Protein AF-A0A2D6DXB2-F1 (afdb_monomer)

Solvent-accessible surface area (backbone atoms only — not comparable to full-atom values): 67907 Å² total; per-residue (Å²): 95,82,35,73,71,55,66,85,25,27,67,56,67,69,51,66,76,44,96,72,36,37,8,29,36,50,77,45,38,37,56,49,72,69,85,53,33,35,32,54,32,52,76,75,69,38,47,42,56,39,59,77,55,56,84,77,81,80,73,89,80,73,78,93,67,62,44,48,36,41,87,41,84,80,69,68,97,83,56,98,81,64,78,79,68,96,79,61,89,84,53,88,70,67,96,54,88,82,51,97,73,52,45,79,36,89,52,65,45,94,63,67,89,84,88,73,101,45,63,83,71,84,93,63,75,58,32,42,45,43,45,48,71,51,53,30,66,58,23,46,47,24,43,33,55,35,35,47,40,28,39,38,40,39,42,30,36,21,70,34,100,87,35,79,54,66,71,53,78,66,53,77,46,74,49,82,50,70,68,44,66,58,70,47,64,48,76,63,73,76,30,46,25,33,42,37,44,38,38,40,42,59,84,75,76,81,98,80,54,64,37,64,51,20,35,24,42,86,83,39,78,68,91,58,87,46,52,24,6,26,60,69,72,71,101,78,74,62,68,53,60,81,42,63,42,59,48,59,43,55,104,83,71,54,70,68,57,92,77,83,81,84,74,66,83,84,46,49,87,77,69,61,78,54,31,44,64,62,38,36,74,80,35,75,90,44,73,69,74,65,31,95,50,41,72,54,67,48,72,53,34,25,45,55,26,59,72,74,71,46,51,47,78,46,49,35,59,48,69,40,73,42,26,41,31,53,24,59,69,74,67,41,50,46,78,43,44,39,57,45,58,39,79,47,34,42,40,23,27,67,55,69,66,49,68,76,42,92,75,34,40,8,35,40,45,77,40,37,38,58,50,70,65,58,56,38,32,32,54,16,50,76,60,73,30,48,43,56,41,68,86,37,72,55,81,79,43,70,49,62,51,94,61,88,68,97,79,89,69,45,84,35,38,54,36,64,34,82,93,44,86,49,62,42,91,74,92,83,86,78,97,72,85,86,88,87,85,91,83,91,66,94,61,73,90,74,60,75,71,81,76,84,75,73,96,60,84,79,86,61,89,71,82,90,76,91,73,86,87,83,82,92,86,86,94,76,95,76,80,96,73,92,80,88,82,66,66,51,68,48,62,54,60,28,21,42,40,35,51,80,40,68,49,47,63,33,33,43,36,40,38,29,77,37,29,37,38,36,41,35,38,49,92,78,46,78,47,71,40,75,35,85,80,36,70,56,80,39,73,32,75,48,64,37,80,60,51,20,32,24,25,34,43,33,43,35,44,46,82,66,85,88,87,66,73,50,54,26,36,29,35,70,87,27,78,52,81,25,47,62,22,38,51,94,64,41,24,50,46,21,19,45,71,35,69,47,84,54,40,89,88,69,50,87,49,37,48,55,35,54,58,61,41,94,92,39,92,52,69,88,69,61,38,36,89,32,47,72,54,70,42,71,40,29,37,41,52,22,57,72,75,59,45,50,59,79,41,42,37,58,49,74,37,76,49,34,40,39,23,25,68,56,69,77,51,73,74,44,100,70,31,43,11,33,39,41,78,40,38,40,59,51,70,37,78,51,39,38,48,25,27,68,56,66,68,50,65,76,46,94,72,34,39,9,31,37,44,80,37,40,40,57,52,70,41,71,36,38,32,37,56,31,49,78,70,71,48,58,40,56,53,73,74,46,64,63,55,52,71,36,38,45,76,46,52,47,63,90,55,58,73,64,42,43,71,77,47,45,68,41,42,35,28,43,49,90,67,57,28,19,28,45,94,30,22,40,26,39,39,41,52,78,49,60,63,28,25,7,24,40,34,49,53,56,33,45,49,44,31,51,24,31,31,38,36,31,35,39,37,42,36,19,71,32,61,41,15,47,28,32,18,45,33,44,23,65,62,77,78,84,88,58,70,90,57,98,65,62,65,75,69,29,23,62,6,24,76,34,64,65,70,92,40,62,38,43,30,47,22,40,25,29,30,60,95,77,82,62,74,7,13,44,35,31,38,39,37,81,78,81,66,56,66,79,39,74,49,75,49,62,76,47,55,67,60,30,69,38,51,31,45,41,38,40,35,41,37,46,86,78,36,22,40,30,34,41,36,44,55,48,102,61,69,48,78,46,77,67,43,76,49,83,95,67,80,70,45,41,82,26,24,43,35,40,13,24,25,14,78,66,26,16,24,24,36,38,39,31,56,34,38,38,28,30,50,79,66,74,77,32,61,78,44,78,48,49,94,71,82,59,60,39,39,36,39,38,28,45,30,48,87,66,32,31,31,30,35,22,38,41,78,48,57,82,83,57,50,60,73,93,67,37,51,65,40,92,93,39,60,77,37,73,48,40,70,63,50,38,75,48,72,47,71,48,89,80,65,98,64,71,51,75,49,78,48,74,41,63,54,72,53,72,38,72,48,58,43,75,93,47,72,81,63,51,48,71,46,65,78,38,97,78,68,70,38,45,76,34,78,36,51,28,58,25,80,72,37,53,71,42,19,61,98,75,35,65,24,19,41,16,22,53,32,11,52,37,36,57,59,29,34,32,37,42,30,49,46,79,40,77,32,64,85,47,94,40,38,36,36,38,28,33,35,36,34,23,47,93,44,64,82,41,44,32,34,42,36,41,20,34,58,91,78,64,49,73,29,57,78,71,44,74,47,75,36,67,47,72,50,93,58,74,39,80,48,78,44,74,55,43,76,69,43,50,55,35,48,26,24,49,34,48,33,46,34,40,39,83,64,91,59,81,26,14,26,52,32,41,28,53,38,35,30,34,70,100

Sequence (1216 aa):
DGDGLLDGVETGTGTFVNASDTGTDPLDNDSDDDLFFDGQEIDRGFDPNDAASNPEVNLSNHLPERVLYRRTDNLPAADFTGALPENVDQSIPFGVLDDPSSLILEGIDVDREPGGLGTDLTGDNHDIAYVFQFYDADGIFSFTENYDDRVKVVATPIAGATNLNATGPSSEHTDTAWNVRTFANFNFDEGGWFNVDIWLTEDGGGAQSAADIGFGYYNDTSFNVGDFGGIGYTSTFGISSGLPAEFDTDPFGLSWGAYIDTFDPDEDSDGDSIPDGYEIQFFPGDLTQLGPGDFDSDGVADPEEYLDGTDPTDPDADNDGSNDGAEKAAGTDPANPDSDSDGLLDGVESGTGIFVSATDTGTDPLDNDTDGDNAADGFEVESNTDPNDANSTPGIQIIQPSFVPINELGPGAYGPDFTQTGLNYQENKYGGGTILNGQSQANYNIHVSGNPAPTRSVDAIVPWASHGNGGNFSTRNSPFVDGGGDNFTVRYNGYLDMSTYSPGQYTIHIVSDDTNYFIIDTADGTVIADDPDCCAERTQSFTISTPGIFPFDNVFGEQGGGEWTDVAISGPGIPGIVALGDTENGSPPVYPIAANPEDSDGDDLPDAWETSWTSIDNLSQLSGDGDFDNDGSTDGEELTARTDPTNPDTDDDGLPDGVETGTGTFVNATDTGTGALNPDTDGDGLSDGVETNSGTFIDVTDTGTNPLSVDSDGDLCPDGVELARGSDPNEASGLGASSGAYLQNFDGFPNGTTDLCDGSAIGSNNGPASIQDGQLRLTESGLGSTHASFRTPALGGSAASWTMTFDYTVTAGGDPADGFSVSYGAIPPLTNPTGTNTNAANGSGEEGWGADIPWVSVEFDTYDNGAGEGGLNVATNNTAHPDLFFLQGRPVPNGGSLSGTATISWDGDAGTLSAYLTGLANPIEIVDLEIPNFTADDSYIWAFSARTGGATETVLIDNLSITTTSPDIHNFSVSSEDGGDTLNFEWNSYASEVYTVVSSTDPEGDGLPETWTPVPGLENLTATVPLNTHSIPSPGDPLRIFHLLAGPVPALFEDDFESGAEGWTTLVNDPSGNTAWELGSPVGSTGPLEGADGSLNAWSTNLGDYGTDSDISLRSPSIDLSGIPGAELSFKAFRDADGFADVASVRFLRAADQVQLGTAVDVDMTIFDTDWSTIEVPVDPAALGEVILIEFNFASDSSPDAFSGLSIDDVSVSAN

pLDDT: mean 74.68, std 19.05, range [21.03, 98.06]

Foldseek 3Di:
DPLQADQQQQPCQLDQDASSNLNAHSVDQQRCPLPHGSNVCNVVPFRSSDSVRDVPDPVVPDDLQWWKWAWDDDPPLPDPPDDPDPPQPPDPQPPDPPDPRIDTARFAQPDDDDDDRHDDPPDDQTKIKTKHKDWAQQQKKKWKDFQFKKKKKKKFAFPAPRTRHGPDDIDIDTDPDGRHMDMDITGDGRIHMMMMMMIIGHPRDDDDTDDATWIDADRDDDDDPLRTAHTPDDQDDDSHVSHHHFGDDDPVDDTDDDDDDDDDQVAQPPPQQGHPVVCCVVPNPDSPQAHQDQNCPLQDHRNRCVVLVAHSNDQQRCPLQRGCRVCVVLVARSNDQQRCQLQHGQQQAPCQLDQDASSNLNARSNDQQRCPLLRGSNLCRVQVFRSSDSVTDRDFDWDWDPADDDDDFFGQQKGFPPVDWFDFDDDPDDDDDDDDDDDGDDDDPFCPPPADDPVDPPRDDDDDDDDDDDDDDDDDDDGDDDDDFDWDKTKDKWWFQQSNFGWDKKKKKKAWQAWKWKWKQAPQGIWIWTDHGHDDITMTMDTHRDGHIIMMMMMDTDDGDDIDMFIWMDDGQQDPTGTARPVVRRHTMTGHMDRQCDPPVPQRDHPSNQVNDPPRPDSVQAHLQDQNCPLQAHPVSCSVLVADSNDQQRCPLQHGQQLQNCQLDQDASSPLNARSNDQQRCPLPHGQQQARCQLDQDASSNLNARSSDLQRCPLQHGLNVCVLVVHRSSDNDQACDDQFKHWAQQPPDDFQAQDDSHLKGKAKPPRQAHRDPSWTWFDFFPDAWMKIKIWHAFHPLVLAKKKKKWKKKKFFQFQFAQAKKKKKWPQDGDPDRPDDDDPQNRAVGQLGHDLPTWMKMWGQGQHDPPPQQGFTFIFISPPDTDTLDTDTDRQADHRGMFIWMKMKMAHNVLQFIWIWIDRGPDIDTDPGRHDPPGGHDSRIMMMMMHTQNGGTMIMIMGGIMMGSPDPQQFPWDWDDPPVQQKIKIKTFFDQQKWKWKFKDPCDPVQDDRVSGHTDPPRPRHGTDPGMDMDMDGHPPDPDMDMDMDIDGPAFLDKDQCLVHQPQKDKDWPDPPPQKTWDWFQQPEPQWHRGGAPRHTIWTFIVSYFHFAQTKMKMKHHKGALAPFPWKKKKWKKAQKDPLPPKWKWKFKAFPVPRHTFDDIHTDRNNDHDPHIDMDMDIDDPRNHNGTIMIMIIIGHHRDGDGIGGMIIGTITMHGD

Structure (mmCIF, N/CA/C/O backbone):
data_AF-A0A2D6DXB2-F1
#
_entry.id   AF-A0A2D6DXB2-F1
#
loop_
_atom_site.group_PDB
_atom_site.id
_atom_site.type_symbol
_atom_site.label_atom_id
_atom_site.label_alt_id
_atom_site.label_comp_id
_atom_site.label_asym_id
_atom_site.label_entity_id
_atom_site.label_seq_id
_atom_site.pdbx_PDB_ins_code
_atom_site.Cartn_x
_atom_site.Cartn_y
_atom_site.Cartn_z
_atom_site.occupancy
_atom_site.B_iso_or_equiv
_atom_site.auth_seq_id
_atom_site.auth_comp_id
_atom_site.auth_asym_id
_atom_site.auth_atom_id
_atom_site.pdbx_PDB_model_num
ATOM 1 N N . ASP A 1 1 ? -82.301 34.531 17.935 1.00 76.94 1 ASP A N 1
ATOM 2 C CA . ASP A 1 1 ? -80.942 35.019 18.341 1.00 76.94 1 ASP A CA 1
ATOM 3 C C . ASP A 1 1 ? -80.076 35.529 17.173 1.00 76.94 1 ASP A C 1
ATOM 5 O O . ASP A 1 1 ? -79.213 36.365 17.414 1.00 76.94 1 ASP A O 1
ATOM 9 N N . GLY A 1 2 ? -80.338 35.166 15.914 1.00 80.50 2 GLY A N 1
ATOM 10 C CA . GLY A 1 2 ? -79.565 35.639 14.748 1.00 80.50 2 GLY A CA 1
ATOM 11 C C . GLY A 1 2 ? -78.883 34.522 13.954 1.00 80.50 2 GLY A C 1
ATOM 12 O O . GLY A 1 2 ? -78.210 34.823 12.968 1.00 80.50 2 GLY A O 1
ATOM 13 N N . ASP A 1 3 ? -79.115 33.281 14.360 1.00 82.06 3 ASP A N 1
ATOM 14 C CA . ASP A 1 3 ? -78.735 32.003 13.755 1.00 82.06 3 ASP A CA 1
ATOM 15 C C . ASP A 1 3 ? -79.315 31.735 12.345 1.00 82.06 3 ASP A C 1
ATOM 17 O O . ASP A 1 3 ? -78.725 31.015 11.540 1.00 82.06 3 ASP A O 1
ATOM 21 N N . GLY A 1 4 ? -80.450 32.355 12.007 1.00 84.56 4 GLY A N 1
ATOM 22 C CA . GLY A 1 4 ? -81.147 32.177 10.732 1.00 84.56 4 GLY A CA 1
ATOM 23 C C . GLY A 1 4 ? -82.495 31.456 10.823 1.00 84.56 4 GLY A C 1
ATOM 24 O O . GLY A 1 4 ? -83.207 31.420 9.808 1.00 84.56 4 GLY A O 1
ATOM 25 N N . LEU A 1 5 ? -82.900 30.961 11.997 1.00 86.44 5 LEU A N 1
ATOM 26 C CA . LEU A 1 5 ? -84.229 30.402 12.236 1.00 86.44 5 LEU A CA 1
ATOM 27 C C . LEU A 1 5 ? -85.238 31.487 12.659 1.00 86.44 5 LEU A C 1
ATOM 29 O O . LEU A 1 5 ? -84.946 32.677 12.788 1.00 86.44 5 LEU A O 1
ATOM 33 N N . LEU A 1 6 ? -86.515 31.101 12.708 1.00 88.75 6 LEU A N 1
ATOM 34 C CA . LEU A 1 6 ? -87.588 31.961 13.209 1.00 88.75 6 LEU A CA 1
ATOM 35 C C . LEU A 1 6 ? -87.973 31.468 14.602 1.00 88.75 6 LEU A C 1
ATOM 37 O O . LEU A 1 6 ? -88.343 30.304 14.706 1.00 88.75 6 LEU A O 1
ATOM 41 N N . ASP A 1 7 ? -88.158 32.366 15.574 1.00 86.19 7 ASP A N 1
ATOM 42 C CA . ASP A 1 7 ? -88.496 32.011 16.970 1.00 86.19 7 ASP A CA 1
ATOM 43 C C . ASP A 1 7 ? -89.724 31.076 17.123 1.00 86.19 7 ASP A C 1
ATOM 45 O O . ASP A 1 7 ? -90.001 30.524 18.182 1.00 86.19 7 ASP A O 1
ATOM 49 N N . GLY A 1 8 ? -90.572 30.975 16.092 1.00 83.50 8 GLY A N 1
ATOM 50 C CA . GLY A 1 8 ? -91.738 30.093 16.076 1.00 83.50 8 GLY A CA 1
ATOM 51 C C . GLY A 1 8 ? -91.462 28.640 15.671 1.00 83.50 8 GLY A C 1
ATOM 52 O O . GLY A 1 8 ? -92.383 27.832 15.805 1.00 83.50 8 GLY A O 1
ATOM 53 N N . VAL A 1 9 ? -90.278 28.329 15.132 1.00 85.56 9 VAL A N 1
ATOM 54 C CA . VAL A 1 9 ? -89.822 26.956 14.844 1.00 85.56 9 VAL A CA 1
ATOM 55 C C . VAL A 1 9 ? -88.911 26.406 15.946 1.00 85.56 9 VAL A C 1
ATOM 57 O O . VAL A 1 9 ? -88.832 25.193 16.093 1.00 85.56 9 VAL A O 1
ATOM 60 N N . GLU A 1 10 ? -88.336 27.284 16.763 1.00 89.50 10 GLU A N 1
ATOM 61 C CA . GLU A 1 10 ? -87.425 26.986 17.872 1.00 89.50 10 GLU A CA 1
ATOM 62 C C . GLU A 1 10 ? -88.237 26.821 19.162 1.00 89.50 10 GLU A C 1
ATOM 64 O O . GLU A 1 10 ? -88.752 27.776 19.755 1.00 89.50 10 GLU A O 1
ATOM 69 N N . THR A 1 11 ? -88.497 25.572 19.543 1.00 84.88 11 THR A N 1
ATOM 70 C CA . THR A 1 11 ? -89.465 25.267 20.605 1.00 84.88 11 THR A CA 1
ATOM 71 C C . THR A 1 11 ? -88.855 25.194 22.004 1.00 84.88 11 THR A C 1
ATOM 73 O O . THR A 1 11 ? -89.621 25.099 22.972 1.00 84.88 11 THR A O 1
ATOM 76 N N . GLY A 1 12 ? -87.523 25.258 22.127 1.00 84.31 12 GLY A N 1
ATOM 77 C CA . GLY A 1 12 ? -86.774 25.130 23.382 1.00 84.31 12 GLY A CA 1
ATOM 78 C C . GLY A 1 12 ? -86.997 23.782 24.066 1.00 84.31 12 GLY A C 1
ATOM 79 O O . GLY A 1 12 ? -87.092 23.702 25.292 1.00 84.31 12 GLY A O 1
ATOM 80 N N . THR A 1 13 ? -87.226 22.730 23.276 1.00 85.31 13 THR A N 1
ATOM 81 C CA . THR A 1 13 ? -87.503 21.381 23.788 1.00 85.31 13 THR A CA 1
ATOM 82 C C . THR A 1 13 ? -86.259 20.500 23.866 1.00 85.31 13 THR A C 1
ATOM 84 O O . THR A 1 13 ? -86.328 19.469 24.539 1.00 85.31 13 THR A O 1
ATOM 87 N N . GLY A 1 14 ? -85.151 20.905 23.233 1.00 82.81 14 GLY A N 1
ATOM 88 C CA . GLY A 1 14 ? -83.893 20.161 23.155 1.00 82.81 14 GLY A CA 1
ATOM 89 C C . GLY A 1 14 ? -84.014 18.868 22.349 1.00 82.81 14 GLY A C 1
ATOM 90 O O . GLY A 1 14 ? -83.396 17.862 22.682 1.00 82.81 14 GLY A O 1
ATOM 91 N N . THR A 1 15 ? -84.942 18.791 21.393 1.00 85.81 15 THR A N 1
ATOM 92 C CA . THR A 1 15 ? -85.116 17.597 20.553 1.00 85.81 15 THR A CA 1
ATOM 93 C C . THR A 1 15 ? -85.599 17.990 19.168 1.00 85.81 15 THR A C 1
ATOM 95 O O . THR A 1 15 ? -86.722 18.478 19.015 1.00 85.81 15 THR A O 1
ATOM 98 N N . PHE A 1 16 ? -84.800 17.691 18.151 1.00 88.50 16 PHE A N 1
ATOM 99 C CA . PHE A 1 16 ? -85.155 17.979 16.773 1.00 88.50 16 PHE A CA 1
ATOM 100 C C . PHE A 1 16 ? -86.253 17.055 16.244 1.00 88.50 16 PHE A C 1
ATOM 102 O O . PHE A 1 16 ? -86.200 15.824 16.331 1.00 88.50 16 PHE A O 1
ATOM 109 N N . VAL A 1 17 ? -87.295 17.658 15.665 1.00 87.56 17 VAL A N 1
ATOM 110 C CA . VAL A 1 17 ? -88.406 16.921 15.047 1.00 87.56 17 VAL A CA 1
ATOM 111 C C . VAL A 1 17 ? -88.406 17.105 13.531 1.00 87.56 17 VAL A C 1
ATOM 113 O O . VAL A 1 17 ? -88.705 16.157 12.798 1.00 87.56 17 VAL A O 1
ATOM 116 N N . ASN A 1 18 ? -88.186 18.333 13.051 1.00 82.81 18 ASN A N 1
ATOM 117 C CA . ASN A 1 18 ? -87.968 18.715 11.646 1.00 82.81 18 ASN A CA 1
ATOM 118 C C . ASN A 1 18 ? -87.735 20.237 11.546 1.00 82.81 18 ASN A C 1
ATOM 120 O O . ASN A 1 18 ? -87.965 20.962 12.498 1.00 82.81 18 ASN A O 1
ATOM 124 N N . ALA A 1 19 ? -87.440 20.764 10.355 1.00 82.88 19 ALA A N 1
ATOM 125 C CA . ALA A 1 19 ? -87.218 22.202 10.121 1.00 82.88 19 ALA A CA 1
ATOM 126 C C . ALA A 1 19 ? -88.395 23.158 10.462 1.00 82.88 19 ALA A C 1
ATOM 128 O O . ALA A 1 19 ? -88.279 24.367 10.292 1.00 82.88 19 ALA A O 1
ATOM 129 N N . SER A 1 20 ? -89.563 22.650 10.874 1.00 84.00 20 SER A N 1
ATOM 130 C CA . SER A 1 20 ? -90.670 23.475 11.392 1.00 84.00 20 SER A CA 1
ATOM 131 C C . SER A 1 20 ? -90.923 23.315 12.896 1.00 84.00 20 SER A C 1
ATOM 133 O O . SER A 1 20 ? -91.860 23.927 13.410 1.00 84.00 20 SER A O 1
ATOM 135 N N . ASP A 1 21 ? -90.111 22.495 13.563 1.00 88.25 21 ASP A N 1
ATOM 136 C CA . ASP A 1 21 ? -90.020 22.286 15.011 1.00 88.25 21 ASP A CA 1
ATOM 137 C C . ASP A 1 21 ? -88.604 21.749 15.310 1.00 88.25 21 ASP A C 1
ATOM 139 O O . ASP A 1 21 ? -88.369 20.531 15.289 1.00 88.25 21 ASP A O 1
ATOM 143 N N . THR A 1 22 ? -87.650 22.675 15.435 1.00 87.88 22 THR A N 1
ATOM 144 C CA . THR A 1 22 ? -86.210 22.385 15.506 1.00 87.88 22 THR A CA 1
ATOM 145 C C . THR A 1 22 ? -85.764 21.956 16.894 1.00 87.88 22 THR A C 1
ATOM 147 O O . THR A 1 22 ? -84.697 21.384 17.032 1.00 87.88 22 THR A O 1
ATOM 150 N N . GLY A 1 23 ? -86.576 22.192 17.924 1.00 86.62 23 GLY A N 1
ATOM 151 C CA . GLY A 1 23 ? -86.227 21.855 19.302 1.00 86.62 23 GLY A CA 1
ATOM 152 C C . GLY A 1 23 ? -85.255 22.822 19.984 1.00 86.62 23 GLY A C 1
ATOM 153 O O . GLY A 1 23 ? -85.262 22.843 21.212 1.00 86.62 23 GLY A O 1
ATOM 154 N N . THR A 1 24 ? -84.553 23.656 19.219 1.00 90.31 24 THR A N 1
ATOM 155 C CA . THR A 1 24 ? -83.537 24.630 19.653 1.00 90.31 24 THR A CA 1
ATOM 156 C C . THR A 1 24 ? -84.098 25.773 20.509 1.00 90.31 24 THR A C 1
ATOM 158 O O . THR A 1 24 ? -85.323 25.992 20.516 1.00 90.31 24 THR A O 1
ATOM 161 N N . ASP A 1 25 ? -83.253 26.453 21.294 1.00 88.44 25 ASP A N 1
ATOM 162 C CA . ASP A 1 25 ? -83.659 27.582 22.152 1.00 88.44 25 ASP A CA 1
ATOM 163 C C . ASP A 1 25 ? -83.680 28.898 21.347 1.00 88.44 25 ASP A C 1
ATOM 165 O O . ASP A 1 25 ? -82.628 29.363 20.951 1.00 88.44 25 ASP A O 1
ATOM 169 N N . PRO A 1 26 ? -84.830 29.589 21.184 1.00 89.00 26 PRO A N 1
ATOM 170 C CA . PRO A 1 26 ? -84.940 30.828 20.384 1.00 89.00 26 PRO A CA 1
ATOM 171 C C . PRO A 1 26 ? -84.116 32.039 20.878 1.00 89.00 26 PRO A C 1
ATOM 173 O O . PRO A 1 26 ? -84.259 33.166 20.366 1.00 89.00 26 PRO A O 1
ATOM 176 N N . LEU A 1 27 ? -83.385 31.878 21.980 1.00 89.06 27 LEU A N 1
ATOM 177 C CA . LEU A 1 27 ? -82.485 32.876 22.547 1.00 89.06 27 LEU A CA 1
ATOM 178 C C . LEU A 1 27 ? -81.009 32.478 22.450 1.00 89.06 27 LEU A C 1
ATOM 180 O O . LEU A 1 27 ? -80.182 33.311 22.836 1.00 89.06 27 LEU A O 1
ATOM 184 N N . ASP A 1 28 ? -80.710 31.282 21.952 1.00 85.56 28 ASP A N 1
ATOM 185 C CA . ASP A 1 28 ? -79.375 30.717 21.819 1.00 85.56 28 ASP A CA 1
ATOM 186 C C . ASP A 1 28 ? -79.118 30.366 20.355 1.00 85.56 28 ASP A C 1
ATOM 188 O O . ASP A 1 28 ? -79.897 29.648 19.746 1.00 85.56 28 ASP A O 1
ATOM 192 N N . ASN A 1 29 ? -78.083 30.948 19.754 1.00 86.25 29 ASN A N 1
ATOM 193 C CA . ASN A 1 29 ? -77.850 30.801 18.316 1.00 86.25 29 ASN A CA 1
ATOM 194 C C . ASN A 1 29 ? -77.083 29.534 17.930 1.00 86.25 29 ASN A C 1
ATOM 196 O O . ASN A 1 29 ? -76.854 29.363 16.734 1.00 86.25 29 ASN A O 1
ATOM 200 N N . ASP A 1 30 ? -76.666 28.734 18.908 1.00 84.31 30 ASP A N 1
ATOM 201 C CA . ASP A 1 30 ? -75.914 27.482 18.788 1.00 84.31 30 ASP A CA 1
ATOM 202 C C . ASP A 1 30 ? -76.322 26.592 19.977 1.00 84.31 30 ASP A C 1
ATOM 204 O O . ASP A 1 30 ? -75.816 26.731 21.087 1.00 84.31 30 ASP A O 1
ATOM 208 N N . SER A 1 31 ? -77.362 25.781 19.791 1.00 87.88 31 SER A N 1
ATOM 209 C CA . SER A 1 31 ? -78.068 25.098 20.883 1.00 87.88 31 SER A CA 1
ATOM 210 C C . SER A 1 31 ? -77.334 23.870 21.437 1.00 87.88 31 SER A C 1
ATOM 212 O O . SER A 1 31 ? -77.728 23.367 22.499 1.00 87.88 31 SER A O 1
ATOM 214 N N . ASP A 1 32 ? -76.324 23.349 20.740 1.00 79.38 32 ASP A N 1
ATOM 215 C CA . ASP A 1 32 ? -75.488 22.229 21.189 1.00 79.38 32 ASP A CA 1
ATOM 216 C C . ASP A 1 32 ? -73.995 22.570 21.343 1.00 79.38 32 ASP A C 1
ATOM 218 O O . ASP A 1 32 ? -73.213 21.679 21.692 1.00 79.38 32 ASP A O 1
ATOM 222 N N . ASP A 1 33 ? -73.652 23.859 21.235 1.00 78.12 33 ASP A N 1
ATOM 223 C CA . ASP A 1 33 ? -72.329 24.448 21.465 1.00 78.12 33 ASP A CA 1
ATOM 224 C C . ASP A 1 33 ? -71.232 23.843 20.555 1.00 78.12 33 ASP A C 1
ATOM 226 O O . ASP A 1 33 ? -70.074 23.700 20.969 1.00 78.12 33 ASP A O 1
ATOM 230 N N . ASP A 1 34 ? -71.575 23.477 19.313 1.00 71.00 34 ASP A N 1
ATOM 231 C CA . ASP A 1 34 ? -70.643 22.900 18.325 1.00 71.00 34 ASP A CA 1
ATOM 232 C C . ASP A 1 34 ? -69.948 23.952 17.429 1.00 71.00 34 ASP A C 1
ATOM 234 O O . ASP A 1 34 ? -69.127 23.619 16.565 1.00 71.00 34 ASP A O 1
ATOM 238 N N . LEU A 1 35 ? -70.211 25.236 17.704 1.00 72.31 35 LEU A N 1
ATOM 239 C CA . LEU A 1 35 ? -69.732 26.439 17.017 1.00 72.31 35 LEU A CA 1
ATOM 240 C C . LEU A 1 35 ? -70.399 26.720 15.659 1.00 72.31 35 LEU A C 1
ATOM 242 O O . LEU A 1 35 ? -70.040 27.713 15.004 1.00 72.31 35 LEU A O 1
ATOM 246 N N . PHE A 1 36 ? -71.380 25.922 15.225 1.00 72.44 36 PHE A N 1
ATOM 247 C CA . PHE A 1 36 ? -72.258 26.251 14.104 1.00 72.44 36 PHE A CA 1
ATOM 248 C C . PHE A 1 36 ? -73.599 26.796 14.586 1.00 72.44 36 PHE A C 1
ATOM 250 O O . PHE A 1 36 ? -74.127 26.450 15.626 1.00 72.44 36 PHE A O 1
ATOM 257 N N . PHE A 1 37 ? -74.173 27.714 13.804 1.00 87.56 37 PHE A N 1
ATOM 258 C CA . PHE A 1 37 ? -75.489 28.239 14.151 1.00 87.56 37 PHE A CA 1
ATOM 259 C C . PHE A 1 37 ? -76.594 27.261 13.757 1.00 87.56 37 PHE A C 1
ATOM 261 O O . PHE A 1 37 ? -76.591 26.793 12.612 1.00 87.56 37 PHE A O 1
ATOM 268 N N . ASP A 1 38 ? -77.604 27.102 14.615 1.00 84.31 38 ASP A N 1
ATOM 269 C CA . ASP A 1 38 ? -78.733 26.175 14.439 1.00 84.31 38 ASP A CA 1
ATOM 270 C C . ASP A 1 38 ? -79.364 26.254 13.032 1.00 84.31 38 ASP A C 1
ATOM 272 O O . ASP A 1 38 ? -79.697 25.258 12.378 1.00 84.31 38 ASP A O 1
ATOM 276 N N . GLY A 1 39 ? -79.513 27.472 12.499 1.00 86.62 39 GLY A N 1
ATOM 277 C CA . GLY A 1 39 ? -80.034 27.704 11.152 1.00 86.62 39 GLY A CA 1
ATOM 278 C C . GLY A 1 39 ? -79.157 27.171 10.014 1.00 86.62 39 GLY A C 1
ATOM 279 O O . GLY A 1 39 ? -79.687 26.739 8.984 1.00 86.62 39 GLY A O 1
ATOM 280 N N . GLN A 1 40 ? -77.831 27.176 10.168 1.00 84.69 40 GLN A N 1
ATOM 281 C CA . GLN A 1 40 ? -76.894 26.649 9.169 1.00 84.69 40 GLN A CA 1
ATOM 282 C C . GLN A 1 40 ? -76.914 25.125 9.112 1.00 84.69 40 GLN A C 1
ATOM 284 O O . GLN A 1 40 ? -76.854 24.555 8.018 1.00 84.69 40 GLN A O 1
ATOM 289 N N . GLU A 1 41 ? -77.026 24.467 10.257 1.00 81.56 41 GLU A N 1
ATOM 290 C CA . GLU A 1 41 ? -77.110 23.013 10.339 1.00 81.56 41 GLU A CA 1
ATOM 291 C C . GLU A 1 41 ? -78.401 22.490 9.710 1.00 81.56 41 GLU A C 1
ATOM 293 O O . GLU A 1 41 ? -78.370 21.564 8.893 1.00 81.56 41 GLU A O 1
ATOM 298 N N . ILE A 1 42 ? -79.529 23.165 9.958 1.00 84.94 42 ILE A N 1
ATOM 299 C CA . ILE A 1 42 ? -80.809 22.854 9.306 1.00 84.94 42 ILE A CA 1
ATOM 300 C C . ILE A 1 42 ? -80.728 23.002 7.783 1.00 84.94 42 ILE A C 1
ATOM 302 O O . ILE A 1 42 ? -81.260 22.156 7.054 1.00 84.94 42 ILE A O 1
ATOM 306 N N . ASP A 1 43 ? -80.055 24.041 7.282 1.00 83.44 43 ASP A N 1
ATOM 307 C CA . ASP A 1 43 ? -79.846 24.242 5.843 1.00 83.44 43 ASP A CA 1
ATOM 308 C C . ASP A 1 43 ? -78.937 23.160 5.225 1.00 83.44 43 ASP A C 1
ATOM 310 O O . ASP A 1 43 ? -79.081 22.829 4.040 1.00 83.44 43 ASP A O 1
ATOM 314 N N . ARG A 1 44 ? -78.038 22.568 6.022 1.00 74.25 44 ARG A N 1
ATOM 315 C CA . ARG A 1 44 ? -77.158 21.449 5.635 1.00 74.25 44 ARG A CA 1
ATOM 316 C C . ARG A 1 44 ? -77.781 20.068 5.874 1.00 74.25 44 ARG A C 1
ATOM 318 O O . ARG A 1 44 ? -77.322 19.089 5.288 1.00 74.25 44 ARG A O 1
ATOM 325 N N . GLY A 1 45 ? -78.889 20.002 6.610 1.00 78.81 45 GLY A N 1
ATOM 326 C CA . GLY A 1 45 ? -79.657 18.785 6.873 1.00 78.81 45 GLY A CA 1
ATOM 327 C C . GLY A 1 45 ? -79.216 18.001 8.112 1.00 78.81 45 GLY A C 1
ATOM 328 O O . GLY A 1 45 ? -79.532 16.810 8.183 1.00 78.81 45 GLY A O 1
ATOM 329 N N . PHE A 1 46 ? -78.515 18.655 9.038 1.00 83.25 46 PHE A N 1
ATOM 330 C CA . PHE A 1 46 ? -78.061 18.115 10.322 1.00 83.25 46 PHE A CA 1
ATOM 331 C C . PHE A 1 46 ? -79.045 18.452 11.460 1.00 83.25 46 PHE A C 1
ATOM 333 O O . PHE A 1 46 ? -80.048 19.140 11.233 1.00 83.25 46 PHE A O 1
ATOM 340 N N . ASP A 1 47 ? -78.836 17.848 12.630 1.00 86.31 47 ASP A N 1
ATOM 341 C CA . ASP A 1 47 ? -79.678 17.983 13.824 1.00 86.31 47 ASP A CA 1
ATOM 342 C C . ASP A 1 47 ? -79.021 18.978 14.803 1.00 86.31 47 ASP A C 1
ATOM 344 O O . ASP A 1 47 ? -78.058 18.585 15.450 1.00 86.31 47 ASP A O 1
ATOM 348 N N . PRO A 1 48 ? -79.553 20.208 14.953 1.00 86.38 48 PRO A N 1
ATOM 349 C CA . PRO A 1 48 ? -78.922 21.303 15.711 1.00 86.38 48 PRO A CA 1
ATOM 350 C C . PRO A 1 48 ? -79.075 21.184 17.241 1.00 86.38 48 PRO A C 1
ATOM 352 O O . PRO A 1 48 ? -79.176 22.167 17.963 1.00 86.38 48 PRO A O 1
ATOM 355 N N . ASN A 1 49 ? -79.333 19.979 17.751 1.00 85.19 49 ASN A N 1
ATOM 356 C CA . ASN A 1 49 ? -79.306 19.701 19.196 1.00 85.19 49 ASN A CA 1
ATOM 357 C C . ASN A 1 49 ? -78.443 18.457 19.484 1.00 85.19 49 ASN A C 1
ATOM 359 O O . ASN A 1 49 ? -78.595 17.819 20.533 1.00 85.19 49 ASN A O 1
ATOM 363 N N . ASP A 1 50 ? -77.639 18.044 18.509 1.00 83.62 50 ASP A N 1
ATOM 364 C CA . ASP A 1 50 ? -76.745 16.901 18.539 1.00 83.62 50 ASP A CA 1
ATOM 365 C C . ASP A 1 50 ? -75.460 17.271 17.787 1.00 83.62 50 ASP A C 1
ATOM 367 O O . ASP A 1 50 ? -75.347 17.023 16.584 1.00 83.62 50 ASP A O 1
ATOM 371 N N . ALA A 1 51 ? -74.470 17.769 18.535 1.00 73.00 51 ALA A N 1
ATOM 372 C CA . ALA A 1 51 ? -73.153 18.166 18.032 1.00 73.00 51 ALA A CA 1
ATOM 373 C C . ALA A 1 51 ? -72.438 17.055 17.229 1.00 73.00 51 ALA A C 1
ATOM 375 O O . ALA A 1 51 ? -71.549 17.309 16.422 1.00 73.00 51 ALA A O 1
ATOM 376 N N . ALA A 1 52 ? -72.814 15.780 17.411 1.00 68.06 52 ALA A N 1
ATOM 377 C CA . ALA A 1 52 ? -72.252 14.664 16.644 1.00 68.06 52 ALA A CA 1
ATOM 378 C C . ALA A 1 52 ? -72.927 14.454 15.273 1.00 68.06 52 ALA A C 1
ATOM 380 O O . ALA A 1 52 ? -72.493 13.605 14.483 1.00 68.06 52 ALA A O 1
ATOM 381 N N . SER A 1 53 ? -74.019 15.167 14.991 1.00 71.25 53 SER A N 1
ATOM 382 C CA . SER A 1 53 ? -74.801 15.030 13.763 1.00 71.25 53 SER A CA 1
ATOM 383 C C . SER A 1 53 ? -74.125 15.683 12.555 1.00 71.25 53 SER A C 1
ATOM 385 O O . SER A 1 53 ? -74.402 15.273 11.422 1.00 71.25 53 SER A O 1
ATOM 387 N N . ASN A 1 54 ? -73.190 16.606 12.799 1.00 60.88 54 ASN A N 1
ATOM 388 C CA . ASN A 1 54 ? -72.294 17.213 11.826 1.00 60.88 54 ASN A CA 1
ATOM 389 C C . ASN A 1 54 ? -70.905 16.522 11.865 1.00 60.88 54 ASN A C 1
ATOM 391 O O . ASN A 1 54 ? -70.090 16.797 12.738 1.00 60.88 54 ASN A O 1
ATOM 395 N N . PRO A 1 55 ? -70.600 15.585 10.944 1.00 50.16 55 PRO A N 1
ATOM 396 C CA . PRO A 1 55 ? -69.380 14.775 11.009 1.00 50.16 55 PRO A CA 1
ATOM 397 C C . PRO A 1 55 ? -68.122 15.461 10.440 1.00 50.16 55 PRO A C 1
ATOM 399 O O . PRO A 1 55 ? -67.078 14.812 10.355 1.00 50.16 55 PRO A O 1
ATOM 402 N N . GLU A 1 56 ? -68.198 16.722 10.006 1.00 46.34 56 GLU A N 1
ATOM 403 C CA . GLU A 1 56 ? -67.028 17.503 9.592 1.00 46.34 56 GLU A CA 1
ATOM 404 C C . GLU A 1 56 ? -66.695 18.519 10.688 1.00 46.34 56 GLU A C 1
ATOM 406 O O . GLU A 1 56 ? -67.542 19.330 11.043 1.00 46.34 56 GLU A O 1
ATOM 411 N N . VAL A 1 57 ? -65.432 18.496 11.137 1.00 38.41 57 VAL A N 1
ATOM 412 C CA . VAL A 1 57 ? -64.804 19.332 12.182 1.00 38.41 57 VAL A CA 1
ATOM 413 C C . VAL A 1 57 ? -64.779 18.696 13.585 1.00 38.41 57 VAL A C 1
ATOM 415 O O . VAL A 1 57 ? -65.152 19.285 14.589 1.00 38.41 57 VAL A O 1
ATOM 418 N N . ASN A 1 58 ? -64.194 17.498 13.670 1.00 34.78 58 ASN A N 1
ATOM 419 C CA . ASN A 1 58 ? -63.411 17.136 14.847 1.00 34.78 58 ASN A CA 1
ATOM 420 C C . ASN A 1 58 ? -61.992 17.712 14.658 1.00 34.78 58 ASN A C 1
ATOM 422 O O . ASN A 1 58 ? -61.144 17.076 14.036 1.00 34.78 58 ASN A O 1
ATOM 426 N N . LEU A 1 59 ? -61.768 18.951 15.111 1.00 34.38 59 LEU A N 1
ATOM 427 C CA . LEU A 1 59 ? -60.466 19.644 15.072 1.00 34.38 59 LEU A CA 1
ATOM 428 C C . LEU A 1 59 ? -59.503 19.192 16.186 1.00 34.38 59 LEU A C 1
ATOM 430 O O . LEU A 1 59 ? -58.418 19.744 16.307 1.00 34.38 59 LEU A O 1
ATOM 434 N N . SER A 1 60 ? -59.850 18.157 16.959 1.00 33.50 60 SER A N 1
ATOM 435 C CA . SER A 1 60 ? -58.978 17.612 18.012 1.00 33.50 60 SER A CA 1
ATOM 436 C C . SER A 1 60 ? -57.848 16.695 17.510 1.00 33.50 60 SER A C 1
ATOM 438 O O . SER A 1 60 ? -57.166 16.079 18.316 1.00 33.50 60 SER A O 1
ATOM 440 N N . ASN A 1 61 ? -57.597 16.642 16.195 1.00 32.41 61 ASN A N 1
ATOM 441 C CA . ASN A 1 61 ? -56.450 15.936 15.603 1.00 32.41 61 ASN A CA 1
ATOM 442 C C . ASN A 1 61 ? -55.510 16.883 14.826 1.00 32.41 61 ASN A C 1
ATOM 444 O O . ASN A 1 61 ? -55.055 16.550 13.732 1.00 32.41 61 ASN A O 1
ATOM 448 N N . HIS A 1 62 ? -55.227 18.068 15.368 1.00 28.16 62 HIS A N 1
ATOM 449 C CA . HIS A 1 62 ? -54.082 18.883 14.954 1.00 28.16 62 HIS A CA 1
ATOM 450 C C . HIS A 1 62 ? -53.030 18.847 16.069 1.00 28.16 62 HIS A C 1
ATOM 452 O O . HIS A 1 62 ? -53.200 19.512 17.080 1.00 28.16 62 HIS A O 1
ATOM 458 N N . LEU A 1 63 ? -51.946 18.098 15.861 1.00 36.31 63 LEU A N 1
ATOM 459 C CA . LEU A 1 63 ? -50.666 18.330 16.537 1.00 36.31 63 LEU A CA 1
ATOM 460 C C . LEU A 1 63 ? -49.586 18.530 15.459 1.00 36.31 63 LEU A C 1
ATOM 462 O O . LEU A 1 63 ? -48.848 17.595 15.157 1.00 36.31 63 LEU A O 1
ATOM 466 N N . PRO A 1 64 ? -49.508 19.703 14.801 1.00 37.19 64 PRO A N 1
ATOM 467 C CA . PRO A 1 64 ? -48.412 20.040 13.895 1.00 37.19 64 PRO A CA 1
ATOM 468 C C . PRO A 1 64 ? -47.204 20.598 14.674 1.00 37.19 64 PRO A C 1
ATOM 470 O O . PRO A 1 64 ? -46.645 21.623 14.302 1.00 37.19 64 PRO A O 1
ATOM 473 N N . GLU A 1 65 ? -46.832 19.959 15.783 1.00 38.03 65 GLU A N 1
ATOM 474 C CA . GLU A 1 65 ? -45.868 20.511 16.756 1.00 38.03 65 GLU A CA 1
ATOM 475 C C . GLU A 1 65 ? -44.555 19.721 16.820 1.00 38.03 65 GLU A C 1
ATOM 477 O O . GLU A 1 65 ? -43.751 19.922 17.721 1.00 38.03 65 GLU A O 1
ATOM 482 N N . ARG A 1 66 ? -44.332 18.784 15.892 1.00 39.50 66 ARG A N 1
ATOM 483 C CA . ARG A 1 66 ? -43.268 17.781 16.012 1.00 39.50 66 ARG A CA 1
ATOM 484 C C . ARG A 1 66 ? -42.514 17.640 14.696 1.00 39.50 66 ARG A C 1
ATOM 486 O O . ARG A 1 66 ? -43.100 17.244 13.689 1.00 39.50 66 ARG A O 1
ATOM 493 N N . VAL A 1 67 ? -41.225 17.983 14.697 1.00 45.84 67 VAL A N 1
ATOM 494 C CA . VAL A 1 67 ? -40.327 17.686 13.571 1.00 45.84 67 VAL A CA 1
ATOM 495 C C . VAL A 1 67 ? -39.904 16.226 13.690 1.00 45.84 67 VAL A C 1
ATOM 497 O O . VAL A 1 67 ? -39.461 15.802 14.759 1.00 45.84 67 VAL A O 1
ATOM 500 N N . LEU A 1 68 ? -40.068 15.453 12.614 1.00 42.47 68 LEU A N 1
ATOM 501 C CA . LEU A 1 68 ? -39.608 14.070 12.570 1.00 42.47 68 LEU A CA 1
ATOM 502 C C . LEU A 1 68 ? -38.165 14.045 12.062 1.00 42.47 68 LEU A C 1
ATOM 504 O O . LEU A 1 68 ? -37.874 14.519 10.960 1.00 42.47 68 LEU A O 1
ATOM 508 N N . TYR A 1 69 ? -37.268 13.500 12.875 1.00 49.84 69 TYR A N 1
ATOM 509 C CA . TYR A 1 69 ? -35.832 13.496 12.612 1.00 49.84 69 TYR A CA 1
ATOM 510 C C . TYR A 1 69 ? -35.216 12.109 12.839 1.00 49.84 69 TYR A C 1
ATOM 512 O O . TYR A 1 69 ? -35.701 11.327 13.663 1.00 49.84 69 TYR A O 1
ATOM 520 N N . ARG A 1 70 ? -34.124 11.819 12.116 1.00 45.31 70 ARG A N 1
ATOM 521 C CA . ARG A 1 70 ? -33.233 10.678 12.358 1.00 45.31 70 ARG A CA 1
ATOM 522 C C . ARG A 1 70 ? -31.784 11.030 11.968 1.00 45.31 70 ARG A C 1
ATOM 524 O O . ARG A 1 70 ? -31.560 11.580 10.893 1.00 45.31 70 ARG A O 1
ATOM 531 N N . ARG A 1 71 ? -30.806 10.657 12.809 1.00 52.00 71 ARG A N 1
ATOM 532 C CA . ARG A 1 71 ? -29.365 10.660 12.469 1.00 52.00 71 ARG A CA 1
ATOM 533 C C . ARG A 1 71 ? -29.102 9.633 11.364 1.00 52.00 71 ARG A C 1
ATOM 535 O O . ARG A 1 71 ? -29.537 8.486 11.497 1.00 52.00 71 ARG A O 1
ATOM 542 N N . THR A 1 72 ? -28.410 10.021 10.295 1.00 50.69 72 THR A N 1
ATOM 543 C CA . THR A 1 72 ? -27.994 9.086 9.240 1.00 50.69 72 THR A CA 1
ATOM 544 C C . THR A 1 72 ? -26.497 8.848 9.308 1.00 50.69 72 THR A C 1
ATOM 546 O O . THR A 1 72 ? -25.711 9.785 9.252 1.00 50.69 72 THR A O 1
ATOM 549 N N . ASP A 1 73 ? -26.105 7.586 9.421 1.00 44.44 73 ASP A N 1
ATOM 550 C CA . ASP A 1 73 ? -24.727 7.148 9.285 1.00 44.44 73 ASP A CA 1
ATOM 551 C C . ASP A 1 73 ? -24.372 6.998 7.796 1.00 44.44 73 ASP A C 1
ATOM 553 O O . ASP A 1 73 ? -25.060 6.312 7.041 1.00 44.44 73 ASP A O 1
ATOM 557 N N . ASN A 1 74 ? -23.271 7.623 7.366 1.00 47.75 74 ASN A N 1
ATOM 558 C CA . ASN A 1 74 ? -22.655 7.416 6.050 1.00 47.75 74 ASN A CA 1
ATOM 559 C C . ASN A 1 74 ? -23.536 7.741 4.825 1.00 47.75 74 ASN A C 1
ATOM 561 O O . ASN A 1 74 ? -23.656 6.911 3.912 1.00 47.75 74 ASN A O 1
ATOM 565 N N . LEU A 1 75 ? -24.084 8.959 4.717 1.00 48.72 75 LEU A N 1
ATOM 566 C CA . LEU A 1 75 ? -24.468 9.430 3.383 1.00 48.72 75 LEU A CA 1
ATOM 567 C C . LEU A 1 75 ? -23.169 9.621 2.575 1.00 48.72 75 LEU A C 1
ATOM 569 O O . LEU A 1 75 ? -22.247 10.291 3.032 1.00 48.72 75 LEU A O 1
ATOM 573 N N . PRO A 1 76 ? -23.010 9.012 1.383 1.00 48.44 76 PRO A N 1
ATOM 574 C CA . PRO A 1 76 ? -21.793 9.207 0.607 1.00 48.44 76 PRO A CA 1
ATOM 575 C C . PRO A 1 76 ? -21.656 10.697 0.282 1.00 48.44 76 PRO A C 1
ATOM 577 O O . PRO A 1 76 ? -22.481 11.232 -0.462 1.00 48.44 76 PRO A O 1
ATOM 580 N N . ALA A 1 77 ? -20.602 11.344 0.795 1.00 44.91 77 ALA A N 1
ATOM 581 C CA . ALA A 1 77 ? -20.340 12.793 0.747 1.00 44.91 77 ALA A CA 1
ATOM 582 C C . ALA A 1 77 ? -20.285 13.432 -0.667 1.00 44.91 77 ALA A C 1
ATOM 584 O O . ALA A 1 77 ? -19.927 14.601 -0.831 1.00 44.91 77 ALA A O 1
ATOM 585 N N . ALA A 1 78 ? -20.608 12.671 -1.714 1.00 47.34 78 ALA A N 1
ATOM 586 C CA . ALA A 1 78 ? -20.528 13.063 -3.110 1.00 47.34 78 ALA A CA 1
ATOM 587 C C . ALA A 1 78 ? -21.843 12.945 -3.906 1.00 47.34 78 ALA A C 1
ATOM 589 O O . ALA A 1 78 ? -21.813 13.282 -5.090 1.00 47.34 78 ALA A O 1
ATOM 590 N N . ASP A 1 79 ? -22.980 12.508 -3.338 1.00 49.66 79 ASP A N 1
ATOM 591 C CA . ASP A 1 79 ? -24.182 12.293 -4.165 1.00 49.66 79 ASP A CA 1
ATOM 592 C C . ASP A 1 79 ? -25.520 12.734 -3.542 1.00 49.66 79 ASP A C 1
ATOM 594 O O . ASP A 1 79 ? -26.341 11.933 -3.102 1.00 49.66 79 ASP A O 1
ATOM 598 N N . PHE A 1 80 ? -25.823 14.033 -3.639 1.00 53.28 80 PHE A N 1
ATOM 599 C CA . PHE A 1 80 ? -27.166 14.578 -3.400 1.00 53.28 80 PHE A CA 1
ATOM 600 C C . PHE A 1 80 ? -28.226 14.107 -4.438 1.00 53.28 80 PHE A C 1
ATOM 602 O O . PHE A 1 80 ? -29.326 14.663 -4.488 1.00 53.28 80 PHE A O 1
ATOM 609 N N . THR A 1 81 ? -27.935 13.131 -5.317 1.00 48.72 81 THR A N 1
ATOM 610 C CA . THR A 1 81 ? -28.869 12.631 -6.352 1.00 48.72 81 THR A CA 1
ATOM 611 C C . THR A 1 81 ? -29.588 11.318 -5.998 1.00 48.72 81 THR A C 1
ATOM 613 O O . THR A 1 81 ? -30.402 10.832 -6.791 1.00 48.72 81 THR A O 1
ATOM 616 N N . GLY A 1 82 ? -29.336 10.769 -4.803 1.00 46.28 82 GLY A N 1
ATOM 617 C CA . GLY A 1 82 ? -29.943 9.534 -4.293 1.00 46.28 82 GLY A CA 1
ATOM 618 C C . GLY A 1 82 ? -31.429 9.642 -3.912 1.00 46.28 82 GLY A C 1
ATOM 619 O O . GLY A 1 82 ? -31.980 10.727 -3.739 1.00 46.28 82 GLY A O 1
ATOM 620 N N . ALA A 1 83 ? -32.098 8.488 -3.802 1.00 49.66 83 ALA A N 1
ATOM 621 C CA . ALA A 1 83 ? -33.445 8.399 -3.233 1.00 49.66 83 ALA A CA 1
ATOM 622 C C . ALA A 1 83 ? -33.422 8.737 -1.729 1.00 49.66 83 ALA A C 1
ATOM 624 O O . ALA A 1 83 ? -32.386 8.566 -1.090 1.00 49.66 83 ALA A O 1
ATOM 625 N N . LEU A 1 84 ? -34.564 9.177 -1.176 1.00 47.41 84 LEU A N 1
ATOM 626 C CA . LEU A 1 84 ? -34.733 9.340 0.274 1.00 47.41 84 LEU A CA 1
ATOM 627 C C . LEU A 1 84 ? -34.237 8.073 1.000 1.00 47.41 84 LEU A C 1
ATOM 629 O O . LEU A 1 84 ? -34.546 6.972 0.524 1.00 47.41 84 LEU A O 1
ATOM 633 N N . PRO A 1 85 ? -33.513 8.209 2.124 1.00 49.28 85 PRO A N 1
ATOM 634 C CA . PRO A 1 85 ? -33.217 7.085 3.005 1.00 49.28 85 PRO A CA 1
ATOM 635 C C . PRO A 1 85 ? -34.492 6.260 3.293 1.00 49.28 85 PRO A C 1
ATOM 637 O O . PRO A 1 85 ? -35.580 6.824 3.430 1.00 49.28 85 PRO A O 1
ATOM 640 N N . GLU A 1 86 ? -34.396 4.921 3.325 1.00 43.53 86 GLU A N 1
ATOM 641 C CA . GLU A 1 86 ? -35.557 3.995 3.386 1.00 43.53 86 GLU A CA 1
ATOM 642 C C . GLU A 1 86 ? -36.408 4.100 4.678 1.00 43.53 86 GLU A C 1
ATOM 644 O O . GLU A 1 86 ? -37.411 3.407 4.825 1.00 43.53 86 GLU A O 1
ATOM 649 N N . ASN A 1 87 ? -36.018 4.976 5.596 1.00 44.81 87 ASN A N 1
ATOM 650 C CA . ASN A 1 87 ? -36.388 5.080 7.006 1.00 44.81 87 ASN A CA 1
ATOM 651 C C . ASN A 1 87 ? -37.013 6.438 7.396 1.00 44.81 87 ASN A C 1
ATOM 653 O O . ASN A 1 87 ? -37.080 6.785 8.573 1.00 44.81 87 ASN A O 1
ATOM 657 N N . VAL A 1 88 ? -37.465 7.222 6.416 1.00 50.00 88 VAL A N 1
ATOM 658 C CA . VAL A 1 88 ? -38.361 8.368 6.646 1.00 50.00 88 VAL A CA 1
ATOM 659 C C . VAL A 1 88 ? -39.794 7.834 6.783 1.00 50.00 88 VAL A C 1
ATOM 661 O O . VAL A 1 88 ? -40.196 7.019 5.950 1.00 50.00 88 VAL A O 1
ATOM 664 N N . ASP A 1 89 ? -40.571 8.277 7.785 1.00 47.78 89 ASP A N 1
ATOM 665 C CA . ASP A 1 89 ? -41.976 7.858 7.979 1.00 47.78 89 ASP A CA 1
ATOM 666 C C . ASP A 1 89 ? -42.814 8.164 6.723 1.00 47.78 89 ASP A C 1
ATOM 668 O O . ASP A 1 89 ? -43.242 9.289 6.451 1.00 47.78 89 ASP A O 1
ATOM 672 N N . GLN A 1 90 ? -43.023 7.122 5.920 1.00 48.84 90 GLN A N 1
ATOM 673 C CA . GLN A 1 90 ? -43.883 7.122 4.739 1.00 48.84 90 GLN A CA 1
ATOM 674 C C . GLN A 1 90 ? -45.108 6.219 4.947 1.00 48.84 90 GLN A C 1
ATOM 676 O O . GLN A 1 90 ? -45.760 5.809 3.976 1.00 48.84 90 GLN A O 1
ATOM 681 N N . SER A 1 91 ? -45.441 5.896 6.196 1.00 45.94 91 SER A N 1
ATOM 682 C CA . SER A 1 91 ? -46.458 4.918 6.560 1.00 45.94 91 SER A CA 1
ATOM 683 C C . SER A 1 91 ? -47.635 5.592 7.286 1.00 45.94 91 SER A C 1
ATOM 685 O O . SER A 1 91 ? -47.552 6.689 7.814 1.00 45.94 91 SER A O 1
ATOM 687 N N . ILE A 1 92 ? -48.836 5.013 7.175 1.00 45.66 92 ILE A N 1
ATOM 688 C CA . ILE A 1 92 ? -50.070 5.652 7.667 1.00 45.66 92 ILE A CA 1
ATOM 689 C C . ILE A 1 92 ? -50.401 5.057 9.047 1.00 45.66 92 ILE A C 1
ATOM 691 O O . ILE A 1 92 ? -50.599 3.837 9.108 1.00 45.66 92 ILE A O 1
ATOM 695 N N . PRO A 1 93 ? -50.587 5.866 10.113 1.00 46.62 93 PRO A N 1
ATOM 696 C CA . PRO A 1 93 ? -50.743 7.322 10.113 1.00 46.62 93 PRO A CA 1
ATOM 697 C C . PRO A 1 93 ? -49.417 8.083 10.245 1.00 46.62 93 PRO A C 1
ATOM 699 O O . PRO A 1 93 ? -48.716 7.903 11.231 1.00 46.62 93 PRO A O 1
ATOM 702 N N . PHE A 1 94 ? -49.171 8.989 9.293 1.00 44.81 94 PHE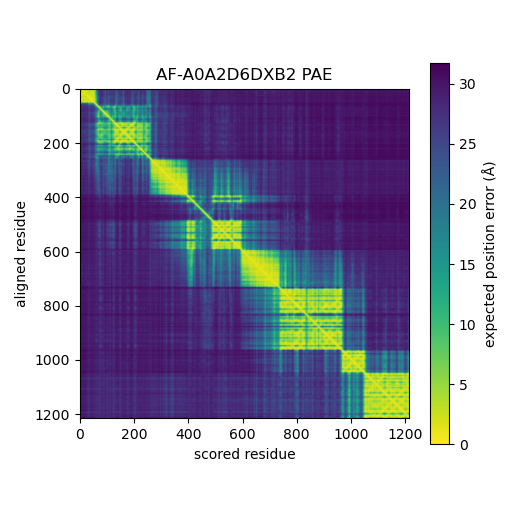 A N 1
ATOM 703 C CA . PHE A 1 94 ? -47.991 9.854 9.263 1.00 44.81 94 PHE A CA 1
ATOM 704 C C . PHE A 1 94 ? -47.897 10.724 10.525 1.00 44.81 94 PHE A C 1
ATOM 706 O O . PHE A 1 94 ? -48.916 11.282 10.954 1.00 44.81 94 PHE A O 1
ATOM 713 N N . GLY A 1 95 ? -46.691 10.877 11.077 1.00 46.41 95 GLY A N 1
ATOM 714 C CA . GLY A 1 95 ? -46.436 11.665 12.292 1.00 46.41 95 GLY A CA 1
ATOM 715 C C . GLY A 1 95 ? -46.554 10.862 13.591 1.00 46.41 95 GLY A C 1
ATOM 716 O O . GLY A 1 95 ? -46.696 11.442 14.668 1.00 46.41 95 GLY A O 1
ATOM 717 N N . VAL A 1 96 ? -46.510 9.533 13.497 1.00 47.28 96 VAL A N 1
ATOM 718 C CA . VAL A 1 96 ? -46.411 8.615 14.637 1.00 47.28 96 VAL A CA 1
ATOM 719 C C . VAL A 1 96 ? -45.104 7.850 14.491 1.00 47.28 96 VAL A C 1
ATOM 721 O O . VAL A 1 96 ? -44.803 7.376 13.405 1.00 47.28 96 VAL A O 1
ATOM 724 N N . LEU A 1 97 ? -44.347 7.700 15.580 1.00 46.22 97 LEU A N 1
ATOM 725 C CA . LEU A 1 97 ? -43.150 6.858 15.597 1.00 46.22 97 LEU A CA 1
ATOM 726 C C . LEU A 1 97 ? -43.530 5.412 15.246 1.00 46.22 97 LEU A C 1
ATOM 728 O O . LEU A 1 97 ? -44.099 4.693 16.069 1.00 46.22 97 LEU A O 1
ATOM 732 N N . ASP A 1 98 ? -43.267 5.002 14.011 1.00 48.47 98 ASP A N 1
ATOM 733 C CA . ASP A 1 98 ? -43.543 3.659 13.504 1.00 48.47 98 ASP A CA 1
ATOM 734 C C . ASP A 1 98 ? -42.271 2.900 13.084 1.00 48.47 98 ASP A C 1
ATOM 736 O O . ASP A 1 98 ? -42.296 1.668 12.987 1.00 48.47 98 ASP A O 1
ATOM 740 N N . ASP A 1 99 ? -41.151 3.616 12.953 1.00 49.69 99 ASP A N 1
ATOM 741 C CA . ASP A 1 99 ? -39.784 3.101 12.963 1.00 49.69 99 ASP A CA 1
ATOM 742 C C . ASP A 1 99 ? -39.133 3.404 14.336 1.00 49.69 99 ASP A C 1
ATOM 744 O O . ASP A 1 99 ? -39.099 4.565 14.754 1.00 49.69 99 ASP A O 1
ATOM 748 N N . PRO A 1 100 ? -38.598 2.397 15.061 1.00 50.12 100 PRO A N 1
ATOM 749 C CA . PRO A 1 100 ? -37.966 2.575 16.378 1.00 50.12 100 PRO A CA 1
ATOM 750 C C . PRO A 1 100 ? -36.737 3.499 16.393 1.00 50.12 100 PRO A C 1
ATOM 752 O O . PRO A 1 100 ? -36.220 3.803 17.461 1.00 50.12 100 PRO A O 1
ATOM 755 N N . SER A 1 101 ? -36.245 3.910 15.228 1.00 45.81 101 SER A N 1
ATOM 756 C CA . SER A 1 101 ? -35.070 4.772 15.073 1.00 45.81 101 SER A CA 1
ATOM 757 C C . SER A 1 101 ? -35.394 6.234 14.740 1.00 45.81 101 SER A C 1
ATOM 759 O O . SER A 1 101 ? -34.480 7.048 14.603 1.00 45.81 101 SER A O 1
ATOM 761 N N . SER A 1 102 ? -36.673 6.575 14.575 1.00 46.25 102 SER A N 1
ATOM 762 C CA . SER A 1 102 ? -37.119 7.960 14.418 1.00 46.25 102 SER A CA 1
ATOM 763 C C . SER A 1 102 ? -37.310 8.617 15.787 1.00 46.25 102 SER A C 1
ATOM 765 O O . SER A 1 102 ? -37.694 7.959 16.752 1.00 46.25 102 SER A O 1
ATOM 767 N N . LEU A 1 103 ? -37.069 9.925 15.871 1.00 44.47 103 LEU A N 1
ATOM 768 C CA . LEU A 1 103 ? -37.312 10.731 17.067 1.00 44.47 103 LEU A CA 1
ATOM 769 C C . LEU A 1 103 ? -38.230 11.909 16.734 1.00 44.47 103 LEU A C 1
ATOM 771 O O . LEU A 1 103 ? -38.267 12.408 15.607 1.00 44.47 103 LEU A O 1
ATOM 775 N N . ILE A 1 104 ? -38.976 12.341 17.744 1.00 44.94 104 ILE A N 1
ATOM 776 C CA . ILE A 1 104 ? -39.805 13.542 17.711 1.00 44.94 104 ILE A CA 1
ATOM 777 C C . ILE A 1 104 ? -39.042 14.641 18.451 1.00 44.94 104 ILE A C 1
ATOM 779 O O . ILE A 1 104 ? -38.699 14.447 19.614 1.00 44.94 104 ILE A O 1
ATOM 783 N N . LEU A 1 105 ? -38.798 15.778 17.796 1.00 42.62 105 LEU A N 1
ATOM 784 C CA . LEU A 1 105 ? -38.101 16.921 18.396 1.00 42.62 105 LEU A CA 1
ATOM 785 C C . LEU A 1 105 ? -39.033 18.131 18.558 1.00 42.62 105 LEU A C 1
ATOM 787 O O . LEU A 1 105 ? -39.828 18.430 17.661 1.00 42.62 105 LEU A O 1
ATOM 791 N N . GLU A 1 106 ? -38.894 18.835 19.687 1.00 40.47 106 GLU A N 1
ATOM 792 C CA . GLU A 1 106 ? -39.626 20.073 20.025 1.00 40.47 106 GLU A CA 1
ATOM 793 C C . GLU A 1 106 ? -38.901 21.354 19.549 1.00 40.47 106 GLU A C 1
ATOM 795 O O . GLU A 1 106 ? -39.479 22.440 19.524 1.00 40.47 106 GLU A O 1
ATOM 800 N N . GLY A 1 107 ? -37.649 21.224 19.094 1.00 46.53 107 GLY A N 1
ATOM 801 C CA . GLY A 1 107 ? -36.838 22.278 18.482 1.00 46.53 107 GLY A CA 1
ATOM 802 C C . GLY A 1 107 ? -35.573 21.702 17.835 1.00 46.53 107 GLY A C 1
ATOM 803 O O . GLY A 1 107 ? -35.134 20.615 18.200 1.00 46.53 107 GLY A O 1
ATOM 804 N N . ILE A 1 108 ? -35.002 22.413 16.857 1.00 47.56 108 ILE A N 1
ATOM 805 C CA . ILE A 1 108 ? -33.703 22.080 16.252 1.00 47.56 108 ILE A CA 1
ATOM 806 C C . ILE A 1 108 ? -32.738 23.215 16.605 1.00 47.56 108 ILE A C 1
ATOM 808 O O . ILE A 1 108 ? -32.940 24.343 16.159 1.00 47.56 108 ILE A O 1
ATOM 812 N N . ASP A 1 109 ? -31.716 22.911 17.401 1.00 49.06 109 ASP A N 1
ATOM 813 C CA . ASP A 1 109 ? -30.579 23.794 17.676 1.00 49.06 109 ASP A CA 1
ATOM 814 C C . ASP A 1 109 ? -29.357 23.171 16.993 1.00 49.06 109 ASP A C 1
ATOM 816 O O . ASP A 1 109 ? -28.954 22.074 17.364 1.00 49.06 109 ASP A O 1
ATOM 820 N N . VAL A 1 110 ? -28.851 23.791 15.922 1.00 50.16 110 VAL A N 1
ATOM 821 C CA . VAL A 1 110 ? -27.824 23.163 15.066 1.00 50.16 110 VAL A CA 1
ATOM 822 C C . VAL A 1 110 ? -26.395 23.496 15.506 1.00 50.16 110 VAL A C 1
ATOM 824 O O . VAL A 1 110 ? -25.479 22.928 14.940 1.00 50.16 110 VAL A O 1
ATOM 827 N N . ASP A 1 111 ? -26.170 24.390 16.480 1.00 49.88 111 ASP A N 1
ATOM 828 C CA . ASP A 1 111 ? -24.805 24.702 16.956 1.00 49.88 111 ASP A CA 1
ATOM 829 C C . ASP A 1 111 ? -24.806 25.543 18.256 1.00 49.88 111 ASP A C 1
ATOM 831 O O . ASP A 1 111 ? -24.458 26.731 18.265 1.00 49.88 111 ASP A O 1
ATOM 835 N N . ARG A 1 112 ? -25.227 24.957 19.387 1.00 41.81 112 ARG A N 1
ATOM 836 C CA . ARG A 1 112 ? -25.148 25.614 20.704 1.00 41.81 112 ARG A CA 1
ATOM 837 C C . ARG A 1 112 ? -24.393 24.780 21.728 1.00 41.81 112 ARG A C 1
ATOM 839 O O . ARG A 1 112 ? -24.972 24.002 22.478 1.00 41.81 112 ARG A O 1
ATOM 846 N N . GLU A 1 113 ? -23.104 25.057 21.865 1.00 46.12 113 GLU A N 1
ATOM 847 C CA . GLU A 1 113 ? -22.309 24.558 22.990 1.00 46.12 113 GLU A CA 1
ATOM 848 C C . GLU A 1 113 ? -22.698 25.255 24.320 1.00 46.12 113 GLU A C 1
ATOM 850 O O . GLU A 1 113 ? -22.899 26.474 24.380 1.00 46.12 113 GLU A O 1
ATOM 855 N N . PRO A 1 114 ? -22.699 24.521 25.441 1.00 39.53 114 PRO A N 1
ATOM 856 C CA . PRO A 1 114 ? -23.856 23.881 26.055 1.00 39.53 114 PRO A CA 1
ATOM 857 C C . PRO A 1 114 ? -24.722 24.860 26.871 1.00 39.53 114 PRO A C 1
ATOM 859 O O . PRO A 1 114 ? -24.222 25.719 27.607 1.00 39.53 114 PRO A O 1
ATOM 862 N N . GLY A 1 115 ? -26.047 24.692 26.811 1.00 35.06 115 GLY A N 1
ATOM 863 C CA . GLY A 1 115 ? -26.957 25.373 27.738 1.00 35.06 115 GLY A CA 1
ATOM 864 C C . GLY A 1 115 ? -28.400 25.523 27.264 1.00 35.06 115 GLY A C 1
ATOM 865 O O . GLY A 1 115 ? -28.867 26.656 27.111 1.00 35.06 115 GLY A O 1
ATOM 866 N N . GLY A 1 116 ? -29.107 24.401 27.098 1.00 36.47 116 GLY A N 1
ATOM 867 C CA . GLY A 1 116 ? -30.574 24.350 27.090 1.00 36.47 116 GLY A CA 1
ATOM 868 C C . GLY A 1 116 ? -31.177 23.441 26.015 1.00 36.47 116 GLY A C 1
ATOM 869 O O . GLY A 1 116 ? -30.896 23.650 24.847 1.00 36.47 116 GLY A O 1
ATOM 870 N N . LEU A 1 117 ? -32.009 22.486 26.456 1.00 37.75 117 LEU A N 1
ATOM 871 C CA . LEU A 1 117 ? -33.093 21.732 25.782 1.00 37.75 117 LEU A CA 1
ATOM 872 C C . LEU A 1 117 ? -33.123 21.657 24.231 1.00 37.75 117 LEU A C 1
ATOM 874 O O . LEU A 1 117 ? -34.184 21.788 23.625 1.00 37.75 117 LEU A O 1
ATOM 878 N N . GLY A 1 118 ? -31.986 21.400 23.585 1.00 44.84 118 GLY A N 1
ATOM 879 C CA . GLY A 1 118 ? -31.860 21.130 22.149 1.00 44.84 118 GLY A CA 1
ATOM 880 C C . GLY A 1 118 ? -30.820 20.036 21.897 1.00 44.84 118 GLY A C 1
ATOM 881 O O . GLY A 1 118 ? -29.964 19.801 22.749 1.00 44.84 118 GLY A O 1
ATOM 882 N N . THR A 1 119 ? -30.932 19.322 20.772 1.00 42.62 119 THR A N 1
ATOM 883 C CA . THR A 1 119 ? -30.041 18.206 20.408 1.00 42.62 119 THR A CA 1
ATOM 884 C C . THR A 1 119 ? -28.585 18.671 20.326 1.00 42.62 119 THR A C 1
ATOM 886 O O . THR A 1 119 ? -28.237 19.453 19.453 1.00 42.62 119 THR A O 1
ATOM 889 N N . ASP A 1 120 ? -27.744 18.170 21.229 1.00 44.34 120 ASP A N 1
ATOM 890 C CA . ASP A 1 120 ? -26.298 18.401 21.239 1.00 44.34 120 ASP A CA 1
ATOM 891 C C . ASP A 1 120 ? -25.630 17.610 20.091 1.00 44.34 120 ASP A C 1
ATOM 893 O O . ASP A 1 120 ? -25.799 16.387 19.987 1.00 44.34 120 ASP A O 1
ATOM 897 N N . LEU A 1 121 ? -24.933 18.321 19.200 1.00 45.62 121 LEU A N 1
ATOM 898 C CA . LEU A 1 121 ? -24.198 17.783 18.045 1.00 45.62 121 LEU A CA 1
ATOM 899 C C . LEU A 1 121 ? -22.672 17.901 18.223 1.00 45.62 121 LEU A C 1
ATOM 901 O O . LEU A 1 121 ? -21.920 17.845 17.255 1.00 45.62 121 LEU A O 1
ATOM 905 N N . THR A 1 122 ? -22.185 18.092 19.452 1.00 40.72 122 THR A N 1
ATOM 906 C CA . THR A 1 122 ? -20.746 18.241 19.692 1.00 40.72 122 THR A CA 1
ATOM 907 C C . THR A 1 122 ? -19.955 16.984 19.312 1.00 40.72 122 THR A C 1
ATOM 909 O O . THR A 1 122 ? -20.179 15.889 19.825 1.00 40.72 122 THR A O 1
ATOM 912 N N . GLY A 1 123 ? -18.955 17.166 18.443 1.00 45.75 123 GLY A N 1
ATOM 913 C CA . GLY A 1 123 ? -17.872 16.201 18.237 1.00 45.75 123 GLY A CA 1
ATOM 914 C C . GLY A 1 123 ? -18.148 15.049 17.271 1.00 45.75 123 GLY A C 1
ATOM 915 O O . GLY A 1 123 ? -17.451 14.037 17.360 1.00 45.75 123 GLY A O 1
ATOM 916 N N . ASP A 1 124 ? -19.110 15.169 16.353 1.00 47.00 124 ASP A N 1
ATOM 917 C CA . ASP A 1 124 ? -19.434 14.088 15.425 1.00 47.00 124 ASP A CA 1
ATOM 918 C C . ASP A 1 124 ? -19.536 14.558 13.943 1.00 47.00 124 ASP A C 1
ATOM 920 O O . ASP A 1 124 ? -19.999 15.651 13.652 1.00 47.00 124 ASP A O 1
ATOM 924 N N . ASN A 1 125 ? -19.015 13.763 12.991 1.00 50.53 125 ASN A N 1
ATOM 925 C CA . ASN A 1 125 ? -18.982 14.064 11.540 1.00 50.53 125 ASN A CA 1
ATOM 926 C C . ASN A 1 125 ? -20.278 13.598 10.825 1.00 50.53 125 ASN A C 1
ATOM 928 O O . ASN A 1 125 ? -20.213 13.047 9.721 1.00 50.53 125 ASN A O 1
ATOM 932 N N . HIS A 1 126 ? -21.450 13.679 11.462 1.00 52.81 126 HIS A N 1
ATOM 933 C CA . HIS A 1 126 ? -22.651 13.028 10.917 1.00 52.81 126 HIS A CA 1
ATOM 934 C C . HIS A 1 126 ? -23.436 13.923 9.953 1.00 52.81 126 HIS A C 1
ATOM 936 O O . HIS A 1 126 ? -23.748 15.073 10.245 1.00 52.81 126 HIS A O 1
ATOM 942 N N . ASP A 1 127 ? -23.850 13.345 8.822 1.00 56.47 127 ASP A N 1
ATOM 943 C CA . ASP A 1 127 ? -24.823 13.964 7.926 1.00 56.47 127 ASP A CA 1
ATOM 944 C C . ASP A 1 127 ? -26.231 13.929 8.545 1.00 56.47 127 ASP A C 1
ATOM 946 O O . ASP A 1 127 ? -26.685 12.910 9.083 1.00 56.47 127 ASP A O 1
ATOM 950 N N . ILE A 1 128 ? -26.964 15.034 8.419 1.00 57.94 128 ILE A N 1
ATOM 951 C CA . ILE A 1 128 ? -28.303 15.203 8.989 1.00 57.94 128 ILE A CA 1
ATOM 952 C C . ILE A 1 128 ? -29.346 15.267 7.877 1.00 57.94 128 ILE A C 1
ATOM 954 O O . ILE A 1 128 ? -29.229 16.054 6.941 1.00 57.94 128 ILE A O 1
ATOM 958 N N . ALA A 1 129 ? -30.426 14.492 8.018 1.00 59.53 129 ALA A N 1
ATOM 959 C CA . ALA A 1 129 ? -31.617 14.620 7.187 1.00 59.53 129 ALA A CA 1
ATOM 960 C C . ALA A 1 129 ? -32.877 14.832 8.039 1.00 59.53 129 ALA A C 1
ATOM 962 O O . ALA A 1 129 ? -33.088 14.144 9.039 1.00 59.53 129 ALA A O 1
ATOM 963 N N . TYR A 1 130 ? -33.739 15.768 7.642 1.00 64.88 130 TYR A N 1
ATOM 964 C CA . TYR A 1 130 ? -35.017 16.024 8.316 1.00 64.88 130 TYR A CA 1
ATOM 965 C C . TYR A 1 130 ? -36.133 16.331 7.324 1.00 64.88 130 TYR A C 1
ATOM 967 O O . TYR A 1 130 ? -35.903 16.851 6.228 1.00 64.88 130 TYR A O 1
ATOM 975 N N . VAL A 1 131 ? -37.359 15.996 7.732 1.00 60.38 131 VAL A N 1
ATOM 976 C CA . VAL A 1 131 ? -38.571 16.220 6.944 1.00 60.38 131 VAL A CA 1
ATOM 977 C C . VAL A 1 131 ? -39.612 16.909 7.807 1.00 60.38 131 VAL A C 1
ATOM 979 O O . VAL A 1 131 ? -39.879 16.505 8.938 1.00 60.38 131 VAL A O 1
ATOM 982 N N . PHE A 1 132 ? -40.236 17.945 7.262 1.00 65.75 132 PHE A N 1
ATOM 983 C CA . PHE A 1 132 ? -41.374 18.591 7.905 1.00 65.75 132 PHE A CA 1
ATOM 984 C C . PHE A 1 132 ? -42.401 19.044 6.870 1.00 65.75 132 PHE A C 1
ATOM 986 O O . PHE A 1 132 ? -42.147 19.099 5.662 1.00 65.75 132 PHE A O 1
ATOM 993 N N . GLN A 1 133 ? -43.597 19.353 7.363 1.00 66.25 133 GLN A N 1
ATOM 994 C CA . GLN A 1 133 ? -44.715 19.790 6.542 1.00 66.25 133 GLN A CA 1
ATOM 995 C C . GLN A 1 133 ? -45.271 21.098 7.062 1.00 66.25 133 GLN A C 1
ATOM 997 O O . GLN A 1 133 ? -45.393 21.304 8.267 1.00 66.25 133 GLN A O 1
ATOM 1002 N N . PHE A 1 134 ? -45.670 21.961 6.140 1.00 66.31 134 PHE A N 1
ATOM 1003 C CA . PHE A 1 134 ? -46.368 23.191 6.477 1.00 66.31 134 PHE A CA 1
ATOM 1004 C C . PHE A 1 134 ? -47.399 23.529 5.408 1.00 66.31 134 PHE A C 1
ATOM 1006 O O . PHE A 1 134 ? -47.396 22.978 4.303 1.00 66.31 134 PHE A O 1
ATOM 1013 N N . TYR A 1 135 ? -48.307 24.429 5.760 1.00 65.44 135 TYR A N 1
ATOM 1014 C CA . TYR A 1 135 ? -49.271 24.996 4.835 1.00 65.44 135 TYR A CA 1
ATOM 1015 C C . TYR A 1 135 ? -48.868 26.426 4.501 1.00 65.44 135 TYR A C 1
ATOM 1017 O O . TYR A 1 135 ? -48.552 27.199 5.401 1.00 65.44 135 TYR A O 1
ATOM 1025 N N . ASP A 1 136 ? -48.922 26.779 3.223 1.00 64.44 136 ASP A N 1
ATOM 1026 C CA . ASP A 1 136 ? -48.719 28.149 2.768 1.00 64.44 136 ASP A CA 1
ATOM 1027 C C . ASP A 1 136 ? -49.786 28.520 1.729 1.00 64.44 136 ASP A C 1
ATOM 1029 O O . ASP A 1 136 ? -49.982 27.838 0.721 1.00 64.44 136 ASP A O 1
ATOM 1033 N N . ALA A 1 137 ? -50.535 29.583 2.019 1.00 63.19 137 ALA A N 1
ATOM 1034 C CA . ALA A 1 137 ? -51.750 29.955 1.309 1.00 63.19 137 ALA A CA 1
ATOM 1035 C C . ALA A 1 137 ? -51.499 30.604 -0.060 1.00 63.19 137 ALA A C 1
ATOM 1037 O O . ALA A 1 137 ? -52.382 30.530 -0.921 1.00 63.19 137 ALA A O 1
ATOM 1038 N N . ASP A 1 138 ? -50.345 31.240 -0.270 1.00 68.56 138 ASP A N 1
ATOM 1039 C CA . ASP A 1 138 ? -49.972 31.835 -1.561 1.00 68.56 138 ASP A CA 1
ATOM 1040 C C . ASP A 1 138 ? -48.931 31.001 -2.329 1.00 68.56 138 ASP A C 1
ATOM 1042 O O . ASP A 1 138 ? -48.748 31.190 -3.535 1.00 68.56 138 ASP A O 1
ATOM 1046 N N . GLY A 1 139 ? -48.335 30.014 -1.655 1.00 70.38 139 GLY A N 1
ATOM 1047 C CA . GLY A 1 139 ? -47.390 29.060 -2.218 1.00 70.38 139 GLY A CA 1
ATOM 1048 C C . GLY A 1 139 ? -46.008 29.652 -2.470 1.00 70.38 139 GLY A C 1
ATOM 1049 O O . GLY A 1 139 ? -45.244 29.037 -3.222 1.00 70.38 139 GLY A O 1
ATOM 1050 N N . ILE A 1 140 ? -45.703 30.833 -1.922 1.00 72.88 140 ILE A N 1
ATOM 1051 C CA . ILE A 1 140 ? -44.402 31.491 -1.997 1.00 72.88 140 ILE A CA 1
ATOM 1052 C C . ILE A 1 140 ? -43.744 31.502 -0.616 1.00 72.88 140 ILE A C 1
ATOM 1054 O O . ILE A 1 140 ? -44.087 32.292 0.260 1.00 72.88 140 ILE A O 1
ATOM 1058 N N . PHE A 1 141 ? -42.660 30.742 -0.477 1.00 72.00 141 PHE A N 1
ATOM 1059 C CA . PHE A 1 141 ? -41.824 30.778 0.720 1.00 72.00 141 PHE A CA 1
ATOM 1060 C C . PHE A 1 141 ? -40.340 30.771 0.365 1.00 72.00 141 PHE A C 1
ATOM 1062 O O . PHE A 1 141 ? -39.932 30.380 -0.729 1.00 72.00 141 PHE A O 1
ATOM 1069 N N . SER A 1 142 ? -39.512 31.232 1.299 1.00 72.88 142 SER A N 1
ATOM 1070 C CA . SER A 1 142 ? -38.071 31.371 1.096 1.00 72.88 142 SER A CA 1
ATOM 1071 C C . SER A 1 142 ? -37.304 30.703 2.239 1.00 72.88 142 SER A C 1
ATOM 1073 O O . SER A 1 142 ? -37.755 30.746 3.384 1.00 72.88 142 SER A O 1
ATOM 1075 N N . PHE A 1 143 ? -36.140 30.129 1.937 1.00 74.62 143 PHE A N 1
ATOM 1076 C CA . PHE A 1 143 ? -35.285 29.397 2.879 1.00 74.62 143 PHE A CA 1
ATOM 1077 C C . PHE A 1 143 ? -33.826 29.866 2.793 1.00 74.62 143 PHE A C 1
ATOM 1079 O O . PHE A 1 143 ? -33.354 30.178 1.695 1.00 74.62 143 PHE A O 1
ATOM 1086 N N . THR A 1 144 ? -33.112 29.858 3.922 1.00 69.75 144 THR A N 1
ATOM 1087 C CA . THR A 1 144 ? -31.647 29.993 4.003 1.00 69.75 144 THR A CA 1
ATOM 1088 C C . THR A 1 144 ? -31.052 28.894 4.882 1.00 69.75 144 THR A C 1
ATOM 1090 O O . THR A 1 144 ? -31.626 28.528 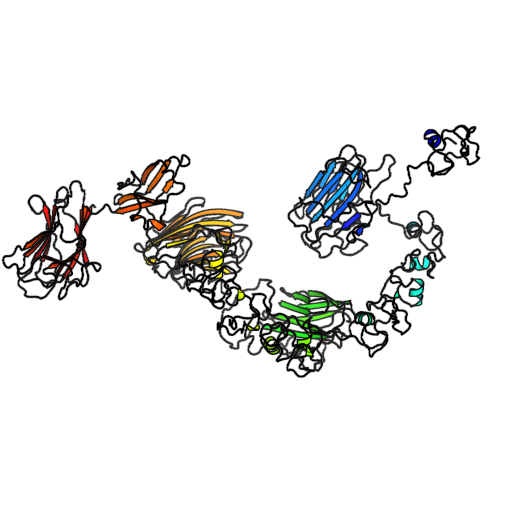5.905 1.00 69.75 144 THR A O 1
ATOM 1093 N N . GLU A 1 145 ? -29.872 28.423 4.497 1.00 68.94 145 GLU A N 1
ATOM 1094 C CA . GLU A 1 145 ? -29.060 27.438 5.232 1.00 68.94 145 GLU A CA 1
ATOM 1095 C C . GLU A 1 145 ? -28.174 28.063 6.319 1.00 68.94 145 GLU A C 1
ATOM 1097 O O . GLU A 1 145 ? -28.114 29.298 6.424 1.00 68.94 145 GLU A O 1
ATOM 1102 N N . ASN A 1 146 ? -27.478 27.217 7.092 1.00 63.56 146 ASN A N 1
ATOM 1103 C CA . ASN A 1 146 ? -26.387 27.615 7.984 1.00 63.56 146 ASN A CA 1
ATOM 1104 C C . ASN A 1 146 ? -25.109 27.987 7.199 1.00 63.56 146 ASN A C 1
ATOM 1106 O O . ASN A 1 146 ? -25.080 27.941 5.978 1.00 63.56 146 ASN A O 1
ATOM 1110 N N . TYR A 1 147 ? -24.119 28.600 7.854 1.00 62.12 147 TYR A N 1
ATOM 1111 C CA . TYR A 1 147 ? -23.042 29.295 7.126 1.00 62.12 147 TYR A CA 1
ATOM 1112 C C . TYR A 1 147 ? -21.947 28.366 6.594 1.00 62.12 147 TYR A C 1
ATOM 1114 O O . TYR A 1 147 ? -21.327 28.701 5.587 1.00 62.12 147 TYR A O 1
ATOM 1122 N N . ASP A 1 148 ? -21.669 27.278 7.289 1.00 63.09 148 ASP A N 1
ATOM 1123 C CA . ASP A 1 148 ? -20.513 26.410 7.112 1.00 63.09 148 ASP A CA 1
ATOM 1124 C C . ASP A 1 148 ? -20.815 25.115 6.368 1.00 63.09 148 ASP A C 1
ATOM 1126 O O . ASP A 1 148 ? -19.952 24.725 5.590 1.00 63.09 148 ASP A O 1
ATOM 1130 N N . ASP A 1 149 ? -22.018 24.550 6.492 1.00 66.31 149 ASP A N 1
ATOM 1131 C CA . ASP A 1 149 ? -22.383 23.253 5.902 1.00 66.31 149 ASP A CA 1
ATOM 1132 C C . ASP A 1 149 ? -22.791 23.285 4.424 1.00 66.31 149 ASP A C 1
ATOM 1134 O O . ASP A 1 149 ? -23.115 24.320 3.839 1.00 66.31 149 ASP A O 1
ATOM 1138 N N . ARG A 1 150 ? -22.843 22.094 3.811 1.00 73.75 150 ARG A N 1
ATOM 1139 C CA . ARG A 1 150 ? -23.503 21.881 2.513 1.00 73.75 150 ARG A CA 1
ATOM 1140 C C . ARG A 1 150 ? -24.958 21.482 2.718 1.00 73.75 150 ARG A C 1
ATOM 1142 O O . ARG A 1 150 ? -25.215 20.426 3.293 1.00 73.75 150 ARG A O 1
ATOM 1149 N N . VAL A 1 151 ? -25.901 22.242 2.154 1.00 75.88 151 VAL A N 1
ATOM 1150 C CA . VAL A 1 151 ? -27.328 21.884 2.185 1.00 75.88 151 VAL A CA 1
ATOM 1151 C C . VAL A 1 151 ? -27.856 21.380 0.843 1.00 75.88 151 VAL A C 1
ATOM 1153 O O . VAL A 1 151 ? -27.554 21.905 -0.234 1.00 75.88 151 VAL A O 1
ATOM 1156 N N . LYS A 1 152 ? -28.826 20.470 0.909 1.00 78.75 152 LYS A N 1
ATOM 1157 C CA . LYS A 1 152 ? -29.850 20.317 -0.126 1.00 78.75 152 LYS A CA 1
ATOM 1158 C C . LYS A 1 152 ? -31.238 20.446 0.485 1.00 78.75 152 LYS A C 1
ATOM 1160 O O . LYS A 1 152 ? -31.525 19.833 1.501 1.00 78.75 152 LYS A O 1
ATOM 1165 N N . VAL A 1 153 ? -32.117 21.198 -0.171 1.00 78.62 153 VAL A N 1
ATOM 1166 C CA . VAL A 1 153 ? -33.524 21.365 0.217 1.00 78.62 153 VAL A CA 1
ATOM 1167 C C . VAL A 1 153 ? -34.422 21.038 -0.961 1.00 78.62 153 VAL A C 1
ATOM 1169 O O . VAL A 1 153 ? -34.274 21.618 -2.039 1.00 78.62 153 VAL A O 1
ATOM 1172 N N . VAL A 1 154 ? -35.389 20.149 -0.758 1.00 81.12 154 VAL A N 1
ATOM 1173 C CA . VAL A 1 154 ? -36.401 19.791 -1.754 1.00 81.12 154 VAL A CA 1
ATOM 1174 C C . VAL A 1 154 ? -37.785 20.048 -1.179 1.00 81.12 154 VAL A C 1
ATOM 1176 O O . VAL A 1 154 ? -38.177 19.464 -0.178 1.00 81.12 154 VAL A O 1
ATOM 1179 N N . ALA A 1 155 ? -38.553 20.901 -1.849 1.00 84.50 155 ALA A N 1
ATOM 1180 C CA . ALA A 1 155 ? -39.929 21.210 -1.496 1.00 84.50 155 ALA A CA 1
ATOM 1181 C C . ALA A 1 155 ? -40.908 20.608 -2.504 1.00 84.50 155 ALA A C 1
ATOM 1183 O O . ALA A 1 155 ? -40.792 20.838 -3.711 1.00 84.50 155 ALA A O 1
ATOM 1184 N N . THR A 1 156 ? -41.912 19.885 -2.012 1.00 83.69 156 THR A N 1
ATOM 1185 C CA . THR A 1 156 ? -42.916 19.198 -2.830 1.00 83.69 156 THR A CA 1
ATOM 1186 C C . THR A 1 156 ? -44.333 19.593 -2.402 1.00 83.69 156 THR A C 1
ATOM 1188 O O . THR A 1 156 ? -44.697 19.364 -1.250 1.00 83.69 156 THR A O 1
ATOM 1191 N N . PRO A 1 157 ? -45.182 20.130 -3.300 1.00 83.94 157 PRO A N 1
ATOM 1192 C CA . PRO A 1 157 ? -46.597 20.356 -3.005 1.00 83.94 157 PRO A CA 1
ATOM 1193 C C . PRO A 1 157 ? -47.319 19.022 -2.805 1.00 83.94 157 PRO A C 1
ATOM 1195 O O . PRO A 1 157 ? -47.240 18.146 -3.670 1.00 83.94 157 PRO A O 1
ATOM 1198 N N . ILE A 1 158 ? -48.056 18.874 -1.708 1.00 74.88 158 ILE A N 1
ATOM 1199 C CA . ILE A 1 158 ? -48.790 17.659 -1.331 1.00 74.88 158 ILE A CA 1
ATOM 1200 C C . ILE A 1 158 ? -50.290 17.932 -1.159 1.00 74.88 158 ILE A C 1
ATOM 1202 O O . ILE A 1 158 ? -50.759 19.071 -1.195 1.00 74.88 158 ILE A O 1
ATOM 1206 N N . ALA A 1 159 ? -51.086 16.869 -1.054 1.00 71.19 159 ALA A N 1
ATOM 1207 C CA . ALA A 1 159 ? -52.545 16.965 -1.019 1.00 71.19 159 ALA A CA 1
ATOM 1208 C C . ALA A 1 159 ? -53.104 17.402 0.344 1.00 71.19 159 ALA A C 1
ATOM 1210 O O . ALA A 1 159 ? -54.249 17.850 0.408 1.00 71.19 159 ALA A O 1
ATOM 1211 N N . GLY A 1 160 ? -52.326 17.268 1.418 1.00 62.38 160 GLY A N 1
ATOM 1212 C CA . GLY A 1 160 ? -52.687 17.699 2.766 1.00 62.38 160 GLY A CA 1
ATOM 1213 C C . GLY A 1 160 ? -51.686 17.214 3.815 1.00 62.38 160 GLY A C 1
ATOM 1214 O O . GLY A 1 160 ? -50.926 16.297 3.526 1.00 62.38 160 GLY A O 1
ATOM 1215 N N . ALA A 1 161 ? -51.755 17.745 5.040 1.00 52.06 161 ALA A N 1
ATOM 1216 C CA . ALA A 1 161 ? -50.894 17.362 6.177 1.00 52.06 161 ALA A CA 1
ATOM 1217 C C . ALA A 1 161 ? -50.888 15.858 6.525 1.00 52.06 161 ALA A C 1
ATOM 1219 O O . ALA A 1 161 ? -50.009 15.354 7.200 1.00 52.06 161 ALA A O 1
ATOM 1220 N N . THR A 1 162 ? -51.911 15.117 6.101 1.00 52.09 162 THR A N 1
ATOM 1221 C CA . THR A 1 162 ? -52.025 13.662 6.320 1.00 52.09 162 THR A CA 1
ATOM 1222 C C . THR A 1 162 ? -52.024 12.881 5.007 1.00 52.09 162 THR A C 1
ATOM 1224 O O . THR A 1 162 ? -52.286 11.679 4.970 1.00 52.09 162 THR A O 1
ATOM 1227 N N . ASN A 1 163 ? -51.783 13.568 3.890 1.00 61.84 163 ASN A N 1
ATOM 1228 C CA . ASN A 1 163 ? -51.836 13.013 2.550 1.00 61.84 163 ASN A CA 1
ATOM 1229 C C . ASN A 1 163 ? -50.668 13.550 1.720 1.00 61.84 163 ASN A C 1
ATOM 1231 O O . ASN A 1 163 ? -50.809 14.515 0.965 1.00 61.84 163 ASN A O 1
ATOM 1235 N N . LEU A 1 164 ? -49.539 12.849 1.820 1.00 63.47 164 LEU A N 1
ATOM 1236 C CA . LEU A 1 164 ? -48.259 13.210 1.199 1.00 63.47 164 LEU A CA 1
ATOM 1237 C C . LEU A 1 164 ? -48.224 12.998 -0.319 1.00 63.47 164 LEU A C 1
ATOM 1239 O O . LEU A 1 164 ? -47.183 13.132 -0.955 1.00 63.47 164 LEU A O 1
ATOM 1243 N N . ASN A 1 165 ? -49.356 12.643 -0.935 1.00 72.31 165 ASN A N 1
ATOM 1244 C CA . ASN A 1 165 ? -49.411 12.498 -2.381 1.00 72.31 165 ASN A CA 1
ATOM 1245 C C . ASN A 1 165 ? -49.109 13.843 -3.041 1.00 72.31 165 ASN A C 1
ATOM 1247 O O . ASN A 1 165 ? -49.863 14.803 -2.866 1.00 72.31 165 ASN A O 1
ATOM 1251 N N . ALA A 1 166 ? -48.045 13.868 -3.842 1.00 77.31 166 ALA A N 1
ATOM 1252 C CA . ALA A 1 166 ? -47.642 15.052 -4.575 1.00 77.31 166 ALA A CA 1
ATOM 1253 C C . ALA A 1 166 ? -48.786 15.562 -5.468 1.00 77.31 166 ALA A C 1
ATOM 1255 O O . ALA A 1 166 ? -49.348 14.827 -6.289 1.00 77.31 166 ALA A O 1
ATOM 1256 N N . THR A 1 167 ? -49.132 16.835 -5.311 1.00 81.31 167 THR A N 1
ATOM 1257 C CA . THR A 1 167 ? -50.129 17.538 -6.131 1.00 81.31 167 THR A CA 1
ATOM 1258 C C . THR A 1 167 ? -49.484 18.295 -7.289 1.00 81.31 167 THR A C 1
ATOM 1260 O O . THR A 1 167 ? -50.172 18.628 -8.258 1.00 81.31 167 THR A O 1
ATOM 1263 N N . GLY A 1 168 ? -48.163 18.490 -7.240 1.00 83.25 168 GLY A N 1
ATOM 1264 C CA . GLY A 1 168 ? -47.366 19.176 -8.252 1.00 83.25 168 GLY A CA 1
ATOM 1265 C C . GLY A 1 168 ? -45.907 18.700 -8.296 1.00 83.25 168 GLY A C 1
ATOM 1266 O O . GLY A 1 168 ? -45.524 17.811 -7.537 1.00 83.25 168 GLY A O 1
ATOM 1267 N N . PRO A 1 169 ? -45.095 19.238 -9.227 1.00 83.00 169 PRO A N 1
ATOM 1268 C CA . PRO A 1 169 ? -43.660 18.967 -9.275 1.00 83.00 169 PRO A CA 1
ATOM 1269 C C . PRO A 1 169 ? -42.939 19.585 -8.069 1.00 83.00 169 PRO A C 1
ATOM 1271 O O . PRO A 1 169 ? -43.344 20.646 -7.596 1.00 83.00 169 PRO A O 1
ATOM 1274 N N . SER A 1 170 ? -41.859 18.947 -7.617 1.00 84.56 170 SER A N 1
ATOM 1275 C CA . SER A 1 170 ? -40.983 19.489 -6.580 1.00 84.56 170 SER A CA 1
ATOM 1276 C C . SER A 1 170 ? -40.071 20.598 -7.116 1.00 84.56 170 SER A C 1
ATOM 1278 O O . SER A 1 170 ? -39.839 20.714 -8.325 1.00 84.56 170 SER A O 1
ATOM 1280 N N . SER A 1 171 ? -39.555 21.419 -6.207 1.00 85.81 171 SER A N 1
ATOM 1281 C CA . SER A 1 171 ? -38.531 22.431 -6.465 1.00 85.81 171 SER A CA 1
ATOM 1282 C C . SER A 1 171 ? -37.373 22.232 -5.490 1.00 85.81 171 SER A C 1
ATOM 1284 O O . SER A 1 171 ? -37.593 21.864 -4.342 1.00 85.81 171 SER A O 1
ATOM 1286 N N . GLU A 1 172 ? -36.147 22.471 -5.949 1.00 86.75 172 GLU A N 1
ATOM 1287 C CA . GLU A 1 172 ? -34.915 22.105 -5.240 1.00 86.75 172 GLU A CA 1
ATOM 1288 C C . GLU A 1 172 ? -33.954 23.295 -5.139 1.00 86.75 172 GLU A C 1
ATOM 1290 O O . GLU A 1 172 ? -33.858 24.103 -6.068 1.00 86.75 172 GLU A O 1
ATOM 1295 N N . HIS A 1 173 ? -33.234 23.366 -4.021 1.00 83.62 173 HIS A N 1
ATOM 1296 C CA . HIS A 1 173 ? -32.072 24.219 -3.791 1.00 83.62 173 HIS A CA 1
ATOM 1297 C C . HIS A 1 173 ? -30.907 23.368 -3.287 1.00 83.62 173 HIS A C 1
ATOM 1299 O O . HIS A 1 173 ? -31.113 22.436 -2.512 1.00 83.62 173 HIS A O 1
ATOM 1305 N N . THR A 1 174 ? -29.690 23.672 -3.724 1.00 83.06 174 THR A N 1
ATOM 1306 C CA . THR A 1 174 ? -28.484 22.959 -3.288 1.00 83.06 174 THR A CA 1
ATOM 1307 C C . THR A 1 174 ? -27.336 23.944 -3.182 1.00 83.06 174 THR A C 1
ATOM 1309 O O . THR A 1 174 ? -27.036 24.628 -4.167 1.00 83.06 174 THR A O 1
ATOM 1312 N N . ASP A 1 175 ? -26.685 23.970 -2.023 1.00 74.56 175 ASP A N 1
ATOM 1313 C CA . ASP A 1 175 ? -25.351 24.532 -1.871 1.00 74.56 175 ASP A CA 1
ATOM 1314 C C . ASP A 1 175 ? -24.331 23.404 -1.692 1.00 74.56 175 ASP A C 1
ATOM 1316 O O . ASP A 1 175 ? -24.553 22.405 -1.020 1.00 74.56 175 ASP A O 1
ATOM 1320 N N . THR A 1 176 ? -23.200 23.550 -2.368 1.00 74.81 176 THR A N 1
ATOM 1321 C CA . THR A 1 176 ? -22.082 22.597 -2.331 1.00 74.81 176 THR A CA 1
ATOM 1322 C C . THR A 1 176 ? -20.786 23.262 -1.872 1.00 74.81 176 THR A C 1
ATOM 1324 O O . THR A 1 176 ? -19.750 22.598 -1.791 1.00 74.81 176 THR A O 1
ATOM 1327 N N . ALA A 1 177 ? -20.811 24.572 -1.609 1.00 68.69 177 ALA A N 1
ATOM 1328 C CA . ALA A 1 177 ? -19.666 25.335 -1.152 1.00 68.69 177 ALA A CA 1
ATOM 1329 C C . ALA A 1 177 ? -19.659 25.414 0.377 1.00 68.69 177 ALA A C 1
ATOM 1331 O O . ALA A 1 177 ? -20.614 25.875 0.979 1.00 68.69 177 ALA A O 1
ATOM 1332 N N . TRP A 1 178 ? -18.539 25.033 0.985 1.00 68.25 178 TRP A N 1
ATOM 1333 C CA . TRP A 1 178 ? -18.309 25.238 2.413 1.00 68.25 178 TRP A CA 1
ATOM 1334 C C . TRP A 1 178 ? -18.209 26.729 2.743 1.00 68.25 178 TRP A C 1
ATOM 1336 O O . TRP A 1 178 ? -17.618 27.492 1.965 1.00 68.25 178 TRP A O 1
ATOM 1346 N N . ASN A 1 179 ? -18.673 27.131 3.927 1.00 67.38 179 ASN A N 1
ATOM 1347 C CA . ASN A 1 179 ? -18.510 28.498 4.446 1.00 67.38 179 ASN A CA 1
ATOM 1348 C C . ASN A 1 179 ? -19.157 29.598 3.572 1.00 67.38 179 ASN A C 1
ATOM 1350 O O . ASN A 1 179 ? -18.667 30.737 3.507 1.00 67.38 179 ASN A O 1
ATOM 1354 N N . VAL A 1 180 ? -20.232 29.273 2.851 1.00 68.88 180 VAL A N 1
ATOM 1355 C CA . VAL A 1 180 ? -21.008 30.215 2.039 1.00 68.88 180 VAL A CA 1
ATOM 1356 C C . VAL A 1 180 ? -22.482 30.048 2.375 1.00 68.88 180 VAL A C 1
ATOM 1358 O O . VAL A 1 180 ? -23.026 28.972 2.245 1.00 68.88 180 VAL A O 1
ATOM 1361 N N . ARG A 1 181 ? -23.159 31.146 2.738 1.00 70.69 181 ARG A N 1
ATOM 1362 C CA . ARG A 1 181 ? -24.616 31.135 2.919 1.00 70.69 181 ARG A CA 1
ATOM 1363 C C . ARG A 1 181 ? -25.330 31.467 1.614 1.00 70.69 181 ARG A C 1
ATOM 1365 O O . ARG A 1 181 ? -25.197 32.595 1.111 1.00 70.69 181 ARG A O 1
ATOM 1372 N N . THR A 1 182 ? -26.154 30.554 1.117 1.00 74.56 182 THR A N 1
ATOM 1373 C CA . THR A 1 182 ? -27.098 30.802 0.022 1.00 74.56 182 THR A CA 1
ATOM 1374 C C . THR A 1 182 ? -28.555 30.768 0.486 1.00 74.56 182 THR A C 1
ATOM 1376 O O . THR A 1 182 ? -28.877 30.496 1.640 1.00 74.56 182 THR A O 1
ATOM 1379 N N . PHE A 1 183 ? -29.464 31.160 -0.407 1.00 74.75 183 PHE A N 1
ATOM 1380 C CA . PHE A 1 183 ? -30.898 31.142 -0.148 1.00 74.75 183 PHE A CA 1
ATOM 1381 C C . PHE A 1 183 ? -31.681 30.832 -1.422 1.00 74.75 183 PHE A C 1
ATOM 1383 O O . PHE A 1 183 ? -31.230 31.138 -2.533 1.00 74.75 183 PHE A O 1
ATOM 1390 N N . ALA A 1 184 ? -32.890 30.299 -1.252 1.00 78.50 184 ALA A N 1
ATOM 1391 C CA . ALA A 1 184 ? -33.817 30.018 -2.340 1.00 78.50 184 ALA A CA 1
ATOM 1392 C C . ALA A 1 184 ? -35.222 30.541 -2.054 1.00 78.50 184 ALA A C 1
ATOM 1394 O O . ALA A 1 184 ? -35.677 30.570 -0.913 1.00 78.50 184 ALA A O 1
ATOM 1395 N N . ASN A 1 185 ? -35.913 30.913 -3.133 1.00 80.94 185 ASN A N 1
ATOM 1396 C CA . ASN A 1 185 ? -37.323 31.282 -3.121 1.00 80.94 185 ASN A CA 1
ATOM 1397 C C . ASN A 1 185 ? -38.105 30.210 -3.887 1.00 80.94 185 ASN A C 1
ATOM 1399 O O . ASN A 1 185 ? -37.901 30.037 -5.093 1.00 80.94 185 ASN A O 1
ATOM 1403 N N . PHE A 1 186 ? -38.999 29.516 -3.197 1.00 80.88 186 PHE A N 1
ATOM 1404 C CA . PHE A 1 186 ? -39.895 28.508 -3.745 1.00 80.88 186 PHE A CA 1
ATOM 1405 C C . PHE A 1 186 ? -41.242 29.157 -4.074 1.00 80.88 186 PHE A C 1
ATOM 1407 O O . PHE A 1 186 ? -41.767 29.925 -3.277 1.00 80.88 186 PHE A O 1
ATOM 1414 N N . ASN A 1 187 ? -41.786 28.903 -5.269 1.00 82.69 187 ASN A N 1
ATOM 1415 C CA . ASN A 1 187 ? -43.062 29.475 -5.708 1.00 82.69 187 ASN A CA 1
ATOM 1416 C C . ASN A 1 187 ? -43.902 28.422 -6.440 1.00 82.69 187 ASN A C 1
ATOM 1418 O O . ASN A 1 187 ? -43.521 27.957 -7.518 1.00 82.69 187 ASN A O 1
ATOM 1422 N N . PHE A 1 188 ? -45.052 28.089 -5.857 1.00 79.25 188 PHE A N 1
ATOM 1423 C CA . PHE A 1 188 ? -45.977 27.054 -6.312 1.00 79.25 188 PHE A CA 1
ATOM 1424 C C . PHE A 1 188 ? -47.380 27.587 -6.680 1.00 79.25 188 PHE A C 1
ATOM 1426 O O . PHE A 1 188 ? -48.322 26.805 -6.811 1.00 79.25 188 PHE A O 1
ATOM 1433 N N . ASP A 1 189 ? -47.508 28.895 -6.924 1.00 76.88 189 ASP A N 1
ATOM 1434 C CA . ASP A 1 189 ? -48.693 29.612 -7.433 1.00 76.88 189 ASP A CA 1
ATOM 1435 C C . ASP A 1 189 ? -49.990 29.570 -6.587 1.00 76.88 189 ASP A C 1
ATOM 1437 O O . ASP A 1 189 ? -50.482 30.621 -6.181 1.00 76.88 189 ASP A O 1
ATOM 1441 N N . GLU A 1 190 ? -50.653 28.411 -6.452 1.00 69.88 190 GLU A N 1
ATOM 1442 C CA . GLU A 1 190 ? -52.030 28.305 -5.908 1.00 69.88 190 GLU A CA 1
ATOM 1443 C C . GLU A 1 190 ? -52.087 28.091 -4.381 1.00 69.88 190 GLU A C 1
ATOM 1445 O O . GLU A 1 190 ? -53.190 28.018 -3.833 1.00 69.88 190 GLU A O 1
ATOM 1450 N N . GLY A 1 191 ? -50.931 28.017 -3.708 1.00 70.56 191 GLY A N 1
ATOM 1451 C CA . GLY A 1 191 ? -50.827 27.663 -2.290 1.00 70.56 191 GLY A CA 1
ATOM 1452 C C . GLY A 1 191 ? -51.236 26.217 -1.994 1.00 70.56 191 GLY A C 1
ATOM 1453 O O . GLY A 1 191 ? -51.775 25.502 -2.844 1.00 70.56 191 GLY A O 1
ATOM 1454 N N . GLY A 1 192 ? -50.963 25.741 -0.786 1.00 70.75 192 GLY A N 1
ATOM 1455 C CA . GLY A 1 192 ? -51.296 24.384 -0.372 1.00 70.75 192 GLY A CA 1
ATOM 1456 C C . GLY A 1 192 ? -50.440 23.865 0.773 1.00 70.75 192 GLY A C 1
ATOM 1457 O O . GLY A 1 192 ? -49.741 24.611 1.446 1.00 70.75 192 GLY A O 1
ATOM 1458 N N . TRP A 1 193 ? -50.526 22.556 0.999 1.00 72.38 193 TRP A N 1
ATOM 1459 C CA . TRP A 1 193 ? -49.624 21.851 1.905 1.00 72.38 193 TRP A CA 1
ATOM 1460 C C . TRP A 1 193 ? -48.342 21.476 1.169 1.00 72.38 193 TRP A C 1
ATOM 1462 O O . TRP A 1 193 ? -48.393 21.073 0.004 1.00 72.38 193 TRP A O 1
ATOM 1472 N N . PHE A 1 194 ? -47.214 21.553 1.861 1.00 74.44 194 PHE A N 1
ATOM 1473 C CA . PHE A 1 194 ? -45.894 21.237 1.330 1.00 74.44 194 PHE A CA 1
ATOM 1474 C C . PHE A 1 194 ? -45.194 20.223 2.230 1.00 74.44 194 PHE A C 1
ATOM 1476 O O . PHE A 1 194 ? -45.302 20.305 3.449 1.00 74.44 194 PHE A O 1
ATOM 1483 N N . ASN A 1 195 ? -44.487 19.279 1.610 1.00 73.75 195 ASN A N 1
ATOM 1484 C CA . ASN A 1 195 ? -43.483 18.439 2.256 1.00 73.75 195 ASN A CA 1
ATOM 1485 C C . ASN A 1 195 ? -42.106 18.998 1.909 1.00 73.75 195 ASN A C 1
ATOM 1487 O O . ASN A 1 195 ? -41.841 19.236 0.725 1.00 73.75 195 ASN A O 1
ATOM 1491 N N . VAL A 1 196 ? -41.254 19.203 2.906 1.00 75.31 196 VAL A N 1
ATOM 1492 C CA . VAL A 1 196 ? -39.887 19.678 2.702 1.00 75.31 196 VAL A CA 1
ATOM 1493 C C . VAL A 1 196 ? -38.909 18.681 3.283 1.00 75.31 196 VAL A C 1
ATOM 1495 O O . VAL A 1 196 ? -38.979 18.370 4.467 1.00 75.31 196 VAL A O 1
ATOM 1498 N N . ASP A 1 197 ? -38.001 18.228 2.425 1.00 72.44 197 ASP A N 1
ATOM 1499 C CA . ASP A 1 197 ? -36.901 17.335 2.755 1.00 72.44 197 ASP A CA 1
ATOM 1500 C C . ASP A 1 197 ? -35.601 18.147 2.747 1.00 72.44 197 ASP A C 1
ATOM 1502 O O . ASP A 1 197 ? -35.335 18.880 1.783 1.00 72.44 197 ASP A O 1
ATOM 1506 N N . ILE A 1 198 ? -34.807 18.043 3.812 1.00 73.38 198 ILE A N 1
ATOM 1507 C CA . ILE A 1 198 ? -33.526 18.744 3.937 1.00 73.38 198 ILE A CA 1
ATOM 1508 C C . ILE A 1 198 ? -32.418 17.760 4.290 1.00 73.38 198 ILE A C 1
ATOM 1510 O O . ILE A 1 198 ? -32.615 16.892 5.135 1.00 73.38 198 ILE A O 1
ATOM 1514 N N . TRP A 1 199 ? -31.264 17.935 3.648 1.00 71.50 199 TRP A N 1
ATOM 1515 C CA . TRP A 1 199 ? -30.013 17.236 3.924 1.00 71.50 199 TRP A CA 1
ATOM 1516 C C . TRP A 1 199 ? -28.920 18.254 4.226 1.00 71.50 199 TRP A C 1
ATOM 1518 O O . TRP A 1 199 ? -28.789 19.231 3.487 1.00 71.50 199 TRP A O 1
ATOM 1528 N N . LEU A 1 200 ? -28.143 18.000 5.270 1.00 69.69 200 LEU A N 1
ATOM 1529 C CA . LEU A 1 200 ? -26.965 18.754 5.678 1.00 69.69 200 LEU A CA 1
ATOM 1530 C C . LEU A 1 200 ? -25.778 17.796 5.758 1.00 69.69 200 LEU A C 1
ATOM 1532 O O . LEU A 1 200 ? -25.909 16.708 6.319 1.00 69.69 200 LEU A O 1
ATOM 1536 N N . THR A 1 201 ? -24.648 18.216 5.203 1.00 66.94 201 THR A N 1
ATOM 1537 C CA . THR A 1 201 ? -23.366 17.516 5.319 1.00 66.94 201 THR A CA 1
ATOM 1538 C C . THR A 1 201 ? -22.373 18.436 6.005 1.00 66.94 201 THR A C 1
ATOM 1540 O O . THR A 1 201 ? -22.121 19.526 5.488 1.00 66.94 201 THR A O 1
ATOM 1543 N N . GLU A 1 202 ? -21.843 17.962 7.129 1.00 61.81 202 GLU A N 1
ATOM 1544 C CA . GLU A 1 202 ? -20.902 18.637 8.035 1.00 61.81 202 GLU A CA 1
ATOM 1545 C C . GLU A 1 202 ? -19.450 18.534 7.520 1.00 61.81 202 GLU A C 1
ATOM 1547 O O . GLU A 1 202 ? -19.084 17.535 6.885 1.00 61.81 202 GLU A O 1
ATOM 1552 N N . ASP A 1 203 ? -18.614 19.561 7.746 1.00 57.97 203 ASP A N 1
ATOM 1553 C CA . ASP A 1 203 ? -17.189 19.559 7.344 1.00 57.97 203 ASP A CA 1
ATOM 1554 C C . ASP A 1 203 ? -16.206 19.162 8.454 1.00 57.97 203 ASP A C 1
ATOM 1556 O O . ASP A 1 203 ? -15.006 19.029 8.174 1.00 57.97 203 ASP A O 1
ATOM 1560 N N . GLY A 1 204 ? -16.693 18.913 9.677 1.00 56.53 204 GLY A N 1
ATOM 1561 C CA . GLY A 1 204 ? -15.863 18.528 10.821 1.00 56.53 204 GLY A CA 1
ATOM 1562 C C . GLY A 1 204 ? -15.006 19.677 11.377 1.00 56.53 204 GLY A C 1
ATOM 1563 O O . GLY A 1 204 ? -13.959 19.434 11.988 1.00 56.53 204 GLY A O 1
ATOM 1564 N N . GLY A 1 205 ? -15.386 20.935 11.126 1.00 51.34 205 GLY A N 1
ATOM 1565 C CA . GLY A 1 205 ? -14.745 22.141 11.658 1.00 51.34 205 GLY A CA 1
ATOM 1566 C C . GLY A 1 205 ? -15.179 22.508 13.089 1.00 51.34 205 GLY A C 1
ATOM 1567 O O . GLY A 1 205 ? -16.240 22.134 13.559 1.00 51.34 205 GLY A O 1
ATOM 1568 N N . GLY A 1 206 ? -14.346 23.262 13.824 1.00 45.41 206 GLY A N 1
ATOM 1569 C CA . GLY A 1 206 ? -14.631 23.663 15.215 1.00 45.41 206 GLY A CA 1
ATOM 1570 C C . GLY A 1 206 ? -15.255 25.063 15.398 1.00 45.41 206 GLY A C 1
ATOM 1571 O O . GLY A 1 206 ? -14.756 26.043 14.843 1.00 45.41 206 GLY A O 1
ATOM 1572 N N . ALA A 1 207 ? -16.264 25.151 16.277 1.00 43.91 207 ALA A N 1
ATOM 1573 C CA . ALA A 1 207 ? -16.751 26.265 17.123 1.00 43.91 207 ALA A CA 1
ATOM 1574 C C . ALA A 1 207 ? -16.870 27.714 16.572 1.00 43.91 207 ALA A C 1
ATOM 1576 O O . ALA A 1 207 ? -16.935 28.660 17.368 1.00 43.91 207 ALA A O 1
ATOM 1577 N N . GLN A 1 208 ? -16.883 27.976 15.258 1.00 46.00 208 GLN A N 1
ATOM 1578 C CA . GLN A 1 208 ? -17.051 29.349 14.726 1.00 46.00 208 GLN A CA 1
ATOM 1579 C C . GLN A 1 208 ? -18.223 29.555 13.759 1.00 46.00 208 GLN A C 1
ATOM 1581 O O . GLN A 1 208 ? -18.225 30.555 13.030 1.00 46.00 208 GLN A O 1
ATOM 1586 N N . SER A 1 209 ? -19.259 28.721 13.817 1.00 44.69 209 SER A N 1
ATOM 1587 C CA . SER A 1 209 ? -20.246 28.680 12.737 1.00 44.69 209 SER A CA 1
ATOM 1588 C C . SER A 1 209 ? -21.710 28.901 13.096 1.00 44.69 209 SER A C 1
ATOM 1590 O O . SER A 1 209 ? -22.516 28.972 12.174 1.00 44.69 209 SER A O 1
ATOM 1592 N N . ALA A 1 210 ? -22.066 29.108 14.366 1.00 50.22 210 ALA A N 1
ATOM 1593 C CA . ALA A 1 210 ? -23.455 29.315 14.783 1.00 50.22 210 ALA A CA 1
ATOM 1594 C C . ALA A 1 210 ? -24.177 30.437 14.010 1.00 50.22 210 ALA A C 1
ATOM 1596 O O . ALA A 1 210 ? -24.109 31.634 14.333 1.00 50.22 210 ALA A O 1
ATOM 1597 N N . ALA A 1 211 ? -24.893 30.047 12.962 1.00 51.81 211 ALA A N 1
ATOM 1598 C CA . ALA A 1 211 ? -25.849 30.881 12.273 1.00 51.81 211 ALA A CA 1
ATOM 1599 C C . ALA A 1 211 ? -26.970 29.986 11.725 1.00 51.81 211 ALA A C 1
ATOM 1601 O O . ALA A 1 211 ? -26.760 29.187 10.819 1.00 51.81 211 ALA A O 1
ATOM 1602 N N . ASP A 1 212 ? -28.165 30.188 12.267 1.00 56.81 212 ASP A N 1
ATOM 1603 C CA . ASP A 1 212 ? -29.367 29.357 12.144 1.00 56.81 212 ASP A CA 1
ATOM 1604 C C . ASP A 1 212 ? -29.791 28.982 10.710 1.00 56.81 212 ASP A C 1
ATOM 1606 O O . ASP A 1 212 ? -29.551 29.725 9.743 1.00 56.81 212 ASP A O 1
ATOM 1610 N N . ILE A 1 213 ? -30.550 27.882 10.619 1.00 61.56 213 ILE A N 1
ATOM 1611 C CA . ILE A 1 213 ? -31.457 27.585 9.504 1.00 61.56 213 ILE A CA 1
ATOM 1612 C C . ILE A 1 213 ? -32.641 28.557 9.572 1.00 61.56 213 ILE A C 1
ATOM 1614 O O . ILE A 1 213 ? -33.363 28.621 10.573 1.00 61.56 213 ILE A O 1
ATOM 1618 N N . GLY A 1 214 ? -32.855 29.324 8.502 1.00 63.34 214 GLY A N 1
ATOM 1619 C CA . GLY A 1 214 ? -33.858 30.385 8.480 1.00 63.34 214 GLY A CA 1
ATOM 1620 C C . GLY A 1 214 ? -34.994 30.132 7.494 1.00 63.34 214 GLY A C 1
ATOM 1621 O O . GLY A 1 214 ? -34.767 29.825 6.322 1.00 63.34 214 GLY A O 1
ATOM 1622 N N . PHE A 1 215 ? -36.225 30.366 7.945 1.00 60.59 215 PHE A N 1
ATOM 1623 C CA . PHE A 1 215 ? -37.433 30.328 7.128 1.00 60.59 215 PHE A CA 1
ATOM 1624 C C . PHE A 1 215 ? -38.097 31.696 7.095 1.00 60.59 215 PHE A C 1
ATOM 1626 O O . PHE A 1 215 ? -38.365 32.289 8.134 1.00 60.59 215 PHE A O 1
ATOM 1633 N N . GLY A 1 216 ? -38.392 32.154 5.879 1.00 58.28 216 GLY A N 1
ATOM 1634 C CA . GLY A 1 216 ? -39.354 33.216 5.607 1.00 58.28 216 GLY A CA 1
ATOM 1635 C C . GLY A 1 216 ? -39.016 34.626 6.111 1.00 58.28 216 GLY A C 1
ATOM 1636 O O . GLY A 1 216 ? -38.760 34.876 7.282 1.00 58.28 216 GLY A O 1
ATOM 1637 N N . TYR A 1 217 ? -39.135 35.583 5.192 1.00 50.59 217 TYR A N 1
ATOM 1638 C CA . TYR A 1 217 ? -39.478 36.976 5.471 1.00 50.59 217 TYR A CA 1
ATOM 1639 C C . TYR A 1 217 ? -40.833 37.225 4.820 1.00 50.59 217 TYR A C 1
ATOM 1641 O O . TYR A 1 217 ? -40.935 36.993 3.617 1.00 50.59 217 TYR A O 1
ATOM 1649 N N . TYR A 1 218 ? -41.834 37.700 5.569 1.00 53.03 218 TYR A N 1
ATOM 1650 C CA . TYR A 1 218 ? -43.048 38.362 5.059 1.00 53.03 218 TYR A CA 1
ATOM 1651 C C . TYR A 1 218 ? -43.467 37.971 3.625 1.00 53.03 218 TYR A C 1
ATOM 1653 O O . TYR A 1 218 ? -43.366 38.808 2.725 1.00 53.03 218 TYR A O 1
ATOM 1661 N N . ASN A 1 219 ? -43.916 36.721 3.432 1.00 54.66 219 ASN A N 1
ATOM 1662 C CA . ASN A 1 219 ? -44.712 36.269 2.277 1.00 54.66 219 ASN A CA 1
ATOM 1663 C C . ASN A 1 219 ? -44.331 36.851 0.893 1.00 54.66 219 ASN A C 1
ATOM 1665 O O . ASN A 1 219 ? -45.185 37.276 0.112 1.00 54.66 219 ASN A O 1
ATOM 1669 N N . ASP A 1 220 ? -43.032 36.907 0.583 1.00 53.69 220 ASP A N 1
ATOM 1670 C CA . ASP A 1 220 ? -42.518 37.324 -0.724 1.00 53.69 220 ASP A CA 1
ATOM 1671 C C . ASP A 1 220 ? -41.144 36.679 -0.982 1.00 53.69 220 ASP A C 1
ATOM 1673 O O . ASP A 1 220 ? -40.515 36.081 -0.106 1.00 53.69 220 ASP A O 1
ATOM 1677 N N . THR A 1 221 ? -40.653 36.803 -2.212 1.00 63.75 221 THR A N 1
ATOM 1678 C CA . THR A 1 221 ? -39.303 36.368 -2.579 1.00 63.75 221 THR A CA 1
ATOM 1679 C C . THR A 1 221 ? -38.257 37.118 -1.752 1.00 63.75 221 THR A C 1
ATOM 1681 O O . THR A 1 221 ? -38.218 38.351 -1.794 1.00 63.75 221 THR A O 1
ATOM 1684 N N . SER A 1 222 ? -37.372 36.397 -1.061 1.00 67.44 222 SER A N 1
ATOM 1685 C CA . SER A 1 222 ? -36.203 36.993 -0.411 1.00 67.44 222 SER A CA 1
ATOM 1686 C C . SER A 1 222 ? -35.227 37.566 -1.446 1.00 67.44 222 SER A C 1
ATOM 1688 O O . SER A 1 222 ? -35.107 37.063 -2.572 1.00 67.44 222 SER A O 1
ATOM 1690 N N . PHE A 1 223 ? -34.515 38.634 -1.074 1.00 70.06 223 PHE A N 1
ATOM 1691 C CA . PHE A 1 223 ? -33.496 39.261 -1.923 1.00 70.06 223 PHE A CA 1
ATOM 1692 C C . PHE A 1 223 ? -32.099 39.262 -1.293 1.00 70.06 223 PHE A C 1
ATOM 1694 O O . PHE A 1 223 ? -31.148 39.675 -1.967 1.00 70.06 223 PHE A O 1
ATOM 1701 N N . ASN A 1 224 ? -31.949 38.839 -0.031 1.00 67.19 224 ASN A N 1
ATOM 1702 C CA . ASN A 1 224 ? -30.652 38.691 0.628 1.00 67.19 224 ASN A CA 1
ATOM 1703 C C . ASN A 1 224 ? -30.689 37.725 1.831 1.00 67.19 224 ASN A C 1
ATOM 1705 O O . ASN A 1 224 ? -31.738 37.459 2.401 1.00 67.19 224 ASN A O 1
ATOM 1709 N N . VAL A 1 225 ? -29.506 37.266 2.256 1.00 61.41 225 VAL A N 1
ATOM 1710 C CA . VAL A 1 225 ? -29.306 36.300 3.359 1.00 61.41 225 VAL A CA 1
ATOM 1711 C C . VAL A 1 225 ? -29.713 36.793 4.759 1.00 61.41 225 VAL A C 1
ATOM 1713 O O . VAL A 1 225 ? -29.742 35.995 5.684 1.00 61.41 225 VAL A O 1
ATOM 1716 N N . GLY A 1 226 ? -30.011 38.084 4.942 1.00 59.41 226 GLY A N 1
ATOM 1717 C CA . GLY A 1 226 ? -30.434 38.656 6.229 1.00 59.41 226 GLY A CA 1
ATOM 1718 C C . GLY A 1 226 ? -31.947 38.834 6.377 1.00 59.41 226 GLY A C 1
ATOM 1719 O O . GLY A 1 226 ? -32.395 39.390 7.377 1.00 59.41 226 GLY A O 1
ATOM 1720 N N . ASP A 1 227 ? -32.732 38.414 5.381 1.00 61.50 227 ASP A N 1
ATOM 1721 C CA . ASP A 1 227 ? -34.187 38.580 5.404 1.00 61.50 227 ASP A CA 1
ATOM 1722 C C . ASP A 1 227 ? -34.876 37.516 6.302 1.00 61.50 227 ASP A C 1
ATOM 1724 O O . ASP A 1 227 ? -36.003 37.718 6.724 1.00 61.50 227 ASP A O 1
ATOM 1728 N N . PHE A 1 228 ? -34.216 36.416 6.674 1.00 62.66 228 PHE A N 1
ATOM 1729 C CA . PHE A 1 228 ? -34.859 35.235 7.279 1.00 62.66 228 PHE A CA 1
ATOM 1730 C C . PHE A 1 228 ? -35.013 35.295 8.812 1.00 62.66 228 PHE A C 1
ATOM 1732 O O . PHE A 1 228 ? -34.202 35.929 9.499 1.00 62.66 228 PHE A O 1
ATOM 1739 N N . GLY A 1 229 ? -36.053 34.641 9.347 1.00 58.28 229 GLY A N 1
ATOM 1740 C CA . GLY A 1 229 ? -36.214 34.330 10.775 1.00 58.28 229 GLY A CA 1
ATOM 1741 C C . GLY A 1 229 ? -35.827 32.880 11.094 1.00 58.28 229 GLY A C 1
ATOM 1742 O O . GLY A 1 229 ? -35.965 32.011 10.236 1.00 58.28 229 GLY A O 1
ATOM 1743 N N . GLY A 1 230 ? -35.302 32.615 12.292 1.00 55.66 230 GLY A N 1
ATOM 1744 C CA . GLY A 1 230 ? -34.830 31.276 12.692 1.00 55.66 230 GLY A CA 1
ATOM 1745 C C . GLY A 1 230 ? -35.948 30.388 13.252 1.00 55.66 230 GLY A C 1
ATOM 1746 O O . GLY A 1 230 ? -36.854 30.890 13.925 1.00 55.66 230 GLY A O 1
ATOM 1747 N N . ILE A 1 231 ? -35.884 29.075 13.006 1.00 51.34 231 ILE A N 1
ATOM 1748 C CA . ILE A 1 231 ? -36.636 28.074 13.790 1.00 51.34 231 ILE A CA 1
ATOM 1749 C C . ILE A 1 231 ? -35.827 27.796 15.071 1.00 51.34 231 ILE A C 1
ATOM 1751 O O . ILE A 1 231 ? -34.634 27.550 14.970 1.00 51.34 231 ILE A O 1
ATOM 1755 N N . GLY A 1 232 ? -36.443 27.874 16.262 1.00 50.59 232 GLY A N 1
ATOM 1756 C CA . GLY A 1 232 ? -35.756 27.614 17.550 1.00 50.59 232 GLY A CA 1
ATOM 1757 C C . GLY A 1 232 ? -35.001 28.804 18.179 1.00 50.59 232 GLY A C 1
ATOM 1758 O O . GLY A 1 232 ? -34.107 28.622 18.997 1.00 50.59 232 GLY A O 1
ATOM 1759 N N . TYR A 1 233 ? -35.338 30.040 17.807 1.00 44.16 233 TYR A N 1
ATOM 1760 C CA . TYR A 1 233 ? -34.518 31.229 18.082 1.00 44.16 233 TYR A CA 1
ATOM 1761 C C . TYR A 1 233 ? -34.200 31.537 19.567 1.00 44.16 233 TYR A C 1
ATOM 1763 O O . TYR A 1 233 ? -35.103 31.701 20.392 1.00 44.16 233 TYR A O 1
ATOM 1771 N N . THR A 1 234 ? -32.917 31.825 19.862 1.00 43.06 234 THR A N 1
ATOM 1772 C CA . THR A 1 234 ? -32.465 32.569 21.059 1.00 43.06 234 THR A CA 1
ATOM 1773 C C . THR A 1 234 ? -31.564 33.758 20.677 1.00 43.06 234 THR A C 1
ATOM 1775 O O . THR A 1 234 ? -30.776 33.712 19.740 1.00 43.06 234 THR A O 1
ATOM 1778 N N . SER A 1 235 ? -31.690 34.892 21.372 1.00 42.91 235 SER A N 1
ATOM 1779 C CA . SER A 1 235 ? -31.404 36.223 20.806 1.00 42.91 235 SER A CA 1
ATOM 1780 C C . SER A 1 235 ? -29.939 36.694 20.679 1.00 42.91 235 SER A C 1
ATOM 1782 O O . SER A 1 235 ? -29.699 37.899 20.811 1.00 42.91 235 SER A O 1
ATOM 1784 N N . THR A 1 236 ? -28.941 35.817 20.503 1.00 48.09 236 THR A N 1
ATOM 1785 C CA . THR A 1 236 ? -27.562 36.174 20.923 1.00 48.09 236 THR A CA 1
ATOM 1786 C C . THR A 1 236 ? -26.465 36.240 19.839 1.00 48.09 236 THR A C 1
ATOM 1788 O O . THR A 1 236 ? -25.506 36.977 20.074 1.00 48.09 236 THR A O 1
ATOM 1791 N N . PHE A 1 237 ? -26.576 35.653 18.634 1.00 42.56 237 PHE A N 1
ATOM 1792 C CA . PHE A 1 237 ? -25.532 35.784 17.582 1.00 42.56 237 PHE A CA 1
ATOM 1793 C C . PHE A 1 237 ? -26.074 35.779 16.125 1.00 42.56 237 PHE A C 1
ATOM 1795 O O . PHE A 1 237 ? -27.106 35.192 15.851 1.00 42.56 237 PHE A O 1
ATOM 1802 N N . GLY A 1 238 ? -25.367 36.436 15.182 1.00 46.56 238 GLY A N 1
ATOM 1803 C CA . GLY A 1 238 ? -25.528 36.229 13.720 1.00 46.56 238 GLY A CA 1
ATOM 1804 C C . GLY A 1 238 ? -26.575 37.066 12.953 1.00 46.56 238 GLY A C 1
ATOM 1805 O O . GLY A 1 238 ? -27.448 37.680 13.540 1.00 46.56 238 GLY A O 1
ATOM 1806 N N . ILE A 1 239 ? -26.462 37.144 11.615 1.00 45.84 239 ILE A N 1
ATOM 1807 C CA . ILE A 1 239 ? -27.109 38.112 10.677 1.00 45.84 239 ILE A CA 1
ATOM 1808 C C . ILE A 1 239 ? -28.598 37.809 10.363 1.00 45.84 239 ILE A C 1
ATOM 1810 O O . ILE A 1 239 ? -29.160 38.385 9.430 1.00 45.84 239 ILE A O 1
ATOM 1814 N N . SER A 1 240 ? -29.232 36.916 11.127 1.00 51.44 240 SER A N 1
ATOM 1815 C CA . SER A 1 240 ? -30.680 36.667 11.087 1.00 51.44 240 SER A CA 1
ATOM 1816 C C . SER A 1 240 ? -31.447 37.966 11.374 1.00 51.44 240 SER A C 1
ATOM 1818 O O . SER A 1 240 ? -30.950 38.855 12.077 1.00 51.44 240 SER A O 1
ATOM 1820 N N . SER A 1 241 ? -32.666 38.108 10.844 1.00 51.16 241 SER A N 1
ATOM 1821 C CA . SER A 1 241 ? -33.513 39.293 11.080 1.00 51.16 241 SER A CA 1
ATOM 1822 C C . SER A 1 241 ? -33.827 39.528 12.571 1.00 51.16 241 SER A C 1
ATOM 1824 O O . SER A 1 241 ? -34.322 40.599 12.943 1.00 51.16 241 SER A O 1
ATOM 1826 N N . GLY A 1 242 ? -33.489 38.556 13.429 1.00 51.72 242 GLY A N 1
ATOM 1827 C CA . GLY A 1 242 ? -33.666 38.585 14.877 1.00 51.72 242 GLY A CA 1
ATOM 1828 C C . GLY A 1 242 ? -35.102 38.290 15.301 1.00 51.72 242 GLY A C 1
ATOM 1829 O O . GLY A 1 242 ? -35.501 38.671 16.403 1.00 51.72 242 GLY A O 1
ATOM 1830 N N . LEU A 1 243 ? -35.881 37.681 14.405 1.00 52.97 243 LEU A N 1
ATOM 1831 C CA . LEU A 1 243 ? -37.284 37.323 14.575 1.00 52.97 243 LEU A CA 1
ATOM 1832 C C . LEU A 1 243 ? -37.461 35.803 14.372 1.00 52.97 243 LEU A C 1
ATOM 1834 O O . LEU A 1 243 ? -36.681 35.212 13.620 1.00 52.97 243 LEU A O 1
ATOM 1838 N N . PRO A 1 244 ? -38.459 35.169 15.016 1.00 53.44 244 PRO A N 1
ATOM 1839 C CA . PRO A 1 244 ? -38.854 33.794 14.709 1.00 53.44 244 PRO A CA 1
ATOM 1840 C C . PRO A 1 244 ? -39.276 33.641 13.243 1.00 53.44 244 PRO A C 1
ATOM 1842 O O . PRO A 1 244 ? -39.715 34.612 12.622 1.00 53.44 244 PRO A O 1
ATOM 1845 N N . ALA A 1 245 ? -39.177 32.427 12.704 1.00 54.41 245 ALA A N 1
ATOM 1846 C CA . ALA A 1 245 ? -39.759 32.100 11.404 1.00 54.41 245 ALA A CA 1
ATOM 1847 C C . ALA A 1 245 ? -41.275 32.400 11.379 1.00 54.41 245 ALA A C 1
ATOM 1849 O O . ALA A 1 245 ? -42.013 31.991 12.276 1.00 54.41 245 ALA A O 1
ATOM 1850 N N . GLU A 1 246 ? -41.749 33.100 10.345 1.00 53.50 246 GLU A N 1
ATOM 1851 C CA . GLU A 1 246 ? -43.175 33.395 10.130 1.00 53.50 246 GLU A CA 1
ATOM 1852 C C . GLU A 1 246 ? -43.679 32.646 8.877 1.00 53.50 246 GLU A C 1
ATOM 1854 O O . GLU A 1 246 ? -43.185 32.886 7.773 1.00 53.50 246 GLU A O 1
ATOM 1859 N N . PHE A 1 247 ? -44.676 31.762 9.033 1.00 55.22 247 PHE A N 1
ATOM 1860 C CA . PHE A 1 247 ? -45.381 31.066 7.938 1.00 55.22 247 PHE A CA 1
ATOM 1861 C C . PHE A 1 247 ? -46.810 31.634 7.788 1.00 55.22 247 PHE A C 1
ATOM 1863 O O . PHE A 1 247 ? -47.435 31.966 8.798 1.00 55.22 247 PHE A O 1
ATOM 1870 N N . ASP A 1 248 ? -47.324 31.814 6.558 1.00 49.66 248 ASP A N 1
ATOM 1871 C CA . ASP A 1 248 ? -48.583 32.554 6.348 1.00 49.66 248 ASP A CA 1
ATOM 1872 C C . ASP A 1 248 ? -49.818 31.874 6.962 1.00 49.66 248 ASP A C 1
ATOM 1874 O O . ASP A 1 248 ? -50.037 30.664 6.953 1.00 49.66 248 ASP A O 1
ATOM 1878 N N . THR A 1 249 ? -50.632 32.788 7.457 1.00 48.91 249 THR A N 1
ATOM 1879 C CA . THR A 1 249 ? -51.937 32.744 8.069 1.00 48.91 249 THR A CA 1
ATOM 1880 C C . THR A 1 249 ? -53.056 32.336 7.117 1.00 48.91 249 THR A C 1
ATOM 1882 O O . THR A 1 249 ? -53.071 32.640 5.924 1.00 48.91 249 THR A O 1
ATOM 1885 N N . ASP A 1 250 ? -54.094 31.715 7.669 1.00 47.19 250 ASP A N 1
ATOM 1886 C CA . ASP A 1 250 ? -55.379 31.689 6.980 1.00 47.19 250 ASP A CA 1
ATOM 1887 C C . ASP A 1 250 ? -55.980 33.122 6.883 1.00 47.19 250 ASP A C 1
ATOM 1889 O O . ASP A 1 250 ? -55.503 34.066 7.524 1.00 47.19 250 ASP A O 1
ATOM 1893 N N . PRO A 1 251 ? -57.077 33.341 6.130 1.00 37.88 251 PRO A N 1
ATOM 1894 C CA . PRO A 1 251 ? -57.725 34.654 6.007 1.00 37.88 251 PRO A CA 1
ATOM 1895 C C . PRO A 1 251 ? -58.224 35.280 7.327 1.00 37.88 251 PRO A C 1
ATOM 1897 O O . PRO A 1 251 ? -58.768 36.391 7.299 1.00 37.88 251 PRO A O 1
ATOM 1900 N N . PHE A 1 252 ? -58.105 34.572 8.452 1.00 43.31 252 PHE A N 1
ATOM 1901 C CA . PHE A 1 252 ? -58.535 34.971 9.787 1.00 43.31 252 PHE A CA 1
ATOM 1902 C C . PHE A 1 252 ? -57.364 35.309 10.726 1.00 43.31 252 PHE A C 1
ATOM 1904 O O . PHE A 1 252 ? -57.619 35.795 11.829 1.00 43.31 252 PHE A O 1
ATOM 1911 N N . GLY A 1 253 ? -56.110 35.189 10.271 1.00 41.16 253 GLY A N 1
ATOM 1912 C CA . GLY A 1 253 ? -54.931 35.676 10.992 1.00 41.16 253 GLY A CA 1
ATOM 1913 C C . GLY A 1 253 ? -54.403 34.732 12.074 1.00 41.16 253 GLY A C 1
ATOM 1914 O O . GLY A 1 253 ? -53.830 35.212 13.050 1.00 41.16 253 GLY A O 1
ATOM 1915 N N . LEU A 1 254 ? -54.605 33.420 11.924 1.00 41.62 254 LEU A N 1
ATOM 1916 C CA . LEU A 1 254 ? -54.000 32.396 12.783 1.00 41.62 254 LEU A CA 1
ATOM 1917 C C . LEU A 1 254 ? -52.745 31.826 12.100 1.00 41.62 254 LEU A C 1
ATOM 1919 O O . LEU A 1 254 ? -52.836 31.360 10.965 1.00 41.62 254 LEU A O 1
ATOM 1923 N N . SER A 1 255 ? -51.591 31.910 12.773 1.00 40.62 255 SER A N 1
ATOM 1924 C CA . SER A 1 255 ? -50.312 31.326 12.331 1.00 40.62 255 SER A CA 1
ATOM 1925 C C . SER A 1 255 ? -50.308 29.818 12.584 1.00 40.62 255 SER A C 1
ATOM 1927 O O . SER A 1 255 ? -50.738 29.386 13.652 1.00 40.62 255 SER A O 1
ATOM 1929 N N . TRP A 1 256 ? -49.796 29.031 11.638 1.00 42.03 256 TRP A N 1
ATOM 1930 C CA . TRP A 1 256 ? -49.455 27.621 11.846 1.00 42.03 256 TRP A CA 1
ATOM 1931 C C . TRP A 1 256 ? -47.946 27.467 11.640 1.00 42.03 256 TRP A C 1
ATOM 1933 O O . TRP A 1 256 ? -47.474 27.137 10.557 1.00 42.03 256 TRP A O 1
ATOM 1943 N N . GLY A 1 257 ? -47.200 27.787 12.694 1.00 40.50 257 GLY A N 1
ATOM 1944 C CA . GLY A 1 257 ? -45.749 27.668 12.803 1.00 40.50 257 GLY A CA 1
ATOM 1945 C C . GLY A 1 257 ? -45.371 27.685 14.282 1.00 40.50 257 GLY A C 1
ATOM 1946 O O . GLY A 1 257 ? -46.037 28.373 15.057 1.00 40.50 257 GLY A O 1
ATOM 1947 N N . ALA A 1 258 ? -44.366 26.896 14.670 1.00 36.47 258 ALA A N 1
ATOM 1948 C CA . ALA A 1 258 ? -43.967 26.677 16.060 1.00 36.47 258 ALA A CA 1
ATOM 1949 C C . ALA A 1 258 ? -43.756 28.005 16.812 1.00 36.47 258 ALA A C 1
ATOM 1951 O O . ALA A 1 258 ? -42.799 28.739 16.566 1.00 36.47 258 ALA A O 1
ATOM 1952 N N . TYR A 1 259 ? -44.683 28.314 17.719 1.00 31.70 259 TYR A N 1
ATOM 1953 C CA . TYR A 1 259 ? -44.581 29.401 18.682 1.00 31.70 259 TYR A CA 1
ATOM 1954 C C . TYR A 1 259 ? -44.228 28.768 20.029 1.00 31.70 259 TYR A C 1
ATOM 1956 O O . TYR A 1 259 ? -45.071 28.108 20.627 1.00 31.70 259 TYR A O 1
ATOM 1964 N N . ILE A 1 260 ? -42.988 28.944 20.487 1.00 35.62 260 ILE A N 1
ATOM 1965 C CA . ILE A 1 260 ? -42.579 28.560 21.843 1.00 35.62 260 ILE A CA 1
ATOM 1966 C C . ILE A 1 260 ? -42.834 29.777 22.735 1.00 35.62 260 ILE A C 1
ATOM 1968 O O . ILE A 1 260 ? -42.197 30.821 22.569 1.00 35.62 260 ILE A O 1
ATOM 1972 N N . ASP A 1 261 ? -43.824 29.672 23.621 1.00 31.94 261 ASP A N 1
ATOM 1973 C CA . ASP A 1 261 ? -44.218 30.755 24.522 1.00 31.94 261 ASP A CA 1
ATOM 1974 C C . ASP A 1 261 ? -43.195 30.929 25.657 1.00 31.94 261 ASP A C 1
ATOM 1976 O O . ASP A 1 261 ? -42.691 29.959 26.219 1.00 31.94 261 ASP A O 1
ATOM 1980 N N . THR A 1 262 ? -42.899 32.176 26.026 1.00 33.53 262 THR A N 1
ATOM 1981 C CA . THR A 1 262 ? -42.136 32.484 27.245 1.00 33.53 262 THR A CA 1
ATOM 1982 C C . THR A 1 262 ? -43.123 32.887 28.332 1.00 33.53 262 THR A C 1
ATOM 1984 O O . THR A 1 262 ? -43.643 34.005 28.297 1.00 33.53 262 THR A O 1
ATOM 1987 N N . PHE A 1 263 ? -43.376 31.999 29.290 1.00 46.50 263 PHE A N 1
ATOM 1988 C CA . PHE A 1 263 ? -44.243 32.278 30.434 1.00 46.50 263 PHE A CA 1
ATOM 1989 C C . PHE A 1 263 ? -43.584 33.239 31.457 1.00 46.50 263 PHE A C 1
ATOM 1991 O O . PHE A 1 263 ? -42.361 33.252 31.609 1.00 46.50 263 PHE A O 1
ATOM 1998 N N . ASP A 1 264 ? -44.393 34.069 32.138 1.00 49.16 264 ASP A N 1
ATOM 1999 C CA . ASP A 1 264 ? -43.992 34.967 33.236 1.00 49.16 264 ASP A CA 1
ATOM 2000 C C . ASP A 1 264 ? -44.146 34.253 34.598 1.00 49.16 264 ASP A C 1
ATOM 2002 O O . ASP A 1 264 ? -45.260 34.180 35.117 1.00 49.16 264 ASP A O 1
ATOM 2006 N N . PRO A 1 265 ? -43.056 33.761 35.218 1.00 52.09 265 PRO A N 1
ATOM 2007 C CA . PRO A 1 265 ? -43.103 32.928 36.426 1.00 52.09 265 PRO A CA 1
ATOM 2008 C C . PRO A 1 265 ? -43.604 33.644 37.693 1.00 52.09 265 PRO A C 1
ATOM 2010 O O . PRO A 1 265 ? -43.689 33.021 38.749 1.00 52.09 265 PRO A O 1
ATOM 2013 N N . ASP A 1 266 ? -43.908 34.945 37.620 1.00 61.50 266 ASP A N 1
ATOM 2014 C CA . ASP A 1 266 ? -44.405 35.739 38.748 1.00 61.50 266 ASP A CA 1
ATOM 2015 C C . ASP A 1 266 ? -45.953 35.853 38.796 1.00 61.50 266 ASP A C 1
ATOM 2017 O O . ASP A 1 266 ? -46.484 36.427 39.758 1.00 61.50 266 ASP A O 1
ATOM 2021 N N . GLU A 1 267 ? -46.689 35.376 37.782 1.00 75.69 267 GLU A N 1
ATOM 2022 C CA . GLU A 1 267 ? -48.163 35.430 37.735 1.00 75.69 267 GLU A CA 1
ATOM 2023 C C . GLU A 1 267 ? -48.788 34.150 38.328 1.00 75.69 267 GLU A C 1
ATOM 2025 O O . GLU A 1 267 ? -48.587 33.066 37.802 1.00 75.69 267 GLU A O 1
ATOM 2030 N N . ASP A 1 268 ? -49.522 34.298 39.438 1.00 81.62 268 ASP A N 1
ATOM 2031 C CA . ASP A 1 268 ? -50.292 33.266 40.165 1.00 81.62 268 ASP A CA 1
ATOM 2032 C C . ASP A 1 268 ? -51.657 33.903 40.522 1.00 81.62 268 ASP A C 1
ATOM 2034 O O . ASP A 1 268 ? -51.789 34.718 41.453 1.00 81.62 268 ASP A O 1
ATOM 2038 N N . SER A 1 269 ? -52.650 33.676 39.665 1.00 82.44 269 SER A N 1
ATOM 2039 C CA . SER A 1 269 ? -53.977 34.299 39.673 1.00 82.44 269 SER A CA 1
ATOM 2040 C C . SER A 1 269 ? -54.904 33.697 40.718 1.00 82.44 269 SER A C 1
ATOM 2042 O O . SER A 1 269 ? -55.795 34.400 41.228 1.00 82.44 269 SER A O 1
ATOM 2044 N N . ASP A 1 270 ? -54.739 32.414 41.011 1.00 81.69 270 ASP A N 1
ATOM 2045 C CA . ASP A 1 270 ? -55.617 31.636 41.875 1.00 81.69 270 ASP A CA 1
ATOM 2046 C C . ASP A 1 270 ? -55.097 31.598 43.341 1.00 81.69 270 ASP A C 1
ATOM 2048 O O . ASP A 1 270 ? -55.893 31.585 44.296 1.00 81.69 270 ASP A O 1
ATOM 2052 N N . GLY A 1 271 ? -53.793 31.831 43.528 1.00 84.69 271 GLY A N 1
ATOM 2053 C CA . GLY A 1 271 ? -53.103 32.085 44.786 1.00 84.69 271 GLY A CA 1
ATOM 2054 C C . GLY A 1 271 ? -52.688 30.829 45.546 1.00 84.69 271 GLY A C 1
ATOM 2055 O O . GLY A 1 271 ? -52.605 30.890 46.786 1.00 84.69 271 GLY A O 1
ATOM 2056 N N . ASP A 1 272 ? -52.501 29.709 44.860 1.00 83.56 272 ASP A N 1
ATOM 2057 C CA . ASP A 1 272 ? -52.137 28.422 45.445 1.00 83.56 272 ASP A CA 1
ATOM 2058 C C . ASP A 1 272 ? -50.619 28.168 45.542 1.00 83.56 272 ASP A C 1
ATOM 2060 O O . ASP A 1 272 ? -50.205 27.254 46.260 1.00 83.56 272 ASP A O 1
ATOM 2064 N N . SER A 1 273 ? -49.800 29.104 45.046 1.00 83.88 273 SER A N 1
ATOM 2065 C CA . SER A 1 273 ? -48.326 29.067 44.984 1.00 83.88 273 SER A CA 1
ATOM 2066 C C . SER A 1 273 ? -47.736 28.286 43.808 1.00 83.88 273 SER A C 1
ATOM 2068 O O . SER A 1 273 ? -46.519 28.083 43.800 1.00 83.88 273 SER A O 1
ATOM 2070 N N . ILE A 1 274 ? -48.556 27.920 42.827 1.00 83.56 274 ILE A N 1
ATOM 2071 C CA . ILE A 1 274 ? -48.149 27.441 41.510 1.00 83.56 274 ILE A CA 1
ATOM 2072 C C . ILE A 1 274 ? -48.420 28.580 40.505 1.00 83.56 274 ILE A C 1
ATOM 2074 O O . ILE A 1 274 ? -49.466 29.216 40.562 1.00 83.56 274 ILE A O 1
ATOM 2078 N N . PRO A 1 275 ? -47.468 28.951 39.634 1.00 82.38 275 PRO A N 1
ATOM 2079 C CA . PRO A 1 275 ? -47.710 30.013 38.661 1.00 82.38 275 PRO A CA 1
ATOM 2080 C C . PRO A 1 275 ? -48.672 29.595 37.538 1.00 82.38 275 PRO A C 1
ATOM 2082 O O . PRO A 1 275 ? -48.561 28.491 37.008 1.00 82.38 275 PRO A O 1
ATOM 2085 N N . ASP A 1 276 ? -49.493 30.534 37.060 1.00 73.44 276 ASP A N 1
ATOM 2086 C CA . ASP A 1 276 ? -50.568 30.303 36.083 1.00 73.44 276 ASP A CA 1
ATOM 2087 C C . ASP A 1 276 ? -50.106 29.546 34.835 1.00 73.44 276 ASP A C 1
ATOM 2089 O O . ASP A 1 276 ? -50.792 28.682 34.301 1.00 73.44 276 ASP A O 1
ATOM 2093 N N . GLY A 1 277 ? -48.946 29.905 34.300 1.00 64.50 277 GLY A N 1
ATOM 2094 C CA . GLY A 1 277 ? -48.437 29.288 33.082 1.00 64.50 277 GLY A CA 1
ATOM 2095 C C . GLY A 1 277 ? -47.678 28.001 33.303 1.00 64.50 277 GLY A C 1
ATOM 2096 O O . GLY A 1 277 ? -47.432 27.326 32.314 1.00 64.50 277 GLY A O 1
ATOM 2097 N N . TYR A 1 278 ? -47.354 27.636 34.544 1.00 73.06 278 TYR A N 1
ATOM 2098 C CA . TYR A 1 278 ? -47.027 26.250 34.858 1.00 73.06 278 TYR A CA 1
ATOM 2099 C C . TYR A 1 278 ? -48.315 25.413 34.855 1.00 73.06 278 TYR A C 1
ATOM 2101 O O . TYR A 1 278 ? -48.391 24.398 34.175 1.00 73.06 278 TYR A O 1
ATOM 2109 N N . GLU A 1 279 ? -49.394 25.896 35.476 1.00 74.38 279 GLU A N 1
ATOM 2110 C CA . GLU A 1 279 ? -50.685 25.188 35.478 1.00 74.38 279 GLU A CA 1
ATOM 2111 C C . GLU A 1 279 ? -51.279 25.006 34.073 1.00 74.38 279 GLU A C 1
ATOM 2113 O O . GLU A 1 279 ? -51.829 23.953 33.750 1.00 74.38 279 GLU A O 1
ATOM 2118 N N . ILE A 1 280 ? -51.144 26.012 33.203 1.00 66.56 280 ILE A N 1
ATOM 2119 C CA . ILE A 1 280 ? -51.636 25.957 31.818 1.00 66.56 280 ILE A CA 1
ATOM 2120 C C . ILE A 1 280 ? -50.890 24.908 30.975 1.00 66.56 280 ILE A C 1
ATOM 2122 O O . ILE A 1 280 ? -51.467 24.456 29.985 1.00 66.56 280 ILE A O 1
ATOM 2126 N N . GLN A 1 281 ? -49.667 24.492 31.343 1.00 64.69 281 GLN A N 1
ATOM 2127 C CA . GLN A 1 281 ? -48.946 23.420 30.634 1.00 64.69 281 GLN A CA 1
ATOM 2128 C C . GLN A 1 281 ? -49.684 22.083 30.744 1.00 64.69 281 GLN A C 1
ATOM 2130 O O . GLN A 1 281 ? -49.832 21.378 29.747 1.00 64.69 281 GLN A O 1
ATOM 2135 N N . PHE A 1 282 ? -50.219 21.779 31.926 1.00 67.75 282 PHE A N 1
ATOM 2136 C CA . PHE A 1 282 ? -50.898 20.513 32.207 1.00 67.75 282 PHE A CA 1
ATOM 2137 C C . PHE A 1 282 ? -52.418 20.608 32.027 1.00 67.75 282 PHE A C 1
ATOM 2139 O O . PHE A 1 282 ? -53.058 19.683 31.518 1.00 67.75 282 PHE A O 1
ATOM 2146 N N . PHE A 1 283 ? -53.012 21.755 32.379 1.00 77.44 283 PHE A N 1
ATOM 2147 C CA . PHE A 1 283 ? -54.459 21.988 32.330 1.00 77.44 283 PHE A CA 1
ATOM 2148 C C . PHE A 1 283 ? -54.807 23.304 31.620 1.00 77.44 283 PHE A C 1
ATOM 2150 O O . PHE A 1 283 ? -55.207 24.289 32.253 1.00 77.44 283 PHE A O 1
ATOM 2157 N N . PRO A 1 284 ? -54.730 23.339 30.275 1.00 60.16 284 PRO A N 1
ATOM 2158 C CA . PRO A 1 284 ? -55.021 24.540 29.505 1.00 60.16 284 PRO A CA 1
ATOM 2159 C C . PRO A 1 284 ? -56.405 25.132 29.819 1.00 60.16 284 PRO A C 1
ATOM 2161 O O . PRO A 1 284 ? -57.448 24.551 29.513 1.00 60.16 284 PRO A O 1
ATOM 2164 N N . GLY A 1 285 ? -56.414 26.335 30.400 1.00 67.25 285 GLY A N 1
ATOM 2165 C CA . GLY A 1 285 ? -57.632 27.087 30.716 1.00 67.25 285 GLY A CA 1
ATOM 2166 C C . GLY A 1 285 ? -58.291 26.768 32.064 1.00 67.25 285 GLY A C 1
ATOM 2167 O O . GLY A 1 285 ? -59.350 27.343 32.339 1.00 67.25 285 GLY A O 1
ATOM 2168 N N . ASP A 1 286 ? -57.691 25.918 32.903 1.00 76.56 286 ASP A N 1
ATOM 2169 C CA . ASP A 1 286 ? -58.176 25.612 34.256 1.00 76.56 286 ASP A CA 1
ATOM 2170 C C . ASP A 1 286 ? -57.057 25.697 35.310 1.00 76.56 286 ASP A C 1
ATOM 2172 O O . ASP A 1 286 ? -56.443 24.696 35.664 1.00 76.56 286 ASP A O 1
ATOM 2176 N N . LEU A 1 287 ? -56.865 26.905 35.849 1.00 81.75 287 LEU A N 1
ATOM 2177 C CA . LEU A 1 287 ? -55.918 27.257 36.924 1.00 81.75 287 LEU A CA 1
ATOM 2178 C C . LEU A 1 287 ? -56.374 26.782 38.320 1.00 81.75 287 LEU A C 1
ATOM 2180 O O . LEU A 1 287 ? -56.329 27.539 39.279 1.00 81.75 287 LEU A O 1
ATOM 2184 N N . THR A 1 288 ? -57.083 25.655 38.410 1.00 83.19 288 THR A N 1
ATOM 2185 C CA . THR A 1 288 ? -57.590 25.150 39.703 1.00 83.19 288 THR A CA 1
ATOM 2186 C C . THR A 1 288 ? -57.450 23.641 39.869 1.00 83.19 288 THR A C 1
ATOM 2188 O O . THR A 1 288 ? -57.949 23.087 40.857 1.00 83.19 288 THR A O 1
ATOM 2191 N N . GLN A 1 289 ? -56.871 22.960 38.872 1.00 84.94 289 GLN A N 1
ATOM 2192 C CA . GLN A 1 289 ? -56.671 21.509 38.899 1.00 84.94 289 GLN A CA 1
ATOM 2193 C C . GLN A 1 289 ? -55.453 21.133 39.731 1.00 84.94 289 GLN A C 1
ATOM 2195 O O . GLN A 1 289 ? -55.574 20.252 40.581 1.00 84.94 289 GLN A O 1
ATOM 2200 N N . LEU A 1 290 ? -54.338 21.826 39.501 1.00 83.94 290 LEU A N 1
ATOM 2201 C CA . LEU A 1 290 ? -53.191 21.802 40.396 1.00 83.94 290 LEU A CA 1
ATOM 2202 C C . LEU A 1 290 ? -53.465 22.768 41.550 1.00 83.94 290 LEU A C 1
ATOM 2204 O O . LEU A 1 290 ? -54.241 23.710 41.404 1.00 83.94 290 LEU A O 1
ATOM 2208 N N . GLY A 1 291 ? -52.942 22.455 42.730 1.00 84.94 291 GLY A N 1
ATOM 2209 C CA . GLY A 1 291 ? -53.004 23.333 43.892 1.00 84.94 291 GLY A CA 1
ATOM 2210 C C . GLY A 1 291 ? -52.630 22.599 45.165 1.00 84.94 291 GLY A C 1
ATOM 2211 O O . GLY A 1 291 ? -51.792 21.725 45.130 1.00 84.94 291 GLY A O 1
ATOM 2212 N N . PRO A 1 292 ? -53.206 22.863 46.351 1.00 83.62 292 PRO A N 1
ATOM 2213 C CA . PRO A 1 292 ? -52.790 22.182 47.588 1.00 83.62 292 PRO A CA 1
ATOM 2214 C C . PRO A 1 292 ? -53.209 20.692 47.657 1.00 83.62 292 PRO A C 1
ATOM 2216 O O . PRO A 1 292 ? -53.351 20.153 48.763 1.00 83.62 292 PRO A O 1
ATOM 2219 N N . GLY A 1 293 ? -53.545 20.096 46.511 1.00 87.75 293 GLY A N 1
ATOM 2220 C CA . GLY A 1 293 ? -53.879 18.697 46.307 1.00 87.75 293 GLY A CA 1
ATOM 2221 C C . GLY A 1 293 ? -52.637 17.825 46.157 1.00 87.75 293 GLY A C 1
ATOM 2222 O O . GLY A 1 293 ? -51.581 18.177 46.658 1.00 87.75 293 GLY A O 1
ATOM 2223 N N . ASP A 1 294 ? -52.873 16.652 45.592 1.00 90.69 294 ASP A N 1
ATOM 2224 C CA . ASP A 1 294 ? -51.935 15.573 45.263 1.00 90.69 294 ASP A CA 1
ATOM 2225 C C . ASP A 1 294 ? -52.628 14.905 44.066 1.00 90.69 294 ASP A C 1
ATOM 2227 O O . ASP A 1 294 ? -53.595 14.138 44.241 1.00 90.69 294 ASP A O 1
ATOM 2231 N N . PHE A 1 295 ? -52.368 15.449 42.877 1.00 92.19 295 PHE A N 1
ATOM 2232 C CA . PHE A 1 295 ? -53.192 15.228 41.693 1.00 92.19 295 PHE A CA 1
ATOM 2233 C C . PHE A 1 295 ? -53.058 13.792 41.179 1.00 92.19 295 PHE A C 1
ATOM 2235 O O . PHE A 1 295 ? -54.078 13.137 40.911 1.00 92.19 295 PHE A O 1
ATOM 2242 N N . ASP A 1 296 ? -51.840 13.277 41.101 1.00 90.81 296 ASP A N 1
ATOM 2243 C CA . ASP A 1 296 ? -51.524 11.922 40.649 1.00 90.81 296 ASP A CA 1
ATOM 2244 C C . ASP A 1 296 ? -51.612 10.852 41.762 1.00 90.81 296 ASP A C 1
ATOM 2246 O O . ASP A 1 296 ? -51.716 9.653 41.472 1.00 90.81 296 ASP A O 1
ATOM 2250 N N . SER A 1 297 ? -51.777 11.278 43.021 1.00 93.25 297 SER A N 1
ATOM 2251 C CA . SER A 1 297 ? -51.971 10.427 44.202 1.00 93.25 297 SER A CA 1
ATOM 2252 C C . SER A 1 297 ? -50.750 9.598 44.597 1.00 93.25 297 SER A C 1
ATOM 2254 O O . SER A 1 297 ? -50.916 8.486 45.129 1.00 93.25 297 SER A O 1
ATOM 2256 N N . ASP A 1 298 ? -49.554 10.115 44.354 1.00 90.31 298 ASP A N 1
ATOM 2257 C CA . ASP A 1 298 ? -48.286 9.453 44.639 1.00 90.31 298 ASP A CA 1
ATOM 2258 C C . ASP A 1 298 ? -47.830 9.643 46.113 1.00 90.31 298 ASP A C 1
ATOM 2260 O O . ASP A 1 298 ? -47.164 8.775 46.696 1.00 90.31 298 ASP A O 1
ATOM 2264 N N . GLY A 1 299 ? -48.338 10.692 46.774 1.00 89.81 299 GLY A N 1
ATOM 2265 C CA . GLY A 1 299 ? -48.068 11.046 48.166 1.00 89.81 299 GLY A CA 1
ATOM 2266 C C . GLY A 1 299 ? -47.332 12.373 48.384 1.00 89.81 299 GLY A C 1
ATOM 2267 O O . GLY A 1 299 ? -47.164 12.752 49.557 1.00 89.81 299 GLY A O 1
ATOM 2268 N N . VAL A 1 300 ? -46.928 13.069 47.322 1.00 90.44 300 VAL A N 1
ATOM 2269 C CA . VAL A 1 300 ? -46.430 14.452 47.313 1.00 90.44 300 VAL A CA 1
ATOM 2270 C C . VAL A 1 300 ? -47.593 15.395 46.965 1.00 90.44 300 VAL A C 1
ATOM 2272 O O . VAL A 1 300 ? -48.697 14.957 46.685 1.00 90.44 300 VAL A O 1
ATOM 2275 N N . ALA A 1 301 ? -47.451 16.697 47.207 1.00 91.69 301 ALA A N 1
ATOM 2276 C CA . ALA A 1 301 ? -48.497 17.665 46.884 1.00 91.69 301 ALA A CA 1
ATOM 2277 C C . ALA A 1 301 ? -48.042 18.537 45.717 1.00 91.69 301 ALA A C 1
ATOM 2279 O O . ALA A 1 301 ? -46.906 19.008 45.768 1.00 91.69 301 ALA A O 1
ATOM 2280 N N . ASP A 1 302 ? -48.952 18.891 44.807 1.00 90.81 302 ASP A N 1
ATOM 2281 C CA . ASP A 1 302 ? -48.654 19.628 43.568 1.00 90.81 302 ASP A CA 1
ATOM 2282 C C . ASP A 1 302 ? -47.722 20.859 43.732 1.00 90.81 302 ASP A C 1
ATOM 2284 O O . ASP A 1 302 ? -46.819 21.062 42.920 1.00 90.81 302 ASP A O 1
ATOM 2288 N N . PRO A 1 303 ? -47.849 21.715 44.776 1.00 89.12 303 PRO A N 1
ATOM 2289 C CA . PRO A 1 303 ? -46.991 22.887 44.934 1.00 89.12 303 PRO A CA 1
ATOM 2290 C C . PRO A 1 303 ? -45.622 22.519 45.514 1.00 89.12 303 PRO A C 1
ATOM 2292 O O . PRO A 1 303 ? -44.704 23.335 45.498 1.00 89.12 303 PRO A O 1
ATOM 2295 N N . GLU A 1 304 ? -45.511 21.344 46.129 1.00 88.88 304 GLU A N 1
ATOM 2296 C CA . GLU A 1 304 ? -44.257 20.771 46.604 1.00 88.88 304 GLU A CA 1
ATOM 2297 C C . GLU A 1 304 ? -43.493 20.135 45.438 1.00 88.88 304 GLU A C 1
ATOM 2299 O O . GLU A 1 304 ? -42.308 20.412 45.311 1.00 88.88 304 GLU A O 1
ATOM 2304 N N . GLU A 1 305 ? -44.173 19.420 44.541 1.00 87.69 305 GLU A N 1
ATOM 2305 C CA . GLU A 1 305 ? -43.607 18.907 43.277 1.00 87.69 305 GLU A CA 1
ATOM 2306 C C . GLU A 1 305 ? -43.119 20.050 42.386 1.00 87.69 305 GLU A C 1
ATOM 2308 O O . GLU A 1 305 ? -41.956 20.080 41.994 1.00 87.69 305 GLU A O 1
ATOM 2313 N N . TYR A 1 306 ? -43.923 21.108 42.224 1.00 85.25 306 TYR A N 1
ATOM 2314 C CA . TYR A 1 306 ? -43.493 22.327 41.530 1.00 85.25 306 TYR A CA 1
ATOM 2315 C C . TYR A 1 306 ? -42.217 22.959 42.130 1.00 85.25 306 TYR A C 1
ATOM 2317 O O . TYR A 1 306 ? -41.388 23.521 41.410 1.00 85.25 306 TYR A O 1
ATOM 2325 N N . LEU A 1 307 ? -42.052 22.916 43.459 1.00 82.31 307 LEU A N 1
ATOM 2326 C CA . LEU A 1 307 ? -40.865 23.467 44.125 1.00 82.31 307 LEU A CA 1
ATOM 2327 C C . LEU A 1 307 ? -39.635 22.572 43.983 1.00 82.31 307 LEU A C 1
ATOM 2329 O O . LEU A 1 307 ? -38.518 23.100 43.956 1.00 82.31 307 LEU A O 1
ATOM 2333 N N . ASP A 1 308 ? -39.851 21.265 43.936 1.00 75.38 308 ASP A N 1
ATOM 2334 C CA . ASP A 1 308 ? -38.799 20.263 43.812 1.00 75.38 308 ASP A CA 1
ATOM 2335 C C . ASP A 1 308 ? -38.431 20.002 42.341 1.00 75.38 308 ASP A C 1
ATOM 2337 O O . ASP A 1 308 ? -37.336 19.524 42.064 1.00 75.38 308 ASP A O 1
ATOM 2341 N N . GLY A 1 309 ? -39.259 20.467 41.400 1.00 77.81 309 GLY A N 1
ATOM 2342 C CA . GLY A 1 309 ? -39.019 20.396 39.962 1.00 77.81 309 GLY A CA 1
ATOM 2343 C C . GLY A 1 309 ? -39.546 19.123 39.300 1.00 77.81 309 GLY A C 1
ATOM 2344 O O . GLY A 1 309 ? -39.187 18.891 38.148 1.00 77.81 309 GLY A O 1
ATOM 2345 N N . THR A 1 310 ? -40.379 18.343 39.996 1.00 81.69 310 THR A N 1
ATOM 2346 C CA . THR A 1 310 ? -41.073 17.165 39.452 1.00 81.69 310 THR A CA 1
ATOM 2347 C C . THR A 1 310 ? -42.432 17.547 38.847 1.00 81.69 310 THR A C 1
ATOM 2349 O O . THR A 1 310 ? -42.880 18.688 39.004 1.00 81.69 310 THR A O 1
ATOM 2352 N N . ASP A 1 311 ? -43.043 16.652 38.062 1.00 85.81 311 ASP A N 1
ATOM 2353 C CA . ASP A 1 311 ? -44.314 16.878 37.353 1.00 85.81 311 ASP A CA 1
ATOM 2354 C C . ASP A 1 311 ? -45.506 16.427 38.222 1.00 85.81 311 ASP A C 1
ATOM 2356 O O . ASP A 1 311 ? -45.701 15.229 38.364 1.00 85.81 311 ASP A O 1
ATOM 2360 N N . PRO A 1 312 ? -46.379 17.337 38.707 1.00 89.06 312 PRO A N 1
ATOM 2361 C CA . PRO A 1 312 ? -47.539 17.003 39.544 1.00 89.06 312 PRO A CA 1
ATOM 2362 C C . PRO A 1 312 ? -48.586 16.079 38.911 1.00 89.06 312 PRO A C 1
ATOM 2364 O O . PRO A 1 312 ? -49.630 15.793 39.504 1.00 89.06 312 PRO A O 1
ATOM 2367 N N . THR A 1 313 ? -48.427 15.747 37.632 1.00 87.50 313 THR A N 1
ATOM 2368 C CA . THR A 1 313 ? -49.316 14.850 36.898 1.00 87.50 313 THR A CA 1
ATOM 2369 C C . THR A 1 313 ? -48.703 13.488 36.612 1.00 87.50 313 THR A C 1
ATOM 2371 O O . THR A 1 313 ? -49.431 12.614 36.114 1.00 87.50 313 THR A O 1
ATOM 2374 N N . ASP A 1 314 ? -47.424 13.305 36.939 1.00 91.38 314 ASP A N 1
ATOM 2375 C CA . ASP A 1 314 ? -46.670 12.082 36.720 1.00 91.38 314 ASP A CA 1
ATOM 2376 C C . ASP A 1 314 ? -46.136 11.522 38.046 1.00 91.38 314 ASP A C 1
ATOM 2378 O O . ASP A 1 314 ? -45.197 12.077 38.605 1.00 91.38 314 ASP A O 1
ATOM 2382 N N . PRO A 1 315 ? -46.677 10.389 38.528 1.00 93.12 315 PRO A N 1
ATOM 2383 C CA . PRO A 1 315 ? -46.346 9.869 39.850 1.00 93.12 315 PRO A CA 1
ATOM 2384 C C . PRO A 1 315 ? -44.961 9.217 39.944 1.00 93.12 315 PRO A C 1
ATOM 2386 O O . PRO A 1 315 ? -44.749 8.485 40.896 1.00 93.12 315 PRO A O 1
ATOM 2389 N N . ASP A 1 316 ? -44.092 9.321 38.947 1.00 92.12 316 ASP A N 1
ATOM 2390 C CA . ASP A 1 316 ? -42.762 8.690 38.891 1.00 92.12 316 ASP A CA 1
ATOM 2391 C C . ASP A 1 316 ? -41.914 9.506 37.901 1.00 92.12 316 ASP A C 1
ATOM 2393 O O . ASP A 1 316 ? -41.883 9.220 36.697 1.00 92.12 316 ASP A O 1
ATOM 2397 N N . ALA A 1 317 ? -41.338 10.610 38.384 1.00 88.88 317 ALA A N 1
ATOM 2398 C CA . ALA A 1 317 ? -40.802 11.665 37.525 1.00 88.88 317 ALA A CA 1
ATOM 2399 C C . ALA A 1 317 ? -39.556 11.249 36.720 1.00 88.88 317 ALA A C 1
ATOM 2401 O O . ALA A 1 317 ? -39.332 11.772 35.621 1.00 88.88 317 ALA A O 1
ATOM 2402 N N . ASP A 1 318 ? -38.765 10.293 37.202 1.00 86.75 318 ASP A N 1
ATOM 2403 C CA . ASP A 1 318 ? -37.600 9.751 36.494 1.00 86.75 318 ASP A CA 1
ATOM 2404 C C . ASP A 1 318 ? -37.810 8.342 35.906 1.00 86.75 318 ASP A C 1
ATOM 2406 O O . ASP A 1 318 ? -36.961 7.850 35.152 1.00 86.75 318 ASP A O 1
ATOM 2410 N N . ASN A 1 319 ? -39.008 7.776 36.088 1.00 91.44 319 ASN A N 1
ATOM 2411 C CA . ASN A 1 319 ? -39.479 6.517 35.506 1.00 91.44 319 ASN A CA 1
ATOM 2412 C C . ASN A 1 319 ? -38.650 5.292 35.923 1.00 91.44 319 ASN A C 1
ATOM 2414 O O . ASN A 1 319 ? -38.490 4.340 35.140 1.00 91.44 319 ASN A O 1
ATOM 2418 N N . ASP A 1 320 ? -38.133 5.300 37.145 1.00 89.25 320 ASP A N 1
ATOM 2419 C CA . ASP A 1 320 ? -37.267 4.255 37.682 1.00 89.25 320 ASP A CA 1
ATOM 2420 C C . ASP A 1 320 ? -38.052 3.103 38.361 1.00 89.25 320 ASP A C 1
ATOM 2422 O O . ASP A 1 320 ? -37.539 1.995 38.575 1.00 89.25 320 ASP A O 1
ATOM 2426 N N . GLY A 1 321 ? -39.353 3.320 38.597 1.00 88.94 321 GLY A N 1
ATOM 2427 C CA . GLY A 1 321 ? -40.291 2.373 39.194 1.00 88.94 321 GLY A CA 1
ATOM 2428 C C . GLY A 1 321 ? -40.587 2.597 40.682 1.00 88.94 321 GLY A C 1
ATOM 2429 O O . GLY A 1 321 ? -41.441 1.881 41.235 1.00 88.94 321 GLY A O 1
ATOM 2430 N N . SER A 1 322 ? -39.923 3.555 41.325 1.00 90.44 322 SER A N 1
ATOM 2431 C CA . SER A 1 322 ? -40.327 4.201 42.572 1.00 90.44 322 SER A CA 1
ATOM 2432 C C . SER A 1 322 ? -41.218 5.410 42.253 1.00 90.44 322 SER A C 1
ATOM 2434 O O . SER A 1 322 ? -41.278 5.848 41.123 1.00 90.44 322 SER A O 1
ATOM 2436 N N . ASN A 1 323 ? -42.017 5.895 43.203 1.00 93.31 323 ASN A N 1
ATOM 2437 C CA . ASN A 1 323 ? -42.756 7.147 42.990 1.00 93.31 323 ASN A CA 1
ATOM 2438 C C . ASN A 1 323 ? -42.145 8.278 43.806 1.00 93.31 323 ASN A C 1
ATOM 2440 O O . ASN A 1 323 ? -41.648 7.990 44.900 1.00 93.31 323 ASN A O 1
ATOM 2444 N N . ASP A 1 324 ? -42.302 9.534 43.378 1.00 91.00 324 ASP A N 1
ATOM 2445 C CA . ASP A 1 324 ? -41.699 10.704 44.032 1.00 91.00 324 ASP A CA 1
ATOM 2446 C C . ASP A 1 324 ? -41.947 10.706 45.554 1.00 91.00 324 ASP A C 1
ATOM 2448 O O . ASP A 1 324 ? -41.086 11.034 46.384 1.00 91.00 324 ASP A O 1
ATOM 2452 N N . GLY A 1 325 ? -43.144 10.286 45.966 1.00 91.50 325 GLY A N 1
ATOM 2453 C CA . GLY A 1 325 ? -43.552 10.133 47.356 1.00 91.50 325 GLY A CA 1
ATOM 2454 C C . GLY A 1 325 ? -42.829 9.016 48.117 1.00 91.50 325 GLY A C 1
ATOM 2455 O O . GLY A 1 325 ? -42.532 9.183 49.311 1.00 91.50 325 GLY A O 1
ATOM 2456 N N . ALA A 1 326 ? -42.559 7.870 47.488 1.00 90.56 326 ALA A N 1
ATOM 2457 C CA . ALA A 1 326 ? -41.737 6.801 48.057 1.00 90.56 326 ALA A CA 1
ATOM 2458 C C . ALA A 1 326 ? -40.267 7.205 48.116 1.00 90.56 326 ALA A C 1
ATOM 2460 O O . ALA A 1 326 ? -39.633 6.965 49.146 1.00 90.56 326 ALA A O 1
ATOM 2461 N N . GLU A 1 327 ? -39.765 7.876 47.092 1.00 91.88 327 GLU A N 1
ATOM 2462 C CA . GLU A 1 327 ? -38.381 8.331 46.999 1.00 91.88 327 GLU A CA 1
ATOM 2463 C C . GLU A 1 327 ? -38.071 9.381 48.057 1.00 91.88 327 GLU A C 1
ATOM 2465 O O . GLU A 1 327 ? -37.196 9.190 48.904 1.00 91.88 327 GLU A O 1
ATOM 2470 N N . LYS A 1 328 ? -38.928 10.400 48.197 1.00 88.50 328 LYS A N 1
ATOM 2471 C CA . LYS A 1 328 ? -38.857 11.342 49.329 1.00 88.50 328 LYS A CA 1
ATOM 2472 C C . LYS A 1 328 ? -38.892 10.655 50.690 1.00 88.50 328 LYS A C 1
ATOM 2474 O O . LYS A 1 328 ? -38.333 11.169 51.668 1.00 88.50 328 LYS A O 1
ATOM 2479 N N . ALA A 1 329 ? -39.608 9.537 50.809 1.00 87.94 329 ALA A N 1
ATOM 2480 C CA . ALA A 1 329 ? -39.680 8.780 52.053 1.00 87.94 329 ALA A CA 1
ATOM 2481 C C . ALA A 1 329 ? -38.422 7.931 52.304 1.00 87.94 329 ALA A C 1
ATOM 2483 O O . ALA A 1 329 ? -38.057 7.760 53.477 1.00 87.94 329 ALA A O 1
ATOM 2484 N N . ALA A 1 330 ? -37.786 7.423 51.247 1.00 83.94 330 ALA A N 1
ATOM 2485 C CA . ALA A 1 330 ? -36.513 6.706 51.270 1.00 83.94 330 ALA A CA 1
ATOM 2486 C C . ALA A 1 330 ? -35.320 7.658 51.470 1.00 83.94 330 ALA A C 1
ATOM 2488 O O . ALA A 1 330 ? -34.372 7.313 52.174 1.00 83.94 330 ALA A O 1
ATOM 2489 N N . GLY A 1 331 ? -35.439 8.904 51.006 1.00 88.56 331 GLY A N 1
ATOM 2490 C CA . GLY A 1 331 ? -34.385 9.915 51.014 1.00 88.56 331 GLY A CA 1
ATOM 2491 C C . GLY A 1 331 ? -33.589 9.990 49.710 1.00 88.56 331 GLY A C 1
ATOM 2492 O O . GLY A 1 331 ? -32.565 10.675 49.720 1.00 88.56 331 GLY A O 1
ATOM 2493 N N . THR A 1 332 ? -34.056 9.309 48.663 1.00 90.25 332 THR A N 1
ATOM 2494 C CA . THR A 1 332 ? -33.573 9.384 47.280 1.00 90.25 332 THR A CA 1
ATOM 2495 C C . THR A 1 332 ? -34.111 10.640 46.578 1.00 90.25 332 THR A C 1
ATOM 2497 O O . THR A 1 332 ? -34.921 11.372 47.168 1.00 90.25 332 THR A O 1
ATOM 2500 N N . ASP A 1 333 ? -33.584 10.967 45.397 1.00 87.62 333 ASP A N 1
ATOM 2501 C CA . ASP A 1 333 ? -33.942 12.170 44.629 1.00 87.62 333 ASP A CA 1
ATOM 2502 C C . ASP A 1 333 ? -34.934 11.821 43.503 1.00 87.62 333 ASP A C 1
ATOM 2504 O O . ASP A 1 333 ? -34.485 11.228 42.535 1.00 87.62 333 ASP A O 1
ATOM 2508 N N . PRO A 1 334 ? -36.217 12.247 43.572 1.00 90.62 334 PRO A N 1
ATOM 2509 C CA . PRO A 1 334 ? -37.269 11.894 42.600 1.00 90.62 334 PRO A CA 1
ATOM 2510 C C . PRO A 1 334 ? -37.018 12.220 41.120 1.00 90.62 334 PRO A C 1
ATOM 2512 O O . PRO A 1 334 ? -37.844 11.939 40.261 1.00 90.62 334 PRO A O 1
ATOM 2515 N N . ALA A 1 335 ? -35.956 12.964 40.821 1.00 85.88 335 ALA A N 1
ATOM 2516 C CA . ALA A 1 335 ? -35.577 13.332 39.460 1.00 85.88 335 ALA A CA 1
ATOM 2517 C C . ALA A 1 335 ? -34.284 12.634 39.004 1.00 85.88 335 ALA A C 1
ATOM 2519 O O . ALA A 1 335 ? -33.713 13.017 37.974 1.00 85.88 335 ALA A O 1
ATOM 2520 N N . ASN A 1 336 ? -33.772 11.689 39.790 1.00 89.62 336 ASN A N 1
ATOM 2521 C CA . ASN A 1 336 ? -32.542 10.971 39.526 1.00 89.62 336 ASN A CA 1
ATOM 2522 C C . ASN A 1 336 ? -32.754 9.461 39.721 1.00 89.62 336 ASN A C 1
ATOM 2524 O O . ASN A 1 336 ? -32.679 8.998 40.857 1.00 89.62 336 ASN A O 1
ATOM 2528 N N . PRO A 1 337 ? -32.840 8.688 38.624 1.00 92.25 337 PRO A N 1
ATOM 2529 C CA . PRO A 1 337 ? -33.318 7.308 38.666 1.00 92.25 337 PRO A CA 1
ATOM 2530 C C . PRO A 1 337 ? -32.328 6.315 39.301 1.00 92.25 337 PRO A C 1
ATOM 2532 O O . PRO A 1 337 ? -32.578 5.120 39.261 1.00 92.25 337 PRO A O 1
ATOM 2535 N N . ASP A 1 338 ? -31.179 6.783 39.800 1.00 92.38 338 ASP A N 1
ATOM 2536 C CA . ASP A 1 338 ? -30.109 6.021 40.466 1.00 92.38 338 ASP A CA 1
ATOM 2537 C C . ASP A 1 338 ? -29.376 6.972 41.443 1.00 92.38 338 ASP A C 1
ATOM 2539 O O . ASP A 1 338 ? -28.480 7.750 41.068 1.00 92.38 338 ASP A O 1
ATOM 2543 N N . SER A 1 339 ? -29.820 6.998 42.700 1.00 90.38 339 SER A N 1
ATOM 2544 C CA . SER A 1 339 ? -29.427 7.995 43.703 1.00 90.38 339 SER A CA 1
ATOM 2545 C C . SER A 1 339 ? -28.013 7.826 44.257 1.00 90.38 339 SER A C 1
ATOM 2547 O O . SER A 1 339 ? -27.411 8.820 44.692 1.00 90.38 339 SER A O 1
ATOM 2549 N N . ASP A 1 340 ? -27.453 6.619 44.248 1.00 86.50 340 ASP A N 1
ATOM 2550 C CA . ASP A 1 340 ? -26.093 6.341 44.726 1.00 86.50 340 ASP A CA 1
ATOM 2551 C C . ASP A 1 340 ? -25.090 5.966 43.618 1.00 86.50 340 ASP A C 1
ATOM 2553 O O . ASP A 1 340 ? -23.885 5.823 43.887 1.00 86.50 340 ASP A O 1
ATOM 2557 N N . SER A 1 341 ? -25.558 5.985 42.367 1.00 87.75 341 SER A N 1
ATOM 2558 C CA . SER A 1 341 ? -24.780 5.856 41.135 1.00 87.75 341 SER A CA 1
ATOM 2559 C C . SER A 1 341 ? -24.039 4.527 41.028 1.00 87.75 341 SER A C 1
ATOM 2561 O O . SER A 1 341 ? -22.869 4.490 40.621 1.00 87.75 341 SER A O 1
ATOM 2563 N N . ASP A 1 342 ? -24.681 3.444 41.448 1.00 78.88 342 ASP A N 1
ATOM 2564 C CA . ASP A 1 342 ? -24.132 2.091 41.404 1.00 78.88 342 ASP A CA 1
ATOM 2565 C C . ASP A 1 342 ? -24.595 1.280 40.173 1.00 78.88 342 ASP A C 1
ATOM 2567 O O . ASP A 1 342 ? -24.024 0.224 39.875 1.00 78.88 342 ASP A O 1
ATOM 2571 N N . GLY A 1 343 ? -25.557 1.815 39.409 1.00 85.44 343 GLY A N 1
ATOM 2572 C CA . GLY A 1 343 ? -26.129 1.213 38.207 1.00 85.44 343 GLY A CA 1
ATOM 2573 C C . GLY A 1 343 ? -27.450 0.463 38.417 1.00 85.44 343 GLY A C 1
ATOM 2574 O O . GLY A 1 343 ? -27.994 -0.066 37.438 1.00 85.44 343 GLY A O 1
ATOM 2575 N N . LEU A 1 344 ? -27.974 0.391 39.641 1.00 88.88 344 LEU A N 1
ATOM 2576 C CA . LEU A 1 344 ? -29.345 -0.020 39.937 1.00 88.88 344 LEU A CA 1
ATOM 2577 C C . LEU A 1 344 ? -30.261 1.201 39.979 1.00 88.88 344 LEU A C 1
ATOM 2579 O O . LEU A 1 344 ? -29.843 2.315 40.246 1.00 88.88 344 LEU A O 1
ATOM 2583 N N . LEU A 1 345 ? -31.531 0.977 39.650 1.00 93.81 345 LEU A N 1
ATOM 2584 C CA . LEU A 1 345 ? -32.548 2.013 39.789 1.00 93.81 345 LEU A CA 1
ATOM 2585 C C . LEU A 1 345 ? -33.079 2.018 41.225 1.00 93.81 345 LEU A C 1
ATOM 2587 O O . LEU A 1 345 ? -33.350 0.928 41.743 1.00 93.81 345 LEU A O 1
ATOM 2591 N N . ASP A 1 346 ? -33.338 3.176 41.833 1.00 92.75 346 ASP A N 1
ATOM 2592 C CA . ASP A 1 346 ? -33.847 3.257 43.215 1.00 92.75 346 ASP A CA 1
ATOM 2593 C C . ASP A 1 346 ? -35.122 2.401 43.386 1.00 92.75 346 ASP A C 1
ATOM 2595 O O . ASP A 1 346 ? -35.328 1.709 44.393 1.00 92.75 346 ASP A O 1
ATOM 2599 N N . GLY A 1 347 ? -35.963 2.352 42.347 1.00 91.88 347 GLY A N 1
ATOM 2600 C CA . GLY A 1 347 ? -37.170 1.529 42.260 1.00 91.88 347 GLY A CA 1
ATOM 2601 C C . GLY A 1 347 ? -36.957 0.011 42.365 1.00 91.88 347 GLY A C 1
ATOM 2602 O O . GLY A 1 347 ? -37.884 -0.714 42.761 1.00 91.88 347 GLY A O 1
ATOM 2603 N N . VAL A 1 348 ? -35.764 -0.515 42.057 1.00 94.25 348 VAL A N 1
ATOM 2604 C CA . VAL A 1 348 ? -35.437 -1.947 42.237 1.00 94.25 348 VAL A CA 1
ATOM 2605 C C . VAL A 1 348 ? -34.819 -2.260 43.604 1.00 94.25 348 VAL A C 1
ATOM 2607 O O . VAL A 1 348 ? -34.783 -3.431 44.007 1.00 94.25 348 VAL A O 1
ATOM 2610 N N . GLU A 1 349 ? -34.426 -1.240 44.359 1.00 93.81 349 GLU A N 1
ATOM 2611 C CA . GLU A 1 349 ? -33.655 -1.334 45.597 1.00 93.81 349 GLU A CA 1
ATOM 2612 C C . GLU A 1 349 ? -34.534 -1.217 46.845 1.00 93.81 349 GLU A C 1
ATOM 2614 O O . GLU A 1 349 ? -34.729 -0.181 47.480 1.00 93.81 349 GLU A O 1
ATOM 2619 N N . SER A 1 350 ? -35.124 -2.348 47.240 1.00 90.12 350 SER A N 1
ATOM 2620 C CA . SER A 1 350 ? -36.161 -2.340 48.279 1.00 90.12 350 SER A CA 1
ATOM 2621 C C . SER A 1 350 ? -35.677 -2.030 49.710 1.00 90.12 350 SER A C 1
ATOM 2623 O O . SER A 1 350 ? -36.509 -1.969 50.630 1.00 90.12 350 SER A O 1
ATOM 2625 N N . GLY A 1 351 ? -34.367 -1.909 49.955 1.00 90.50 351 GLY A N 1
ATOM 2626 C CA . GLY A 1 351 ? -33.774 -1.692 51.283 1.00 90.50 351 GLY A CA 1
ATOM 2627 C C . GLY A 1 351 ? -34.066 -2.821 52.279 1.00 90.50 351 GLY A C 1
ATOM 2628 O O . GLY A 1 351 ? -34.070 -2.625 53.504 1.00 90.50 351 GLY A O 1
ATOM 2629 N N . THR A 1 352 ? -34.430 -4.015 51.793 1.00 91.00 352 THR A N 1
ATOM 2630 C CA . THR A 1 352 ? -34.889 -5.121 52.651 1.00 91.00 352 THR A CA 1
ATOM 2631 C C . THR A 1 352 ? -33.756 -5.973 53.225 1.00 91.00 352 THR A C 1
ATOM 2633 O O . THR A 1 352 ? -33.994 -6.725 54.184 1.00 91.00 352 THR A O 1
ATOM 2636 N N . GLY A 1 353 ? -32.546 -5.850 52.680 1.00 88.50 353 GLY A N 1
ATOM 2637 C CA . GLY A 1 353 ? -31.368 -6.653 53.000 1.00 88.50 353 GLY A CA 1
ATOM 2638 C C . GLY A 1 353 ? -31.455 -8.101 52.502 1.00 88.50 353 GLY A C 1
ATOM 2639 O O . GLY A 1 353 ? -30.906 -9.002 53.144 1.00 88.50 353 GLY A O 1
ATOM 2640 N N . ILE A 1 354 ? -32.292 -8.383 51.496 1.00 87.50 354 ILE A N 1
ATOM 2641 C CA . ILE A 1 354 ? -32.535 -9.733 50.969 1.00 87.50 354 ILE A CA 1
ATOM 2642 C C . ILE A 1 354 ? -32.671 -9.667 49.449 1.00 87.50 354 ILE A C 1
ATOM 2644 O O . ILE A 1 354 ? -33.704 -9.217 48.958 1.00 87.50 354 ILE A O 1
ATOM 2648 N N . PHE A 1 355 ? -31.726 -10.271 48.730 1.00 90.88 355 PHE A N 1
ATOM 2649 C CA . PHE A 1 355 ? -31.830 -10.420 47.284 1.00 90.88 355 PHE A CA 1
ATOM 2650 C C . PHE A 1 355 ? -32.982 -11.352 46.875 1.00 90.88 355 PHE A C 1
ATOM 2652 O O . PHE A 1 355 ? -33.024 -12.541 47.232 1.00 90.88 355 PHE A O 1
ATOM 2659 N N . VAL A 1 356 ? -33.954 -10.815 46.129 1.00 87.81 356 VAL A N 1
ATOM 2660 C CA . VAL A 1 356 ? -35.082 -11.575 45.565 1.00 87.81 356 VAL A CA 1
ATOM 2661 C C . VAL A 1 356 ? -34.886 -11.795 44.065 1.00 87.81 356 VAL A C 1
ATOM 2663 O O . VAL A 1 356 ? -35.086 -12.920 43.588 1.00 87.81 356 VAL A O 1
ATOM 2666 N N . SER A 1 357 ? -34.524 -10.742 43.328 1.00 87.62 357 SER A N 1
ATOM 2667 C CA . SER A 1 357 ? -34.252 -10.747 41.882 1.00 87.62 357 SER A CA 1
ATOM 2668 C C . SER A 1 357 ? -33.628 -9.420 41.434 1.00 87.62 357 SER A C 1
ATOM 2670 O O . SER A 1 357 ? -33.660 -8.465 42.188 1.00 87.62 357 SER A O 1
ATOM 2672 N N . ALA A 1 358 ? -33.193 -9.309 40.175 1.00 85.31 358 ALA A N 1
ATOM 2673 C CA . ALA A 1 358 ? -32.694 -8.046 39.609 1.00 85.31 358 ALA A CA 1
ATOM 2674 C C . ALA A 1 358 ? -33.713 -6.879 39.591 1.00 85.31 358 ALA A C 1
ATOM 2676 O O . ALA A 1 358 ? -33.336 -5.750 39.339 1.00 85.31 358 ALA A O 1
ATOM 2677 N N . THR A 1 359 ? -35.004 -7.135 39.835 1.00 88.25 359 THR A N 1
ATOM 2678 C CA . THR A 1 359 ? -36.048 -6.095 39.962 1.00 88.25 359 THR A CA 1
ATOM 2679 C C . THR A 1 359 ? -36.554 -5.928 41.408 1.00 88.25 359 THR A C 1
ATOM 2681 O O . THR A 1 359 ? -37.657 -5.434 41.611 1.00 88.25 359 THR A O 1
ATOM 2684 N N . ASP A 1 360 ? -35.857 -6.521 42.383 1.00 91.19 360 ASP A N 1
ATOM 2685 C CA . ASP A 1 360 ? -36.075 -6.419 43.841 1.00 91.19 360 ASP A CA 1
ATOM 2686 C C . ASP A 1 360 ? -34.790 -6.944 44.508 1.00 91.19 360 ASP A C 1
ATOM 2688 O O . ASP A 1 360 ? -34.694 -8.121 44.896 1.00 91.19 360 ASP A O 1
ATOM 2692 N N . THR A 1 361 ? -33.755 -6.108 44.487 1.00 92.38 361 THR A N 1
ATOM 2693 C CA . THR A 1 361 ? -32.370 -6.463 44.844 1.00 92.38 361 THR A CA 1
ATOM 2694 C C . THR A 1 361 ? -32.174 -6.509 46.354 1.00 92.38 361 THR A C 1
ATOM 2696 O O . THR A 1 361 ? -31.309 -7.225 46.849 1.00 92.38 361 THR A O 1
ATOM 2699 N N . GLY A 1 362 ? -33.023 -5.815 47.111 1.00 93.00 362 GLY A N 1
ATOM 2700 C CA . GLY A 1 362 ? -32.929 -5.746 48.565 1.00 93.00 362 GLY A CA 1
ATOM 2701 C C . GLY A 1 362 ? -31.865 -4.784 49.091 1.00 93.00 362 GLY A C 1
ATOM 2702 O O . GLY A 1 362 ? -31.804 -4.639 50.312 1.00 93.00 362 GLY A O 1
ATOM 2703 N N . THR A 1 363 ? -31.091 -4.155 48.211 1.00 94.56 363 THR A N 1
ATOM 2704 C CA . THR A 1 363 ? -30.000 -3.206 48.488 1.00 94.56 363 THR A CA 1
ATOM 2705 C C . THR A 1 363 ? -30.549 -1.847 48.934 1.00 94.56 363 THR A C 1
ATOM 2707 O O . THR A 1 363 ? -31.766 -1.633 48.870 1.00 94.56 363 THR A O 1
ATOM 2710 N N . ASP A 1 364 ? -29.717 -1.017 49.563 1.00 93.69 364 ASP A N 1
ATOM 2711 C CA . ASP A 1 364 ? -30.078 0.316 50.068 1.00 93.69 364 ASP A CA 1
ATOM 2712 C C . ASP A 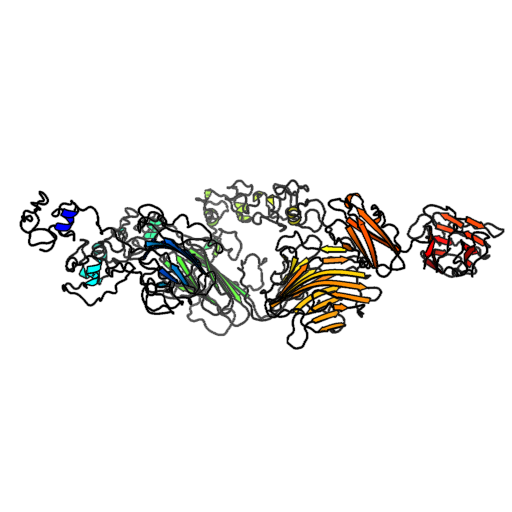1 364 ? -29.785 1.361 48.976 1.00 93.69 364 ASP A C 1
ATOM 2714 O O . ASP A 1 364 ? -28.608 1.580 48.729 1.00 93.69 364 ASP A O 1
ATOM 2718 N N . PRO A 1 365 ? -30.791 2.063 48.407 1.00 93.88 365 PRO A N 1
ATOM 2719 C CA . PRO A 1 365 ? -30.623 2.978 47.256 1.00 93.88 365 PRO A CA 1
ATOM 2720 C C . PRO A 1 365 ? -29.829 4.266 47.543 1.00 93.88 365 PRO A C 1
ATOM 2722 O O . PRO A 1 365 ? -29.919 5.282 46.858 1.00 93.88 365 PRO A O 1
ATOM 2725 N N . LEU A 1 366 ? -29.143 4.305 48.678 1.00 93.62 366 LEU A N 1
ATOM 2726 C CA . LEU A 1 366 ? -28.314 5.415 49.133 1.00 93.62 366 LEU A CA 1
ATOM 2727 C C . LEU A 1 366 ? -26.906 4.936 49.516 1.00 93.62 366 LEU A C 1
ATOM 2729 O O . LEU A 1 366 ? -26.133 5.720 50.090 1.00 93.62 366 LEU A O 1
ATOM 2733 N N . ASP A 1 367 ? -26.598 3.659 49.294 1.00 90.69 367 ASP A N 1
ATOM 2734 C CA . ASP A 1 367 ? -25.357 2.994 49.665 1.00 90.69 367 ASP A CA 1
ATOM 2735 C C . ASP A 1 367 ? -24.931 1.999 48.578 1.00 90.69 367 ASP A C 1
ATOM 2737 O O . ASP A 1 367 ? -25.219 0.815 48.672 1.00 90.69 367 ASP A O 1
ATOM 2741 N N . ASN A 1 368 ? -24.126 2.501 47.639 1.00 88.38 368 ASN A N 1
ATOM 2742 C CA . ASN A 1 368 ? -23.557 1.805 46.477 1.00 88.38 368 ASN A CA 1
ATOM 2743 C C . ASN A 1 368 ? -22.946 0.408 46.762 1.00 88.38 368 ASN A C 1
ATOM 2745 O O . ASN A 1 368 ? -22.734 -0.360 45.837 1.00 88.38 368 ASN A O 1
ATOM 2749 N N . ASP A 1 369 ? -22.610 0.085 48.017 1.00 88.75 369 ASP A N 1
ATOM 2750 C CA . ASP A 1 369 ? -22.093 -1.219 48.475 1.00 88.75 369 ASP A CA 1
ATOM 2751 C C . ASP A 1 369 ? -22.799 -1.601 49.793 1.00 88.75 369 ASP A C 1
ATOM 2753 O O . ASP A 1 369 ? -22.287 -1.358 50.899 1.00 88.75 369 ASP A O 1
ATOM 2757 N N . THR A 1 370 ? -24.008 -2.166 49.688 1.00 92.25 370 THR A N 1
ATOM 2758 C CA . THR A 1 370 ? -24.906 -2.430 50.826 1.00 92.25 370 THR A CA 1
ATOM 2759 C C . THR A 1 370 ? -24.280 -3.357 51.869 1.00 92.25 370 THR A C 1
ATOM 2761 O O . THR A 1 370 ? -24.531 -3.226 53.083 1.00 92.25 370 THR A O 1
ATOM 2764 N N . ASP A 1 371 ? -23.501 -4.351 51.440 1.00 86.62 371 ASP A N 1
ATOM 2765 C CA . ASP A 1 371 ? -22.946 -5.366 52.336 1.00 86.62 371 ASP A CA 1
ATOM 2766 C C . ASP A 1 371 ? -21.501 -5.096 52.803 1.00 86.62 371 ASP A C 1
ATOM 2768 O O . ASP A 1 371 ? -21.057 -5.659 53.826 1.00 86.62 371 ASP A O 1
ATOM 2772 N N . GLY A 1 372 ? -20.839 -4.122 52.178 1.00 81.56 372 GLY A N 1
ATOM 2773 C CA . GLY A 1 372 ? -19.571 -3.535 52.583 1.00 81.56 372 GLY A CA 1
ATOM 2774 C C . GLY A 1 372 ? -18.355 -4.376 52.208 1.00 81.56 372 GLY A C 1
ATOM 2775 O O . GLY A 1 372 ? -17.370 -4.388 52.974 1.00 81.56 372 GLY A O 1
ATOM 2776 N N . ASP A 1 373 ? -18.424 -5.130 51.114 1.00 71.81 373 ASP A N 1
ATOM 2777 C CA . ASP A 1 373 ? -17.343 -5.990 50.631 1.00 71.81 373 ASP A CA 1
ATOM 2778 C C . ASP A 1 373 ? -16.480 -5.377 49.511 1.00 71.81 373 ASP A C 1
ATOM 2780 O O . ASP A 1 373 ? -15.406 -5.914 49.199 1.00 71.81 373 ASP A O 1
ATOM 2784 N N . ASN A 1 374 ? -16.798 -4.139 49.118 1.00 72.38 374 ASN A N 1
ATOM 2785 C CA . ASN A 1 374 ? -16.188 -3.308 48.073 1.00 72.38 374 ASN A CA 1
ATOM 2786 C C . ASN A 1 374 ? -16.538 -3.711 46.630 1.00 72.38 374 ASN A C 1
ATOM 2788 O O . ASN A 1 374 ? -15.854 -3.241 45.716 1.00 72.38 374 ASN A O 1
ATOM 2792 N N . ALA A 1 375 ? -17.550 -4.551 46.412 1.00 72.75 375 ALA A N 1
ATOM 2793 C CA . ALA A 1 375 ? -18.257 -4.635 45.138 1.00 72.75 375 ALA A CA 1
ATOM 2794 C C . ALA A 1 375 ? -19.501 -3.731 45.186 1.00 72.75 375 ALA A C 1
ATOM 2796 O O . ALA A 1 375 ? -20.155 -3.646 46.214 1.00 72.75 375 ALA A O 1
ATOM 2797 N N . ALA A 1 376 ? -19.778 -3.009 44.096 1.00 82.44 376 ALA A N 1
ATOM 2798 C CA . ALA A 1 376 ? -20.980 -2.185 44.007 1.00 82.44 376 ALA A CA 1
ATOM 2799 C C . ALA A 1 376 ? -22.212 -3.067 43.759 1.00 82.44 376 ALA A C 1
ATOM 2801 O O . ALA A 1 376 ? -22.116 -3.994 42.944 1.00 82.44 376 ALA A O 1
ATOM 2802 N N . ASP A 1 377 ? -23.351 -2.769 44.380 1.00 83.88 377 ASP A N 1
ATOM 2803 C CA . ASP A 1 377 ? -24.522 -3.649 44.354 1.00 83.88 377 ASP A CA 1
ATOM 2804 C C . ASP A 1 377 ? -25.003 -3.927 42.912 1.00 83.88 377 ASP A C 1
ATOM 2806 O O . ASP A 1 377 ? -25.241 -5.083 42.535 1.00 83.88 377 ASP A O 1
ATOM 2810 N N . GLY A 1 378 ? -25.047 -2.910 42.047 1.00 84.81 378 GLY A N 1
ATOM 2811 C CA . GLY A 1 378 ? -25.374 -3.060 40.624 1.00 84.81 378 GLY A CA 1
ATOM 2812 C C . GLY A 1 378 ? -24.435 -3.972 39.844 1.00 84.81 378 GLY A C 1
ATOM 2813 O O . GLY A 1 378 ? -24.885 -4.820 39.061 1.00 84.81 378 GLY A O 1
ATOM 2814 N N . PHE A 1 379 ? -23.134 -3.892 40.121 1.00 80.69 379 PHE A N 1
ATOM 2815 C CA . PHE A 1 379 ? -22.134 -4.762 39.502 1.00 80.69 379 PHE A CA 1
ATOM 2816 C C . PHE A 1 379 ? -22.298 -6.226 39.934 1.00 80.69 379 PHE A C 1
ATOM 2818 O O . PHE A 1 379 ? -22.117 -7.151 39.131 1.00 80.69 379 PHE A O 1
ATOM 2825 N N . GLU A 1 380 ? -22.677 -6.459 41.188 1.00 83.06 380 GLU A N 1
ATOM 2826 C CA . GLU A 1 380 ? -22.962 -7.796 41.703 1.00 83.06 380 GLU A CA 1
ATOM 2827 C C . GLU A 1 380 ? -24.179 -8.430 41.035 1.00 83.06 380 GLU A C 1
ATOM 2829 O O . GLU A 1 380 ? -24.124 -9.586 40.593 1.00 83.06 380 GLU A O 1
ATOM 2834 N N . VAL A 1 381 ? -25.260 -7.662 40.877 1.00 83.56 381 VAL A N 1
ATOM 2835 C CA . VAL A 1 381 ? -26.479 -8.126 40.201 1.00 83.56 381 VAL A CA 1
ATOM 2836 C C . VAL A 1 381 ? -26.199 -8.497 38.745 1.00 83.56 381 VAL A C 1
ATOM 2838 O O . VAL A 1 381 ? -26.624 -9.571 38.299 1.00 83.56 381 VAL A O 1
ATOM 2841 N N . GLU A 1 382 ? -25.451 -7.669 38.012 1.00 80.06 382 GLU A N 1
ATOM 2842 C CA . GLU A 1 382 ? -25.038 -7.961 36.632 1.00 80.06 382 GLU A CA 1
ATOM 2843 C C . GLU A 1 382 ? -24.148 -9.215 36.558 1.00 80.06 382 GLU A C 1
ATOM 2845 O O . GLU A 1 382 ? -24.348 -10.105 35.719 1.00 80.06 382 GLU A O 1
ATOM 2850 N N . SER A 1 383 ? -23.228 -9.351 37.512 1.00 72.94 383 SER A N 1
ATOM 2851 C CA . SER A 1 383 ? -22.303 -10.483 37.630 1.00 72.94 383 SER A CA 1
ATOM 2852 C C . SER A 1 383 ? -22.936 -11.759 38.202 1.00 72.94 383 SER A C 1
ATOM 2854 O O . SER A 1 383 ? -22.254 -12.775 38.364 1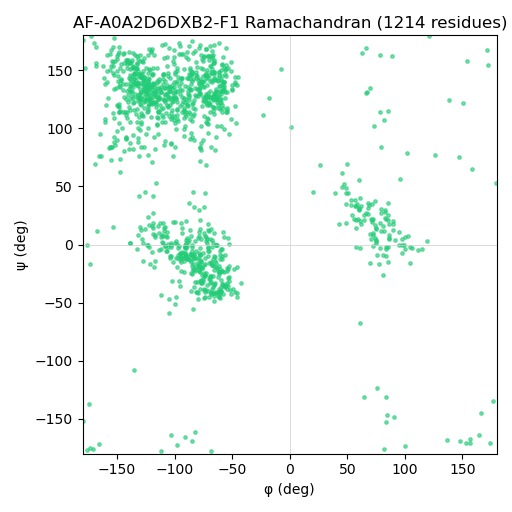.00 72.94 383 SER A O 1
ATOM 2856 N N . ASN A 1 384 ? -24.252 -11.766 38.440 1.00 83.38 384 ASN A N 1
ATOM 2857 C CA . ASN A 1 384 ? -25.011 -12.873 39.034 1.00 83.38 384 ASN A CA 1
ATOM 2858 C C . ASN A 1 384 ? -24.512 -13.298 40.427 1.00 83.38 384 ASN A C 1
ATOM 2860 O O . ASN A 1 384 ? -24.593 -14.484 40.784 1.00 83.38 384 ASN A O 1
ATOM 2864 N N . THR A 1 385 ? -24.015 -12.350 41.212 1.00 83.38 385 THR A N 1
ATOM 2865 C CA . THR A 1 385 ? -23.691 -12.532 42.625 1.00 83.38 385 THR A CA 1
ATOM 2866 C C . THR A 1 385 ? -24.738 -11.862 43.529 1.00 83.38 385 THR A C 1
ATOM 2868 O O . THR A 1 385 ? -25.690 -11.263 43.033 1.00 83.38 385 THR A O 1
ATOM 2871 N N . ASP A 1 386 ? -24.700 -12.132 44.838 1.00 86.88 386 ASP A N 1
ATOM 2872 C CA . ASP A 1 386 ? -25.704 -11.658 45.803 1.00 86.88 386 ASP A CA 1
ATOM 2873 C C . ASP A 1 386 ? -25.198 -10.384 46.505 1.00 86.88 386 ASP A C 1
ATOM 2875 O O . ASP A 1 386 ? -24.377 -10.543 47.408 1.00 86.88 386 ASP A O 1
ATOM 2879 N N . PRO A 1 387 ? -25.733 -9.185 46.181 1.00 90.69 387 PRO A N 1
ATOM 2880 C CA . PRO A 1 387 ? -25.272 -7.893 46.725 1.00 90.69 387 PRO A CA 1
ATOM 2881 C C . PRO A 1 387 ? -25.576 -7.674 48.218 1.00 90.69 387 PRO A C 1
ATOM 2883 O O . PRO A 1 387 ? -25.445 -6.596 48.781 1.00 90.69 387 PRO A O 1
ATOM 2886 N N . ASN A 1 388 ? -26.127 -8.687 48.892 1.00 91.94 388 ASN A N 1
ATOM 2887 C CA . ASN A 1 388 ? -26.429 -8.633 50.321 1.00 91.94 388 ASN A CA 1
ATOM 2888 C C . ASN A 1 388 ? -25.619 -9.671 51.128 1.00 91.94 388 ASN A C 1
ATOM 2890 O O . ASN A 1 388 ? -25.914 -9.903 52.314 1.00 91.94 388 ASN A O 1
ATOM 2894 N N . ASP A 1 389 ? -24.651 -10.357 50.511 1.00 88.12 389 ASP A N 1
ATOM 2895 C CA . ASP A 1 389 ? -23.742 -11.305 51.162 1.00 88.12 389 ASP A CA 1
ATOM 2896 C C . ASP A 1 389 ? -22.278 -11.050 50.786 1.00 88.12 389 ASP A C 1
ATOM 2898 O O . ASP A 1 389 ? -21.785 -11.640 49.834 1.00 88.12 389 ASP A O 1
ATOM 2902 N N . ALA A 1 390 ? -21.557 -10.379 51.693 1.00 85.56 390 ALA A N 1
ATOM 2903 C CA . ALA A 1 390 ? -20.130 -10.030 51.624 1.00 85.56 390 ALA A CA 1
ATOM 2904 C C . ALA A 1 390 ? -19.117 -11.181 51.375 1.00 85.56 390 ALA A C 1
ATOM 2906 O O . ALA A 1 390 ? -17.906 -11.053 51.584 1.00 85.56 390 ALA A O 1
ATOM 2907 N N . ASN A 1 391 ? -19.588 -12.406 51.129 1.00 78.56 391 ASN A N 1
ATOM 2908 C CA . ASN A 1 391 ? -18.789 -13.551 50.683 1.00 78.56 391 ASN A CA 1
ATOM 2909 C C . ASN A 1 391 ? -19.132 -13.977 49.246 1.00 78.56 391 ASN A C 1
ATOM 2911 O O . ASN A 1 391 ? -18.670 -15.039 48.809 1.00 78.56 391 ASN A O 1
ATOM 2915 N N . SER A 1 392 ? -19.969 -13.208 48.560 1.00 81.12 392 SER A N 1
ATOM 2916 C CA . SER A 1 392 ? -20.506 -13.444 47.233 1.00 81.12 392 SER A CA 1
ATOM 2917 C C . SER A 1 392 ? -20.016 -12.359 46.274 1.00 81.12 392 SER A C 1
ATOM 2919 O O . SER A 1 392 ? -20.808 -11.799 45.550 1.00 81.12 392 SER A O 1
ATOM 2921 N N . THR A 1 393 ? -18.711 -12.126 46.191 1.00 62.47 393 THR A N 1
ATOM 2922 C CA . THR A 1 393 ? -18.151 -11.100 45.301 1.00 62.47 393 THR A CA 1
ATOM 2923 C C . THR A 1 393 ? -18.101 -11.557 43.835 1.00 62.47 393 THR A C 1
ATOM 2925 O O . THR A 1 393 ? -17.690 -12.704 43.577 1.00 62.47 393 THR A O 1
ATOM 2928 N N . PRO A 1 394 ? -18.357 -10.673 42.858 1.00 64.75 394 PRO A N 1
ATOM 2929 C CA . PRO A 1 394 ? -17.914 -10.845 41.481 1.00 64.75 394 PRO A CA 1
ATOM 2930 C C . PRO A 1 394 ? -16.398 -11.049 41.414 1.00 64.75 394 PRO A C 1
ATOM 2932 O O . PRO A 1 394 ? -15.642 -10.622 42.290 1.00 64.75 394 PRO A O 1
ATOM 2935 N N . GLY A 1 395 ? -15.917 -11.715 40.366 1.00 59.22 395 GLY A N 1
ATOM 2936 C CA . GLY A 1 395 ? -14.478 -11.758 40.117 1.00 59.22 395 GLY A CA 1
ATOM 2937 C C . GLY A 1 395 ? -13.970 -10.358 39.771 1.00 59.22 395 GLY A C 1
ATOM 2938 O O . GLY A 1 395 ? -14.536 -9.714 38.894 1.00 59.22 395 GLY A O 1
ATOM 2939 N N . ILE A 1 396 ? -12.894 -9.898 40.419 1.00 62.06 396 ILE A N 1
ATOM 2940 C CA . ILE A 1 396 ? -12.182 -8.685 39.994 1.00 62.06 396 ILE A CA 1
ATOM 2941 C C . ILE A 1 396 ? -11.718 -8.905 38.551 1.00 62.06 396 ILE A C 1
ATOM 2943 O O . ILE A 1 396 ? -10.919 -9.814 38.303 1.00 62.06 396 ILE A O 1
ATOM 2947 N N . GLN A 1 397 ? -12.209 -8.098 37.607 1.00 66.50 397 GLN A N 1
ATOM 2948 C CA . GLN A 1 397 ? -11.759 -8.194 36.222 1.00 66.50 397 GLN A CA 1
ATOM 2949 C C . GLN A 1 397 ? -10.316 -7.708 36.115 1.00 66.50 397 GLN A C 1
ATOM 2951 O O . GLN A 1 397 ? -9.991 -6.606 36.545 1.00 66.50 397 GLN A O 1
ATOM 2956 N N . ILE A 1 398 ? -9.443 -8.535 35.547 1.00 69.94 398 ILE A N 1
ATOM 2957 C CA . ILE A 1 398 ? -8.067 -8.168 35.212 1.00 69.94 398 ILE A CA 1
ATOM 2958 C C . ILE A 1 398 ? -7.977 -8.209 33.692 1.00 69.94 398 ILE A C 1
ATOM 2960 O O . ILE A 1 398 ? -8.029 -9.290 33.105 1.00 69.94 398 ILE A O 1
ATOM 2964 N N . ILE A 1 399 ? -7.867 -7.043 33.060 1.00 70.56 399 ILE A N 1
ATOM 2965 C CA . ILE A 1 399 ? -7.767 -6.948 31.599 1.00 70.56 399 ILE A CA 1
ATOM 2966 C C . ILE A 1 399 ? -6.335 -7.268 31.179 1.00 70.56 399 ILE A C 1
ATOM 2968 O O . ILE A 1 399 ? -5.387 -6.771 31.774 1.00 70.56 399 ILE A O 1
ATOM 2972 N N . GLN A 1 400 ? -6.151 -8.114 30.170 1.00 67.25 400 GLN A N 1
ATOM 2973 C CA . GLN A 1 400 ? -4.818 -8.388 29.632 1.00 67.25 400 GLN A CA 1
ATOM 2974 C C . GLN A 1 400 ? -4.352 -7.217 28.758 1.00 67.25 400 GLN A C 1
ATOM 2976 O O . GLN A 1 400 ? -5.164 -6.665 28.018 1.00 67.25 400 GLN A O 1
ATOM 2981 N N . PRO A 1 401 ? -3.068 -6.818 28.816 1.00 62.97 401 PRO A N 1
ATOM 2982 C CA . PRO A 1 401 ? -2.576 -5.734 27.982 1.00 62.97 401 PRO A CA 1
ATOM 2983 C C . PRO A 1 401 ? -2.622 -6.158 26.515 1.00 62.97 401 PRO A C 1
ATOM 2985 O O . PRO A 1 401 ? -2.045 -7.184 26.148 1.00 62.97 401 PRO A O 1
ATOM 2988 N N . SER A 1 402 ? -3.244 -5.334 25.672 1.00 60.06 402 SER A N 1
ATOM 2989 C CA . SER A 1 402 ? -3.137 -5.447 24.210 1.00 60.06 402 SER A CA 1
ATOM 2990 C C . SER A 1 402 ? -1.720 -5.116 23.714 1.00 60.06 402 SER A C 1
ATOM 2992 O O . SER A 1 402 ? -1.318 -5.482 22.611 1.00 60.06 402 SER A O 1
ATOM 2994 N N . PHE A 1 403 ? -0.927 -4.447 24.555 1.00 60.12 403 PHE A N 1
ATOM 2995 C CA . PHE A 1 403 ? 0.463 -4.088 24.307 1.00 60.12 403 PHE A CA 1
ATOM 2996 C C . PHE A 1 403 ? 1.445 -5.078 24.949 1.00 60.12 403 PHE A C 1
ATOM 2998 O O . PHE A 1 403 ? 1.217 -5.618 26.026 1.00 60.12 403 PHE A O 1
ATOM 3005 N N . VAL A 1 404 ? 2.618 -5.265 24.339 1.00 54.00 404 VAL A N 1
ATOM 3006 C CA . VAL A 1 404 ? 3.663 -6.142 24.896 1.00 54.00 404 VAL A CA 1
ATOM 3007 C C . VAL A 1 404 ? 4.382 -5.442 26.066 1.00 54.00 404 VAL A C 1
ATOM 3009 O O . VAL A 1 404 ? 5.006 -4.390 25.850 1.00 54.00 404 VAL A O 1
ATOM 3012 N N . PRO A 1 405 ? 4.353 -5.994 27.298 1.00 50.75 405 PRO A N 1
ATOM 3013 C CA . PRO A 1 405 ? 5.086 -5.456 28.443 1.00 50.75 405 PRO A CA 1
ATOM 3014 C C . PRO A 1 405 ? 6.606 -5.585 28.292 1.00 50.75 405 PRO A C 1
ATOM 3016 O O . PRO A 1 405 ? 7.132 -6.402 27.535 1.00 50.75 405 PRO A O 1
ATOM 3019 N N . ILE A 1 406 ? 7.356 -4.791 29.062 1.00 45.72 406 ILE A N 1
ATOM 3020 C CA . ILE A 1 406 ? 8.823 -4.854 29.060 1.00 45.72 406 ILE A CA 1
ATOM 3021 C C . ILE A 1 406 ? 9.266 -6.160 29.752 1.00 45.72 406 ILE A C 1
ATOM 3023 O O . ILE A 1 406 ? 9.226 -6.251 30.979 1.00 45.72 406 ILE A O 1
ATOM 3027 N N . ASN A 1 407 ? 9.764 -7.110 28.947 1.00 42.19 407 ASN A N 1
ATOM 3028 C CA . ASN A 1 407 ? 10.339 -8.435 29.271 1.00 42.19 407 ASN A CA 1
ATOM 3029 C C . ASN A 1 407 ? 9.419 -9.663 29.045 1.00 42.19 407 ASN A C 1
ATOM 3031 O O . ASN A 1 407 ? 8.949 -10.282 29.993 1.00 42.19 407 ASN A O 1
ATOM 3035 N N . GLU A 1 408 ? 9.322 -10.057 27.770 1.00 52.94 408 GLU A N 1
ATOM 3036 C CA . GLU A 1 408 ? 9.428 -11.433 27.229 1.00 52.94 408 GLU A CA 1
ATOM 3037 C C . GLU A 1 408 ? 8.612 -12.588 27.861 1.00 52.94 408 GLU A C 1
ATOM 3039 O O . GLU A 1 408 ? 9.195 -13.550 28.356 1.00 52.94 408 GLU A O 1
ATOM 3044 N N . LEU A 1 409 ? 7.290 -12.561 27.683 1.00 45.00 409 LEU A N 1
ATOM 3045 C CA . LEU A 1 409 ? 6.384 -13.693 27.395 1.00 45.00 409 LEU A CA 1
ATOM 3046 C C . LEU A 1 409 ? 5.298 -13.203 26.395 1.00 45.00 409 LEU A C 1
ATOM 3048 O O . LEU A 1 409 ? 5.152 -11.995 26.210 1.00 45.00 409 LEU A O 1
ATOM 3052 N N . GLY A 1 410 ? 4.626 -14.075 25.641 1.00 50.53 410 GLY A N 1
ATOM 3053 C CA . GLY A 1 410 ? 3.638 -13.658 24.623 1.00 50.53 410 GLY A CA 1
ATOM 3054 C C . GLY A 1 410 ? 2.436 -12.871 25.189 1.00 50.53 410 GLY A C 1
ATOM 3055 O O . GLY A 1 410 ? 2.319 -12.739 26.412 1.00 50.53 410 GLY A O 1
ATOM 3056 N N . PRO A 1 411 ? 1.549 -12.331 24.329 1.00 47.06 411 PRO A N 1
ATOM 3057 C CA . PRO A 1 411 ? 0.250 -11.788 24.751 1.00 47.06 411 PRO A CA 1
ATOM 3058 C C . PRO A 1 411 ? -0.493 -12.762 25.690 1.00 47.06 411 PRO A C 1
ATOM 3060 O O . PRO A 1 411 ? -0.344 -13.974 25.557 1.00 47.06 411 PRO A O 1
ATOM 3063 N N . GLY A 1 412 ? -1.228 -12.251 26.684 1.00 50.94 412 GLY A N 1
ATOM 3064 C CA . GLY A 1 412 ? -2.003 -13.069 27.640 1.00 50.94 412 GLY A CA 1
ATOM 3065 C C . GLY A 1 412 ? -1.219 -13.687 28.813 1.00 50.94 412 GLY A C 1
ATOM 3066 O O . GLY A 1 412 ? -1.816 -14.188 29.758 1.00 50.94 412 GLY A O 1
ATOM 3067 N N . ALA A 1 413 ? 0.117 -13.622 28.826 1.00 54.06 413 ALA A N 1
ATOM 3068 C CA . ALA A 1 413 ? 0.934 -14.229 29.889 1.00 54.06 413 ALA A CA 1
ATOM 3069 C C . ALA A 1 413 ? 1.135 -13.343 31.139 1.00 54.06 413 ALA A C 1
ATOM 3071 O O . ALA A 1 413 ? 1.956 -13.668 32.005 1.00 54.06 413 ALA A O 1
ATOM 3072 N N . TYR A 1 414 ? 0.456 -12.197 31.235 1.00 63.34 414 TYR A N 1
ATOM 3073 C CA . TYR A 1 414 ? 0.804 -11.140 32.183 1.00 63.34 414 TYR A CA 1
ATOM 3074 C C . TYR A 1 414 ? -0.313 -10.845 33.181 1.00 63.34 414 TYR A C 1
ATOM 3076 O O . TYR A 1 414 ? -1.492 -11.001 32.922 1.00 63.34 414 TYR A O 1
ATOM 3084 N N . GLY A 1 415 ? 0.059 -10.372 34.361 1.00 64.56 415 GLY A N 1
ATOM 3085 C CA . GLY A 1 415 ? -0.887 -9.963 35.387 1.00 64.56 415 GLY A CA 1
ATOM 3086 C C . GLY A 1 415 ? -0.275 -8.942 36.342 1.00 64.56 415 GLY A C 1
ATOM 3087 O O . GLY A 1 415 ? 0.945 -8.720 36.328 1.00 64.56 415 GLY A O 1
ATOM 3088 N N . PRO A 1 416 ? -1.104 -8.296 37.172 1.00 62.94 416 PRO A N 1
ATOM 3089 C CA . PRO A 1 416 ? -0.633 -7.426 38.240 1.00 62.94 416 PRO A CA 1
ATOM 3090 C C . PRO A 1 416 ? 0.172 -8.227 39.275 1.00 62.94 416 PRO A C 1
ATOM 3092 O O . PRO A 1 416 ? -0.327 -9.176 39.882 1.00 62.94 416 PRO A O 1
ATOM 3095 N N . ASP A 1 417 ? 1.420 -7.829 39.544 1.00 68.06 417 ASP A N 1
ATOM 3096 C CA . ASP A 1 417 ? 2.167 -8.347 40.698 1.00 68.06 417 ASP A CA 1
ATOM 3097 C C . ASP A 1 417 ? 1.684 -7.664 41.983 1.00 68.06 417 ASP A C 1
ATOM 3099 O O . ASP A 1 417 ? 2.269 -6.691 42.470 1.00 68.06 417 ASP A O 1
ATOM 3103 N N . PHE A 1 418 ? 0.639 -8.231 42.584 1.00 67.25 418 PHE A N 1
ATOM 3104 C CA . PHE A 1 418 ? 0.076 -7.786 43.863 1.00 67.25 418 PHE A CA 1
ATOM 3105 C C . PHE A 1 418 ? 1.069 -7.813 45.036 1.00 67.25 418 PHE A C 1
ATOM 3107 O O . PHE A 1 418 ? 0.795 -7.266 46.108 1.00 67.25 418 PHE A O 1
ATOM 3114 N N . THR A 1 419 ? 2.235 -8.455 44.887 1.00 59.59 419 THR A N 1
ATOM 3115 C CA . THR A 1 419 ? 3.269 -8.456 45.930 1.00 59.59 419 THR A CA 1
ATOM 3116 C C . THR A 1 419 ? 4.071 -7.152 45.969 1.00 59.59 419 THR A C 1
ATOM 3118 O O . THR A 1 419 ? 4.823 -6.922 46.927 1.00 59.59 419 THR A O 1
ATOM 3121 N N . GLN A 1 420 ? 3.883 -6.275 44.977 1.00 55.53 420 GLN A N 1
ATOM 3122 C CA . GLN A 1 420 ? 4.527 -4.972 44.854 1.00 55.53 420 GLN A CA 1
ATOM 3123 C C . GLN A 1 420 ? 3.482 -3.861 44.667 1.00 55.53 420 GLN A C 1
ATOM 3125 O O . GLN A 1 420 ? 2.790 -3.815 43.664 1.00 55.53 420 GLN A O 1
ATOM 3130 N N . THR A 1 421 ? 3.397 -2.919 45.608 1.00 48.31 421 THR A N 1
ATOM 3131 C CA . THR A 1 421 ? 2.439 -1.794 45.562 1.00 48.31 421 THR A CA 1
ATOM 3132 C C . THR A 1 421 ? 3.135 -0.453 45.270 1.00 48.31 421 THR A C 1
ATOM 3134 O O . THR A 1 421 ? 4.059 -0.108 46.017 1.00 48.31 421 THR A O 1
ATOM 3137 N N . GLY A 1 422 ? 2.655 0.332 44.286 1.00 48.06 422 GLY A N 1
ATOM 3138 C CA . GLY A 1 422 ? 2.818 1.806 44.210 1.00 48.06 422 GLY A CA 1
ATOM 3139 C C . GLY A 1 422 ? 3.184 2.412 42.832 1.00 48.06 422 GLY A C 1
ATOM 3140 O O . GLY A 1 422 ? 3.256 1.695 41.836 1.00 48.06 422 GLY A O 1
ATOM 3141 N N . LEU A 1 423 ? 3.568 3.699 42.833 1.00 43.81 423 LEU A N 1
ATOM 3142 C CA . LEU A 1 423 ? 4.527 4.390 41.941 1.00 43.81 423 LEU A CA 1
ATOM 3143 C C . LEU A 1 423 ? 5.523 5.165 42.852 1.00 43.81 423 LEU A C 1
ATOM 3145 O O . LEU A 1 423 ? 5.126 5.844 43.790 1.00 43.81 423 LEU A O 1
ATOM 3149 N N . ASN A 1 424 ? 6.836 5.046 42.650 1.00 37.03 424 ASN A N 1
ATOM 3150 C CA . ASN A 1 424 ? 7.924 5.636 43.453 1.00 37.03 424 ASN A CA 1
ATOM 3151 C C . ASN A 1 424 ? 8.898 6.293 42.482 1.00 37.03 424 ASN A C 1
ATOM 3153 O O . ASN A 1 424 ? 9.858 5.703 41.980 1.00 37.03 424 ASN A O 1
ATOM 3157 N N . TYR A 1 425 ? 8.622 7.568 42.261 1.00 38.53 425 TYR A N 1
ATOM 3158 C CA . TYR A 1 425 ? 9.476 8.512 41.572 1.00 38.53 425 TYR A CA 1
ATOM 3159 C C . TYR A 1 425 ? 10.777 8.697 42.364 1.00 38.53 425 TYR A C 1
ATOM 3161 O O . TYR A 1 425 ? 10.813 9.407 43.372 1.00 38.53 425 TYR A O 1
ATOM 3169 N N . GLN A 1 426 ? 11.872 8.060 41.930 1.00 30.50 426 GLN A N 1
ATOM 3170 C CA . GLN A 1 426 ? 13.185 8.263 42.543 1.00 30.50 426 GLN A CA 1
ATOM 3171 C C . GLN A 1 426 ? 14.209 8.854 41.566 1.00 30.50 426 GLN A C 1
ATOM 3173 O O . GLN A 1 426 ? 14.921 8.153 40.853 1.00 30.50 426 GLN A O 1
ATOM 3178 N N . GLU A 1 427 ? 14.265 10.190 41.617 1.00 32.38 427 GLU A N 1
ATOM 3179 C CA . GLU A 1 427 ? 15.395 11.104 41.398 1.00 32.38 427 GLU A CA 1
ATOM 3180 C C . GLU A 1 427 ? 16.731 10.428 41.030 1.00 32.38 427 GLU A C 1
ATOM 3182 O O . GLU A 1 427 ? 17.468 9.974 41.905 1.00 32.38 427 GLU A O 1
ATOM 3187 N N . ASN A 1 428 ? 17.098 10.438 39.743 1.00 29.75 428 ASN A N 1
ATOM 3188 C CA . ASN A 1 428 ? 18.482 10.229 39.309 1.00 29.75 428 ASN A CA 1
ATOM 3189 C C . ASN A 1 428 ? 18.769 10.861 37.932 1.00 29.75 428 ASN A C 1
ATOM 3191 O O . ASN A 1 428 ? 19.001 10.130 36.977 1.00 29.75 428 ASN A O 1
ATOM 3195 N N . LYS A 1 429 ? 18.870 12.203 37.840 1.00 32.41 429 LYS A N 1
ATOM 3196 C CA . LYS A 1 429 ? 20.001 12.820 37.097 1.00 32.41 429 LYS A CA 1
ATOM 3197 C C . LYS A 1 429 ? 20.168 14.341 37.136 1.00 32.41 429 LYS A C 1
ATOM 3199 O O . LYS A 1 429 ? 21.284 14.766 36.842 1.00 32.41 429 LYS A O 1
ATOM 3204 N N . TYR A 1 430 ? 19.194 15.169 37.524 1.00 30.45 430 TYR A N 1
ATOM 3205 C CA . TYR A 1 430 ? 19.371 16.626 37.384 1.00 30.45 430 TYR A CA 1
ATOM 3206 C C . TYR A 1 430 ? 19.075 17.421 38.658 1.00 30.45 430 TYR A C 1
ATOM 3208 O O . TYR A 1 430 ? 17.959 17.514 39.154 1.00 30.45 430 TYR A O 1
ATOM 3216 N N . GLY A 1 431 ? 20.129 18.026 39.213 1.00 28.36 431 GLY A N 1
ATOM 3217 C CA . GLY A 1 431 ? 20.014 18.952 40.332 1.00 28.36 431 GLY A CA 1
ATOM 3218 C C . GLY A 1 431 ? 19.482 20.302 39.862 1.00 28.36 431 GLY A C 1
ATOM 3219 O O . GLY A 1 431 ? 20.285 21.182 39.551 1.00 28.36 431 GLY A O 1
ATOM 3220 N N . GLY A 1 432 ? 18.160 20.485 39.854 1.00 27.98 432 GLY A N 1
ATOM 3221 C CA . GLY A 1 432 ? 17.587 21.794 39.547 1.00 27.98 432 GLY A CA 1
ATOM 3222 C C . GLY A 1 432 ? 16.063 21.950 39.523 1.00 27.98 432 GLY A C 1
ATOM 3223 O O . GLY A 1 432 ? 15.608 22.554 38.576 1.00 27.98 432 GLY A O 1
ATOM 3224 N N . GLY A 1 433 ? 15.331 21.557 40.582 1.00 27.34 433 GLY A N 1
ATOM 3225 C CA . GLY A 1 433 ? 13.963 22.032 40.926 1.00 27.34 433 GLY A CA 1
ATOM 3226 C C . GLY A 1 433 ? 12.829 21.580 39.986 1.00 27.34 433 GLY A C 1
ATOM 3227 O O . GLY A 1 433 ? 12.954 21.712 38.790 1.00 27.34 433 GLY A O 1
ATOM 3228 N N . THR A 1 434 ? 11.660 21.104 40.411 1.00 26.59 434 THR A N 1
ATOM 3229 C CA . THR A 1 434 ? 10.998 21.016 41.718 1.00 26.59 434 THR A CA 1
ATOM 3230 C C . THR A 1 434 ? 9.955 19.898 41.608 1.00 26.59 434 THR A C 1
ATOM 3232 O O . THR A 1 434 ? 9.089 20.008 40.758 1.00 26.59 434 THR A O 1
ATOM 3235 N N . ILE A 1 435 ? 9.972 18.902 42.501 1.00 32.47 435 ILE A N 1
ATOM 3236 C CA . ILE A 1 435 ? 8.774 18.129 42.873 1.00 32.47 435 ILE A CA 1
ATOM 3237 C C . ILE A 1 435 ? 8.575 18.313 44.385 1.00 32.47 435 ILE A C 1
ATOM 3239 O O . ILE A 1 435 ? 9.497 18.117 45.183 1.00 32.47 435 ILE A O 1
ATOM 3243 N N . LEU A 1 436 ? 7.388 18.776 44.776 1.00 26.94 436 LEU A N 1
ATOM 3244 C CA . LEU A 1 436 ? 6.849 18.740 46.142 1.00 26.94 436 LEU A CA 1
ATOM 3245 C C . LEU A 1 436 ? 5.722 17.694 46.071 1.00 26.94 436 LEU A C 1
ATOM 3247 O O . LEU A 1 436 ? 4.868 17.840 45.216 1.00 26.94 436 LEU A O 1
ATOM 3251 N N . ASN A 1 437 ? 5.662 16.625 46.868 1.00 28.64 437 ASN A N 1
ATOM 3252 C CA . ASN A 1 437 ? 5.611 16.629 48.327 1.00 28.64 437 ASN A CA 1
ATOM 3253 C C . ASN A 1 437 ? 6.056 15.249 48.870 1.00 28.64 437 ASN A C 1
ATOM 3255 O O . ASN A 1 437 ? 5.489 14.224 48.525 1.00 28.64 437 ASN A O 1
ATOM 3259 N N . GLY A 1 438 ? 7.119 15.206 49.679 1.00 33.31 438 GLY A N 1
ATOM 3260 C CA . GLY A 1 438 ? 7.900 13.980 49.865 1.00 33.31 438 GLY A CA 1
ATOM 3261 C C . GLY A 1 438 ? 7.514 13.020 50.998 1.00 33.31 438 GLY A C 1
ATOM 3262 O O . GLY A 1 438 ? 7.483 13.417 52.164 1.00 33.31 438 GLY A O 1
ATOM 3263 N N . GLN A 1 439 ? 7.516 11.724 50.670 1.00 28.20 439 GLN A N 1
ATOM 3264 C CA . GLN A 1 439 ? 8.204 10.632 51.382 1.00 28.20 439 GLN A CA 1
ATOM 3265 C C . GLN A 1 439 ? 8.600 9.551 50.347 1.00 28.20 439 GLN A C 1
ATOM 3267 O O . GLN A 1 439 ? 7.736 8.982 49.703 1.00 28.20 439 GLN A O 1
ATOM 3272 N N . SER A 1 440 ? 9.895 9.247 50.180 1.00 27.06 440 SER A N 1
ATOM 3273 C CA . SER A 1 440 ? 10.364 8.183 49.271 1.00 27.06 440 SER A CA 1
ATOM 3274 C C . SER A 1 440 ? 10.391 6.818 49.970 1.00 27.06 440 SER A C 1
ATOM 3276 O O . SER A 1 440 ? 11.077 6.698 50.997 1.00 27.06 440 SER A O 1
ATOM 3278 N N . GLN A 1 441 ? 9.789 5.775 49.394 1.00 32.53 441 GLN A N 1
ATOM 3279 C CA . GLN A 1 441 ? 10.152 4.381 49.688 1.00 32.53 441 GLN A CA 1
ATOM 3280 C C . GLN A 1 441 ? 10.205 3.533 48.413 1.00 32.53 441 GLN A C 1
ATOM 3282 O O . GLN A 1 441 ? 9.378 3.661 47.527 1.00 32.53 441 GLN A O 1
ATOM 3287 N N . ALA A 1 442 ? 11.260 2.721 48.355 1.00 33.97 442 ALA A N 1
ATOM 3288 C CA . ALA A 1 442 ? 11.818 2.049 47.190 1.00 33.97 442 ALA A CA 1
ATOM 3289 C C . ALA A 1 442 ? 10.933 0.952 46.563 1.00 33.97 442 ALA A C 1
ATOM 3291 O O . ALA A 1 442 ? 10.380 0.142 47.301 1.00 33.97 442 ALA A O 1
ATOM 3292 N N . ASN A 1 443 ? 10.933 0.945 45.223 1.00 27.67 443 ASN A N 1
ATOM 3293 C CA . ASN A 1 443 ? 10.567 -0.022 44.148 1.00 27.67 443 ASN A CA 1
ATOM 3294 C C . ASN A 1 443 ? 10.205 0.841 42.904 1.00 27.67 443 ASN A C 1
ATOM 3296 O O . ASN A 1 443 ? 10.121 2.033 43.126 1.00 27.67 443 ASN A O 1
ATOM 3300 N N . TYR A 1 444 ? 10.223 0.410 41.627 1.00 38.09 444 TYR A N 1
ATOM 3301 C CA . TYR A 1 444 ? 10.625 1.314 40.496 1.00 38.09 444 TYR A CA 1
ATOM 3302 C C . TYR A 1 444 ? 11.746 0.716 39.651 1.00 38.09 444 TYR A C 1
ATOM 3304 O O . TYR A 1 444 ? 12.886 1.167 39.757 1.00 38.09 444 TYR A O 1
ATOM 3312 N N . ASN A 1 445 ? 11.430 -0.242 38.774 1.00 31.62 445 ASN A N 1
ATOM 3313 C CA . ASN A 1 445 ? 12.227 -0.492 37.571 1.00 31.62 445 ASN A CA 1
ATOM 3314 C C . ASN A 1 445 ? 11.992 0.634 36.542 1.00 31.62 445 ASN A C 1
ATOM 3316 O O . ASN A 1 445 ? 11.409 0.412 35.489 1.00 31.62 445 ASN A O 1
ATOM 3320 N N . ILE A 1 446 ? 12.461 1.852 36.833 1.00 32.72 446 ILE A N 1
ATOM 3321 C CA . ILE A 1 446 ? 12.636 2.881 35.799 1.00 32.72 446 ILE A CA 1
ATOM 3322 C C . ILE A 1 446 ? 13.820 2.425 34.937 1.00 32.72 446 ILE A C 1
ATOM 3324 O O . ILE A 1 446 ? 14.979 2.521 35.359 1.00 32.72 446 ILE A O 1
ATOM 3328 N N . HIS A 1 447 ? 13.554 1.896 33.743 1.00 30.61 447 HIS A N 1
ATOM 3329 C CA . HIS A 1 447 ? 14.598 1.594 32.767 1.00 30.61 447 HIS A CA 1
ATOM 3330 C C . HIS A 1 447 ? 15.047 2.885 32.075 1.00 30.61 447 HIS A C 1
ATOM 3332 O O . HIS A 1 447 ? 14.648 3.190 30.961 1.00 30.61 447 HIS A O 1
ATOM 3338 N N . VAL A 1 448 ? 15.963 3.626 32.702 1.00 31.50 448 VAL A N 1
ATOM 3339 C CA . VAL A 1 448 ? 16.871 4.482 31.924 1.00 31.50 448 VAL A CA 1
ATOM 3340 C C . VAL A 1 448 ? 17.903 3.527 31.336 1.00 31.50 448 VAL A C 1
ATOM 3342 O O . VAL A 1 448 ? 18.760 3.027 32.072 1.00 31.50 448 VAL A O 1
ATOM 3345 N N . SER A 1 449 ? 17.791 3.171 30.054 1.00 29.09 449 SER A N 1
ATOM 3346 C CA . SER A 1 449 ? 18.678 2.176 29.444 1.00 29.09 449 SER A CA 1
ATOM 3347 C C . SER A 1 449 ? 20.133 2.665 29.437 1.00 29.09 449 SER A C 1
ATOM 3349 O O . SER A 1 449 ? 20.609 3.329 28.517 1.00 29.09 449 SER A O 1
ATOM 3351 N N . GLY A 1 450 ? 20.876 2.309 30.483 1.00 25.00 450 GLY A N 1
ATOM 3352 C CA . GLY A 1 450 ? 22.324 2.218 30.456 1.00 25.00 450 GLY A CA 1
ATOM 3353 C C . GLY A 1 450 ? 22.722 0.989 29.641 1.00 25.00 450 GLY A C 1
ATOM 3354 O O . GLY A 1 450 ? 22.645 -0.127 30.142 1.00 25.00 450 GLY A O 1
ATOM 3355 N N . ASN A 1 451 ? 23.202 1.247 28.422 1.00 25.16 451 ASN A N 1
ATOM 3356 C CA . ASN A 1 451 ? 23.566 0.316 27.345 1.00 25.16 451 ASN A CA 1
ATOM 3357 C C . ASN A 1 451 ? 22.343 -0.329 26.638 1.00 25.16 451 ASN A C 1
ATOM 3359 O O . ASN A 1 451 ? 21.735 -1.241 27.192 1.00 25.16 451 ASN A O 1
ATOM 3363 N N . PRO A 1 452 ? 21.976 0.151 25.433 1.00 31.47 452 PRO A N 1
ATOM 3364 C CA . PRO A 1 452 ? 20.700 -0.103 24.786 1.00 31.47 452 PRO A CA 1
ATOM 3365 C C . PRO A 1 452 ? 20.655 -1.518 24.215 1.00 31.47 452 PRO A C 1
ATOM 3367 O O . PRO A 1 452 ? 21.484 -1.908 23.392 1.00 31.47 452 PRO A O 1
ATOM 3370 N N . ALA A 1 453 ? 19.655 -2.263 24.652 1.00 25.81 453 ALA A N 1
ATOM 3371 C CA . ALA A 1 453 ? 19.025 -3.310 23.874 1.00 25.81 453 ALA A CA 1
ATOM 3372 C C . ALA A 1 453 ? 17.527 -3.009 23.971 1.00 25.81 453 ALA A C 1
ATOM 3374 O O . ALA A 1 453 ? 16.948 -3.125 25.047 1.00 25.81 453 ALA A O 1
ATOM 3375 N N . PRO A 1 454 ? 16.958 -2.489 22.886 1.00 31.67 454 PRO A N 1
ATOM 3376 C CA . PRO A 1 454 ? 16.013 -3.287 22.136 1.00 31.67 454 PRO A CA 1
ATOM 3377 C C . PRO A 1 454 ? 16.748 -3.834 20.916 1.00 31.67 454 PRO A C 1
ATOM 3379 O O . PRO A 1 454 ? 17.405 -3.101 20.177 1.00 31.67 454 PRO A O 1
ATOM 3382 N N . THR A 1 455 ? 16.715 -5.150 20.738 1.00 26.22 455 THR A N 1
ATOM 3383 C CA . THR A 1 455 ? 17.299 -5.804 19.561 1.00 26.22 455 THR A CA 1
ATOM 3384 C C . THR A 1 455 ? 16.450 -5.634 18.306 1.00 26.22 455 THR A C 1
ATOM 3386 O O . THR A 1 455 ? 16.936 -5.978 17.233 1.00 26.22 455 THR A O 1
ATOM 3389 N N . ARG A 1 456 ? 15.241 -5.064 18.398 1.00 26.98 456 ARG A N 1
ATOM 3390 C CA . ARG A 1 456 ? 14.430 -4.630 17.256 1.00 26.98 456 ARG A CA 1
ATOM 3391 C C . ARG A 1 456 ? 13.582 -3.419 17.654 1.00 26.98 456 ARG A C 1
ATOM 3393 O O . ARG A 1 456 ? 13.081 -3.353 18.767 1.00 26.98 456 ARG A O 1
ATOM 3400 N N . SER A 1 457 ? 13.454 -2.459 16.746 1.00 27.78 457 SER A N 1
ATOM 3401 C CA . SER A 1 457 ? 12.631 -1.251 16.884 1.00 27.78 457 SER A CA 1
ATOM 3402 C C . SER A 1 457 ? 11.234 -1.412 16.269 1.00 27.78 457 SER A C 1
ATOM 3404 O O . SER A 1 457 ? 10.611 -0.407 15.958 1.00 27.78 457 SER A O 1
ATOM 3406 N N . VAL A 1 458 ? 10.777 -2.650 16.035 1.00 28.28 458 VAL A N 1
ATOM 3407 C CA . VAL A 1 458 ? 9.427 -2.939 15.510 1.00 28.28 458 VAL A CA 1
ATOM 3408 C C . VAL A 1 458 ? 8.397 -3.201 16.616 1.00 28.28 458 VAL A C 1
ATOM 3410 O O . VAL A 1 458 ? 7.212 -3.215 16.334 1.00 28.28 458 VAL A O 1
ATOM 3413 N N . ASP A 1 459 ? 8.825 -3.300 17.879 1.00 29.94 459 ASP A N 1
ATOM 3414 C CA . ASP A 1 459 ? 7.935 -3.610 19.014 1.00 29.94 459 ASP A CA 1
ATOM 3415 C C . ASP A 1 459 ? 7.545 -2.362 19.840 1.00 29.94 459 ASP A C 1
ATOM 3417 O O . ASP A 1 459 ? 7.145 -2.454 21.001 1.00 29.94 459 ASP A O 1
ATOM 3421 N N . ALA A 1 460 ? 7.692 -1.171 19.255 1.00 30.34 460 ALA A N 1
ATOM 3422 C CA . ALA A 1 460 ? 7.042 0.050 19.717 1.00 30.34 460 ALA A CA 1
ATOM 3423 C C . ALA A 1 460 ? 6.236 0.586 18.534 1.00 30.34 460 ALA A C 1
ATOM 3425 O O . ALA A 1 460 ? 6.803 1.169 17.609 1.00 30.34 460 ALA A O 1
ATOM 3426 N N . ILE A 1 461 ? 4.929 0.327 18.544 1.00 24.92 461 ILE A N 1
ATOM 3427 C CA . ILE A 1 461 ? 4.000 0.923 17.588 1.00 24.92 461 ILE A CA 1
ATOM 3428 C C . ILE A 1 461 ? 4.063 2.438 17.792 1.00 24.92 461 ILE A C 1
ATOM 3430 O O . ILE A 1 461 ? 3.776 2.949 18.871 1.00 24.92 461 ILE A O 1
ATOM 3434 N N . VAL A 1 462 ? 4.490 3.140 16.749 1.00 24.47 462 VAL A N 1
ATOM 3435 C CA . VAL A 1 462 ? 4.369 4.589 16.610 1.00 24.47 462 VAL A CA 1
ATOM 3436 C C . VAL A 1 462 ? 3.209 4.814 15.644 1.00 24.47 462 VAL A C 1
ATOM 3438 O O . VAL A 1 462 ? 3.361 4.474 14.469 1.00 24.47 462 VAL A O 1
ATOM 3441 N N . PRO A 1 463 ? 2.070 5.390 16.066 1.00 23.69 463 PRO A N 1
ATOM 3442 C CA . PRO A 1 463 ? 1.188 6.052 15.123 1.00 23.69 463 PRO A CA 1
ATOM 3443 C C . PRO A 1 463 ? 1.950 7.237 14.526 1.00 23.69 463 PRO A C 1
ATOM 3445 O O . PRO A 1 463 ? 2.545 8.053 15.231 1.00 23.69 463 PRO A O 1
ATOM 3448 N N . TRP A 1 464 ? 1.983 7.306 13.201 1.00 21.03 464 TRP A N 1
ATOM 3449 C CA . TRP A 1 464 ? 2.535 8.436 12.470 1.00 21.03 464 TRP A CA 1
ATOM 3450 C C . TRP A 1 464 ? 1.810 9.738 12.829 1.00 21.03 464 TRP A C 1
ATOM 3452 O O . TRP A 1 464 ? 0.644 9.911 12.491 1.00 21.03 464 TRP A O 1
ATOM 3462 N N . ALA A 1 465 ? 2.550 10.712 13.353 1.00 23.66 465 ALA A N 1
ATOM 3463 C CA . ALA A 1 465 ? 2.282 12.123 13.114 1.00 23.66 465 ALA A CA 1
ATOM 3464 C C . ALA A 1 465 ? 3.605 12.894 13.106 1.00 23.66 465 ALA A C 1
ATOM 3466 O O . ALA A 1 465 ? 4.353 12.968 14.077 1.00 23.66 465 ALA A O 1
ATOM 3467 N N . SER A 1 466 ? 3.915 13.428 11.933 1.00 25.73 466 SER A N 1
ATOM 3468 C CA . SER A 1 466 ? 5.004 14.361 11.693 1.00 25.73 466 SER A CA 1
ATOM 3469 C C . SER A 1 466 ? 4.731 15.675 12.415 1.00 25.73 466 SER A C 1
ATOM 3471 O O . SER A 1 466 ? 3.753 16.330 12.071 1.00 25.73 466 SER A O 1
ATOM 3473 N N . HIS A 1 467 ? 5.679 16.154 13.221 1.00 21.17 467 HIS A N 1
ATOM 3474 C CA . HIS A 1 467 ? 5.834 17.583 13.481 1.00 21.17 467 HIS A CA 1
ATOM 3475 C C . HIS A 1 467 ? 7.304 18.009 13.337 1.00 21.17 467 HIS A C 1
ATOM 3477 O O . HIS A 1 467 ? 8.206 17.573 14.051 1.00 21.17 467 HIS A O 1
ATOM 3483 N N . GLY A 1 468 ? 7.555 18.880 12.353 1.00 24.17 468 GLY A N 1
ATOM 3484 C CA . GLY A 1 468 ? 8.667 19.832 12.425 1.00 24.17 468 GLY A CA 1
ATOM 3485 C C . GLY A 1 468 ? 8.393 20.840 13.553 1.00 24.17 468 GLY A C 1
ATOM 3486 O O . GLY A 1 468 ? 7.261 21.006 13.975 1.00 24.17 468 GLY A O 1
ATOM 3487 N N . ASN A 1 469 ? 9.351 21.608 14.067 1.00 26.30 469 ASN A N 1
ATOM 3488 C CA . ASN A 1 469 ? 10.307 22.422 13.326 1.00 26.30 469 ASN A CA 1
ATOM 3489 C C . ASN A 1 469 ? 11.508 22.743 14.249 1.00 26.30 469 ASN A C 1
ATOM 3491 O O . ASN A 1 469 ? 11.364 23.540 15.176 1.00 26.30 469 ASN A O 1
ATOM 3495 N N . GLY A 1 470 ? 12.692 22.148 14.016 1.00 23.06 470 GLY A N 1
ATOM 3496 C CA . GLY A 1 470 ? 13.783 22.257 15.003 1.00 23.06 470 GLY A CA 1
ATOM 3497 C C . GLY A 1 470 ? 15.229 21.838 14.671 1.00 23.06 470 GLY A C 1
ATOM 3498 O O . GLY A 1 470 ? 16.028 21.837 15.590 1.00 23.06 470 GLY A O 1
ATOM 3499 N N . GLY A 1 471 ? 15.635 21.569 13.419 1.00 23.69 471 GLY A N 1
ATOM 3500 C CA . GLY A 1 471 ? 17.053 21.654 12.979 1.00 23.69 471 GLY A CA 1
ATOM 3501 C C . GLY A 1 471 ? 18.018 20.449 13.169 1.00 23.69 471 GLY A C 1
ATOM 3502 O O . GLY A 1 471 ? 18.432 20.126 14.272 1.00 23.69 471 GLY A O 1
ATOM 3503 N N . ASN A 1 472 ? 18.470 19.892 12.029 1.00 28.22 472 ASN A N 1
ATOM 3504 C CA . ASN A 1 472 ? 19.646 19.037 11.693 1.00 28.22 472 ASN A CA 1
ATOM 3505 C C . ASN A 1 472 ? 20.744 18.769 12.761 1.00 28.22 472 ASN A C 1
ATOM 3507 O O . ASN A 1 472 ? 21.203 19.710 13.401 1.00 28.22 472 ASN A O 1
ATOM 3511 N N . PHE A 1 473 ? 21.506 17.660 12.830 1.00 24.64 473 PHE A N 1
ATOM 3512 C CA . PHE A 1 473 ? 21.507 16.222 12.461 1.00 24.64 473 PHE A CA 1
ATOM 3513 C C . PHE A 1 473 ? 22.852 15.666 13.008 1.00 24.64 473 PHE A C 1
ATOM 3515 O O . PHE A 1 473 ? 23.861 16.376 12.977 1.00 24.64 473 PHE A O 1
ATOM 3522 N N . SER A 1 474 ? 22.951 14.376 13.358 1.00 24.84 474 SER A N 1
ATOM 3523 C CA . SER A 1 474 ? 24.162 13.610 13.008 1.00 24.84 474 SER A CA 1
ATOM 3524 C C . SER A 1 474 ? 23.881 12.124 12.795 1.00 24.84 474 SER A C 1
ATOM 3526 O O . SER A 1 474 ? 23.527 11.378 13.699 1.00 24.84 474 SER A O 1
ATOM 3528 N N . THR A 1 475 ? 24.193 11.718 11.573 1.00 27.38 475 THR A N 1
ATOM 3529 C CA . THR A 1 475 ? 24.226 10.396 10.955 1.00 27.38 475 THR A CA 1
ATOM 3530 C C . THR A 1 475 ? 25.392 9.531 11.465 1.00 27.38 475 THR A C 1
ATOM 3532 O O . THR A 1 475 ? 26.539 9.734 11.047 1.00 27.38 475 THR A O 1
ATOM 3535 N N . ARG A 1 476 ? 25.145 8.533 12.328 1.00 24.61 476 ARG A N 1
ATOM 3536 C CA . ARG A 1 476 ? 26.098 7.421 12.534 1.00 24.61 476 ARG A CA 1
ATOM 3537 C C . ARG A 1 476 ? 25.463 6.175 13.169 1.00 24.61 476 ARG A C 1
ATOM 3539 O O . ARG A 1 476 ? 25.298 6.116 14.380 1.00 24.61 476 ARG A O 1
ATOM 3546 N N . ASN A 1 477 ? 25.257 5.136 12.355 1.00 28.34 477 ASN A N 1
ATOM 3547 C CA . ASN A 1 477 ? 25.065 3.759 12.820 1.00 28.34 477 ASN A CA 1
ATOM 3548 C C . ASN A 1 477 ? 26.424 3.062 12.984 1.00 28.34 477 ASN A C 1
ATOM 3550 O O . ASN A 1 477 ? 27.094 2.762 11.995 1.00 28.34 477 ASN A O 1
ATOM 3554 N N . SER A 1 478 ? 26.849 2.840 14.235 1.00 25.03 478 SER A N 1
ATOM 3555 C CA . SER A 1 478 ? 27.701 1.728 14.723 1.00 25.03 478 SER A CA 1
ATOM 3556 C C . SER A 1 478 ? 28.110 1.973 16.192 1.00 25.03 478 SER A C 1
ATOM 3558 O O . SER A 1 478 ? 28.180 3.123 16.620 1.00 25.03 478 SER A O 1
ATOM 3560 N N . PRO A 1 479 ? 28.410 0.907 16.959 1.00 26.06 479 PRO A N 1
ATOM 3561 C CA . PRO A 1 479 ? 27.854 0.587 18.275 1.00 26.06 479 PRO A CA 1
ATOM 3562 C C . PRO A 1 479 ? 28.280 1.528 19.411 1.00 26.06 479 PRO A C 1
ATOM 3564 O O . PRO A 1 479 ? 29.303 2.206 19.327 1.00 26.06 479 PRO A O 1
ATOM 3567 N N . PHE A 1 480 ? 27.499 1.476 20.495 1.00 31.12 480 PHE A N 1
ATOM 3568 C CA . PHE A 1 480 ? 27.632 2.203 21.762 1.00 31.12 480 PHE A CA 1
ATOM 3569 C C . PHE A 1 480 ? 29.055 2.692 22.092 1.00 31.12 480 PHE A C 1
ATOM 3571 O O . PHE A 1 480 ? 29.940 1.901 22.433 1.00 31.12 480 PHE A O 1
ATOM 3578 N N . VAL A 1 481 ? 29.253 4.016 22.073 1.00 23.56 481 VAL A N 1
ATOM 3579 C CA . VAL A 1 481 ? 30.324 4.685 22.825 1.00 23.56 481 VAL A CA 1
ATOM 3580 C C . VAL A 1 481 ? 29.777 5.976 23.444 1.00 23.56 481 VAL A C 1
ATOM 3582 O O . VAL A 1 481 ? 29.574 6.970 22.756 1.00 23.56 481 VAL A O 1
ATOM 3585 N N . ASP A 1 482 ? 29.560 5.897 24.758 1.00 33.94 482 ASP A N 1
ATOM 3586 C CA . ASP A 1 482 ? 29.435 6.957 25.774 1.00 33.94 482 ASP A CA 1
ATOM 3587 C C . ASP A 1 482 ? 29.988 8.345 25.363 1.00 33.94 482 ASP A C 1
ATOM 3589 O O . ASP A 1 482 ? 31.160 8.459 24.979 1.00 33.94 482 ASP A O 1
ATOM 3593 N N . GLY A 1 483 ? 29.160 9.402 25.476 1.00 28.33 483 GLY A N 1
ATOM 3594 C CA . GLY A 1 483 ? 29.565 10.757 25.080 1.00 28.33 483 GLY A CA 1
ATOM 3595 C C . GLY A 1 483 ? 28.646 11.981 25.284 1.00 28.33 483 GLY A C 1
ATOM 3596 O O . GLY A 1 483 ? 29.134 13.059 24.969 1.00 28.33 483 GLY A O 1
ATOM 3597 N N . GLY A 1 484 ? 27.420 11.875 25.824 1.00 38.78 484 GLY A N 1
ATOM 3598 C CA . GLY A 1 484 ? 26.674 12.958 26.512 1.00 38.78 484 GLY A CA 1
ATOM 3599 C C . GLY A 1 484 ? 25.957 14.052 25.689 1.00 38.78 484 GLY A C 1
ATOM 3600 O O . GLY A 1 484 ? 26.607 14.936 25.127 1.00 38.78 484 GLY A O 1
ATOM 3601 N N . GLY A 1 485 ? 24.617 14.048 25.776 1.00 33.44 485 GLY A N 1
ATOM 3602 C CA . GLY A 1 485 ? 23.670 15.075 25.306 1.00 33.44 485 GLY A CA 1
ATOM 3603 C C . GLY A 1 485 ? 22.375 14.397 24.846 1.00 33.44 485 GLY A C 1
ATOM 3604 O O . GLY A 1 485 ? 22.237 14.150 23.656 1.00 33.44 485 GLY A O 1
ATOM 3605 N N . ASP A 1 486 ? 21.549 13.959 25.798 1.00 37.97 486 ASP A N 1
ATOM 3606 C CA . ASP A 1 486 ? 20.721 12.747 25.699 1.00 37.97 486 ASP A CA 1
ATOM 3607 C C . ASP A 1 486 ? 19.338 13.013 25.043 1.00 37.97 486 ASP A C 1
ATOM 3609 O O . ASP A 1 486 ? 18.512 13.666 25.663 1.00 37.97 486 ASP A O 1
ATOM 3613 N N . ASN A 1 487 ? 19.063 12.458 23.849 1.00 46.16 487 ASN A N 1
ATOM 3614 C CA . ASN A 1 487 ? 17.691 12.116 23.432 1.00 46.16 487 ASN A CA 1
ATOM 3615 C C . ASN A 1 487 ? 17.391 10.732 24.016 1.00 46.16 487 ASN A C 1
ATOM 3617 O O . ASN A 1 487 ? 18.133 9.780 23.736 1.00 46.16 487 ASN A O 1
ATOM 3621 N N . PHE A 1 488 ? 16.355 10.603 24.836 1.00 43.97 488 PHE A N 1
ATOM 3622 C CA . PHE A 1 488 ? 15.964 9.326 25.427 1.00 43.97 488 PHE A CA 1
ATOM 3623 C C . PHE A 1 488 ? 14.450 9.147 25.366 1.00 43.97 488 PHE A C 1
ATOM 3625 O O . PHE A 1 488 ? 13.701 10.113 25.336 1.00 43.97 488 PHE A O 1
ATOM 3632 N N . THR A 1 489 ? 14.017 7.892 25.341 1.00 49.66 489 THR A N 1
ATOM 3633 C CA . THR A 1 489 ? 12.612 7.523 25.498 1.00 49.66 489 THR A CA 1
ATOM 3634 C C . THR A 1 489 ? 12.471 6.842 26.852 1.00 49.66 489 THR A C 1
ATOM 3636 O O . THR A 1 489 ? 13.210 5.895 27.141 1.00 49.66 489 THR A O 1
ATOM 3639 N N . VAL A 1 490 ? 11.569 7.332 27.700 1.00 53.06 490 VAL A N 1
ATOM 3640 C CA . VAL A 1 490 ? 11.158 6.664 28.939 1.00 53.06 490 VAL A CA 1
ATOM 3641 C C . VAL A 1 490 ? 9.842 5.968 28.667 1.00 53.06 490 VAL A C 1
ATOM 3643 O O . VAL A 1 490 ? 8.897 6.598 28.215 1.00 53.06 490 VAL A O 1
ATOM 3646 N N . ARG A 1 491 ? 9.781 4.673 28.969 1.00 61.34 491 ARG A N 1
ATOM 3647 C CA . ARG A 1 491 ? 8.538 3.909 28.985 1.00 61.34 491 ARG A CA 1
ATOM 3648 C C . ARG A 1 491 ? 8.282 3.415 30.401 1.00 61.34 491 ARG A C 1
ATOM 3650 O O . ARG A 1 491 ? 9.202 2.873 31.023 1.00 61.34 491 ARG A O 1
ATOM 3657 N N . TYR A 1 492 ? 7.078 3.609 30.918 1.00 65.56 492 TYR A N 1
ATOM 3658 C CA . TYR A 1 492 ? 6.629 2.985 32.158 1.00 65.56 492 TYR A CA 1
ATOM 3659 C C . TYR A 1 492 ? 5.203 2.476 31.998 1.00 65.56 492 TYR A C 1
ATOM 3661 O O . TYR A 1 492 ? 4.366 3.119 31.380 1.00 65.56 492 TYR A O 1
ATOM 3669 N N . ASN A 1 493 ? 4.948 1.309 32.574 1.00 68.88 493 ASN A N 1
ATOM 3670 C CA . ASN A 1 493 ? 3.675 0.613 32.508 1.00 68.88 493 ASN A CA 1
ATOM 3671 C C . ASN A 1 493 ? 3.336 -0.012 33.854 1.00 68.88 493 ASN A C 1
ATOM 3673 O O . ASN A 1 493 ? 4.178 -0.127 34.754 1.00 68.88 493 ASN A O 1
ATOM 3677 N N . GLY A 1 494 ? 2.083 -0.410 33.978 1.00 74.69 494 GLY A N 1
ATOM 3678 C CA . GLY A 1 494 ? 1.550 -1.029 35.173 1.00 74.69 494 GLY A CA 1
ATOM 3679 C C . GLY A 1 494 ? 0.108 -1.445 34.967 1.00 74.69 494 GLY A C 1
ATOM 3680 O O . GLY A 1 494 ? -0.454 -1.285 33.893 1.00 74.69 494 GLY A O 1
ATOM 3681 N N . TYR A 1 495 ? -0.480 -1.958 36.029 1.00 77.25 495 TYR A N 1
ATOM 3682 C CA . TYR A 1 495 ? -1.902 -2.187 36.164 1.00 77.25 495 TYR A CA 1
ATOM 3683 C C . TYR A 1 495 ? -2.466 -1.149 37.125 1.00 77.25 495 TYR A C 1
ATOM 3685 O O . TYR A 1 495 ? -2.019 -1.079 38.271 1.00 77.25 495 TYR A O 1
ATOM 3693 N N . LEU A 1 496 ? -3.406 -0.337 36.662 1.00 86.25 496 LEU A N 1
ATOM 3694 C CA . LEU A 1 496 ? -4.175 0.598 37.465 1.00 86.25 496 LEU A CA 1
ATOM 3695 C C . LEU A 1 496 ? -5.331 -0.156 38.132 1.00 86.25 496 LEU A C 1
ATOM 3697 O O . LEU A 1 496 ? -6.192 -0.711 37.455 1.00 86.25 496 LEU A O 1
ATOM 3701 N N . ASP A 1 497 ? -5.324 -0.202 39.457 1.00 85.75 497 ASP A N 1
ATOM 3702 C CA . ASP A 1 497 ? -6.323 -0.892 40.267 1.00 85.75 497 ASP A CA 1
ATOM 3703 C C . ASP A 1 497 ? -7.534 0.006 40.508 1.00 85.75 497 ASP A C 1
ATOM 3705 O O . ASP A 1 497 ? -7.562 0.803 41.447 1.00 85.75 497 ASP A O 1
ATOM 3709 N N . MET A 1 498 ? -8.526 -0.119 39.637 1.00 84.94 498 MET A N 1
ATOM 3710 C CA . MET A 1 498 ? -9.808 0.566 39.748 1.00 84.94 498 MET A CA 1
ATOM 3711 C C . MET A 1 498 ? -10.849 -0.306 40.463 1.00 84.94 498 MET A C 1
ATOM 3713 O O . MET A 1 498 ? -12.019 0.058 40.477 1.00 84.94 498 MET A O 1
ATOM 3717 N N . SER A 1 499 ? -10.468 -1.440 41.072 1.00 76.00 499 SER A N 1
ATOM 3718 C CA . SER A 1 499 ? -11.437 -2.424 41.577 1.00 76.00 499 SER A CA 1
ATOM 3719 C C . SER A 1 499 ? -12.250 -1.933 42.777 1.00 76.00 499 SER A C 1
ATOM 3721 O O . SER A 1 499 ? -13.237 -2.557 43.130 1.0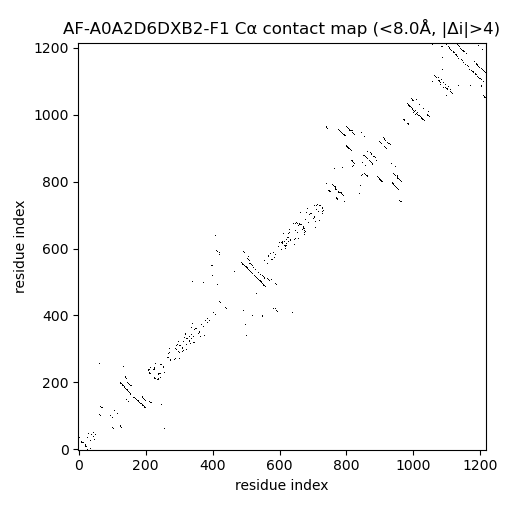0 76.00 499 SER A O 1
ATOM 3723 N N . THR A 1 500 ? -11.806 -0.864 43.442 1.00 75.44 500 THR A N 1
ATOM 3724 C CA . THR A 1 500 ? -12.500 -0.232 44.579 1.00 75.44 500 THR A CA 1
ATOM 3725 C C . THR A 1 500 ? -12.982 1.182 44.249 1.00 75.44 500 THR A C 1
ATOM 3727 O O . THR A 1 500 ? -13.185 1.991 45.156 1.00 75.44 500 THR A O 1
ATOM 3730 N N . TYR A 1 501 ? -13.023 1.538 42.964 1.00 79.06 501 TYR A N 1
ATOM 3731 C CA . TYR A 1 501 ? -13.457 2.842 42.478 1.00 79.06 501 TYR A CA 1
ATOM 3732 C C . TYR A 1 501 ? -14.815 2.687 41.797 1.00 79.06 501 TYR A C 1
ATOM 3734 O O . TYR A 1 501 ? -15.011 1.748 41.030 1.00 79.06 501 TYR A O 1
ATOM 3742 N N . SER A 1 502 ? -15.744 3.593 42.112 1.00 75.62 502 SER A N 1
ATOM 3743 C CA . SER A 1 502 ? -17.105 3.560 41.575 1.00 75.62 502 SER A CA 1
ATOM 3744 C C . SER A 1 502 ? -17.099 3.640 40.046 1.00 75.62 502 SER A C 1
ATOM 3746 O O . SER A 1 502 ? -16.273 4.369 39.485 1.00 75.62 502 SER A O 1
ATOM 3748 N N . PRO A 1 503 ? -18.028 2.957 39.363 1.00 79.75 503 PRO A N 1
ATOM 3749 C CA . PRO A 1 503 ? -18.272 3.198 37.951 1.00 79.75 503 PRO A CA 1
ATOM 3750 C C . PRO A 1 503 ? -18.478 4.691 37.648 1.00 79.75 503 PRO A C 1
ATOM 3752 O O . PRO A 1 503 ? -18.949 5.466 38.483 1.00 79.75 503 PRO A O 1
ATOM 3755 N N . GLY A 1 504 ? -18.091 5.124 36.450 1.00 80.50 504 GLY A N 1
ATOM 3756 C CA . GLY A 1 504 ? -18.296 6.500 36.000 1.00 80.50 504 GLY A CA 1
ATOM 3757 C C . GLY A 1 504 ? -17.210 7.026 35.068 1.00 80.50 504 GLY A C 1
ATOM 3758 O O . GLY A 1 504 ? -16.371 6.284 34.557 1.00 80.50 504 GLY A O 1
ATOM 3759 N N . GLN A 1 505 ? -17.243 8.338 34.815 1.00 91.56 505 GLN A N 1
ATOM 3760 C CA . GLN A 1 505 ? -16.320 8.998 33.892 1.00 91.56 505 GLN A CA 1
ATOM 3761 C C . GLN A 1 505 ? -15.032 9.448 34.599 1.00 91.56 505 GLN A C 1
ATOM 3763 O O . GLN A 1 505 ? -15.044 10.304 35.485 1.00 91.56 505 GLN A O 1
ATOM 3768 N N . TYR A 1 506 ? -13.904 8.916 34.146 1.00 92.88 506 TYR A N 1
ATOM 3769 C CA . TYR A 1 506 ? -12.554 9.272 34.565 1.00 92.88 506 TYR A CA 1
ATOM 3770 C C . TYR A 1 506 ? -11.837 10.074 33.475 1.00 92.88 506 TYR A C 1
ATOM 3772 O O . TYR A 1 506 ? -12.217 10.060 32.307 1.00 92.88 506 TYR A O 1
ATOM 3780 N N . THR A 1 507 ? -10.771 10.777 33.850 1.00 88.75 507 THR A N 1
ATOM 3781 C CA . THR A 1 507 ? -9.932 11.541 32.919 1.00 88.75 507 THR A CA 1
ATOM 3782 C C . THR A 1 507 ? -8.464 11.314 33.235 1.00 88.75 507 THR A C 1
ATOM 3784 O O . THR A 1 507 ? -8.040 11.553 34.368 1.00 88.75 507 THR A O 1
ATOM 3787 N N . ILE A 1 508 ? -7.685 10.900 32.233 1.00 88.19 508 ILE A N 1
ATOM 3788 C CA . ILE A 1 508 ? -6.220 10.925 32.267 1.00 88.19 508 ILE A CA 1
ATOM 3789 C C . ILE A 1 508 ? -5.737 12.296 31.809 1.00 88.19 508 ILE A C 1
ATOM 3791 O O . ILE A 1 508 ? -6.180 12.811 30.787 1.00 88.19 508 ILE A O 1
ATOM 3795 N N . HIS A 1 509 ? -4.800 12.862 32.558 1.00 80.94 509 HIS A N 1
ATOM 3796 C CA . HIS A 1 509 ? -4.121 14.118 32.264 1.00 80.94 509 HIS A CA 1
ATOM 3797 C C . HIS A 1 509 ? -2.660 13.804 31.980 1.00 80.94 509 HIS A C 1
ATOM 3799 O O . HIS A 1 509 ? -1.997 13.185 32.816 1.00 80.94 509 HIS A O 1
ATOM 3805 N N . ILE A 1 510 ? -2.152 14.230 30.828 1.00 74.31 510 ILE A N 1
ATOM 3806 C CA . ILE A 1 510 ? -0.739 14.110 30.475 1.00 74.31 510 ILE A CA 1
ATOM 3807 C C . ILE A 1 510 ? -0.155 15.492 30.191 1.00 74.31 510 ILE A C 1
ATOM 3809 O O . ILE A 1 510 ? -0.776 16.342 29.548 1.00 74.31 510 ILE A O 1
ATOM 3813 N N . VAL A 1 511 ? 1.059 15.722 30.684 1.00 65.06 511 VAL A N 1
ATOM 3814 C CA . VAL A 1 511 ? 1.830 16.937 30.414 1.00 65.06 511 VAL A CA 1
ATOM 3815 C C . VAL A 1 511 ? 3.268 16.548 30.117 1.00 65.06 511 VAL A C 1
ATOM 3817 O O . VAL A 1 511 ? 3.859 15.724 30.824 1.00 65.06 511 VAL A O 1
ATOM 3820 N N . SER A 1 512 ? 3.842 17.149 29.080 1.00 64.38 512 SER A N 1
ATOM 3821 C CA . SER A 1 512 ? 5.261 17.018 28.772 1.00 64.38 512 SER A CA 1
ATOM 3822 C C . SER A 1 512 ? 5.812 18.264 28.081 1.00 64.38 512 SER A C 1
ATOM 3824 O O . SER A 1 512 ? 5.056 19.077 27.541 1.00 64.38 512 SER A O 1
ATOM 3826 N N . ASP A 1 513 ? 7.128 18.450 28.129 1.00 56.34 513 ASP A N 1
ATOM 3827 C CA . ASP A 1 513 ? 7.828 19.495 27.379 1.00 56.34 513 ASP A CA 1
ATOM 3828 C C . ASP A 1 513 ? 8.299 19.057 25.984 1.00 56.34 513 ASP A C 1
ATOM 3830 O O . ASP A 1 513 ? 8.733 19.925 25.229 1.00 56.34 513 ASP A O 1
ATOM 3834 N N . ASP A 1 514 ? 8.093 17.785 25.615 1.00 66.31 514 ASP A N 1
ATOM 3835 C CA . ASP A 1 514 ? 8.311 17.231 24.271 1.00 66.31 514 ASP A CA 1
ATOM 3836 C C . ASP A 1 514 ? 7.132 16.328 23.836 1.00 66.31 514 ASP A C 1
ATOM 3838 O O . ASP A 1 514 ? 6.059 16.840 23.530 1.00 66.31 514 ASP A O 1
ATOM 3842 N N . THR A 1 515 ? 7.311 15.000 23.776 1.00 65.19 515 THR A N 1
ATOM 3843 C CA . THR A 1 515 ? 6.290 14.061 23.268 1.00 65.19 515 THR A CA 1
ATOM 3844 C C . THR A 1 515 ? 5.868 13.062 24.329 1.00 65.19 515 THR A C 1
ATOM 3846 O O . THR A 1 515 ? 6.737 12.425 24.924 1.00 65.19 515 THR A O 1
ATOM 3849 N N . ASN A 1 516 ? 4.566 12.872 24.546 1.00 65.25 516 ASN A N 1
ATOM 3850 C CA . ASN A 1 516 ? 4.046 11.924 25.531 1.00 65.25 516 ASN A CA 1
ATOM 3851 C C . ASN A 1 516 ? 2.836 11.160 24.993 1.00 65.25 516 ASN A C 1
ATOM 3853 O O . ASN A 1 516 ? 1.900 11.762 24.485 1.00 65.25 516 ASN A O 1
ATOM 3857 N N . TYR A 1 517 ? 2.848 9.843 25.151 1.00 73.81 517 TYR A N 1
ATOM 3858 C CA . TYR A 1 517 ? 1.805 8.940 24.691 1.00 73.81 517 TYR A CA 1
ATOM 3859 C C . TYR A 1 517 ? 1.399 8.017 25.835 1.00 73.81 517 TYR A C 1
ATOM 3861 O O . TYR A 1 517 ? 2.242 7.338 26.422 1.00 73.81 517 TYR A O 1
ATOM 3869 N N . PHE A 1 518 ? 0.118 7.988 26.176 1.00 79.81 518 PHE A N 1
ATOM 3870 C CA . PHE A 1 518 ? -0.453 7.131 27.208 1.00 79.81 518 PHE A CA 1
ATOM 3871 C C . PHE A 1 518 ? -1.553 6.264 26.602 1.00 79.81 518 PHE A C 1
ATOM 3873 O O . PHE A 1 518 ? -2.402 6.768 25.871 1.00 79.81 518 PHE A O 1
ATOM 3880 N N . ILE A 1 519 ? -1.565 4.983 26.953 1.00 79.25 519 ILE A N 1
ATOM 3881 C CA . ILE A 1 519 ? -2.611 4.032 26.585 1.00 79.25 519 ILE A CA 1
ATOM 3882 C C . ILE A 1 519 ? -3.031 3.218 27.811 1.00 79.25 519 ILE A C 1
ATOM 3884 O O . ILE A 1 519 ? -2.186 2.856 28.629 1.00 79.25 519 ILE A O 1
ATOM 3888 N N . ILE A 1 520 ? -4.323 2.934 27.952 1.00 84.88 520 ILE A N 1
ATOM 3889 C CA . ILE A 1 520 ? -4.876 2.015 28.957 1.00 84.88 520 ILE A CA 1
ATOM 3890 C C . ILE A 1 520 ? -5.979 1.172 28.317 1.00 84.88 520 ILE A C 1
ATOM 3892 O O . ILE A 1 520 ? -6.808 1.706 27.581 1.00 84.88 520 ILE A O 1
ATOM 3896 N N . ASP A 1 521 ? -5.987 -0.129 28.602 1.00 80.62 521 ASP A N 1
ATOM 3897 C CA . ASP A 1 521 ? -7.053 -1.038 28.175 1.00 80.62 521 ASP A CA 1
ATOM 3898 C C . ASP A 1 521 ? -8.037 -1.242 29.331 1.00 80.62 521 ASP A C 1
ATOM 3900 O O . ASP A 1 521 ? -7.663 -1.769 30.382 1.00 80.62 521 ASP A O 1
ATOM 3904 N N . THR A 1 522 ? -9.290 -0.817 29.162 1.00 86.25 522 THR A N 1
ATOM 3905 C CA . THR A 1 522 ? -10.365 -1.052 30.140 1.00 86.25 522 THR A CA 1
ATOM 3906 C C . THR A 1 522 ? -11.363 -2.087 29.619 1.00 86.25 522 THR A C 1
ATOM 3908 O O . THR A 1 522 ? -11.295 -2.504 28.462 1.00 86.25 522 THR A O 1
ATOM 3911 N N . ALA A 1 523 ? -12.309 -2.508 30.464 1.00 75.25 523 ALA A N 1
ATOM 3912 C CA . ALA A 1 523 ? -13.431 -3.346 30.028 1.00 75.25 523 ALA A CA 1
ATOM 3913 C C . ALA A 1 523 ? -14.319 -2.646 28.973 1.00 75.25 523 ALA A C 1
ATOM 3915 O O . ALA A 1 523 ? -14.972 -3.312 28.174 1.00 75.25 523 ALA A O 1
ATOM 3916 N N . ASP A 1 524 ? -14.294 -1.311 28.939 1.00 79.25 524 ASP A N 1
ATOM 3917 C CA . ASP A 1 524 ? -15.067 -0.460 28.026 1.00 79.25 524 ASP A CA 1
ATOM 3918 C C . ASP A 1 524 ? -14.331 -0.133 26.718 1.00 79.25 524 ASP A C 1
ATOM 3920 O O . ASP A 1 524 ? -14.877 0.544 25.844 1.00 79.25 524 ASP A O 1
ATOM 3924 N N . GLY A 1 525 ? -13.091 -0.606 26.574 1.00 78.81 525 GLY A N 1
ATOM 3925 C CA . GLY A 1 525 ? -12.253 -0.404 25.398 1.00 78.81 525 GLY A CA 1
ATOM 3926 C C . GLY A 1 525 ? -10.932 0.307 25.693 1.00 78.81 525 GLY A C 1
ATOM 3927 O O . GLY A 1 525 ? -10.597 0.658 26.824 1.00 78.81 525 GLY A O 1
ATOM 3928 N N . THR A 1 526 ? -10.144 0.497 24.639 1.00 80.06 526 THR A N 1
ATOM 3929 C CA . THR A 1 526 ? -8.822 1.122 24.726 1.00 80.06 526 THR A CA 1
ATOM 3930 C C . THR A 1 526 ? -8.930 2.645 24.736 1.00 80.06 526 THR A C 1
ATOM 3932 O O . THR A 1 526 ? -9.614 3.249 23.909 1.00 80.06 526 THR A O 1
ATOM 3935 N N . VAL A 1 527 ? -8.194 3.280 25.644 1.00 83.94 527 VAL A N 1
ATOM 3936 C CA . VAL A 1 527 ? -8.158 4.733 25.830 1.00 83.94 527 VAL A CA 1
ATOM 3937 C C . VAL A 1 527 ? -6.752 5.232 25.530 1.00 83.94 527 VAL A C 1
ATOM 3939 O O . VAL A 1 527 ? -5.786 4.738 26.108 1.00 83.94 527 VAL A O 1
ATOM 3942 N N . ILE A 1 528 ? -6.634 6.236 24.658 1.00 80.50 528 ILE A N 1
ATOM 3943 C CA . ILE A 1 528 ? -5.351 6.800 24.216 1.00 80.50 528 ILE A CA 1
ATOM 3944 C C . ILE A 1 528 ? -5.322 8.302 24.498 1.00 80.50 528 ILE A C 1
ATOM 3946 O O . ILE A 1 528 ? -6.218 9.026 24.077 1.00 80.50 528 ILE A O 1
ATOM 3950 N N . ALA A 1 529 ? -4.268 8.778 25.160 1.00 76.81 529 ALA A N 1
ATOM 3951 C CA . ALA A 1 529 ? -3.953 10.198 25.287 1.00 76.81 529 ALA A CA 1
ATOM 3952 C C . ALA A 1 529 ? -2.604 10.481 24.614 1.00 76.81 529 ALA A C 1
ATOM 3954 O O . ALA A 1 529 ? -1.591 9.893 24.992 1.00 76.81 529 ALA A O 1
ATOM 3955 N N . ASP A 1 530 ? -2.591 11.386 23.636 1.00 76.06 530 ASP A N 1
ATOM 3956 C CA . ASP A 1 530 ? -1.401 11.725 22.850 1.00 76.06 530 ASP A CA 1
ATOM 3957 C C . ASP A 1 530 ? -1.080 13.228 22.931 1.00 76.06 530 ASP A C 1
ATOM 3959 O O . ASP A 1 530 ? -1.954 14.091 22.788 1.00 76.06 530 ASP A O 1
ATOM 3963 N N . ASP A 1 531 ? 0.191 13.538 23.168 1.00 66.06 531 ASP A N 1
ATOM 3964 C CA . ASP A 1 531 ? 0.776 14.875 23.147 1.00 66.06 531 ASP A CA 1
ATOM 3965 C C . ASP A 1 531 ? 1.998 14.886 22.208 1.00 66.06 531 ASP A C 1
ATOM 3967 O O . ASP A 1 531 ? 3.130 14.728 22.670 1.00 66.06 531 ASP A O 1
ATOM 3971 N N . PRO A 1 532 ? 1.804 15.064 20.888 1.00 60.47 532 PRO A N 1
ATOM 3972 C CA . PRO A 1 532 ? 2.884 14.981 19.897 1.00 60.47 532 PRO A CA 1
ATOM 3973 C C . PRO A 1 532 ? 3.701 16.278 19.736 1.00 60.47 532 PRO A C 1
ATOM 3975 O O . PRO A 1 532 ? 4.718 16.285 19.046 1.00 60.47 532 PRO A O 1
ATOM 3978 N N . ASP A 1 533 ? 3.251 17.381 20.343 1.00 58.75 533 ASP A N 1
ATOM 3979 C CA . ASP A 1 533 ? 3.701 18.755 20.049 1.00 58.75 533 ASP A CA 1
ATOM 3980 C C . ASP A 1 533 ? 4.159 19.553 21.281 1.00 58.75 533 ASP A C 1
ATOM 3982 O O . ASP A 1 533 ? 4.525 20.725 21.156 1.00 58.75 533 ASP A O 1
ATOM 3986 N N . CYS A 1 534 ? 4.131 18.924 22.454 1.00 60.12 534 CYS A N 1
ATOM 3987 C CA . CYS A 1 534 ? 4.394 19.497 23.767 1.00 60.12 534 CYS A CA 1
ATOM 3988 C C . CYS A 1 534 ? 3.464 20.603 24.285 1.00 60.12 534 CYS A C 1
ATOM 3990 O O . CYS A 1 534 ? 2.789 21.364 23.582 1.00 60.12 534 CYS A O 1
ATOM 3992 N N . CYS A 1 535 ? 3.643 20.779 25.596 1.00 60.06 535 CYS A N 1
ATOM 3993 C CA . CYS A 1 535 ? 3.591 22.002 26.388 1.00 60.06 535 CYS A CA 1
ATOM 3994 C C . CYS A 1 535 ? 2.218 22.459 26.893 1.00 60.06 535 CYS A C 1
ATOM 3996 O O . CYS A 1 535 ? 2.168 23.290 27.810 1.00 60.06 535 CYS A O 1
ATOM 3998 N N . ALA A 1 536 ? 1.124 21.928 26.352 1.00 59.09 536 ALA A N 1
ATOM 3999 C CA . ALA A 1 536 ? -0.212 22.075 26.923 1.00 59.09 536 ALA A CA 1
ATOM 4000 C C . ALA A 1 536 ? -0.630 20.773 27.616 1.00 59.09 536 ALA A C 1
ATOM 4002 O O . ALA A 1 536 ? -0.320 19.691 27.136 1.00 59.09 536 ALA A O 1
ATOM 4003 N N . GLU A 1 537 ? -1.343 20.882 28.738 1.00 66.50 537 GLU A N 1
ATOM 4004 C CA . GLU A 1 537 ? -1.986 19.722 29.358 1.00 66.50 537 GLU A CA 1
ATOM 4005 C C . GLU A 1 537 ? -2.980 19.111 28.370 1.00 66.50 537 GLU A C 1
ATOM 4007 O O . GLU A 1 537 ? -3.868 19.808 27.869 1.00 66.50 537 GLU A O 1
ATOM 4012 N N . ARG A 1 538 ? -2.795 17.825 28.061 1.00 77.25 538 ARG A N 1
ATOM 4013 C CA . ARG A 1 538 ? -3.748 17.033 27.286 1.00 77.25 538 ARG A CA 1
ATOM 4014 C C . ARG A 1 538 ? -4.559 16.189 28.246 1.00 77.25 538 ARG A C 1
ATOM 4016 O O . ARG A 1 538 ? -4.024 15.631 29.203 1.00 77.25 538 ARG A O 1
ATOM 4023 N N . THR A 1 539 ? -5.847 16.083 27.970 1.00 82.12 539 THR A N 1
ATOM 4024 C CA . THR A 1 539 ? -6.776 15.311 28.784 1.00 82.12 539 THR A CA 1
ATOM 4025 C C . THR A 1 539 ? -7.527 14.337 27.904 1.00 82.12 539 THR A C 1
ATOM 4027 O O . THR A 1 539 ? -8.041 14.744 26.865 1.00 82.12 539 THR A O 1
ATOM 4030 N N . GLN A 1 540 ? -7.636 13.090 28.340 1.00 90.31 540 GLN A N 1
ATOM 4031 C CA . GLN A 1 540 ? -8.467 12.081 27.700 1.00 90.31 540 GLN A CA 1
ATOM 4032 C C . GLN A 1 540 ? -9.453 11.533 28.726 1.00 90.31 540 GLN A C 1
ATOM 4034 O O . GLN A 1 540 ? -9.044 10.935 29.723 1.00 90.31 540 GLN A O 1
ATOM 4039 N N . SER A 1 541 ? -10.745 11.744 28.484 1.00 92.62 541 SER A N 1
ATOM 4040 C CA . SER A 1 541 ? -11.807 11.150 29.295 1.00 92.62 541 SER A CA 1
ATOM 4041 C C . SER A 1 541 ? -12.140 9.742 28.818 1.00 92.62 541 SER A C 1
ATOM 4043 O O . SER A 1 541 ? -12.015 9.432 27.632 1.00 92.62 541 SER A O 1
ATOM 4045 N N . PHE A 1 542 ? -12.548 8.896 29.756 1.00 89.56 542 PHE A N 1
ATOM 4046 C CA . PHE A 1 542 ? -12.962 7.522 29.522 1.00 89.56 542 PHE A CA 1
ATOM 4047 C C . PHE A 1 542 ? -13.939 7.065 30.603 1.00 89.56 542 PHE A C 1
ATOM 4049 O O . PHE A 1 542 ? -13.927 7.584 31.718 1.00 89.56 542 PHE A O 1
ATOM 4056 N N . THR A 1 543 ? -14.789 6.102 30.271 1.00 87.00 543 THR A N 1
ATOM 4057 C CA . THR A 1 543 ? -15.741 5.509 31.214 1.00 87.00 543 THR A CA 1
ATOM 4058 C C . THR A 1 543 ? -15.158 4.219 31.776 1.00 87.00 543 THR A C 1
ATOM 4060 O O . THR A 1 543 ? -14.450 3.500 31.073 1.00 87.00 543 THR A O 1
ATOM 4063 N N . ILE A 1 544 ? -15.444 3.957 33.047 1.00 82.19 544 ILE A N 1
ATOM 4064 C CA . ILE A 1 544 ? -15.319 2.636 33.659 1.00 82.19 544 ILE A CA 1
ATOM 4065 C C . ILE A 1 544 ? -16.737 2.219 34.039 1.00 82.19 544 ILE A C 1
ATOM 4067 O O . ILE A 1 544 ? -17.283 2.763 34.995 1.00 82.19 544 ILE A O 1
ATOM 4071 N N . SER A 1 545 ? -17.352 1.322 33.271 1.00 77.12 545 SER A N 1
ATOM 4072 C CA . SER A 1 545 ? -18.652 0.723 33.606 1.00 77.12 545 SER A CA 1
ATOM 4073 C C . SER A 1 545 ? -18.483 -0.446 34.572 1.00 77.12 545 SER A C 1
ATOM 4075 O O . SER A 1 545 ? -19.266 -0.619 35.495 1.00 77.12 545 SER A O 1
ATOM 4077 N N . THR A 1 546 ? -17.408 -1.211 34.390 1.00 74.75 546 THR A N 1
ATOM 4078 C CA . THR A 1 546 ? -17.082 -2.389 35.189 1.00 74.75 546 THR A CA 1
ATOM 4079 C C . THR A 1 546 ? -15.796 -2.127 35.966 1.00 74.75 546 THR A C 1
ATOM 4081 O O . THR A 1 546 ? -14.747 -1.990 35.335 1.00 74.75 546 THR A O 1
ATOM 4084 N N . PRO A 1 547 ? -15.812 -2.061 37.309 1.00 78.19 547 PRO A N 1
ATOM 4085 C CA . PRO A 1 547 ? -14.595 -1.927 38.101 1.00 78.19 547 PRO A CA 1
ATOM 4086 C C . PRO A 1 547 ? -13.631 -3.093 37.854 1.00 78.19 547 PRO A C 1
ATOM 4088 O O . PRO A 1 547 ? -14.022 -4.255 37.728 1.00 78.19 547 PRO A O 1
ATOM 4091 N N . GLY A 1 548 ? -12.337 -2.797 37.800 1.00 79.06 548 GLY A N 1
ATOM 4092 C CA . GLY A 1 548 ? -11.338 -3.797 37.450 1.00 79.06 548 GLY A CA 1
ATOM 4093 C C . GLY A 1 548 ? -9.913 -3.300 37.604 1.00 79.06 548 GLY A C 1
ATOM 4094 O O . GLY A 1 548 ? -9.650 -2.205 38.094 1.00 79.06 548 GLY A O 1
ATOM 4095 N N . ILE A 1 549 ? -8.970 -4.137 37.201 1.00 81.56 549 ILE A N 1
ATOM 4096 C CA . ILE A 1 549 ? -7.544 -3.857 37.221 1.00 81.56 549 ILE A CA 1
ATOM 4097 C C . ILE A 1 549 ? -7.071 -3.802 35.771 1.00 81.56 549 ILE A C 1
ATOM 4099 O O . ILE A 1 549 ? -7.077 -4.807 35.058 1.00 81.56 549 ILE A O 1
ATOM 4103 N N . PHE A 1 550 ? -6.656 -2.612 35.348 1.00 86.69 550 PHE A N 1
ATOM 4104 C CA . PHE A 1 550 ? -6.494 -2.264 33.940 1.00 86.69 550 PHE A CA 1
ATOM 4105 C C . PHE A 1 550 ? -5.037 -1.981 33.591 1.00 86.69 550 PHE A C 1
ATOM 4107 O O . PHE A 1 550 ? -4.401 -1.157 34.253 1.00 86.69 550 PHE A O 1
ATOM 4114 N N . PRO A 1 551 ? -4.467 -2.635 32.576 1.00 81.44 551 PRO A N 1
ATOM 4115 C CA . PRO A 1 551 ? -3.095 -2.404 32.182 1.00 81.44 551 PRO A CA 1
ATOM 4116 C C . PRO A 1 551 ? -2.978 -1.078 31.427 1.00 81.44 551 PRO A C 1
ATOM 4118 O O . PRO A 1 551 ? -3.771 -0.775 30.541 1.00 81.44 551 PRO A O 1
ATOM 4121 N N . PHE A 1 552 ? -1.948 -0.304 31.749 1.00 81.19 552 PHE A N 1
ATOM 4122 C CA . PHE A 1 552 ? -1.596 0.921 31.044 1.00 81.19 552 PHE A CA 1
ATOM 4123 C C . PHE A 1 552 ? -0.120 0.942 30.660 1.00 81.19 552 PHE A C 1
ATOM 4125 O O . PHE A 1 552 ? 0.726 0.307 31.301 1.00 81.19 552 PHE A O 1
ATOM 4132 N N . ASP A 1 553 ? 0.194 1.744 29.652 1.00 73.50 553 ASP A N 1
ATOM 4133 C CA . ASP A 1 553 ? 1.541 2.015 29.181 1.00 73.50 553 ASP A CA 1
ATOM 4134 C C . ASP A 1 553 ? 1.697 3.498 28.851 1.00 73.50 553 ASP A C 1
ATOM 4136 O O . ASP A 1 553 ? 0.807 4.136 28.294 1.00 73.50 553 ASP A O 1
ATOM 4140 N N . ASN A 1 554 ? 2.837 4.066 29.221 1.00 73.31 554 ASN A N 1
ATOM 4141 C CA . ASN A 1 554 ? 3.183 5.444 28.925 1.00 73.31 554 ASN A CA 1
ATOM 4142 C C . ASN A 1 554 ? 4.572 5.508 28.302 1.00 73.31 554 ASN A C 1
ATOM 4144 O O . ASN A 1 554 ? 5.521 4.934 28.840 1.00 73.31 554 ASN A O 1
ATOM 4148 N N . VAL A 1 555 ? 4.689 6.227 27.191 1.00 67.31 555 VAL A N 1
ATOM 4149 C CA . VAL A 1 555 ? 5.927 6.442 26.448 1.00 67.31 555 VAL A CA 1
ATOM 4150 C C . VAL A 1 555 ? 6.150 7.938 26.288 1.00 67.31 555 VAL A C 1
ATOM 4152 O O . VAL A 1 555 ? 5.329 8.643 25.717 1.00 67.31 555 VAL A O 1
ATOM 4155 N N . PHE A 1 556 ? 7.301 8.408 26.745 1.00 62.75 556 PHE A N 1
ATOM 4156 C CA . PHE A 1 556 ? 7.699 9.806 26.682 1.00 62.75 556 PHE A CA 1
ATOM 4157 C C . PHE A 1 556 ? 9.064 9.937 25.995 1.00 62.75 556 PHE A C 1
ATOM 4159 O O . PHE A 1 556 ? 10.000 9.210 26.342 1.00 62.75 556 PHE A O 1
ATOM 4166 N N . GLY A 1 557 ? 9.175 10.819 24.999 1.00 55.88 557 GLY A N 1
ATOM 4167 C CA . GLY A 1 557 ? 10.364 11.001 24.159 1.00 55.88 557 GLY A CA 1
ATOM 4168 C C . GLY A 1 557 ? 10.950 12.411 24.236 1.00 55.88 557 GLY A C 1
ATOM 4169 O O . GLY A 1 557 ? 10.211 13.382 24.109 1.00 55.88 557 GLY A O 1
ATOM 4170 N N . GLU A 1 558 ? 12.279 12.494 24.383 1.00 56.91 558 GLU A N 1
ATOM 4171 C CA . GLU A 1 558 ? 13.018 13.723 24.731 1.00 56.91 558 GLU A CA 1
ATOM 4172 C C . GLU A 1 558 ? 13.976 14.220 23.636 1.00 56.91 558 GLU A C 1
ATOM 4174 O O . GLU A 1 558 ? 14.712 13.429 23.023 1.00 56.91 558 GLU A O 1
ATOM 4179 N N . GLN A 1 559 ? 14.038 15.547 23.462 1.00 51.59 559 GLN A N 1
ATOM 4180 C CA . GLN A 1 559 ? 14.956 16.290 22.586 1.00 51.59 559 GLN A CA 1
ATOM 4181 C C . GLN A 1 559 ? 15.758 17.390 23.318 1.00 51.59 559 GLN A C 1
ATOM 4183 O O . GLN A 1 559 ? 15.996 18.478 22.793 1.00 51.59 559 GLN A O 1
ATOM 4188 N N . GLY A 1 560 ? 16.317 17.082 24.487 1.00 44.00 560 GLY A N 1
ATOM 4189 C CA . GLY A 1 560 ? 17.438 17.817 25.076 1.00 44.00 560 GLY A CA 1
ATOM 4190 C C . GLY A 1 560 ? 17.074 19.101 25.831 1.00 44.00 560 GLY A C 1
ATOM 4191 O O . GLY A 1 560 ? 16.912 20.180 25.266 1.00 44.00 560 GLY A O 1
ATOM 4192 N N . GLY A 1 561 ? 17.164 19.036 27.155 1.00 42.44 561 GLY A N 1
ATOM 4193 C CA . GLY A 1 561 ? 16.835 20.116 28.077 1.00 42.44 561 GLY A CA 1
ATOM 4194 C C . GLY A 1 561 ? 17.071 19.694 29.527 1.00 42.44 561 GLY A C 1
ATOM 4195 O O . GLY A 1 561 ? 17.998 18.948 29.820 1.00 42.44 561 GLY A O 1
ATOM 4196 N N . GLY A 1 562 ? 16.326 20.266 30.472 1.00 45.94 562 GLY A N 1
ATOM 4197 C CA . GLY A 1 562 ? 16.208 19.743 31.835 1.00 45.94 562 GLY A CA 1
ATOM 4198 C C . GLY A 1 562 ? 14.721 19.636 32.135 1.00 45.94 562 GLY A C 1
ATOM 4199 O O . GLY A 1 562 ? 14.069 20.676 32.205 1.00 45.94 562 GLY A O 1
ATOM 4200 N N . GLU A 1 563 ? 14.228 18.407 32.248 1.00 51.44 563 GLU A N 1
ATOM 4201 C CA . GLU A 1 563 ? 12.900 18.046 31.723 1.00 51.44 563 GLU A CA 1
ATOM 4202 C C . GLU A 1 563 ? 11.947 17.453 32.788 1.00 51.44 563 GLU A C 1
ATOM 4204 O O . GLU A 1 563 ? 12.387 17.075 33.888 1.00 51.44 563 GLU A O 1
ATOM 4209 N N . TRP A 1 564 ? 10.638 17.420 32.483 1.00 51.16 564 TRP A N 1
ATOM 4210 C CA . TRP A 1 564 ? 9.542 16.943 33.349 1.00 51.16 564 TRP A CA 1
ATOM 4211 C C . TRP A 1 564 ? 8.360 16.386 32.527 1.00 51.16 564 TRP A C 1
ATOM 4213 O O . TRP A 1 564 ? 7.890 17.024 31.593 1.00 51.16 564 TRP A O 1
ATOM 4223 N N . THR A 1 565 ? 7.837 15.224 32.933 1.00 53.12 565 THR A N 1
ATOM 4224 C CA . THR A 1 565 ? 6.552 14.670 32.474 1.00 53.12 565 THR A CA 1
ATOM 4225 C C . THR A 1 565 ? 5.669 14.397 33.690 1.00 53.12 565 THR A C 1
ATOM 4227 O O . THR A 1 565 ? 6.174 13.913 34.708 1.00 53.12 565 THR A O 1
ATOM 4230 N N . ASP A 1 566 ? 4.379 14.718 33.591 1.00 62.41 566 ASP A N 1
ATOM 4231 C CA . ASP A 1 566 ? 3.369 14.417 34.607 1.00 62.41 566 ASP A CA 1
ATOM 4232 C C . ASP A 1 566 ? 2.238 13.601 33.968 1.00 62.41 566 ASP A C 1
ATOM 4234 O O . ASP A 1 566 ? 1.712 13.974 32.918 1.00 62.41 566 ASP A O 1
ATOM 4238 N N . VAL A 1 567 ? 1.853 12.502 34.622 1.00 70.62 567 VAL A N 1
ATOM 4239 C CA . VAL A 1 567 ? 0.625 11.757 34.319 1.00 70.62 567 VAL A CA 1
ATOM 4240 C C . VAL A 1 567 ? -0.233 11.712 35.574 1.00 70.62 567 VAL A C 1
ATOM 4242 O O . VAL A 1 567 ? 0.226 11.327 36.656 1.00 70.62 567 VAL A O 1
ATOM 4245 N N . ALA A 1 568 ? -1.477 12.147 35.439 1.00 71.44 568 ALA A N 1
ATOM 4246 C CA . ALA A 1 568 ? -2.432 12.270 36.525 1.00 71.44 568 ALA A CA 1
ATOM 4247 C C . ALA A 1 568 ? -3.809 11.750 36.111 1.00 71.44 568 ALA A C 1
ATOM 4249 O O . ALA A 1 568 ? -4.095 11.557 34.934 1.00 71.44 568 ALA A O 1
ATOM 4250 N N . ILE A 1 569 ? -4.660 11.516 37.100 1.00 78.19 569 ILE A N 1
ATOM 4251 C CA . ILE A 1 569 ? -6.017 11.017 36.930 1.00 78.19 569 ILE A CA 1
ATOM 4252 C C . ILE A 1 569 ? -6.989 11.832 37.789 1.00 78.19 569 ILE A C 1
ATOM 4254 O O . ILE A 1 569 ? -6.642 12.307 38.875 1.00 78.19 569 ILE A O 1
ATOM 4258 N N . SER A 1 570 ? -8.209 12.009 37.290 1.00 81.06 570 SER A N 1
ATOM 4259 C CA . SER A 1 570 ? -9.350 12.565 38.022 1.00 81.06 570 SER A CA 1
ATOM 4260 C C . SER A 1 570 ? -10.621 11.780 37.707 1.00 81.06 570 SER A C 1
ATOM 4262 O O . SER A 1 570 ? -10.707 11.178 36.643 1.00 81.06 570 SER A O 1
ATOM 4264 N N . GLY A 1 571 ? -11.619 11.831 38.586 1.00 86.94 571 GLY A N 1
ATOM 4265 C CA . GLY A 1 571 ? -12.913 11.173 38.387 1.00 86.94 571 GLY A CA 1
ATOM 4266 C C . GLY A 1 571 ? -13.624 10.898 39.716 1.00 86.94 571 GLY A C 1
ATOM 4267 O O . GLY A 1 571 ? -13.160 11.381 40.760 1.00 86.94 571 GLY A O 1
ATOM 4268 N N . PRO A 1 572 ? -14.729 10.134 39.705 1.00 81.75 572 PRO A N 1
ATOM 4269 C CA . PRO A 1 572 ? -15.431 9.693 40.907 1.00 81.75 572 PRO A CA 1
ATOM 4270 C C . PRO A 1 572 ? -14.474 9.068 41.931 1.00 81.75 572 PRO A C 1
ATOM 4272 O O . PRO A 1 572 ? -13.585 8.284 41.594 1.00 81.75 572 PRO A O 1
ATOM 4275 N N . GLY A 1 573 ? -14.597 9.477 43.195 1.00 76.94 573 GLY A N 1
ATOM 4276 C CA . GLY A 1 573 ? -13.726 9.012 44.284 1.00 76.94 573 GLY A CA 1
ATOM 4277 C C . GLY A 1 573 ? -12.308 9.612 44.319 1.00 76.94 573 GLY A C 1
ATOM 4278 O O . GLY A 1 573 ? -11.620 9.455 45.330 1.00 76.94 573 GLY A O 1
ATOM 4279 N N . ILE A 1 574 ? -11.873 10.361 43.294 1.00 78.56 574 ILE A N 1
ATOM 4280 C CA . ILE A 1 574 ? -10.542 10.992 43.225 1.00 78.56 574 ILE A CA 1
ATOM 4281 C C . ILE A 1 574 ? -10.662 12.502 43.517 1.00 78.56 574 ILE A C 1
ATOM 4283 O O . ILE A 1 574 ? -11.351 13.228 42.798 1.00 78.56 574 ILE A O 1
ATOM 4287 N N . PRO A 1 575 ? -10.002 13.039 44.564 1.00 63.16 575 PRO A N 1
ATOM 4288 C CA . PRO A 1 575 ? -10.156 14.437 44.963 1.00 63.16 575 PRO A CA 1
ATOM 4289 C C . PRO A 1 575 ? -9.372 15.395 44.045 1.00 63.16 575 PRO A C 1
ATOM 4291 O O . PRO A 1 575 ? -8.297 15.886 44.394 1.00 63.16 575 PRO A O 1
ATOM 4294 N N . GLY A 1 576 ? -9.963 15.725 42.895 1.00 73.94 576 GLY A N 1
ATOM 4295 C CA . GLY A 1 576 ? -9.380 16.608 41.882 1.00 73.94 576 GLY A CA 1
ATOM 4296 C C . GLY A 1 576 ? -8.449 15.862 40.926 1.00 73.94 576 GLY A C 1
ATOM 4297 O O . GLY A 1 576 ? -8.689 14.703 40.612 1.00 73.94 576 GLY A O 1
ATOM 4298 N N . ILE A 1 577 ? -7.399 16.541 40.454 1.00 72.62 577 ILE A N 1
ATOM 4299 C CA . ILE A 1 577 ? -6.356 15.951 39.603 1.00 72.62 577 ILE A CA 1
ATOM 4300 C C . ILE A 1 577 ? -5.233 15.447 40.512 1.00 72.62 577 ILE A C 1
ATOM 4302 O O . ILE A 1 577 ? -4.611 16.240 41.228 1.00 72.62 577 ILE A O 1
ATOM 4306 N N . VAL A 1 578 ? -4.990 14.138 40.503 1.00 61.78 578 VAL A N 1
ATOM 4307 C CA . VAL A 1 578 ? -4.012 13.468 41.372 1.00 61.78 578 VAL A CA 1
ATOM 4308 C C . VAL A 1 578 ? -3.020 12.690 40.514 1.00 61.78 578 VAL A C 1
ATOM 4310 O O . VAL A 1 578 ? -3.417 12.026 39.565 1.00 61.78 578 VAL A O 1
ATOM 4313 N N . ALA A 1 579 ? -1.726 12.763 40.834 1.00 65.81 579 ALA A N 1
ATOM 4314 C CA . ALA A 1 579 ? -0.696 12.026 40.102 1.00 65.81 579 ALA A CA 1
ATOM 4315 C C . ALA A 1 579 ? -0.976 10.514 40.119 1.00 65.81 579 ALA A C 1
ATOM 4317 O O . ALA A 1 579 ? -1.346 9.964 41.159 1.00 65.81 579 ALA A O 1
ATOM 4318 N N . LEU A 1 580 ? -0.764 9.845 38.984 1.00 69.00 580 LEU A N 1
ATOM 4319 C CA . LEU A 1 580 ? -1.050 8.421 38.844 1.00 69.00 580 LEU A CA 1
ATOM 4320 C C . LEU A 1 580 ? -0.226 7.612 39.863 1.00 69.00 580 LEU A C 1
ATOM 4322 O O . LEU A 1 580 ? 0.983 7.814 40.013 1.00 69.00 580 LEU A O 1
ATOM 4326 N N . GLY A 1 581 ? -0.897 6.731 40.605 1.00 68.31 581 GLY A N 1
ATOM 4327 C CA . GLY A 1 581 ? -0.336 5.925 41.694 1.00 68.31 581 GLY A CA 1
ATOM 4328 C C . GLY A 1 581 ? -0.065 6.665 43.012 1.00 68.31 581 GLY A C 1
ATOM 4329 O O . GLY A 1 581 ? 0.450 6.046 43.947 1.00 68.31 581 GLY A O 1
ATOM 4330 N N . ASP A 1 582 ? -0.411 7.954 43.141 1.00 66.38 582 ASP A N 1
ATOM 4331 C CA . ASP A 1 582 ? -0.370 8.691 44.416 1.00 66.38 582 ASP A CA 1
ATOM 4332 C C . ASP A 1 582 ? -1.583 8.350 45.299 1.00 66.38 582 ASP A C 1
ATOM 4334 O O . ASP A 1 582 ? -2.518 9.134 45.501 1.00 66.38 582 ASP A O 1
ATOM 4338 N N . THR A 1 583 ? -1.562 7.133 45.843 1.00 69.00 583 THR A N 1
ATOM 4339 C CA . THR A 1 583 ? -2.639 6.595 46.685 1.00 69.00 583 THR A CA 1
ATOM 4340 C C . THR A 1 583 ? -2.851 7.392 47.973 1.00 69.00 583 THR A C 1
ATOM 4342 O O . THR A 1 583 ? -3.930 7.348 48.555 1.00 69.00 583 THR A O 1
ATOM 4345 N N . GLU A 1 584 ? -1.841 8.133 48.454 1.00 68.12 584 GLU A N 1
ATOM 4346 C CA . GLU A 1 584 ? -1.993 8.977 49.651 1.00 68.12 584 GLU A CA 1
ATOM 4347 C C . GLU A 1 584 ? -2.914 10.180 49.396 1.00 68.12 584 GLU A C 1
ATOM 4349 O O . GLU A 1 584 ? -3.554 10.662 50.336 1.00 68.12 584 GLU A O 1
ATOM 4354 N N . ASN A 1 585 ? -2.997 10.643 48.145 1.00 57.84 585 ASN A N 1
ATOM 4355 C CA . ASN A 1 585 ? -3.847 11.756 47.725 1.00 57.84 585 ASN A CA 1
ATOM 4356 C C . ASN A 1 585 ? -5.079 11.312 46.918 1.00 57.84 585 ASN A C 1
ATOM 4358 O O . ASN A 1 585 ? -5.792 12.169 46.410 1.00 57.84 585 ASN A O 1
ATOM 4362 N N . GLY A 1 586 ? -5.372 10.008 46.866 1.00 64.06 586 GLY A N 1
ATOM 4363 C CA . GLY A 1 586 ? -6.620 9.463 46.323 1.00 64.06 586 GLY A CA 1
ATOM 4364 C C . GLY A 1 586 ? -6.548 8.917 44.896 1.00 64.06 586 GLY A C 1
ATOM 4365 O O . GLY A 1 586 ? -7.590 8.528 44.377 1.00 64.06 586 GLY A O 1
ATOM 4366 N N . SER A 1 587 ? -5.363 8.846 44.272 1.00 74.50 587 SER A N 1
ATOM 4367 C CA . SER A 1 587 ? -5.200 8.101 43.014 1.00 74.50 587 SER A CA 1
ATOM 4368 C C . SER A 1 587 ? -5.383 6.597 43.253 1.00 74.50 587 SER A C 1
ATOM 4370 O O . SER A 1 587 ? -4.932 6.100 44.290 1.00 74.50 587 SER A O 1
ATOM 4372 N N . PRO A 1 588 ? -5.921 5.860 42.270 1.00 81.69 588 PRO A N 1
ATOM 4373 C CA . PRO A 1 588 ? -5.951 4.406 42.293 1.00 81.69 588 PRO A CA 1
ATOM 4374 C C . PRO A 1 588 ? -4.547 3.796 42.442 1.00 81.69 588 PRO A C 1
ATOM 4376 O O . PRO A 1 588 ? -3.568 4.393 41.959 1.00 81.69 588 PRO A O 1
ATOM 4379 N N . PRO A 1 589 ? -4.407 2.645 43.133 1.00 80.94 589 PRO A N 1
ATOM 4380 C CA . PRO A 1 589 ? -3.144 1.920 43.218 1.00 80.94 589 PRO A CA 1
ATOM 4381 C C . PRO A 1 589 ? -2.622 1.496 41.844 1.00 80.94 589 PRO A C 1
ATOM 4383 O O . PRO A 1 589 ? -3.386 1.227 40.926 1.00 80.94 589 PRO A O 1
ATOM 4386 N N . VAL A 1 590 ? -1.297 1.397 41.718 1.00 77.06 590 VAL A N 1
ATOM 4387 C CA . VAL A 1 590 ? -0.638 0.835 40.533 1.00 77.06 590 VAL A CA 1
ATOM 4388 C C . VAL A 1 590 ? 0.181 -0.391 40.936 1.00 77.06 590 VAL A C 1
ATOM 4390 O O . VAL A 1 590 ? 0.976 -0.328 41.885 1.00 77.06 590 VAL A O 1
ATOM 4393 N N . TYR A 1 591 ? 0.001 -1.496 40.213 1.00 72.44 591 TYR A N 1
ATOM 4394 C CA . TYR A 1 591 ? 0.809 -2.713 40.318 1.00 72.44 591 TYR A CA 1
ATOM 4395 C C . TYR A 1 591 ? 1.754 -2.838 39.118 1.00 72.44 591 TYR A C 1
ATOM 4397 O O . TYR A 1 591 ? 1.391 -2.460 38.005 1.00 72.44 591 TYR A O 1
ATOM 4405 N N . PRO A 1 592 ? 2.975 -3.368 39.287 1.00 67.00 592 PRO A N 1
ATOM 4406 C CA . PRO A 1 592 ? 3.842 -3.645 38.154 1.00 67.00 592 PRO A CA 1
ATOM 4407 C C . PRO A 1 592 ? 3.326 -4.839 37.345 1.00 67.00 592 PRO A C 1
ATOM 4409 O O . PRO A 1 592 ? 2.744 -5.774 37.898 1.00 67.00 592 PRO A O 1
ATOM 4412 N N . ILE A 1 593 ? 3.598 -4.820 36.040 1.00 66.88 593 ILE A N 1
ATOM 4413 C CA . ILE A 1 593 ? 3.324 -5.957 35.161 1.00 66.88 593 ILE A CA 1
ATOM 4414 C C . ILE A 1 593 ? 4.336 -7.075 35.448 1.00 66.88 593 ILE A C 1
ATOM 4416 O O . ILE A 1 593 ? 5.549 -6.843 35.430 1.00 66.88 593 ILE A O 1
ATOM 4420 N N . ALA A 1 594 ? 3.849 -8.291 35.692 1.00 58.97 594 ALA A N 1
ATOM 4421 C CA . ALA A 1 594 ? 4.670 -9.494 35.798 1.00 58.97 594 ALA A CA 1
ATOM 4422 C C . ALA A 1 594 ? 3.987 -10.681 35.115 1.00 58.97 594 ALA A C 1
ATOM 4424 O O . ALA A 1 594 ? 2.769 -10.715 34.990 1.00 58.97 594 ALA A O 1
ATOM 4425 N N . ALA A 1 595 ? 4.770 -11.677 34.699 1.00 59.97 595 ALA A N 1
ATOM 4426 C CA . ALA A 1 595 ? 4.212 -12.967 34.319 1.00 59.97 595 ALA A CA 1
ATOM 4427 C C . ALA A 1 595 ? 3.490 -13.564 35.532 1.00 59.97 595 ALA A C 1
ATOM 4429 O O . ALA A 1 595 ? 4.142 -13.723 36.570 1.00 59.97 595 ALA A O 1
ATOM 4430 N N . ASN A 1 596 ? 2.191 -13.862 35.432 1.00 59.97 596 ASN A N 1
ATOM 4431 C CA . ASN A 1 596 ? 1.499 -14.585 36.497 1.00 59.97 596 ASN A CA 1
ATOM 4432 C C . ASN A 1 596 ? 1.990 -16.043 36.452 1.00 59.97 596 ASN A C 1
ATOM 4434 O O . ASN A 1 596 ? 1.682 -16.739 35.491 1.00 59.97 596 ASN A O 1
ATOM 4438 N N . PRO A 1 597 ? 2.802 -16.521 37.415 1.00 53.81 597 PRO A N 1
ATOM 4439 C CA . PRO A 1 597 ? 3.382 -17.857 37.347 1.00 53.81 597 PRO A CA 1
ATOM 4440 C C . PRO A 1 597 ? 2.443 -18.922 37.934 1.00 53.81 597 PRO A C 1
ATOM 4442 O O . PRO A 1 597 ? 2.914 -20.009 38.277 1.00 53.81 597 PRO A O 1
ATOM 4445 N N . GLU A 1 598 ? 1.176 -18.583 38.188 1.00 67.94 598 GLU A N 1
ATOM 4446 C CA . GLU A 1 598 ? 0.183 -19.560 38.617 1.00 67.94 598 GLU A CA 1
ATOM 4447 C C . GLU A 1 598 ? -0.144 -20.489 37.442 1.00 67.94 598 GLU A C 1
ATOM 4449 O O . GLU A 1 598 ? -0.533 -20.042 36.373 1.00 67.94 598 GLU A O 1
ATOM 4454 N N . ASP A 1 599 ? 0.125 -21.770 37.677 1.00 76.12 599 ASP A N 1
ATOM 4455 C CA . ASP A 1 599 ? -0.152 -22.936 36.834 1.00 76.12 599 ASP A CA 1
ATOM 4456 C C . ASP A 1 599 ? -0.863 -23.913 37.785 1.00 76.12 599 ASP A C 1
ATOM 4458 O O . ASP A 1 599 ? -0.244 -24.663 38.562 1.00 76.12 599 ASP A O 1
ATOM 4462 N N . SER A 1 600 ? -2.173 -23.721 37.918 1.00 80.75 600 SER A N 1
ATOM 4463 C CA . SER A 1 600 ? -3.001 -24.314 38.967 1.00 80.75 600 SER A CA 1
ATOM 4464 C C . SER A 1 600 ? -3.262 -25.798 38.736 1.00 80.75 600 SER A C 1
ATOM 4466 O O . SER A 1 600 ? -3.474 -26.537 39.713 1.00 80.75 600 SER A O 1
ATOM 4468 N N . ASP A 1 601 ? -3.246 -26.262 37.489 1.00 81.50 601 ASP A N 1
ATOM 4469 C CA . ASP A 1 601 ? -3.452 -27.664 37.128 1.00 81.50 601 ASP A CA 1
ATOM 4470 C C . ASP A 1 601 ? -2.165 -28.416 36.737 1.00 81.50 601 ASP A C 1
ATOM 4472 O O . ASP A 1 601 ? -2.142 -29.655 36.834 1.00 81.50 601 ASP A O 1
ATOM 4476 N N . GLY A 1 602 ? -1.053 -27.704 36.559 1.00 84.12 602 GLY A N 1
ATOM 4477 C CA . GLY A 1 602 ? 0.311 -28.223 36.584 1.00 84.12 602 GLY A CA 1
ATOM 4478 C C . GLY A 1 602 ? 0.780 -28.790 35.252 1.00 84.12 602 GLY A C 1
ATOM 4479 O O . GLY A 1 602 ? 1.470 -29.824 35.269 1.00 84.12 602 GLY A O 1
ATOM 4480 N N . ASP A 1 603 ? 0.362 -28.196 34.140 1.00 82.88 603 ASP A N 1
ATOM 4481 C CA . ASP A 1 603 ? 0.675 -28.647 32.781 1.00 82.88 603 ASP A CA 1
ATOM 4482 C C . ASP A 1 603 ? 1.665 -27.749 32.022 1.00 82.88 603 ASP A C 1
ATOM 4484 O O . ASP A 1 603 ? 1.893 -27.949 30.827 1.00 82.88 603 ASP A O 1
ATOM 4488 N N . ASP A 1 604 ? 2.347 -26.875 32.768 1.00 82.25 604 ASP A N 1
ATOM 4489 C CA . ASP A 1 604 ? 3.355 -25.928 32.300 1.00 82.25 604 ASP A CA 1
ATOM 4490 C C . ASP A 1 604 ? 2.785 -24.768 31.441 1.00 82.25 604 ASP A C 1
ATOM 4492 O O . ASP A 1 604 ? 3.578 -23.971 30.922 1.00 82.25 604 ASP A O 1
ATOM 4496 N N . LEU A 1 605 ? 1.455 -24.615 31.349 1.00 81.12 605 LEU A N 1
ATOM 4497 C CA . LEU A 1 605 ? 0.786 -23.410 30.846 1.00 81.12 605 LEU A CA 1
ATOM 4498 C C . LEU A 1 605 ? 0.416 -22.454 32.005 1.00 81.12 605 LEU A C 1
ATOM 4500 O O . LEU A 1 605 ? 0.117 -22.901 33.109 1.00 81.12 605 LEU A O 1
ATOM 4504 N N . PRO A 1 606 ? 0.507 -21.121 31.826 1.00 77.75 606 PRO A N 1
ATOM 4505 C CA . PRO A 1 606 ? 0.041 -20.172 32.841 1.00 77.75 606 PRO A CA 1
ATOM 4506 C C . PRO A 1 606 ? -1.485 -19.983 32.826 1.00 77.75 606 PRO A C 1
ATOM 4508 O O . PRO A 1 606 ? -2.036 -19.637 31.779 1.00 77.75 606 PRO A O 1
ATOM 4511 N N . ASP A 1 607 ? -2.129 -20.002 34.001 1.00 71.06 607 ASP A N 1
ATOM 4512 C CA . ASP A 1 607 ? -3.591 -19.865 34.159 1.00 71.06 607 ASP A CA 1
ATOM 4513 C C . ASP A 1 607 ? -4.157 -18.623 33.442 1.00 71.06 607 ASP A C 1
ATOM 4515 O O . ASP A 1 607 ? -5.249 -18.636 32.867 1.00 71.06 607 ASP A O 1
ATOM 4519 N N . ALA A 1 608 ? -3.412 -17.513 33.502 1.00 68.56 608 ALA A N 1
ATOM 4520 C CA . ALA A 1 608 ? -3.793 -16.240 32.891 1.00 68.56 608 ALA A CA 1
ATOM 4521 C C . ALA A 1 608 ? -3.774 -16.291 31.355 1.00 68.56 608 ALA A C 1
ATOM 4523 O O . ALA A 1 608 ? -4.588 -15.628 30.718 1.00 68.56 608 ALA A O 1
ATOM 4524 N N . TRP A 1 609 ? -2.870 -17.085 30.774 1.00 74.69 609 TRP A N 1
ATOM 4525 C CA . TRP A 1 609 ? -2.800 -17.277 29.329 1.00 74.69 609 TRP A CA 1
ATOM 4526 C C . TRP A 1 609 ? -3.937 -18.182 28.861 1.00 74.69 609 TRP A C 1
ATOM 4528 O O . TRP A 1 609 ? -4.652 -17.828 27.928 1.00 74.69 609 TRP A O 1
ATOM 4538 N N . GLU A 1 610 ? -4.177 -19.292 29.559 1.00 78.38 610 GLU A N 1
ATOM 4539 C CA . GLU A 1 610 ? -5.228 -20.245 29.191 1.00 78.38 610 GLU A CA 1
ATOM 4540 C C . GLU A 1 610 ? -6.619 -19.609 29.191 1.00 78.38 610 GLU A C 1
ATOM 4542 O O . GLU A 1 610 ? -7.417 -19.845 28.291 1.00 78.38 610 GLU A O 1
ATOM 4547 N N . THR A 1 611 ? -6.896 -18.751 30.173 1.00 76.00 611 THR A N 1
ATOM 4548 C CA . THR A 1 611 ? -8.193 -18.072 30.323 1.00 76.00 611 THR A CA 1
ATOM 4549 C C . THR A 1 611 ? -8.334 -16.795 29.491 1.00 76.00 611 THR A C 1
ATOM 4551 O O . THR A 1 611 ? -9.390 -16.165 29.526 1.00 76.00 611 THR A O 1
ATOM 4554 N N . SER A 1 612 ? -7.302 -16.402 28.734 1.00 66.62 612 SER A N 1
ATOM 4555 C CA . SER A 1 612 ? -7.351 -15.201 27.886 1.00 66.62 612 SER A CA 1
ATOM 4556 C C . SER A 1 612 ? -8.148 -15.399 26.591 1.00 66.62 612 SER A C 1
ATOM 4558 O O . SER A 1 612 ? -8.617 -14.430 25.993 1.00 66.62 612 SER A O 1
ATOM 4560 N N . TRP A 1 613 ? -8.358 -16.652 26.186 1.00 74.81 613 TRP A N 1
ATOM 4561 C CA . TRP A 1 613 ? -9.038 -17.011 24.948 1.00 74.81 613 TRP A CA 1
ATOM 4562 C C . TRP A 1 613 ? -10.538 -17.199 25.178 1.00 74.81 613 TRP A C 1
ATOM 4564 O O . TRP A 1 613 ? -10.961 -18.003 26.006 1.00 74.81 613 TRP A O 1
ATOM 4574 N N . THR A 1 614 ? -11.371 -16.496 24.408 1.00 72.88 614 THR A N 1
ATOM 4575 C CA . THR A 1 614 ? -12.836 -16.460 24.619 1.00 72.88 614 THR A CA 1
ATOM 4576 C C . THR A 1 614 ? -13.536 -17.828 24.559 1.00 72.88 614 THR A C 1
ATOM 4578 O O . THR A 1 614 ? -14.623 -17.992 25.117 1.00 72.88 614 THR A O 1
ATOM 4581 N N . SER A 1 615 ? -12.936 -18.825 23.900 1.00 77.00 615 SER A N 1
ATOM 4582 C CA . SER A 1 615 ? -13.428 -20.209 23.809 1.00 77.00 615 SER A CA 1
ATOM 4583 C C . SER A 1 615 ? -12.948 -21.140 24.931 1.00 77.00 615 SER A C 1
ATOM 4585 O O . SER A 1 615 ? -13.348 -22.312 24.963 1.00 77.00 615 SER A O 1
ATOM 4587 N N . ILE A 1 616 ? -12.123 -20.641 25.851 1.00 80.69 616 ILE A N 1
ATOM 4588 C CA . ILE A 1 616 ? -11.590 -21.385 26.991 1.00 80.69 616 ILE A CA 1
ATOM 4589 C C . ILE A 1 616 ? -12.278 -20.896 28.272 1.00 80.69 616 ILE A C 1
ATOM 4591 O O . ILE A 1 616 ? -12.122 -19.760 28.701 1.00 80.69 616 ILE A O 1
ATOM 4595 N N . ASP A 1 617 ? -13.078 -21.769 28.887 1.00 80.44 617 ASP A N 1
ATOM 4596 C CA . ASP A 1 617 ? -13.840 -21.508 30.114 1.00 80.44 617 ASP A CA 1
ATOM 4597 C C . ASP A 1 617 ? -13.282 -22.242 31.350 1.00 80.44 617 ASP A C 1
ATOM 4599 O O . ASP A 1 617 ? -13.804 -22.097 32.463 1.00 80.44 617 ASP A O 1
ATOM 4603 N N . ASN A 1 618 ? -12.220 -23.039 31.176 1.00 82.81 618 ASN A N 1
ATOM 4604 C CA . ASN A 1 618 ? -11.573 -23.817 32.229 1.00 82.81 618 ASN A CA 1
ATOM 4605 C C . ASN A 1 618 ? -10.139 -24.220 31.840 1.00 82.81 618 ASN A C 1
ATOM 4607 O O . ASN A 1 618 ? -9.937 -24.731 30.743 1.00 82.81 618 ASN A O 1
ATOM 4611 N N . LEU A 1 619 ? -9.206 -24.114 32.794 1.00 83.12 619 LEU A N 1
ATOM 4612 C CA . LEU A 1 619 ? -7.774 -24.442 32.666 1.00 83.12 619 LEU A CA 1
ATOM 4613 C C . LEU A 1 619 ? -7.524 -25.795 31.972 1.00 83.12 619 LEU A C 1
ATOM 4615 O O . LEU A 1 619 ? -6.881 -25.882 30.945 1.00 83.12 619 LEU A O 1
ATOM 4619 N N . SER A 1 620 ? -8.258 -26.846 32.348 1.00 86.00 620 SER A N 1
ATOM 4620 C CA . SER A 1 620 ? -8.044 -28.186 31.761 1.00 86.00 620 SER A CA 1
ATOM 4621 C C . SER A 1 620 ? -8.397 -28.375 30.264 1.00 86.00 620 SER A C 1
ATOM 4623 O O . SER A 1 620 ? -8.448 -29.525 29.804 1.00 86.00 620 SER A O 1
ATOM 4625 N N . GLN A 1 621 ? -8.797 -27.321 29.546 1.00 89.06 621 GLN A N 1
ATOM 4626 C CA . GLN A 1 621 ? -9.085 -27.375 28.108 1.00 89.06 621 GLN A CA 1
ATOM 4627 C C . GLN A 1 621 ? -7.830 -27.293 27.248 1.00 89.06 621 GLN A C 1
ATOM 4629 O O . GLN A 1 621 ? -7.771 -28.030 26.262 1.00 89.06 621 GLN A O 1
ATOM 4634 N N . LEU A 1 622 ? -6.883 -26.432 27.619 1.00 88.88 622 LEU A N 1
ATOM 4635 C CA . LEU A 1 622 ? -5.551 -26.410 27.029 1.00 88.88 622 LEU A CA 1
ATOM 4636 C C . LEU A 1 622 ? -4.645 -27.341 27.839 1.00 88.88 622 LEU A C 1
ATOM 4638 O O . LEU A 1 622 ? -4.997 -27.775 28.936 1.00 88.88 622 LEU A O 1
ATOM 4642 N N . SER A 1 623 ? -3.529 -27.752 27.249 1.00 90.50 623 SER A N 1
ATOM 4643 C CA . SER A 1 623 ? -2.440 -28.387 27.983 1.00 90.50 623 SER A CA 1
ATOM 4644 C C . SER A 1 623 ? -1.125 -28.280 27.232 1.00 90.50 623 SER A C 1
ATOM 4646 O O . SER A 1 623 ? -1.115 -28.369 26.015 1.00 90.50 623 SER A O 1
ATOM 4648 N N . GLY A 1 624 ? 0.016 -28.219 27.921 1.00 87.94 624 GLY A N 1
ATOM 4649 C CA . GLY A 1 624 ? 1.310 -28.061 27.237 1.00 87.94 624 GLY A CA 1
ATOM 4650 C C . GLY A 1 624 ? 1.655 -29.136 26.182 1.00 87.94 624 GLY A C 1
ATOM 4651 O O . GLY A 1 624 ? 2.441 -28.867 25.280 1.00 87.94 624 GLY A O 1
ATOM 4652 N N . ASP A 1 625 ? 1.075 -30.343 26.274 1.00 90.56 625 ASP A N 1
ATOM 4653 C CA . ASP A 1 625 ? 1.201 -31.432 25.277 1.00 90.56 625 ASP A CA 1
ATOM 4654 C C . ASP A 1 625 ? -0.064 -31.583 24.382 1.00 90.56 625 ASP A C 1
ATOM 4656 O O . ASP A 1 625 ? -0.170 -32.547 23.609 1.00 90.56 625 ASP A O 1
ATOM 4660 N N . GLY A 1 626 ? -1.067 -30.726 24.582 1.00 91.25 626 GLY A N 1
ATOM 4661 C CA . GLY A 1 626 ? -2.327 -30.647 23.841 1.00 91.25 626 GLY A CA 1
ATOM 4662 C C . GLY A 1 626 ? -2.151 -29.964 22.491 1.00 91.25 626 GLY A C 1
ATOM 4663 O O . GLY A 1 626 ? -1.062 -29.517 22.182 1.00 91.25 626 GLY A O 1
ATOM 4664 N N . ASP A 1 627 ? -3.200 -29.996 21.681 1.00 93.56 627 ASP A N 1
ATOM 4665 C CA . ASP A 1 627 ? -3.288 -29.397 20.341 1.00 93.56 627 ASP A CA 1
ATOM 4666 C C . ASP A 1 627 ? -4.789 -29.134 20.145 1.00 93.56 627 ASP A C 1
ATOM 4668 O O . ASP A 1 627 ? -5.563 -30.034 19.770 1.00 93.56 627 ASP A O 1
ATOM 4672 N N . PHE A 1 628 ? -5.242 -27.996 20.673 1.00 93.69 628 PHE A N 1
ATOM 4673 C CA . PHE A 1 628 ? -6.662 -27.717 20.873 1.00 93.69 628 PHE A CA 1
ATOM 4674 C C . PHE A 1 628 ? -7.406 -27.536 19.545 1.00 93.69 628 PHE A C 1
ATOM 4676 O O . PHE A 1 628 ? -8.500 -28.102 19.372 1.00 93.69 628 PHE A O 1
ATOM 4683 N N . ASP A 1 629 ? -6.815 -26.836 18.584 1.00 92.81 629 ASP A N 1
ATOM 4684 C CA . ASP A 1 629 ? -7.411 -26.536 17.282 1.00 92.81 629 ASP A CA 1
ATOM 4685 C C . ASP A 1 629 ? -7.040 -27.533 16.159 1.00 92.81 629 ASP A C 1
ATOM 4687 O O . ASP A 1 629 ? -7.791 -27.657 15.184 1.00 92.81 629 ASP A O 1
ATOM 4691 N N . ASN A 1 630 ? -6.080 -28.434 16.395 1.00 94.44 630 ASN A N 1
ATOM 4692 C CA . ASN A 1 630 ? -5.662 -29.538 15.515 1.00 94.44 630 ASN A CA 1
ATOM 4693 C C . ASN A 1 630 ? -4.905 -29.091 14.257 1.00 94.44 630 ASN A C 1
ATOM 4695 O O . ASN A 1 630 ? -5.060 -29.721 13.196 1.00 94.44 630 ASN A O 1
ATOM 4699 N N . ASP A 1 631 ? -4.103 -28.043 14.368 1.00 92.56 631 ASP A N 1
ATOM 4700 C CA . ASP A 1 631 ? -3.257 -27.499 13.306 1.00 92.56 631 ASP A CA 1
ATOM 4701 C C . ASP A 1 631 ? -1.902 -28.244 13.179 1.00 92.56 631 ASP A C 1
ATOM 4703 O O . ASP A 1 631 ? -1.307 -28.330 12.098 1.00 92.56 631 ASP A O 1
ATOM 4707 N N . GLY A 1 632 ? -1.487 -28.928 14.252 1.00 90.69 632 GLY A N 1
ATOM 4708 C CA . GLY A 1 632 ? -0.245 -29.688 14.359 1.00 90.69 632 GLY A CA 1
ATOM 4709 C C . GLY A 1 632 ? 0.840 -29.043 15.226 1.00 90.69 632 GLY A C 1
ATOM 4710 O O . GLY A 1 632 ? 1.879 -29.692 15.411 1.00 90.69 632 GLY A O 1
ATOM 4711 N N . SER A 1 633 ? 0.603 -27.843 15.751 1.00 91.56 633 SER A N 1
ATOM 4712 C CA . SER A 1 633 ? 1.326 -27.205 16.849 1.00 91.56 633 SER A CA 1
ATOM 4713 C C . SER A 1 633 ? 0.721 -27.646 18.188 1.00 91.56 633 SER A C 1
ATOM 4715 O O . SER A 1 633 ? -0.460 -27.958 18.285 1.00 91.56 633 SER A O 1
ATOM 4717 N N . THR A 1 634 ? 1.535 -27.786 19.236 1.00 93.94 634 THR A N 1
ATOM 4718 C CA . THR A 1 634 ? 0.982 -28.020 20.588 1.00 93.94 634 THR A CA 1
ATOM 4719 C C . THR A 1 634 ? 0.649 -26.715 21.300 1.00 93.94 634 THR A C 1
ATOM 4721 O O . THR A 1 634 ? 1.408 -25.767 21.138 1.00 93.94 634 THR A O 1
ATOM 4724 N N . ASP A 1 635 ? -0.323 -26.696 22.220 1.00 89.81 635 ASP A N 1
ATOM 4725 C CA . ASP A 1 635 ? -0.686 -25.480 22.979 1.00 89.81 635 ASP A CA 1
ATOM 4726 C C . ASP A 1 635 ? 0.550 -24.832 23.664 1.00 89.81 635 ASP A C 1
ATOM 4728 O O . ASP A 1 635 ? 0.672 -23.613 23.794 1.00 89.81 635 ASP A O 1
ATOM 4732 N N . GLY A 1 636 ? 1.543 -25.640 24.069 1.00 87.88 636 GLY A N 1
ATOM 4733 C CA . GLY A 1 636 ? 2.824 -25.147 24.595 1.00 87.88 636 GLY A CA 1
ATOM 4734 C C . GLY A 1 636 ? 3.821 -24.629 23.539 1.00 87.88 636 GLY A C 1
ATOM 4735 O O . GLY A 1 636 ? 4.632 -23.736 23.826 1.00 87.88 636 GLY A O 1
ATOM 4736 N N . GLU A 1 637 ? 3.802 -25.182 22.325 1.00 87.94 637 GLU A N 1
ATOM 4737 C CA . GLU A 1 637 ? 4.524 -24.642 21.163 1.00 87.94 637 GLU A CA 1
ATOM 4738 C C . GLU A 1 637 ? 3.910 -23.311 20.725 1.00 87.94 637 GLU A C 1
ATOM 4740 O O . GLU A 1 637 ? 4.663 -22.363 20.511 1.00 87.94 637 GLU A O 1
ATOM 4745 N N . GLU A 1 638 ? 2.586 -23.194 20.733 1.00 88.06 638 GLU A N 1
ATOM 4746 C CA . GLU A 1 638 ? 1.841 -21.968 20.424 1.00 88.06 638 GLU A CA 1
ATOM 4747 C C . GLU A 1 638 ? 2.102 -20.871 21.452 1.00 88.06 638 GLU A C 1
ATOM 4749 O O . GLU A 1 638 ? 2.438 -19.745 21.088 1.00 88.06 638 GLU A O 1
ATOM 4754 N N . LEU A 1 639 ? 2.144 -21.206 22.748 1.00 82.00 639 LEU A N 1
ATOM 4755 C CA . LEU A 1 639 ? 2.616 -20.282 23.788 1.00 82.00 639 LEU A CA 1
ATOM 4756 C C . LEU A 1 639 ? 4.034 -19.745 23.495 1.00 82.00 639 LEU A C 1
ATOM 4758 O O . LEU A 1 639 ? 4.363 -18.596 23.812 1.00 82.00 639 LEU A O 1
ATOM 4762 N N . THR A 1 640 ? 4.901 -20.570 22.901 1.00 79.62 640 THR A N 1
ATOM 4763 C CA . THR A 1 640 ? 6.283 -20.190 22.564 1.00 79.62 640 THR A CA 1
ATOM 4764 C C . THR A 1 640 ? 6.362 -19.380 21.264 1.00 79.62 640 THR A C 1
ATOM 4766 O O . THR A 1 640 ? 7.142 -18.423 21.196 1.00 79.62 640 THR A O 1
ATOM 4769 N N . ALA A 1 641 ? 5.582 -19.762 20.251 1.00 72.50 641 ALA A N 1
ATOM 4770 C CA . ALA A 1 641 ? 5.502 -19.138 18.930 1.00 72.50 641 ALA A CA 1
ATOM 4771 C C . ALA A 1 641 ? 4.653 -17.856 18.925 1.00 72.50 641 ALA A C 1
ATOM 4773 O O . ALA A 1 641 ? 4.879 -16.988 18.087 1.00 72.50 641 ALA A O 1
ATOM 4774 N N . ARG A 1 642 ? 3.809 -17.683 19.952 1.00 75.81 642 ARG A N 1
ATOM 4775 C CA . ARG A 1 642 ? 2.832 -16.599 20.147 1.00 75.81 642 ARG A CA 1
ATOM 4776 C C . ARG A 1 642 ? 1.662 -16.646 19.162 1.00 75.81 642 ARG A C 1
ATOM 4778 O O . ARG A 1 642 ? 1.171 -15.585 18.787 1.00 75.81 642 ARG A O 1
ATOM 4785 N N . THR A 1 643 ? 1.250 -17.845 18.780 1.00 81.50 643 THR A N 1
ATOM 4786 C CA . THR A 1 643 ? 0.072 -18.102 17.946 1.00 81.50 643 THR A CA 1
ATOM 4787 C C . THR A 1 643 ? -1.168 -18.351 18.815 1.00 81.50 643 THR A C 1
ATOM 4789 O O . THR A 1 643 ? -1.042 -18.505 20.038 1.00 81.50 643 THR A O 1
ATOM 4792 N N . ASP A 1 644 ? -2.362 -18.276 18.226 1.00 86.75 644 ASP A N 1
ATOM 4793 C CA . ASP A 1 644 ? -3.635 -18.440 18.939 1.00 86.75 644 ASP A CA 1
ATOM 4794 C C . ASP A 1 644 ? -4.013 -19.931 19.014 1.00 86.75 644 ASP A C 1
ATOM 4796 O O . ASP A 1 644 ? -4.422 -20.478 17.999 1.00 86.75 644 ASP A O 1
ATOM 4800 N N . PRO A 1 645 ? -4.008 -20.569 20.206 1.00 90.00 645 PRO A N 1
ATOM 4801 C CA . PRO A 1 645 ? -4.297 -22.000 20.373 1.00 90.00 645 PRO A CA 1
ATOM 4802 C C . PRO A 1 645 ? -5.738 -22.399 20.044 1.00 90.00 645 PRO A C 1
ATOM 4804 O O . PRO A 1 645 ? -6.169 -23.530 20.274 1.00 90.00 645 PRO A O 1
ATOM 4807 N N . THR A 1 646 ? -6.560 -21.445 19.615 1.00 90.38 646 THR A N 1
ATOM 4808 C CA . THR A 1 646 ? -7.950 -21.646 19.221 1.00 90.38 646 THR A CA 1
ATOM 4809 C C . THR A 1 646 ? -8.182 -21.393 17.735 1.00 90.38 646 THR A C 1
ATOM 4811 O O . THR A 1 646 ? -9.298 -21.652 17.256 1.00 90.38 646 THR A O 1
ATOM 4814 N N . ASN A 1 647 ? -7.158 -20.934 17.013 1.00 92.12 647 ASN A N 1
ATOM 4815 C CA . ASN A 1 647 ? -7.205 -20.610 15.601 1.00 92.12 647 ASN A CA 1
ATOM 4816 C C . ASN A 1 647 ? -6.080 -21.329 14.833 1.00 92.12 647 ASN A C 1
ATOM 4818 O O . ASN A 1 647 ? -4.938 -20.896 14.905 1.00 92.12 647 ASN A O 1
ATOM 4822 N N . PRO A 1 648 ? -6.408 -22.321 13.985 1.00 94.75 648 PRO A N 1
ATOM 4823 C CA . PRO A 1 648 ? -5.400 -23.178 13.367 1.00 94.75 648 PRO A CA 1
ATOM 4824 C C . PRO A 1 648 ? -4.548 -22.510 12.276 1.00 94.75 648 PRO A C 1
ATOM 4826 O O . PRO A 1 648 ? -3.794 -23.224 11.627 1.00 94.75 648 PRO A O 1
ATOM 4829 N N . ASP A 1 649 ? -4.752 -21.225 11.988 1.00 94.56 649 ASP A N 1
ATOM 4830 C CA . ASP A 1 649 ? -4.085 -20.398 10.966 1.00 94.56 649 ASP A CA 1
ATOM 4831 C C . ASP A 1 649 ? -4.150 -18.947 11.478 1.00 94.56 649 ASP A C 1
ATOM 4833 O O . ASP A 1 649 ? -5.158 -18.255 11.305 1.00 94.56 649 ASP A O 1
ATOM 4837 N N . THR A 1 650 ? -3.150 -18.539 12.264 1.00 91.25 650 THR A N 1
ATOM 4838 C CA . THR A 1 650 ? -3.203 -17.311 13.072 1.00 91.25 650 THR A CA 1
ATOM 4839 C C . THR A 1 650 ? -3.170 -16.035 12.223 1.00 91.25 650 THR A C 1
ATOM 4841 O O . THR A 1 650 ? -3.739 -15.020 12.640 1.00 91.25 650 THR A O 1
ATOM 4844 N N . ASP A 1 651 ? -2.535 -16.052 11.051 1.00 88.06 651 ASP A N 1
ATOM 4845 C CA . ASP A 1 651 ? -2.402 -14.887 10.168 1.00 88.06 651 ASP A CA 1
ATOM 4846 C C . ASP A 1 651 ? -3.265 -14.935 8.891 1.00 88.06 651 ASP A C 1
ATOM 4848 O O . ASP A 1 651 ? -3.226 -13.992 8.091 1.00 88.06 651 ASP A O 1
ATOM 4852 N N . ASP A 1 652 ? -4.144 -15.937 8.784 1.00 93.94 652 ASP A N 1
ATOM 4853 C CA . ASP A 1 652 ? -5.179 -16.100 7.754 1.00 93.94 652 ASP A CA 1
ATOM 4854 C C . ASP A 1 652 ? -4.617 -16.196 6.319 1.00 93.94 652 ASP A C 1
ATOM 4856 O O . ASP A 1 652 ? -5.264 -15.789 5.339 1.00 93.94 652 ASP A O 1
ATOM 4860 N N . ASP A 1 653 ? -3.413 -16.740 6.169 1.00 92.38 653 ASP A N 1
ATOM 4861 C CA . ASP A 1 653 ? -2.698 -16.803 4.895 1.00 92.38 653 ASP A CA 1
ATOM 4862 C C . ASP A 1 653 ? -2.963 -18.111 4.110 1.00 92.38 653 ASP A C 1
ATOM 4864 O O . ASP A 1 653 ? -2.729 -18.195 2.893 1.00 92.38 653 ASP A O 1
ATOM 4868 N N . GLY A 1 654 ? -3.549 -19.108 4.786 1.00 92.25 654 GLY A N 1
ATOM 4869 C CA . GLY A 1 654 ? -3.889 -20.426 4.259 1.00 92.25 654 GLY A CA 1
ATOM 4870 C C . GLY A 1 654 ? -2.969 -21.568 4.708 1.00 92.25 654 GLY A C 1
ATOM 4871 O O . GLY A 1 654 ? -3.230 -22.721 4.318 1.00 92.25 654 GLY A O 1
ATOM 4872 N N . LEU A 1 655 ? -1.925 -21.297 5.494 1.00 94.38 655 LEU A N 1
ATOM 4873 C CA . LEU A 1 655 ? -1.051 -22.278 6.134 1.00 94.38 655 LEU A CA 1
ATOM 4874 C C . LEU A 1 655 ? -1.403 -22.439 7.620 1.00 94.38 655 LEU A C 1
ATOM 4876 O O . LEU A 1 655 ? -1.630 -21.467 8.318 1.00 94.38 655 LEU A O 1
ATOM 4880 N N . PRO A 1 656 ? -1.445 -23.678 8.143 1.00 95.88 656 PRO A N 1
ATOM 4881 C CA . PRO A 1 656 ? -1.617 -23.863 9.579 1.00 95.88 656 PRO A CA 1
ATOM 4882 C C . PRO A 1 656 ? -0.355 -23.513 10.374 1.00 95.88 656 PRO A C 1
ATOM 4884 O O . PRO A 1 656 ? 0.736 -23.874 9.921 1.00 95.88 656 PRO A O 1
ATOM 4887 N N . ASP A 1 657 ? -0.480 -22.975 11.590 1.00 93.25 657 ASP A N 1
ATOM 4888 C CA . ASP A 1 657 ? 0.668 -22.518 12.400 1.00 93.25 657 ASP A CA 1
ATOM 4889 C C . ASP A 1 657 ? 1.730 -23.621 12.596 1.00 93.25 657 ASP A C 1
ATOM 4891 O O . ASP A 1 657 ? 2.941 -23.400 12.494 1.00 93.25 657 ASP A O 1
ATOM 4895 N N . GLY A 1 658 ? 1.296 -24.870 12.783 1.00 92.81 658 GLY A N 1
ATOM 4896 C CA . GLY A 1 658 ? 2.157 -26.049 12.909 1.00 92.81 658 GLY A CA 1
ATOM 4897 C C . GLY A 1 658 ? 2.978 -26.397 11.656 1.00 92.81 658 GLY A C 1
ATOM 4898 O O . GLY A 1 658 ? 3.934 -27.181 11.733 1.00 92.81 658 GLY A O 1
ATOM 4899 N N . VAL A 1 659 ? 2.636 -25.846 10.488 1.00 95.25 659 VAL A N 1
ATOM 4900 C CA . VAL A 1 659 ? 3.425 -25.923 9.242 1.00 95.25 659 VAL A CA 1
ATOM 4901 C C . VAL A 1 659 ? 4.496 -24.826 9.195 1.00 95.25 659 VAL A C 1
ATOM 4903 O O . VAL A 1 659 ? 5.555 -25.018 8.584 1.00 95.25 659 VAL A O 1
ATOM 4906 N N . GLU A 1 660 ? 4.275 -23.724 9.898 1.00 94.81 660 GLU A N 1
ATOM 4907 C CA . GLU A 1 660 ? 5.016 -22.472 9.794 1.00 94.81 660 GLU A CA 1
ATOM 4908 C C . GLU A 1 660 ? 6.035 -22.292 10.919 1.00 94.81 660 GLU A C 1
ATOM 4910 O O . GLU A 1 660 ? 5.901 -21.537 11.880 1.00 94.81 660 GLU A O 1
ATOM 4915 N N . THR A 1 661 ? 7.140 -23.021 10.794 1.00 89.12 661 THR A N 1
ATOM 4916 C CA . THR A 1 661 ? 8.100 -23.175 11.895 1.00 89.12 661 THR A CA 1
ATOM 4917 C C . THR A 1 661 ? 8.935 -21.930 12.233 1.00 89.12 661 THR A C 1
ATOM 4919 O O . THR A 1 661 ? 9.748 -21.980 13.165 1.00 89.12 661 THR A O 1
ATOM 4922 N N . GLY A 1 662 ? 8.841 -20.841 11.461 1.00 88.00 662 GLY A N 1
ATOM 4923 C CA . GLY A 1 662 ? 9.620 -19.609 11.654 1.00 88.00 662 GLY A CA 1
ATOM 4924 C C . GLY A 1 662 ? 11.138 -19.795 11.527 1.00 88.00 662 GLY A C 1
ATOM 4925 O O . GLY A 1 662 ? 11.933 -18.982 12.010 1.00 88.00 662 GLY A O 1
ATOM 4926 N N . THR A 1 663 ? 11.587 -20.901 10.926 1.00 90.12 663 THR A N 1
ATOM 4927 C CA . THR A 1 663 ? 13.016 -21.239 10.832 1.00 90.12 663 THR A CA 1
ATOM 4928 C C . THR A 1 663 ? 13.754 -20.456 9.745 1.00 90.12 663 THR A C 1
ATOM 4930 O O . THR A 1 663 ? 14.992 -20.467 9.726 1.00 90.12 663 THR A O 1
ATOM 4933 N N . 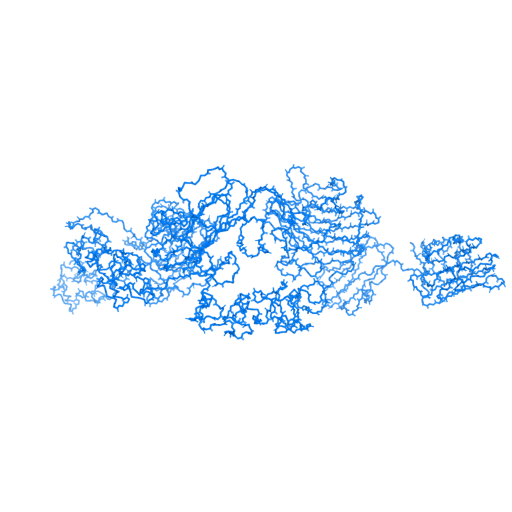GLY A 1 664 ? 13.026 -19.793 8.838 1.00 89.94 664 GLY A N 1
ATOM 4934 C CA . GLY A 1 664 ? 13.567 -19.124 7.655 1.00 89.94 664 GLY A CA 1
ATOM 4935 C C . GLY A 1 664 ? 14.208 -20.104 6.672 1.00 89.94 664 GLY A C 1
ATOM 4936 O O . GLY A 1 664 ? 15.174 -19.771 5.985 1.00 89.94 664 GLY A O 1
ATOM 4937 N N . THR A 1 665 ? 13.785 -21.370 6.675 1.00 91.25 665 THR A N 1
ATOM 4938 C CA . THR A 1 665 ? 14.283 -22.395 5.753 1.00 91.25 665 THR A CA 1
ATOM 4939 C C . THR A 1 665 ? 13.157 -23.330 5.347 1.00 91.25 665 THR A C 1
ATOM 4941 O O . THR A 1 665 ? 12.724 -24.152 6.146 1.00 91.25 665 THR A O 1
ATOM 4944 N N . PHE A 1 666 ? 12.791 -23.292 4.068 1.00 92.31 666 PHE A N 1
ATOM 4945 C CA . PHE A 1 666 ? 11.799 -24.203 3.514 1.00 92.31 666 PHE A CA 1
ATOM 4946 C C . PHE A 1 666 ? 12.306 -25.645 3.505 1.00 92.31 666 PHE A C 1
ATOM 4948 O O . PHE A 1 666 ? 13.301 -25.979 2.846 1.00 92.31 666 PHE A O 1
ATOM 4955 N N . VAL A 1 667 ? 11.616 -26.527 4.231 1.00 93.06 667 VAL A N 1
ATOM 4956 C CA . VAL A 1 667 ? 11.925 -27.959 4.259 1.00 93.06 667 VAL A CA 1
ATOM 4957 C C . VAL A 1 667 ? 10.973 -28.721 3.343 1.00 93.06 667 VAL A C 1
ATOM 4959 O O . VAL A 1 667 ? 11.436 -29.543 2.544 1.00 93.06 667 VAL A O 1
ATOM 4962 N N . ASN A 1 668 ? 9.660 -28.517 3.494 1.00 91.50 668 ASN A N 1
ATOM 4963 C CA . ASN A 1 668 ? 8.590 -29.106 2.676 1.00 91.50 668 ASN A CA 1
ATOM 4964 C C . ASN A 1 668 ? 7.214 -28.491 3.028 1.00 91.50 668 ASN A C 1
ATOM 4966 O O . ASN A 1 668 ? 7.114 -27.718 3.960 1.00 91.50 668 ASN A O 1
ATOM 4970 N N . ALA A 1 669 ? 6.136 -28.917 2.362 1.00 89.00 669 ALA A N 1
ATOM 4971 C CA . ALA A 1 669 ? 4.774 -28.403 2.587 1.00 89.00 669 ALA A CA 1
ATOM 4972 C C . ALA A 1 669 ? 4.152 -28.668 3.983 1.00 89.00 669 ALA A C 1
ATOM 4974 O O . ALA A 1 669 ? 2.998 -28.331 4.197 1.00 89.00 669 ALA A O 1
ATOM 4975 N N . THR A 1 670 ? 4.847 -29.343 4.904 1.00 91.56 670 THR A N 1
ATOM 4976 C CA . THR A 1 670 ? 4.433 -29.454 6.318 1.00 91.56 670 THR A CA 1
ATOM 4977 C C . THR A 1 670 ? 5.475 -28.855 7.272 1.00 91.56 670 THR A C 1
ATOM 4979 O O . THR A 1 670 ? 5.514 -29.244 8.432 1.00 91.56 670 THR A O 1
ATOM 4982 N N . ASP A 1 671 ? 6.423 -28.080 6.737 1.00 93.56 671 ASP A N 1
ATOM 4983 C CA . ASP A 1 671 ? 7.491 -27.345 7.431 1.00 93.56 671 ASP A CA 1
ATOM 4984 C C . ASP A 1 671 ? 8.067 -26.329 6.421 1.00 93.56 671 ASP A C 1
ATOM 4986 O O . ASP A 1 671 ? 9.087 -26.586 5.756 1.00 93.56 671 ASP A O 1
ATOM 4990 N N . THR A 1 672 ? 7.320 -25.246 6.199 1.00 93.81 672 THR A N 1
ATOM 4991 C CA . THR A 1 672 ? 7.606 -24.191 5.204 1.00 93.81 672 THR A CA 1
ATOM 4992 C C . THR A 1 672 ? 8.692 -23.239 5.690 1.00 93.81 672 THR A C 1
ATOM 4994 O O . THR A 1 672 ? 9.405 -22.644 4.884 1.00 93.81 672 THR A O 1
ATOM 4997 N N . GLY A 1 673 ? 8.882 -23.139 7.008 1.00 93.06 673 GLY A N 1
ATOM 4998 C CA . GLY A 1 673 ? 9.847 -22.232 7.624 1.00 93.06 673 GLY A CA 1
ATOM 4999 C C . GLY A 1 673 ? 9.470 -20.751 7.534 1.00 93.06 673 GLY A C 1
ATOM 5000 O O . GLY A 1 673 ? 10.288 -19.932 7.966 1.00 93.06 673 GLY A O 1
ATOM 5001 N N . THR A 1 674 ? 8.284 -20.450 7.001 1.00 94.25 674 THR A N 1
ATOM 5002 C CA . THR A 1 674 ? 7.575 -19.162 7.036 1.00 94.25 674 THR A CA 1
ATOM 5003 C C . THR A 1 674 ? 7.104 -18.864 8.458 1.00 94.25 674 THR A C 1
ATOM 5005 O O . THR A 1 674 ? 7.322 -19.690 9.358 1.00 94.25 674 THR A O 1
ATOM 5008 N N . GLY A 1 675 ? 6.615 -17.655 8.718 1.00 90.19 675 GLY A N 1
ATOM 5009 C CA . GLY A 1 675 ? 6.249 -17.237 10.068 1.00 90.19 675 GLY A CA 1
ATOM 5010 C C . GLY A 1 675 ? 4.747 -17.100 10.256 1.00 90.19 675 GLY A C 1
ATOM 5011 O O . GLY A 1 675 ? 4.219 -16.132 9.748 1.00 90.19 675 GLY A O 1
ATOM 5012 N N . ALA A 1 676 ? 4.171 -17.914 11.149 1.00 89.88 676 ALA A N 1
ATOM 5013 C CA . ALA A 1 676 ? 2.746 -17.983 11.537 1.00 89.88 676 ALA A CA 1
ATOM 5014 C C . ALA A 1 676 ? 2.074 -16.704 12.091 1.00 89.88 676 ALA A C 1
ATOM 5016 O O . ALA A 1 676 ? 1.036 -16.753 12.738 1.00 89.88 676 ALA A O 1
ATOM 5017 N N . LEU A 1 677 ? 2.732 -15.551 11.989 1.00 88.31 677 LEU A N 1
ATOM 5018 C CA . LEU A 1 677 ? 2.221 -14.244 12.419 1.00 88.31 677 LEU A CA 1
ATOM 5019 C C . LEU A 1 677 ? 2.421 -13.187 11.325 1.00 88.31 677 LEU A C 1
ATOM 5021 O O . LEU A 1 677 ? 2.333 -11.985 11.597 1.00 88.31 677 LEU A O 1
ATOM 5025 N N . ASN A 1 678 ? 2.840 -13.608 10.139 1.00 88.12 678 ASN A N 1
ATOM 5026 C CA . ASN A 1 678 ? 3.204 -12.752 9.036 1.00 88.12 678 ASN A CA 1
ATOM 5027 C C . ASN A 1 678 ? 2.814 -13.434 7.717 1.00 88.12 678 ASN A C 1
ATOM 5029 O O . ASN A 1 678 ? 3.624 -14.197 7.197 1.00 88.12 678 ASN A O 1
ATOM 5033 N N . PRO A 1 679 ? 1.677 -13.042 7.118 1.00 90.75 679 PRO A N 1
ATOM 5034 C CA . PRO A 1 679 ? 1.077 -13.767 6.000 1.00 90.75 679 PRO A CA 1
ATOM 5035 C C . PRO A 1 679 ? 1.857 -13.651 4.678 1.00 90.75 679 PRO A C 1
ATOM 5037 O O . PRO A 1 679 ? 1.426 -14.205 3.677 1.00 90.75 679 PRO A O 1
ATOM 5040 N N . ASP A 1 680 ? 2.944 -12.874 4.641 1.00 92.06 680 ASP A N 1
ATOM 5041 C CA . ASP A 1 680 ? 3.856 -12.671 3.504 1.00 92.06 680 ASP A CA 1
ATOM 5042 C C . ASP A 1 680 ? 5.289 -12.570 4.069 1.00 92.06 680 ASP A C 1
ATOM 5044 O O . ASP A 1 680 ? 5.735 -11.510 4.540 1.00 92.06 680 ASP A O 1
ATOM 5048 N N . THR A 1 681 ? 5.994 -13.703 4.155 1.00 90.25 681 THR A N 1
ATOM 5049 C CA . THR A 1 681 ? 7.279 -13.808 4.862 1.00 90.25 681 THR A CA 1
ATOM 5050 C C . THR A 1 681 ? 8.414 -13.064 4.165 1.00 90.25 681 THR A C 1
ATOM 5052 O O . THR A 1 681 ? 9.311 -12.543 4.850 1.00 90.25 681 THR A O 1
ATOM 5055 N N . ASP A 1 682 ? 8.417 -12.992 2.838 1.00 82.56 682 ASP A N 1
ATOM 5056 C CA . ASP A 1 682 ? 9.493 -12.351 2.081 1.00 82.56 682 ASP A CA 1
ATOM 5057 C C . ASP A 1 682 ? 9.170 -10.932 1.583 1.00 82.56 682 ASP A C 1
ATOM 5059 O O . ASP A 1 682 ? 10.106 -10.155 1.349 1.00 82.56 682 ASP A O 1
ATOM 5063 N N . GLY A 1 683 ? 7.899 -10.534 1.596 1.00 83.25 683 GLY A N 1
ATOM 5064 C CA . GLY A 1 683 ? 7.426 -9.178 1.349 1.00 83.25 683 GLY A CA 1
ATOM 5065 C C . GLY A 1 683 ? 7.282 -8.833 -0.130 1.00 83.25 683 GLY A C 1
ATOM 5066 O O . GLY A 1 683 ? 7.501 -7.669 -0.495 1.00 83.25 683 GLY A O 1
ATOM 5067 N N . ASP A 1 684 ? 6.997 -9.810 -0.984 1.00 77.38 684 ASP A N 1
ATOM 5068 C CA . ASP A 1 684 ? 6.869 -9.632 -2.432 1.00 77.38 684 ASP A CA 1
ATOM 5069 C C . ASP A 1 684 ? 5.430 -9.317 -2.897 1.00 77.38 684 ASP A C 1
ATOM 5071 O O . ASP A 1 684 ? 5.215 -8.884 -4.039 1.00 77.38 684 ASP A O 1
ATOM 5075 N N . GLY A 1 685 ? 4.456 -9.442 -1.987 1.00 83.12 685 GLY A N 1
ATOM 5076 C CA . GLY A 1 685 ? 3.036 -9.195 -2.219 1.00 83.12 685 GLY A CA 1
ATOM 5077 C C . GLY A 1 685 ? 2.188 -10.440 -2.506 1.00 83.12 685 GLY A C 1
ATOM 5078 O O . GLY A 1 685 ? 0.996 -10.279 -2.803 1.00 83.12 685 GLY A O 1
ATOM 5079 N N . LEU A 1 686 ? 2.753 -11.645 -2.438 1.00 88.19 686 LEU A N 1
ATOM 5080 C CA . LEU A 1 686 ? 2.040 -12.924 -2.380 1.00 88.19 686 LEU A CA 1
ATOM 5081 C C . LEU A 1 686 ? 1.951 -13.404 -0.924 1.00 88.19 686 LEU A C 1
ATOM 5083 O O . LEU A 1 686 ? 2.764 -13.029 -0.095 1.00 88.19 686 LEU A O 1
ATOM 5087 N N . SER A 1 687 ? 0.917 -14.184 -0.591 1.00 94.44 687 SER A N 1
ATOM 5088 C CA . SER A 1 687 ? 0.831 -14.789 0.743 1.00 94.44 687 SER A CA 1
ATOM 5089 C C . SER A 1 687 ? 1.562 -16.128 0.789 1.00 94.44 687 SER A C 1
ATOM 5091 O O . SER A 1 687 ? 1.496 -16.876 -0.193 1.00 94.44 687 SER A O 1
ATOM 5093 N N . ASP A 1 688 ? 2.174 -16.495 1.917 1.00 95.50 688 ASP A N 1
ATOM 5094 C CA . ASP A 1 688 ? 2.993 -17.716 1.991 1.00 95.50 688 ASP A CA 1
ATOM 5095 C C . ASP A 1 688 ? 2.177 -18.970 1.602 1.00 95.50 688 ASP A C 1
ATOM 5097 O O . ASP A 1 688 ? 2.667 -19.885 0.925 1.00 95.50 688 ASP A O 1
ATOM 5101 N N . GLY A 1 689 ? 0.881 -18.989 1.931 1.00 93.94 689 GLY A N 1
ATOM 5102 C CA . GLY A 1 689 ? -0.060 -20.049 1.569 1.00 93.94 689 GLY A CA 1
ATOM 5103 C C . GLY A 1 689 ? -0.328 -20.258 0.076 1.00 93.94 689 GLY A C 1
ATOM 5104 O O . GLY A 1 689 ? -0.747 -21.360 -0.305 1.00 93.94 689 GLY A O 1
ATOM 5105 N N . VAL A 1 690 ? -0.064 -19.279 -0.801 1.00 95.56 690 VAL A N 1
ATOM 5106 C CA . VAL A 1 690 ? -0.160 -19.483 -2.265 1.00 95.56 690 VAL A CA 1
ATOM 5107 C C . VAL A 1 690 ? 1.154 -19.964 -2.889 1.00 95.56 690 VAL A C 1
ATOM 5109 O O . VAL A 1 690 ? 1.159 -20.441 -4.030 1.00 95.56 690 VAL A O 1
ATOM 5112 N N . GLU A 1 691 ? 2.253 -19.929 -2.139 1.00 95.81 691 GLU A N 1
ATOM 5113 C CA . GLU A 1 691 ? 3.613 -20.147 -2.622 1.00 95.81 691 GLU A CA 1
ATOM 5114 C C . GLU A 1 691 ? 4.148 -21.541 -2.271 1.00 95.81 691 GLU A C 1
ATOM 5116 O O . GLU A 1 691 ? 4.813 -21.813 -1.269 1.00 95.81 691 GLU A O 1
ATOM 5121 N N . THR A 1 692 ? 3.865 -22.507 -3.141 1.00 93.19 692 THR A N 1
ATOM 5122 C CA . THR A 1 692 ? 4.121 -23.923 -2.830 1.00 93.19 692 THR A CA 1
ATOM 5123 C C . THR A 1 692 ? 5.581 -24.370 -2.965 1.00 93.19 692 THR A C 1
ATOM 5125 O O . THR A 1 692 ? 5.892 -25.545 -2.713 1.00 93.19 692 THR A O 1
ATOM 5128 N N . ASN A 1 693 ? 6.480 -23.481 -3.403 1.00 94.44 693 ASN A N 1
ATOM 5129 C CA . ASN A 1 693 ? 7.881 -23.752 -3.747 1.00 94.44 693 ASN A CA 1
ATOM 5130 C C . ASN A 1 693 ? 8.033 -24.965 -4.685 1.00 94.44 693 ASN A C 1
ATOM 5132 O O . ASN A 1 693 ? 8.944 -25.797 -4.569 1.00 94.44 693 ASN A O 1
ATOM 5136 N N . SER A 1 694 ? 7.062 -25.135 -5.587 1.00 92.56 694 SER A N 1
ATOM 5137 C CA . SER A 1 694 ? 7.020 -26.246 -6.537 1.00 92.56 694 SER A CA 1
ATOM 5138 C C . SER A 1 694 ? 7.852 -25.976 -7.797 1.00 92.56 694 SER A C 1
ATOM 5140 O O . SER A 1 694 ? 8.206 -26.928 -8.506 1.00 92.56 694 SER A O 1
ATOM 5142 N N . GLY A 1 695 ? 8.200 -24.708 -8.050 1.00 91.38 695 GLY A N 1
ATOM 5143 C CA . GLY A 1 695 ? 8.882 -24.231 -9.250 1.00 91.38 695 GLY A CA 1
ATOM 5144 C C . GLY A 1 695 ? 8.013 -24.340 -10.502 1.00 91.38 695 GLY A C 1
ATOM 5145 O O . GLY A 1 695 ? 8.517 -24.632 -11.587 1.00 91.38 695 GLY A O 1
ATOM 5146 N N . THR A 1 696 ? 6.688 -24.314 -10.360 1.00 91.75 696 THR A N 1
ATOM 5147 C CA . THR A 1 696 ? 5.747 -24.444 -11.476 1.00 91.75 696 THR A CA 1
ATOM 5148 C C . THR A 1 696 ? 4.486 -23.654 -11.181 1.00 91.75 696 THR A C 1
ATOM 5150 O O . THR A 1 696 ? 3.701 -24.057 -10.327 1.00 91.75 696 THR A O 1
ATOM 5153 N N . PHE A 1 697 ? 4.246 -22.611 -11.968 1.00 92.69 697 PHE A N 1
ATOM 5154 C CA . PHE A 1 697 ? 3.022 -21.834 -11.881 1.00 92.69 697 PHE A CA 1
ATOM 5155 C C . PHE A 1 697 ? 1.795 -22.647 -12.311 1.00 92.69 697 PHE A C 1
ATOM 5157 O O . PHE A 1 697 ? 1.740 -23.206 -13.417 1.00 92.69 697 PHE A O 1
ATOM 5164 N N . ILE A 1 698 ? 0.795 -22.731 -11.429 1.00 91.00 698 ILE A N 1
ATOM 5165 C CA . ILE A 1 698 ? -0.493 -23.371 -11.718 1.00 91.00 698 ILE A CA 1
ATOM 5166 C C . ILE A 1 698 ? -1.565 -22.304 -11.933 1.00 91.00 698 ILE A C 1
ATOM 5168 O O . ILE A 1 698 ? -2.186 -22.277 -13.002 1.00 91.00 698 ILE A O 1
ATOM 5172 N N . ASP A 1 699 ? -1.791 -21.458 -10.928 1.00 89.62 699 ASP A N 1
ATOM 5173 C CA . ASP A 1 699 ? -2.672 -20.289 -10.959 1.00 89.62 699 ASP A CA 1
ATOM 5174 C C . ASP A 1 699 ? -2.395 -19.366 -9.752 1.00 89.62 699 ASP A C 1
ATOM 5176 O O . ASP A 1 699 ? -1.441 -19.566 -9.013 1.00 89.62 699 ASP A O 1
ATOM 5180 N N . VAL A 1 700 ? -3.225 -18.339 -9.544 1.00 87.00 700 VAL A N 1
ATOM 5181 C CA . VAL A 1 700 ? -3.062 -17.355 -8.453 1.00 87.00 700 VAL A CA 1
ATOM 5182 C C . VAL A 1 700 ? -3.229 -17.934 -7.038 1.00 87.00 700 VAL A C 1
ATOM 5184 O O . VAL A 1 700 ? -2.994 -17.222 -6.075 1.00 87.00 700 VAL A O 1
ATOM 5187 N N . THR A 1 701 ? -3.697 -19.177 -6.900 1.00 90.69 701 THR A N 1
ATOM 5188 C CA . THR A 1 701 ? -3.838 -19.871 -5.604 1.00 90.69 701 THR A CA 1
ATOM 5189 C C . THR A 1 701 ? -2.764 -20.942 -5.388 1.00 90.69 701 THR A C 1
ATOM 5191 O O . THR A 1 701 ? -2.765 -21.601 -4.355 1.00 90.69 701 THR A O 1
ATOM 5194 N N . ASP A 1 702 ? -1.892 -21.150 -6.379 1.00 93.06 702 ASP A N 1
ATOM 5195 C CA . ASP A 1 702 ? -0.712 -22.019 -6.330 1.00 93.06 702 ASP A CA 1
ATOM 5196 C C . ASP A 1 702 ? 0.292 -21.494 -7.371 1.00 93.06 702 ASP A C 1
ATOM 5198 O O . ASP A 1 702 ? 0.310 -21.912 -8.541 1.00 93.06 702 ASP A O 1
ATOM 5202 N N . THR A 1 703 ? 1.071 -20.498 -6.953 1.00 93.69 703 THR A N 1
ATOM 5203 C CA . THR A 1 703 ? 2.018 -19.768 -7.808 1.00 93.69 703 THR A CA 1
ATOM 5204 C C . THR A 1 703 ? 3.280 -20.579 -8.076 1.00 93.69 703 THR A C 1
ATOM 5206 O O . THR A 1 703 ? 3.982 -20.336 -9.056 1.00 93.69 703 THR A O 1
ATOM 5209 N N . GLY A 1 704 ? 3.569 -21.572 -7.235 1.00 94.31 704 GLY A N 1
ATOM 5210 C CA . GLY A 1 704 ? 4.770 -22.399 -7.320 1.00 94.31 704 GLY A CA 1
ATOM 5211 C C . GLY A 1 704 ? 6.069 -21.699 -6.919 1.00 94.31 704 GLY A C 1
ATOM 5212 O O . GLY A 1 704 ? 7.099 -22.378 -6.905 1.00 94.31 704 GLY A O 1
ATOM 5213 N N . THR A 1 705 ? 6.004 -20.417 -6.565 1.00 94.88 705 THR A N 1
ATOM 5214 C CA . THR A 1 705 ? 7.105 -19.571 -6.087 1.00 94.88 705 THR A CA 1
ATOM 5215 C C . THR A 1 705 ? 7.510 -19.955 -4.666 1.00 94.88 705 THR A C 1
ATOM 5217 O O . THR A 1 705 ? 6.884 -20.821 -4.046 1.00 94.88 705 THR A O 1
ATOM 5220 N N . ASN A 1 706 ? 8.639 -19.443 -4.194 1.00 94.62 706 ASN A N 1
ATOM 5221 C CA . ASN A 1 706 ? 9.235 -19.801 -2.919 1.00 94.62 706 ASN A CA 1
ATOM 5222 C C . ASN A 1 706 ? 8.958 -18.706 -1.874 1.00 94.62 706 ASN A C 1
ATOM 5224 O O . ASN A 1 706 ? 9.632 -17.688 -1.969 1.00 94.62 706 ASN A O 1
ATOM 5228 N N . PRO A 1 707 ? 8.203 -18.990 -0.792 1.00 95.06 707 PRO A N 1
ATOM 5229 C CA . PRO A 1 707 ? 7.728 -17.990 0.188 1.00 95.06 707 PRO A CA 1
ATOM 5230 C C . PRO A 1 707 ? 8.806 -17.377 1.094 1.00 95.06 707 PRO A C 1
ATOM 5232 O O . PRO A 1 707 ? 8.565 -16.816 2.155 1.00 95.06 707 PRO A O 1
ATOM 5235 N N . LEU A 1 708 ? 10.071 -17.610 0.763 1.00 94.44 708 LEU A N 1
ATOM 5236 C CA . LEU A 1 708 ? 11.231 -17.086 1.479 1.00 94.44 708 LEU A CA 1
ATOM 5237 C C . LEU A 1 708 ? 12.167 -16.343 0.516 1.00 94.44 708 LEU A C 1
ATOM 5239 O O . LEU A 1 708 ? 13.352 -16.158 0.825 1.00 94.44 708 LEU A O 1
ATOM 5243 N N . SER A 1 709 ? 11.701 -16.037 -0.692 1.00 92.38 709 SER A N 1
ATOM 5244 C CA . SER A 1 709 ? 12.468 -15.494 -1.800 1.00 92.38 709 SER A CA 1
ATOM 5245 C C . SER A 1 709 ? 11.596 -14.612 -2.682 1.00 92.38 709 SER A C 1
ATOM 5247 O O . SER A 1 709 ? 11.046 -15.101 -3.654 1.00 92.38 709 SER A O 1
ATOM 5249 N N . VAL A 1 710 ? 11.690 -13.302 -2.437 1.00 86.00 710 VAL A N 1
ATOM 5250 C CA . VAL A 1 710 ? 11.028 -12.238 -3.214 1.00 86.00 710 VAL A CA 1
ATOM 5251 C C . VAL A 1 710 ? 11.073 -12.433 -4.733 1.00 86.00 710 VAL A C 1
ATOM 5253 O O . VAL A 1 710 ? 10.176 -11.989 -5.426 1.00 86.00 710 VAL A O 1
ATOM 5256 N N . ASP A 1 711 ? 12.150 -13.026 -5.246 1.00 86.50 711 ASP A N 1
ATOM 5257 C CA . ASP A 1 711 ? 12.368 -13.337 -6.661 1.00 86.50 711 ASP A CA 1
ATOM 5258 C C . ASP A 1 711 ? 12.775 -14.817 -6.760 1.00 86.50 711 ASP A C 1
ATOM 5260 O O . ASP A 1 711 ? 13.892 -15.203 -6.370 1.00 86.50 711 ASP A O 1
ATOM 5264 N N . SER A 1 712 ? 11.847 -15.673 -7.187 1.00 89.44 712 SER A N 1
ATOM 5265 C CA . SER A 1 712 ? 12.013 -17.130 -7.188 1.00 89.44 712 SER A CA 1
ATOM 5266 C C . SER A 1 712 ? 12.885 -17.640 -8.329 1.00 89.44 712 SER A C 1
ATOM 5268 O O . SER A 1 712 ? 13.589 -18.651 -8.170 1.00 89.44 712 SER A O 1
ATOM 5270 N N . ASP A 1 713 ? 12.863 -16.972 -9.480 1.00 84.62 713 ASP A N 1
ATOM 5271 C CA . ASP A 1 713 ? 13.588 -17.401 -10.676 1.00 84.62 713 ASP A CA 1
ATOM 5272 C C . ASP A 1 713 ? 14.932 -16.677 -10.895 1.00 84.62 713 ASP A C 1
ATOM 5274 O O . ASP A 1 713 ? 15.803 -17.166 -11.635 1.00 84.62 713 ASP A O 1
ATOM 5278 N N . GLY A 1 714 ? 15.170 -15.609 -10.135 1.00 78.25 714 GLY A N 1
ATOM 5279 C CA . GLY A 1 714 ? 16.410 -14.852 -10.068 1.00 78.25 714 GLY A CA 1
ATOM 5280 C C . GLY A 1 714 ? 16.574 -13.816 -11.178 1.00 78.25 714 GLY A C 1
ATOM 5281 O O . GLY A 1 714 ? 17.727 -13.499 -11.516 1.00 78.25 714 GLY A O 1
ATOM 5282 N N . ASP A 1 715 ? 15.487 -13.349 -11.793 1.00 69.19 715 ASP A N 1
ATOM 5283 C CA . ASP A 1 715 ? 15.504 -12.364 -12.877 1.00 69.19 715 ASP A CA 1
ATOM 5284 C C . ASP A 1 715 ? 15.415 -10.895 -12.424 1.00 69.19 715 ASP A C 1
ATOM 5286 O O . ASP A 1 715 ? 15.561 -9.985 -13.247 1.00 69.19 715 ASP A O 1
ATOM 5290 N N . LEU A 1 716 ? 15.361 -10.669 -11.107 1.00 71.44 716 LEU A N 1
ATOM 5291 C CA . LEU A 1 716 ? 15.260 -9.376 -10.428 1.00 71.44 716 LEU A CA 1
ATOM 5292 C C . LEU A 1 716 ? 13.876 -8.710 -10.513 1.00 71.44 716 LEU A C 1
ATOM 5294 O O . LEU A 1 716 ? 13.790 -7.509 -10.235 1.00 71.44 716 LEU A O 1
ATOM 5298 N N . CYS A 1 717 ? 12.818 -9.443 -10.865 1.00 73.19 717 CYS A N 1
ATOM 5299 C CA . CYS A 1 717 ? 11.432 -9.028 -10.654 1.00 73.19 717 CYS A CA 1
ATOM 5300 C C . CYS A 1 717 ? 10.817 -9.790 -9.470 1.00 73.19 717 CYS A C 1
ATOM 5302 O O . CYS A 1 717 ? 11.016 -10.994 -9.372 1.00 73.19 717 CYS A O 1
ATOM 5304 N N . PRO A 1 718 ? 10.088 -9.117 -8.560 1.00 81.88 718 PRO A N 1
ATOM 5305 C CA . PRO A 1 718 ? 9.371 -9.826 -7.511 1.00 81.88 718 PRO A CA 1
ATOM 5306 C C . PRO A 1 718 ? 8.217 -10.682 -8.050 1.00 81.88 718 PRO A C 1
ATOM 5308 O O . PRO A 1 718 ? 7.473 -10.215 -8.924 1.00 81.88 718 PRO A O 1
ATOM 5311 N N . ASP A 1 719 ? 8.008 -11.872 -7.489 1.00 83.00 719 ASP A N 1
ATOM 5312 C CA . ASP A 1 719 ? 7.057 -12.857 -8.023 1.00 83.00 719 ASP A CA 1
ATOM 5313 C C . ASP A 1 719 ? 5.609 -12.312 -8.037 1.00 83.00 719 ASP A C 1
ATOM 5315 O O . ASP A 1 719 ? 4.868 -12.450 -9.025 1.00 83.00 719 ASP A O 1
ATOM 5319 N N . GLY A 1 720 ? 5.210 -11.587 -6.986 1.00 83.31 720 GLY A N 1
ATOM 5320 C CA . GLY A 1 720 ? 3.920 -10.890 -6.906 1.00 83.31 720 GLY A CA 1
ATOM 5321 C C . GLY A 1 720 ? 3.692 -9.849 -8.011 1.00 83.31 720 GLY A C 1
ATOM 5322 O O . GLY A 1 720 ? 2.571 -9.685 -8.516 1.00 83.31 720 GLY A O 1
ATOM 5323 N N . VAL A 1 721 ? 4.753 -9.175 -8.465 1.00 75.75 721 VAL A N 1
ATOM 5324 C CA . VAL A 1 721 ? 4.684 -8.187 -9.556 1.00 75.75 721 VAL A CA 1
ATOM 5325 C C . VAL A 1 721 ? 4.522 -8.878 -10.907 1.00 75.75 721 VAL A C 1
ATOM 5327 O O . VAL A 1 721 ? 3.745 -8.417 -11.754 1.00 75.75 721 VAL A O 1
ATOM 5330 N N . GLU A 1 722 ? 5.204 -9.997 -11.121 1.00 80.50 722 GLU A N 1
ATOM 5331 C CA . GLU A 1 722 ? 5.057 -10.807 -12.330 1.00 80.50 722 GLU A CA 1
ATOM 5332 C C . GLU A 1 722 ? 3.639 -11.360 -12.479 1.00 80.50 722 GLU A C 1
ATOM 5334 O O . GLU A 1 722 ? 3.014 -11.225 -13.542 1.00 80.50 722 GLU A O 1
ATOM 5339 N N . LEU A 1 723 ? 3.069 -11.873 -11.386 1.00 81.12 723 LEU A N 1
ATOM 5340 C CA . LEU A 1 723 ? 1.697 -12.367 -11.373 1.00 81.12 723 LEU A CA 1
ATOM 5341 C C . LEU A 1 723 ? 0.689 -11.264 -11.722 1.00 81.12 723 LEU A C 1
ATOM 5343 O O . LEU A 1 723 ? -0.218 -11.480 -12.535 1.00 81.12 723 LEU A O 1
ATOM 5347 N N . ALA A 1 724 ? 0.873 -10.057 -11.177 1.00 72.56 724 ALA A N 1
ATOM 5348 C CA . ALA A 1 724 ? 0.043 -8.894 -11.498 1.00 72.56 724 ALA A CA 1
ATOM 5349 C C . ALA A 1 724 ? 0.128 -8.491 -12.986 1.00 72.56 724 ALA A C 1
ATOM 5351 O O . ALA A 1 724 ? -0.838 -7.966 -13.550 1.00 72.56 724 ALA A O 1
ATOM 5352 N N . ARG A 1 725 ? 1.257 -8.776 -13.648 1.00 69.94 725 ARG A N 1
ATOM 5353 C CA . ARG A 1 725 ? 1.485 -8.548 -15.088 1.00 69.94 725 ARG A CA 1
ATOM 5354 C C . ARG A 1 725 ? 1.019 -9.712 -15.968 1.00 69.94 725 ARG A C 1
ATOM 5356 O O . ARG A 1 725 ? 0.989 -9.576 -17.194 1.00 69.94 725 ARG A O 1
ATOM 5363 N N . GLY A 1 726 ? 0.625 -10.833 -15.367 1.00 71.38 726 GLY A N 1
ATOM 5364 C CA . GLY A 1 726 ? 0.239 -12.053 -16.069 1.00 71.38 726 GLY A CA 1
ATOM 5365 C C . GLY A 1 726 ? 1.416 -12.792 -16.713 1.00 71.38 726 GLY A C 1
ATOM 5366 O O . GLY A 1 726 ? 1.182 -13.551 -17.663 1.00 71.38 726 GLY A O 1
ATOM 5367 N N . SER A 1 727 ? 2.647 -12.550 -16.247 1.00 76.31 727 SER A N 1
ATOM 5368 C CA . SER A 1 727 ? 3.804 -13.411 -16.519 1.00 76.31 727 SER A CA 1
ATOM 5369 C C . SER A 1 727 ? 3.849 -14.580 -15.528 1.00 76.31 727 SER A C 1
ATOM 5371 O O . SER A 1 727 ? 3.089 -14.623 -14.562 1.00 76.31 727 SER A O 1
ATOM 5373 N N . ASP A 1 728 ? 4.650 -15.591 -15.857 1.00 85.94 728 ASP A N 1
ATOM 5374 C CA . ASP A 1 728 ? 4.864 -16.762 -15.006 1.00 85.94 728 ASP A CA 1
ATOM 5375 C C . ASP A 1 728 ? 6.058 -16.461 -14.089 1.00 85.94 728 ASP A C 1
ATOM 5377 O O . ASP A 1 728 ? 7.154 -16.342 -14.631 1.00 85.94 728 ASP A O 1
ATOM 5381 N N . PRO A 1 729 ? 5.869 -16.358 -12.759 1.00 88.38 729 PRO A N 1
ATOM 5382 C CA . PRO A 1 729 ? 6.923 -15.955 -11.820 1.00 88.38 729 PRO A CA 1
ATOM 5383 C C . PRO A 1 729 ? 8.014 -17.017 -11.584 1.00 88.38 729 PRO A C 1
ATOM 5385 O O . PRO A 1 729 ? 8.857 -16.911 -10.705 1.00 88.38 729 PRO A O 1
ATOM 5388 N N . ASN A 1 730 ? 7.963 -18.137 -12.309 1.00 89.38 730 ASN A N 1
ATOM 5389 C CA . ASN A 1 730 ? 8.987 -19.181 -12.241 1.00 89.38 730 ASN A CA 1
ATOM 5390 C C . ASN A 1 730 ? 9.828 -19.248 -13.527 1.00 89.38 730 ASN A C 1
ATOM 5392 O O . ASN A 1 730 ? 10.590 -20.207 -13.717 1.00 89.38 730 ASN A O 1
ATOM 5396 N N . GLU A 1 731 ? 9.651 -18.303 -14.451 1.00 86.00 731 GLU A N 1
ATOM 5397 C CA . GLU A 1 731 ? 10.274 -18.299 -15.771 1.00 86.00 731 GLU A CA 1
ATOM 5398 C C . GLU A 1 731 ? 10.950 -16.958 -16.073 1.00 86.00 731 GLU A C 1
ATOM 5400 O O . GLU A 1 731 ? 10.321 -16.055 -16.621 1.00 86.00 731 GLU A O 1
ATOM 5405 N N . ALA A 1 732 ? 12.273 -16.926 -15.868 1.00 74.50 732 ALA A N 1
ATOM 5406 C CA . ALA A 1 732 ? 13.094 -15.728 -16.017 1.00 74.50 732 ALA A CA 1
ATOM 5407 C C . ALA A 1 732 ? 12.800 -14.971 -17.324 1.00 74.50 732 ALA A C 1
ATOM 5409 O O . ALA A 1 732 ? 13.213 -15.382 -18.423 1.00 74.50 732 ALA A O 1
ATOM 5410 N N . SER A 1 733 ? 12.090 -13.852 -17.200 1.00 61.88 733 SER A N 1
ATOM 5411 C CA . SER A 1 733 ? 11.570 -13.036 -18.300 1.00 61.88 733 SER A CA 1
ATOM 5412 C C . SER A 1 733 ? 11.957 -11.552 -18.184 1.00 61.88 733 SER A C 1
ATOM 5414 O O . SER A 1 733 ? 11.922 -10.817 -19.181 1.00 61.88 733 SER A O 1
ATOM 5416 N N . GLY A 1 734 ? 12.431 -11.132 -17.012 1.00 50.34 734 GLY A N 1
ATOM 5417 C CA . GLY A 1 734 ? 12.893 -9.804 -16.633 1.00 50.34 734 GLY A CA 1
ATOM 5418 C C . GLY A 1 734 ? 14.291 -9.468 -17.143 1.00 50.34 734 GLY A C 1
ATOM 5419 O O . GLY A 1 734 ? 15.281 -9.541 -16.430 1.00 50.34 734 GLY A O 1
ATOM 5420 N N . LEU A 1 735 ? 14.397 -9.013 -18.393 1.00 49.03 735 LEU A N 1
ATOM 5421 C CA . LEU A 1 735 ? 15.492 -8.130 -18.821 1.00 49.03 735 LEU A CA 1
ATOM 5422 C C . LEU A 1 735 ? 14.966 -7.109 -19.839 1.00 49.03 735 LEU A C 1
ATOM 5424 O O . LEU A 1 735 ? 15.161 -7.244 -21.047 1.00 49.03 735 LEU A O 1
ATOM 5428 N N . GLY A 1 736 ? 14.323 -6.047 -19.345 1.00 45.16 736 GLY A N 1
ATOM 5429 C CA . GLY A 1 736 ? 13.962 -4.871 -20.152 1.00 45.16 736 GLY A CA 1
ATOM 5430 C C . GLY A 1 736 ? 15.169 -4.047 -20.632 1.00 45.16 736 GLY A C 1
ATOM 5431 O O . GLY A 1 736 ? 15.064 -3.293 -21.599 1.00 45.16 736 GLY A O 1
ATOM 5432 N N . ALA A 1 737 ? 16.347 -4.215 -20.024 1.00 42.91 737 ALA A N 1
ATOM 5433 C CA . ALA A 1 737 ? 17.572 -3.557 -20.465 1.00 42.91 737 ALA A CA 1
ATOM 5434 C C . ALA A 1 737 ? 18.347 -4.445 -21.452 1.00 42.91 737 ALA A C 1
ATOM 5436 O O . ALA A 1 737 ? 19.190 -5.265 -21.083 1.00 42.91 737 ALA A O 1
ATOM 5437 N N . SER A 1 738 ? 18.104 -4.252 -22.748 1.00 49.12 738 SER A N 1
ATOM 5438 C CA . SER A 1 738 ? 19.088 -4.665 -23.753 1.00 49.12 738 SER A CA 1
ATOM 5439 C C . SER A 1 738 ? 20.399 -3.890 -23.526 1.00 49.12 738 SER A C 1
ATOM 5441 O O . SER A 1 738 ? 20.373 -2.736 -23.107 1.00 49.12 738 SER A O 1
ATOM 5443 N N . SER A 1 739 ? 21.553 -4.489 -23.840 1.00 58.16 739 SER A N 1
ATOM 5444 C CA . SER A 1 739 ? 22.912 -3.943 -23.622 1.00 58.16 739 SER A CA 1
ATOM 5445 C C . SER A 1 739 ? 23.197 -2.523 -24.183 1.00 58.16 739 SER A C 1
ATOM 5447 O O . SER A 1 739 ? 24.325 -2.057 -24.027 1.00 58.16 739 SER A O 1
ATOM 5449 N N . GLY A 1 740 ? 22.245 -1.835 -24.829 1.00 64.94 740 GLY A N 1
ATOM 5450 C CA . GLY A 1 740 ? 22.430 -0.491 -25.392 1.00 64.94 740 GLY A CA 1
ATOM 5451 C C . GLY A 1 740 ? 21.176 0.391 -25.519 1.00 64.94 740 GLY A C 1
ATOM 5452 O O . GLY A 1 740 ? 21.220 1.395 -26.237 1.00 64.94 740 GLY A O 1
ATOM 5453 N N . ALA A 1 741 ? 20.063 0.046 -24.861 1.00 79.00 741 ALA A N 1
ATOM 5454 C CA . ALA A 1 741 ? 18.884 0.914 -24.796 1.00 79.00 741 ALA A CA 1
ATOM 5455 C C . ALA A 1 741 ? 18.045 0.669 -23.532 1.00 79.00 741 ALA A C 1
ATOM 5457 O O . ALA A 1 741 ? 17.922 -0.472 -23.088 1.00 79.00 741 ALA A O 1
ATOM 5458 N N . TYR A 1 742 ? 17.439 1.736 -23.012 1.00 85.12 742 TYR A N 1
ATOM 5459 C CA . TYR A 1 742 ? 16.485 1.729 -21.902 1.00 85.12 742 TYR A CA 1
ATOM 5460 C C . TYR A 1 742 ? 15.230 2.513 -22.304 1.00 85.12 742 TYR A C 1
ATOM 5462 O O . TYR A 1 742 ? 15.341 3.669 -22.715 1.00 85.12 742 TYR A O 1
ATOM 5470 N N . LEU A 1 743 ? 14.054 1.886 -22.226 1.00 82.31 743 LEU A N 1
ATOM 5471 C CA . LEU A 1 743 ? 12.778 2.453 -22.670 1.00 82.31 743 LEU A CA 1
ATOM 5472 C C . LEU A 1 743 ? 11.735 2.297 -21.563 1.00 82.31 743 LEU A C 1
ATOM 5474 O O . LEU A 1 743 ? 11.480 1.179 -21.133 1.00 82.31 743 LEU A O 1
ATOM 5478 N N . GLN A 1 744 ? 11.099 3.395 -21.163 1.00 84.12 744 GLN A N 1
ATOM 5479 C CA . GLN A 1 744 ? 9.996 3.397 -20.209 1.00 84.12 744 GLN A CA 1
ATOM 5480 C C . GLN A 1 744 ? 8.966 4.471 -20.563 1.00 84.12 744 GLN A C 1
ATOM 5482 O O . GLN A 1 744 ? 9.234 5.664 -20.459 1.00 84.12 744 GLN A O 1
ATOM 5487 N N . ASN A 1 745 ? 7.762 4.046 -20.940 1.00 82.38 745 ASN A N 1
ATOM 5488 C CA . ASN A 1 745 ? 6.594 4.921 -21.090 1.00 82.38 745 ASN A CA 1
ATOM 5489 C C . ASN A 1 745 ? 5.694 4.933 -19.846 1.00 82.38 745 ASN A C 1
ATOM 5491 O O . ASN A 1 745 ? 4.677 5.597 -19.869 1.00 82.38 745 ASN A O 1
ATOM 5495 N N . PHE A 1 746 ? 6.023 4.162 -18.801 1.00 85.88 746 PHE A N 1
ATOM 5496 C CA . PHE A 1 746 ? 5.302 4.082 -17.515 1.00 85.88 746 PHE A CA 1
ATOM 5497 C C . PHE A 1 746 ? 3.805 3.694 -17.576 1.00 85.88 746 PHE A C 1
ATOM 5499 O O . PHE A 1 746 ? 3.178 3.493 -16.535 1.00 85.88 746 PHE A O 1
ATOM 5506 N N . ASP A 1 747 ? 3.246 3.491 -18.767 1.00 77.50 747 ASP A N 1
ATOM 5507 C CA . ASP A 1 747 ? 1.908 2.951 -18.972 1.00 77.50 747 ASP A CA 1
ATOM 5508 C C . ASP A 1 747 ? 1.775 1.529 -18.403 1.00 77.50 747 ASP A C 1
ATOM 5510 O O . ASP A 1 747 ? 2.671 0.693 -18.520 1.00 77.50 747 ASP A O 1
ATOM 5514 N N . GLY A 1 748 ? 0.596 1.220 -17.857 1.00 69.62 748 GLY A N 1
ATOM 5515 C CA . GLY A 1 748 ? 0.246 -0.131 -17.405 1.00 69.62 748 GLY A CA 1
ATOM 5516 C C . GLY A 1 748 ? 0.724 -0.495 -15.999 1.00 69.62 748 GLY A C 1
ATOM 5517 O O . GLY A 1 748 ? 0.344 -1.557 -15.510 1.00 69.62 748 GLY A O 1
ATOM 5518 N N . PHE A 1 749 ? 1.480 0.378 -15.328 1.00 72.81 749 PHE A N 1
ATOM 5519 C CA . PHE A 1 749 ? 1.797 0.228 -13.908 1.00 72.81 749 PHE A CA 1
ATOM 5520 C C . PHE A 1 749 ? 0.680 0.830 -13.029 1.00 72.81 749 PHE A C 1
ATOM 5522 O O . PHE A 1 749 ? 0.164 1.904 -13.356 1.00 72.81 749 PHE A O 1
ATOM 5529 N N . PRO A 1 750 ? 0.282 0.162 -11.929 1.00 77.94 750 PRO A N 1
ATOM 5530 C CA . PRO A 1 750 ? -0.646 0.722 -10.949 1.00 77.94 750 PRO A CA 1
ATOM 5531 C C . PRO A 1 750 ? -0.150 2.031 -10.316 1.00 77.94 750 PRO A C 1
ATOM 5533 O O . PRO A 1 750 ? 1.049 2.283 -10.194 1.00 77.94 750 PRO A O 1
ATOM 5536 N N . ASN A 1 751 ? -1.088 2.857 -9.845 1.00 83.81 751 ASN A N 1
ATOM 5537 C CA . ASN A 1 751 ? -0.736 4.048 -9.074 1.00 83.81 751 ASN A CA 1
ATOM 5538 C C . ASN A 1 751 ? -0.035 3.630 -7.772 1.00 83.81 751 ASN A C 1
ATOM 5540 O O . ASN A 1 751 ? -0.529 2.769 -7.048 1.00 83.81 751 ASN A O 1
ATOM 5544 N N . GLY A 1 752 ? 1.103 4.256 -7.472 1.00 82.25 752 GLY A N 1
ATOM 5545 C CA . GLY A 1 752 ? 1.933 3.931 -6.309 1.00 82.25 752 GLY A CA 1
ATOM 5546 C C . GLY A 1 752 ? 3.118 3.006 -6.600 1.00 82.25 752 GLY A C 1
ATOM 5547 O O . GLY A 1 752 ? 3.964 2.855 -5.724 1.00 82.25 752 GLY A O 1
ATOM 5548 N N . THR A 1 753 ? 3.250 2.445 -7.809 1.00 81.75 753 THR A N 1
ATOM 5549 C CA . THR A 1 753 ? 4.393 1.583 -8.156 1.00 81.75 753 THR A CA 1
ATOM 5550 C C . THR A 1 753 ? 5.731 2.327 -8.045 1.00 81.75 753 THR A C 1
ATOM 5552 O O . THR A 1 753 ? 5.889 3.427 -8.581 1.00 81.75 753 THR A O 1
ATOM 5555 N N . THR A 1 754 ? 6.705 1.707 -7.374 1.00 81.44 754 THR A N 1
ATOM 5556 C CA . THR A 1 754 ? 8.076 2.221 -7.186 1.00 81.44 754 THR A CA 1
ATOM 5557 C C . THR A 1 754 ? 9.168 1.295 -7.735 1.00 81.44 754 THR A C 1
ATOM 5559 O O . THR A 1 754 ? 10.285 1.763 -7.968 1.00 81.44 754 THR A O 1
ATOM 5562 N N . ASP A 1 755 ? 8.848 0.027 -7.998 1.00 79.19 755 ASP A N 1
ATOM 5563 C CA . ASP A 1 755 ? 9.713 -0.934 -8.688 1.00 79.19 755 ASP A CA 1
ATOM 5564 C C . ASP A 1 755 ? 9.098 -1.312 -10.043 1.00 79.19 755 ASP A C 1
ATOM 5566 O O . ASP A 1 755 ? 7.918 -1.657 -10.125 1.00 79.19 755 ASP A O 1
ATOM 5570 N N . LEU A 1 756 ? 9.879 -1.184 -11.117 1.00 76.44 756 LEU A N 1
ATOM 5571 C CA . LEU A 1 756 ? 9.426 -1.399 -12.494 1.00 76.44 756 LEU A CA 1
ATOM 5572 C C . LEU A 1 756 ? 9.871 -2.749 -13.077 1.00 76.44 756 LEU A C 1
ATOM 5574 O O . LEU A 1 756 ? 9.526 -3.031 -14.229 1.00 76.44 756 LEU A O 1
ATOM 5578 N N . CYS A 1 757 ? 10.606 -3.576 -12.319 1.00 70.75 757 CYS A N 1
ATOM 5579 C CA . CYS A 1 757 ? 11.164 -4.855 -12.785 1.00 70.75 757 CYS A CA 1
ATOM 5580 C C . CYS A 1 757 ? 12.070 -4.741 -14.024 1.00 70.75 757 CYS A C 1
ATOM 5582 O O . CYS A 1 757 ? 12.114 -5.610 -14.895 1.00 70.75 757 CYS A O 1
ATOM 5584 N N . ASP A 1 758 ? 12.788 -3.630 -14.149 1.00 71.38 758 ASP A N 1
ATOM 5585 C CA . ASP A 1 758 ? 13.694 -3.357 -15.269 1.00 71.38 758 ASP A CA 1
ATOM 5586 C C . ASP A 1 758 ? 15.092 -2.921 -14.793 1.00 71.38 758 ASP A C 1
ATOM 5588 O O . ASP A 1 758 ? 15.908 -2.434 -15.581 1.00 71.38 758 ASP A O 1
ATOM 5592 N N . GLY A 1 759 ? 15.367 -3.091 -13.493 1.00 72.81 759 GLY A N 1
ATOM 5593 C CA . GLY A 1 759 ? 16.583 -2.650 -12.810 1.00 72.81 759 GLY A CA 1
ATOM 5594 C C . GLY A 1 759 ? 16.656 -1.139 -12.560 1.00 72.81 759 GLY A C 1
ATOM 5595 O O . GLY A 1 759 ? 17.697 -0.647 -12.108 1.00 72.81 759 GLY A O 1
ATOM 5596 N N . SER A 1 760 ? 15.596 -0.390 -12.875 1.00 83.06 760 SER A N 1
ATOM 5597 C CA . SER A 1 760 ? 15.460 0.999 -12.453 1.00 83.06 760 SER A CA 1
ATOM 5598 C C . SER A 1 760 ? 15.049 1.102 -10.989 1.00 83.06 760 SER A C 1
ATOM 5600 O O . SER A 1 760 ? 14.617 0.137 -10.368 1.00 83.06 760 SER A O 1
ATOM 5602 N N . ALA A 1 761 ? 15.230 2.283 -10.406 1.00 84.31 761 ALA A N 1
ATOM 5603 C CA . ALA A 1 761 ? 14.866 2.526 -9.020 1.00 84.31 761 ALA A CA 1
ATOM 5604 C C . ALA A 1 761 ? 14.219 3.898 -8.852 1.00 84.31 761 ALA A C 1
ATOM 5606 O O . ALA A 1 761 ? 14.826 4.918 -9.200 1.00 84.31 761 ALA A O 1
ATOM 5607 N N . ILE A 1 762 ? 13.021 3.921 -8.266 1.00 87.56 762 ILE A N 1
ATOM 5608 C CA . ILE A 1 762 ? 12.317 5.133 -7.834 1.00 87.56 762 ILE A CA 1
ATOM 5609 C C . ILE A 1 762 ? 12.528 5.295 -6.324 1.00 87.56 762 ILE A C 1
ATOM 5611 O O . ILE A 1 762 ? 12.379 4.349 -5.556 1.00 87.56 762 ILE A O 1
ATOM 5615 N N . GLY A 1 763 ? 12.892 6.496 -5.873 1.00 82.31 763 GLY A N 1
ATOM 5616 C CA . GLY A 1 763 ? 13.093 6.775 -4.450 1.00 82.31 763 GLY A CA 1
ATOM 5617 C C . GLY A 1 763 ? 12.771 8.215 -4.084 1.00 82.31 763 GLY A C 1
ATOM 5618 O O . GLY A 1 763 ? 13.040 9.129 -4.858 1.00 82.31 763 GLY A O 1
ATOM 5619 N N . SER A 1 764 ? 12.222 8.445 -2.891 1.00 78.50 764 SER A N 1
ATOM 5620 C CA . SER A 1 764 ? 11.987 9.795 -2.364 1.00 78.50 764 SER A CA 1
ATOM 5621 C C . SER A 1 764 ? 12.050 9.856 -0.840 1.00 78.50 764 SER A C 1
ATOM 5623 O O . SER A 1 764 ? 11.948 8.833 -0.170 1.00 78.50 764 SER A O 1
ATOM 5625 N N . ASN A 1 765 ? 12.211 11.053 -0.267 1.00 70.62 765 ASN A N 1
ATOM 5626 C CA . ASN A 1 765 ? 11.821 11.297 1.125 1.00 70.62 765 ASN A CA 1
ATOM 5627 C C . ASN A 1 765 ? 10.379 11.851 1.148 1.00 70.62 765 ASN A C 1
ATOM 5629 O O . ASN A 1 765 ? 10.043 12.758 0.387 1.00 70.62 765 ASN A O 1
ATOM 5633 N N . ASN A 1 766 ? 9.535 11.292 2.019 1.00 62.88 766 ASN A N 1
ATOM 5634 C CA . ASN A 1 766 ? 8.096 11.584 2.156 1.00 62.88 766 ASN A CA 1
ATOM 5635 C C . ASN A 1 766 ? 7.176 11.070 1.024 1.00 62.88 766 ASN A C 1
ATOM 5637 O O . ASN A 1 766 ? 6.053 11.548 0.899 1.00 62.88 766 ASN A O 1
ATOM 5641 N N . GLY A 1 767 ? 7.622 10.092 0.227 1.00 62.00 767 GLY A N 1
ATOM 5642 C CA . GLY A 1 767 ? 6.746 9.222 -0.572 1.00 62.00 767 GLY A CA 1
ATOM 5643 C C . GLY A 1 767 ? 6.021 9.757 -1.825 1.00 62.00 767 GLY A C 1
ATOM 5644 O O . GLY A 1 767 ? 5.192 9.004 -2.327 1.00 62.00 767 GLY A O 1
ATOM 5645 N N . PRO A 1 768 ? 6.256 10.961 -2.402 1.00 73.81 768 PRO A N 1
ATOM 5646 C CA . PRO A 1 768 ? 5.502 11.366 -3.598 1.00 73.81 768 PRO A CA 1
ATOM 5647 C C . PRO A 1 768 ? 5.949 10.645 -4.878 1.00 73.81 768 PRO A C 1
ATOM 5649 O O . PRO A 1 768 ? 5.230 10.696 -5.880 1.00 73.81 768 PRO A O 1
ATOM 5652 N N . ALA A 1 769 ? 7.146 10.043 -4.874 1.00 87.94 769 ALA A N 1
ATOM 5653 C CA . ALA A 1 769 ? 7.740 9.485 -6.078 1.00 87.94 769 ALA A CA 1
ATOM 5654 C C . ALA A 1 769 ? 7.229 8.073 -6.346 1.00 87.94 769 ALA A C 1
ATOM 5656 O O . ALA A 1 769 ? 7.543 7.149 -5.601 1.00 87.94 769 ALA A O 1
ATOM 5657 N N . SER A 1 770 ? 6.429 7.932 -7.393 1.00 91.12 770 SER A N 1
ATOM 5658 C CA . SER A 1 770 ? 5.813 6.678 -7.824 1.00 91.12 770 SER A CA 1
ATOM 5659 C C . SER A 1 770 ? 5.209 6.864 -9.212 1.00 91.12 770 SER A C 1
ATOM 5661 O O . SER A 1 770 ? 5.099 7.993 -9.706 1.00 91.12 770 SER A O 1
ATOM 5663 N N . ILE A 1 771 ? 4.793 5.770 -9.844 1.00 91.94 771 ILE A N 1
ATOM 5664 C CA . ILE A 1 771 ? 3.943 5.867 -11.027 1.00 91.94 771 ILE A CA 1
ATOM 5665 C C . ILE A 1 771 ? 2.561 6.371 -10.612 1.00 91.94 771 ILE A C 1
ATOM 5667 O O . ILE A 1 771 ? 1.986 5.901 -9.631 1.00 91.94 771 ILE A O 1
ATOM 5671 N N . GLN A 1 772 ? 2.048 7.361 -11.337 1.00 92.50 772 GLN A N 1
ATOM 5672 C CA . GLN A 1 772 ? 0.725 7.945 -11.152 1.00 92.50 772 GLN A CA 1
ATOM 5673 C C . GLN A 1 772 ? 0.118 8.226 -12.520 1.00 92.50 772 GLN A C 1
ATOM 5675 O O . GLN A 1 772 ? 0.703 8.943 -13.328 1.00 92.50 772 GLN A O 1
ATOM 5680 N N . ASP A 1 773 ? -1.050 7.645 -12.775 1.00 90.56 773 ASP A N 1
ATOM 5681 C CA . ASP A 1 773 ? -1.828 7.818 -14.001 1.00 90.56 773 ASP A CA 1
ATOM 5682 C C . ASP A 1 773 ? -1.017 7.537 -15.282 1.00 90.56 773 ASP A C 1
ATOM 5684 O O . ASP A 1 773 ? -1.166 8.220 -16.294 1.00 90.56 773 ASP A O 1
ATOM 5688 N N . GLY A 1 774 ? -0.152 6.516 -15.229 1.00 85.69 774 GLY A N 1
ATOM 5689 C CA . GLY A 1 774 ? 0.717 6.114 -16.340 1.00 85.69 774 GLY A CA 1
ATOM 5690 C C . GLY A 1 774 ? 1.970 6.974 -16.519 1.00 85.69 774 GLY A C 1
ATOM 5691 O O . GLY A 1 774 ? 2.634 6.848 -17.535 1.00 85.69 774 GLY A O 1
ATOM 5692 N N . GLN A 1 775 ? 2.311 7.843 -15.561 1.00 94.69 775 GLN A N 1
ATOM 5693 C CA . GLN A 1 775 ? 3.484 8.722 -15.634 1.00 94.69 775 GLN A CA 1
ATOM 5694 C C . GLN A 1 775 ? 4.352 8.590 -14.382 1.00 94.69 775 GLN A C 1
ATOM 5696 O O . GLN A 1 775 ? 3.847 8.369 -13.281 1.00 94.69 775 GLN A O 1
ATOM 5701 N N . LEU A 1 776 ? 5.664 8.781 -14.510 1.00 96.00 776 LEU A N 1
ATOM 5702 C CA . LEU A 1 776 ? 6.549 8.869 -13.352 1.00 96.00 776 LEU A CA 1
ATOM 5703 C C . LEU A 1 776 ? 6.364 10.230 -12.676 1.00 96.00 776 LEU A C 1
ATOM 5705 O O . LEU A 1 776 ? 6.797 11.260 -13.198 1.00 96.00 776 LEU A O 1
ATOM 5709 N N . ARG A 1 777 ? 5.771 10.244 -11.482 1.00 94.69 777 ARG A N 1
ATOM 5710 C CA . ARG A 1 777 ? 5.724 11.433 -10.628 1.00 94.69 777 ARG A CA 1
ATOM 5711 C C . ARG A 1 777 ? 6.967 11.474 -9.755 1.00 94.69 777 ARG A C 1
ATOM 5713 O O . ARG A 1 777 ? 7.249 10.511 -9.057 1.00 94.69 777 ARG A O 1
ATOM 5720 N N . LEU A 1 778 ? 7.702 12.584 -9.771 1.00 91.75 778 LEU A N 1
ATOM 5721 C CA . LEU A 1 778 ? 8.855 12.803 -8.886 1.00 91.75 778 LEU A CA 1
ATOM 5722 C C . LEU A 1 778 ? 8.468 13.657 -7.672 1.00 91.75 778 LEU A C 1
ATOM 5724 O O . LEU A 1 778 ? 8.814 13.336 -6.539 1.00 91.75 778 LEU A O 1
ATOM 5728 N N . THR A 1 779 ? 7.722 14.738 -7.884 1.00 89.75 779 THR A N 1
ATOM 5729 C CA . THR A 1 779 ? 7.254 15.638 -6.817 1.00 89.75 779 THR A CA 1
ATOM 5730 C C . THR A 1 779 ? 5.771 15.936 -6.971 1.00 89.75 779 THR A C 1
ATOM 5732 O O . THR A 1 779 ? 5.204 15.738 -8.045 1.00 89.75 779 THR A O 1
ATOM 5735 N N . GLU A 1 780 ? 5.139 16.422 -5.901 1.00 88.12 780 GLU A N 1
ATOM 5736 C CA . GLU A 1 780 ? 3.723 16.783 -5.881 1.00 88.12 780 GLU A CA 1
ATOM 5737 C C . GLU A 1 780 ? 3.491 18.102 -5.133 1.00 88.12 780 GLU A C 1
ATOM 5739 O O . GLU A 1 780 ? 3.964 18.324 -4.015 1.00 88.12 780 GLU A O 1
ATOM 5744 N N . SER A 1 781 ? 2.729 18.990 -5.766 1.00 85.19 781 SER A N 1
ATOM 5745 C CA . SER A 1 781 ? 2.342 20.282 -5.219 1.00 85.19 781 SER A CA 1
ATOM 5746 C C . SER A 1 781 ? 1.543 20.126 -3.925 1.00 85.19 781 SER A C 1
ATOM 5748 O O . SER A 1 781 ? 0.488 19.504 -3.912 1.00 85.19 781 SER A O 1
ATOM 5750 N N . GLY A 1 782 ? 2.005 20.781 -2.859 1.00 75.69 782 GLY A N 1
ATOM 5751 C CA . GLY A 1 782 ? 1.391 20.716 -1.527 1.00 75.69 782 GLY A CA 1
ATOM 5752 C C . GLY A 1 782 ? 2.175 19.846 -0.544 1.00 75.69 782 GLY A C 1
ATOM 5753 O O . GLY A 1 782 ? 2.006 20.011 0.661 1.00 75.69 782 GLY A O 1
ATOM 5754 N N . LEU A 1 783 ? 3.099 19.009 -1.032 1.00 74.88 783 LEU A N 1
ATOM 5755 C CA . LEU A 1 783 ? 3.995 18.201 -0.204 1.00 74.88 783 LEU A CA 1
ATOM 5756 C C . LEU A 1 783 ? 5.367 18.885 -0.063 1.00 74.88 783 LEU A C 1
ATOM 5758 O O . LEU A 1 783 ? 6.160 18.969 -1.003 1.00 74.88 783 LEU A O 1
ATOM 5762 N N . GLY A 1 784 ? 5.650 19.418 1.127 1.00 67.06 784 GLY A N 1
ATOM 5763 C CA . GLY A 1 784 ? 6.890 20.146 1.413 1.00 67.06 784 GLY A CA 1
ATOM 5764 C C . GLY A 1 784 ? 8.097 19.242 1.711 1.00 67.06 784 GLY A C 1
ATOM 5765 O O . GLY A 1 784 ? 7.965 18.151 2.257 1.00 67.06 784 GLY A O 1
ATOM 5766 N N . SER A 1 785 ? 9.305 19.751 1.434 1.00 71.25 785 SER A N 1
ATOM 5767 C CA . SER A 1 785 ? 10.608 19.133 1.768 1.00 71.25 785 SER A CA 1
ATOM 5768 C C . SER A 1 785 ? 10.932 17.792 1.089 1.00 71.25 785 SER A C 1
ATOM 5770 O O . SER A 1 785 ? 11.818 17.063 1.552 1.00 71.25 785 SER A O 1
ATOM 5772 N N . THR A 1 786 ? 10.277 17.492 -0.032 1.00 74.00 786 THR A N 1
ATOM 5773 C CA . THR A 1 786 ? 10.519 16.270 -0.803 1.00 74.00 786 THR A CA 1
ATOM 5774 C C . THR A 1 786 ? 11.755 16.427 -1.695 1.00 74.00 786 THR A C 1
ATOM 5776 O O . THR A 1 786 ? 12.057 17.516 -2.183 1.00 74.00 786 THR A O 1
ATOM 5779 N N . HIS A 1 787 ? 12.479 15.331 -1.861 1.00 82.19 787 HIS A N 1
ATOM 5780 C CA . HIS A 1 787 ? 13.617 15.049 -2.724 1.00 82.19 787 HIS A CA 1
ATOM 5781 C C . HIS A 1 787 ? 13.320 13.682 -3.316 1.00 82.19 787 HIS A C 1
ATOM 5783 O O . HIS A 1 787 ? 13.143 12.712 -2.571 1.00 82.19 787 HIS A O 1
ATOM 5789 N N . ALA A 1 788 ? 13.263 13.603 -4.631 1.00 86.81 788 ALA A N 1
ATOM 5790 C CA . ALA A 1 788 ? 12.929 12.390 -5.347 1.00 86.81 788 ALA A CA 1
ATOM 5791 C C . ALA A 1 788 ? 13.958 12.115 -6.426 1.00 86.81 788 ALA A C 1
ATOM 5793 O O . ALA A 1 788 ? 14.473 13.048 -7.036 1.00 86.81 788 ALA A O 1
ATOM 5794 N N . SER A 1 789 ? 14.218 10.837 -6.679 1.00 89.25 789 SER A N 1
ATOM 5795 C CA . SER A 1 789 ? 15.032 10.397 -7.795 1.00 89.25 789 SER A CA 1
ATOM 5796 C C . SER A 1 789 ? 14.435 9.203 -8.511 1.00 89.25 789 SER A C 1
ATOM 5798 O O . SER A 1 789 ? 13.770 8.365 -7.906 1.00 89.25 789 SER A O 1
ATOM 5800 N N . PHE A 1 790 ? 14.748 9.120 -9.795 1.00 92.12 790 PHE A N 1
ATOM 5801 C CA . PHE A 1 790 ? 14.565 7.931 -10.609 1.00 92.12 790 PHE A CA 1
ATOM 5802 C C . PHE A 1 790 ? 15.891 7.600 -11.275 1.00 92.12 790 PHE A C 1
ATOM 5804 O O . PHE A 1 790 ? 16.541 8.502 -11.805 1.00 92.12 790 PHE A O 1
ATOM 5811 N N . ARG A 1 791 ? 16.318 6.339 -11.220 1.00 89.44 791 ARG A N 1
ATOM 5812 C CA . ARG A 1 791 ? 17.615 5.885 -11.737 1.00 89.44 791 ARG A CA 1
ATOM 5813 C C . ARG A 1 791 ? 17.434 4.722 -12.671 1.00 89.44 791 ARG A C 1
ATOM 5815 O O . ARG A 1 791 ? 16.702 3.803 -12.341 1.00 89.44 791 ARG A O 1
ATOM 5822 N N . THR A 1 792 ? 18.159 4.733 -13.776 1.00 89.62 792 THR A N 1
ATOM 5823 C CA . THR A 1 792 ? 18.168 3.615 -14.720 1.00 89.62 792 THR A CA 1
ATOM 5824 C C . THR A 1 792 ? 19.328 2.660 -14.418 1.00 89.62 792 THR A C 1
ATOM 5826 O O . THR A 1 792 ? 20.303 3.059 -13.769 1.00 89.62 792 THR A O 1
ATOM 5829 N N . PRO A 1 793 ? 19.306 1.433 -14.960 1.00 84.69 793 PRO A N 1
ATOM 5830 C CA . PRO A 1 793 ? 20.511 0.624 -15.099 1.00 84.69 793 PRO A CA 1
ATOM 5831 C C . PRO A 1 793 ? 21.592 1.334 -15.929 1.00 84.69 793 PRO A C 1
ATOM 5833 O O . PRO A 1 793 ? 21.312 2.260 -16.700 1.00 84.69 793 PRO A O 1
ATOM 5836 N N . ALA A 1 794 ? 22.834 0.864 -15.801 1.00 85.56 794 ALA A N 1
ATOM 5837 C CA . ALA A 1 794 ? 23.923 1.267 -16.687 1.00 85.56 794 ALA A CA 1
ATOM 5838 C C . ALA A 1 794 ? 23.744 0.617 -18.069 1.00 85.56 794 ALA A C 1
ATOM 5840 O O . ALA A 1 794 ? 23.325 -0.538 -18.163 1.00 85.56 794 ALA A O 1
ATOM 5841 N N . LEU A 1 795 ? 24.086 1.338 -19.139 1.00 85.88 795 LEU A N 1
ATOM 5842 C CA . LEU A 1 795 ? 23.981 0.840 -20.513 1.00 85.88 795 LEU A CA 1
ATOM 5843 C C . LEU A 1 795 ? 25.365 0.760 -21.158 1.00 85.88 795 LEU A C 1
ATOM 5845 O O . LEU A 1 795 ? 26.126 1.724 -21.138 1.00 85.88 795 LEU A O 1
ATOM 5849 N N . GLY A 1 796 ? 25.679 -0.371 -21.792 1.00 81.31 796 GLY A N 1
ATOM 5850 C CA . GLY A 1 796 ? 26.933 -0.532 -22.527 1.00 81.31 796 GLY A CA 1
ATOM 5851 C C . GLY A 1 796 ? 27.038 0.451 -23.698 1.00 81.31 796 GLY A C 1
ATOM 5852 O O . GLY A 1 796 ? 26.054 0.712 -24.392 1.00 81.31 796 GLY A O 1
ATOM 5853 N N . GLY A 1 797 ? 28.230 1.003 -23.932 1.00 83.75 797 GLY A N 1
ATOM 5854 C CA . GLY A 1 797 ? 28.477 2.007 -24.972 1.00 83.75 797 GLY A CA 1
ATOM 5855 C C . GLY A 1 797 ? 28.181 3.454 -24.560 1.00 83.75 797 GLY A C 1
ATOM 5856 O O . GLY A 1 797 ? 28.452 4.368 -25.343 1.00 83.75 797 GLY A O 1
ATOM 5857 N N . SER A 1 798 ? 27.686 3.698 -23.342 1.00 89.56 798 SER A N 1
ATOM 5858 C CA . SER A 1 798 ? 27.413 5.048 -22.832 1.00 89.56 798 SER A CA 1
ATOM 5859 C C . SER A 1 798 ? 28.680 5.896 -22.642 1.00 89.56 798 SER A C 1
ATOM 5861 O O . SER A 1 798 ? 28.606 7.127 -22.589 1.00 89.56 798 SER A O 1
ATOM 5863 N N . ALA A 1 799 ? 29.868 5.289 -22.567 1.00 89.25 799 ALA A N 1
ATOM 5864 C CA . ALA A 1 799 ? 31.135 6.016 -22.590 1.00 89.25 799 ALA A CA 1
ATOM 5865 C C . ALA A 1 799 ? 31.388 6.708 -23.942 1.00 89.25 799 ALA A C 1
ATOM 5867 O O . ALA A 1 799 ? 31.965 7.797 -23.972 1.00 89.25 799 ALA A O 1
ATOM 5868 N N . ALA A 1 800 ? 30.952 6.084 -25.043 1.00 86.44 800 ALA A N 1
ATOM 5869 C CA . ALA A 1 800 ? 31.193 6.556 -26.403 1.00 86.44 800 ALA A CA 1
ATOM 5870 C C . ALA A 1 800 ? 30.166 7.609 -26.835 1.00 86.44 800 ALA A C 1
ATOM 5872 O O . ALA A 1 800 ? 30.543 8.715 -27.211 1.00 86.44 800 ALA A O 1
ATOM 5873 N N . SER A 1 801 ? 28.873 7.294 -26.763 1.00 88.38 801 SER A N 1
ATOM 5874 C CA . SER A 1 801 ? 27.804 8.236 -27.109 1.00 88.38 801 SER A CA 1
ATOM 5875 C C . SER A 1 801 ? 26.467 7.792 -26.541 1.00 88.38 801 SER A C 1
ATOM 5877 O O . SER A 1 801 ? 26.234 6.596 -26.381 1.00 88.38 801 SER A O 1
ATOM 5879 N N . TRP A 1 802 ? 25.562 8.736 -26.298 1.00 91.69 802 TRP A N 1
ATOM 5880 C CA . TRP A 1 802 ? 24.171 8.415 -25.979 1.00 91.69 802 TRP A CA 1
ATOM 5881 C C . TRP A 1 802 ? 23.218 9.547 -26.339 1.00 91.69 802 TRP A C 1
ATOM 5883 O O . TRP A 1 802 ? 23.620 10.706 -26.437 1.00 91.69 802 TRP A O 1
ATOM 5893 N N . THR A 1 803 ? 21.944 9.208 -26.525 1.00 90.19 803 THR A N 1
ATOM 5894 C CA . THR A 1 803 ? 20.828 10.153 -26.640 1.00 90.19 803 THR A CA 1
ATOM 5895 C C . THR A 1 803 ? 19.710 9.736 -25.696 1.00 90.19 803 THR A C 1
ATOM 5897 O O . THR A 1 803 ? 19.294 8.583 -25.693 1.00 90.19 803 THR A O 1
ATOM 5900 N N . MET A 1 804 ? 19.224 10.680 -24.898 1.00 93.31 804 MET A N 1
ATOM 5901 C CA . MET A 1 804 ? 18.057 10.546 -24.039 1.00 93.31 804 MET A CA 1
ATOM 5902 C C . MET A 1 804 ? 16.937 11.441 -24.572 1.00 93.31 804 MET A C 1
ATOM 5904 O O . MET A 1 804 ? 17.184 12.599 -24.903 1.00 93.31 804 MET A O 1
ATOM 5908 N N . THR A 1 805 ? 15.712 10.924 -24.626 1.00 90.31 805 THR A N 1
ATOM 5909 C CA . THR A 1 805 ? 14.487 11.691 -24.882 1.00 90.31 805 THR A CA 1
ATOM 5910 C C . THR A 1 805 ? 13.447 11.364 -23.819 1.00 90.31 805 THR A C 1
ATOM 5912 O O . THR A 1 805 ? 13.326 10.204 -23.442 1.00 90.31 805 THR A O 1
ATOM 5915 N N . PHE A 1 806 ? 12.725 12.366 -23.328 1.00 95.12 806 PHE A N 1
ATOM 5916 C CA . PHE A 1 806 ? 11.581 12.188 -22.431 1.00 95.12 806 PHE A CA 1
ATOM 5917 C C . PHE A 1 806 ? 10.626 13.377 -22.541 1.00 95.12 806 PHE A C 1
ATOM 5919 O O . PHE A 1 806 ? 11.036 14.502 -22.857 1.00 95.12 806 PHE A O 1
ATOM 5926 N N . ASP A 1 807 ? 9.359 13.128 -22.243 1.00 94.56 807 ASP A N 1
ATOM 5927 C CA . ASP A 1 807 ? 8.359 14.158 -22.019 1.00 94.56 807 ASP A CA 1
ATOM 5928 C C . ASP A 1 807 ? 8.357 14.557 -20.545 1.00 94.56 807 ASP A C 1
ATOM 5930 O O . ASP A 1 807 ? 8.554 13.734 -19.650 1.00 94.56 807 ASP A O 1
ATOM 5934 N N . TYR A 1 808 ? 8.146 15.841 -20.281 1.00 93.81 808 TYR A N 1
ATOM 5935 C CA . TYR A 1 808 ? 8.075 16.367 -18.928 1.00 93.81 808 TYR A CA 1
ATOM 5936 C C . TYR A 1 808 ? 6.903 17.328 -18.774 1.00 93.81 808 TYR A C 1
ATOM 5938 O O . TYR A 1 808 ? 6.555 18.074 -19.694 1.00 93.81 808 TYR A O 1
ATOM 5946 N N . THR A 1 809 ? 6.318 17.338 -17.579 1.00 93.50 809 THR A N 1
ATOM 5947 C CA . THR A 1 809 ? 5.339 18.337 -17.149 1.00 93.50 809 THR A CA 1
ATOM 5948 C C . THR A 1 809 ? 5.720 18.864 -15.776 1.00 93.50 809 THR A C 1
ATOM 5950 O O . THR A 1 809 ? 5.921 18.092 -14.844 1.00 93.50 809 THR A O 1
ATOM 5953 N N . VAL A 1 810 ? 5.783 20.187 -15.643 1.00 90.50 810 VAL A N 1
ATOM 5954 C CA . VAL A 1 810 ? 6.025 20.876 -14.372 1.00 90.50 810 VAL A CA 1
ATOM 5955 C C . VAL A 1 810 ? 4.844 21.788 -14.080 1.00 90.50 810 VAL A C 1
ATOM 5957 O O . VAL A 1 810 ? 4.519 22.672 -14.878 1.00 90.50 810 VAL A O 1
ATOM 5960 N N . THR A 1 811 ? 4.195 21.580 -12.938 1.00 90.38 811 THR A N 1
ATOM 5961 C CA . THR A 1 811 ? 3.031 22.362 -12.505 1.00 90.38 811 THR A CA 1
ATOM 5962 C C . THR A 1 811 ? 3.288 22.982 -11.142 1.00 90.38 811 THR A C 1
ATOM 5964 O O . THR A 1 811 ? 3.476 22.272 -10.160 1.00 90.38 811 THR A O 1
ATOM 5967 N N . ALA A 1 812 ? 3.253 24.311 -11.071 1.00 85.12 812 ALA A N 1
ATOM 5968 C CA . ALA A 1 812 ? 3.415 25.060 -9.833 1.00 85.12 812 ALA A CA 1
ATOM 5969 C C . ALA A 1 812 ? 2.039 25.390 -9.235 1.00 85.12 812 ALA A C 1
ATOM 5971 O O . ALA A 1 812 ? 1.265 26.121 -9.849 1.00 85.12 812 ALA A O 1
ATOM 5972 N N . GLY A 1 813 ? 1.738 24.917 -8.023 1.00 76.94 813 GLY A N 1
ATOM 5973 C CA . GLY A 1 813 ? 0.511 25.272 -7.286 1.00 76.94 813 GLY A CA 1
ATOM 5974 C C . GLY A 1 813 ? 0.551 26.657 -6.621 1.00 76.94 813 GLY A C 1
ATOM 5975 O O . GLY A 1 813 ? -0.464 27.152 -6.134 1.00 76.94 813 GLY A O 1
ATOM 5976 N N . GLY A 1 814 ? 1.718 27.304 -6.622 1.00 80.88 814 GLY A N 1
ATOM 5977 C CA . GLY A 1 814 ? 2.046 28.485 -5.823 1.00 80.88 814 GLY A CA 1
ATOM 5978 C C . GLY A 1 814 ? 3.424 29.022 -6.205 1.00 80.88 814 GLY A C 1
ATOM 5979 O O . GLY A 1 814 ? 3.719 29.102 -7.397 1.00 80.88 814 GLY A O 1
ATOM 5980 N N . ASP A 1 815 ? 4.260 29.406 -5.234 1.00 80.19 815 ASP A N 1
ATOM 5981 C CA . ASP A 1 815 ? 5.681 29.643 -5.521 1.00 80.19 815 ASP A CA 1
ATOM 5982 C C . ASP A 1 815 ? 6.307 28.304 -5.977 1.00 80.19 815 ASP A C 1
ATOM 5984 O O . ASP A 1 815 ? 6.161 27.316 -5.253 1.00 80.19 815 ASP A O 1
ATOM 5988 N N . PRO A 1 816 ? 6.909 28.232 -7.182 1.00 76.69 816 PRO A N 1
ATOM 5989 C CA . PRO A 1 816 ? 7.563 27.027 -7.685 1.00 76.69 816 PRO A CA 1
ATOM 5990 C C . PRO A 1 816 ? 8.791 26.683 -6.849 1.00 76.69 816 PRO A C 1
ATOM 5992 O O . PRO A 1 816 ? 9.346 27.546 -6.160 1.00 76.69 816 PRO A O 1
ATOM 5995 N N . ALA A 1 817 ? 9.176 25.416 -6.901 1.00 79.25 817 ALA A N 1
ATOM 5996 C CA . ALA A 1 817 ? 10.280 24.886 -6.126 1.00 79.25 817 ALA A CA 1
ATOM 5997 C C . ALA A 1 817 ? 11.599 24.982 -6.893 1.00 79.25 817 ALA A C 1
ATOM 5999 O O . ALA A 1 817 ? 11.683 25.681 -7.900 1.00 79.25 817 ALA A O 1
ATOM 6000 N N . ASP A 1 818 ? 12.602 24.267 -6.398 1.00 78.94 818 ASP A N 1
ATOM 6001 C CA . ASP A 1 818 ? 13.966 24.192 -6.917 1.00 78.94 818 ASP A CA 1
ATOM 6002 C C . ASP A 1 818 ? 14.040 23.479 -8.288 1.00 78.94 818 ASP A C 1
ATOM 6004 O O . ASP A 1 818 ? 15.010 23.636 -9.017 1.00 78.94 818 ASP A O 1
ATOM 6008 N N . GLY A 1 819 ? 12.989 22.762 -8.703 1.00 84.69 819 GLY A N 1
ATOM 6009 C CA . GLY A 1 819 ? 12.892 22.154 -10.028 1.00 84.69 819 GLY A CA 1
ATOM 6010 C C . GLY A 1 819 ? 13.431 20.730 -10.081 1.00 84.69 819 GLY A C 1
ATOM 6011 O O . GLY A 1 819 ? 13.326 19.966 -9.112 1.00 84.69 819 GLY A O 1
ATOM 6012 N N . PHE A 1 820 ? 13.980 20.342 -11.236 1.00 90.31 820 PHE A N 1
ATOM 6013 C CA . PHE A 1 820 ? 14.554 19.010 -11.431 1.00 90.31 820 PHE A CA 1
ATOM 6014 C C . PHE A 1 820 ? 15.824 19.027 -12.283 1.00 90.31 820 PHE A C 1
ATOM 6016 O O . PHE A 1 820 ? 16.071 19.943 -13.062 1.00 90.31 820 PHE A O 1
ATOM 6023 N N . SER A 1 821 ? 16.633 17.983 -12.162 1.00 91.19 821 SER A N 1
ATOM 6024 C CA . SER A 1 821 ? 17.816 17.755 -12.981 1.00 91.19 821 SER A CA 1
ATOM 6025 C C . SER A 1 821 ? 17.814 16.374 -13.613 1.00 91.19 821 SER A C 1
ATOM 6027 O O . SER A 1 821 ? 17.169 15.439 -13.129 1.00 91.19 821 SER A O 1
ATOM 6029 N N . VAL A 1 822 ? 18.569 16.261 -14.703 1.00 94.00 822 VAL A N 1
ATOM 6030 C CA . VAL A 1 822 ? 18.877 15.008 -15.386 1.00 94.00 822 VAL A CA 1
ATOM 6031 C C . VAL A 1 822 ? 20.385 14.867 -15.455 1.00 94.00 822 VAL A C 1
ATOM 6033 O O . VAL A 1 822 ? 21.062 15.647 -16.128 1.00 94.00 822 VAL A O 1
ATOM 6036 N N . SER A 1 823 ? 20.915 13.866 -14.760 1.00 92.69 823 SER A N 1
ATOM 6037 C CA . SER A 1 823 ? 22.352 13.659 -14.622 1.00 92.69 823 SER A CA 1
ATOM 6038 C C . SER A 1 823 ? 22.809 12.324 -15.199 1.00 92.69 823 SER A C 1
ATOM 6040 O O . SER A 1 823 ? 22.110 11.320 -15.096 1.00 92.69 823 SER A O 1
ATOM 6042 N N . TYR A 1 824 ? 24.025 12.308 -15.743 1.00 94.06 824 TYR A N 1
ATOM 6043 C CA . TYR A 1 824 ? 24.754 11.107 -16.153 1.00 94.06 824 TYR A CA 1
ATOM 6044 C C . TYR A 1 824 ? 26.120 11.079 -15.458 1.00 94.06 824 TYR A C 1
ATOM 6046 O O . TYR A 1 824 ? 26.884 12.048 -15.538 1.00 94.06 824 TYR A O 1
ATOM 6054 N N . GLY A 1 825 ? 26.444 9.994 -14.750 1.00 91.62 825 GLY A N 1
ATOM 6055 C CA . GLY A 1 825 ? 27.691 9.929 -13.983 1.00 91.62 825 GLY A CA 1
ATOM 6056 C C . GLY A 1 825 ? 27.863 8.695 -13.104 1.00 91.62 825 GLY A C 1
ATOM 6057 O O . GLY A 1 825 ? 27.056 7.767 -13.133 1.00 91.62 825 GLY A O 1
ATOM 6058 N N . ALA A 1 826 ? 28.901 8.722 -12.261 1.00 88.75 826 ALA A N 1
ATOM 6059 C CA . ALA A 1 826 ? 29.196 7.708 -11.239 1.00 88.75 826 ALA A CA 1
ATOM 6060 C C . ALA A 1 826 ? 28.229 7.792 -10.041 1.00 88.75 826 ALA A C 1
ATOM 6062 O O . ALA A 1 826 ? 28.639 7.782 -8.875 1.00 88.75 826 ALA A O 1
ATOM 6063 N N . ILE A 1 827 ? 26.946 7.950 -10.343 1.00 86.56 827 ILE A N 1
ATOM 6064 C CA . ILE A 1 827 ? 25.862 8.047 -9.382 1.00 86.56 827 ILE A CA 1
ATOM 6065 C C . ILE A 1 827 ? 25.653 6.640 -8.810 1.00 86.56 827 ILE A C 1
ATOM 6067 O O . ILE A 1 827 ? 25.522 5.684 -9.573 1.00 86.56 827 ILE A O 1
ATOM 6071 N N . PRO A 1 828 ? 25.677 6.463 -7.481 1.00 73.31 828 PRO A N 1
ATOM 6072 C CA . PRO A 1 828 ? 25.469 5.148 -6.894 1.00 73.31 828 PRO A CA 1
ATOM 6073 C C . PRO A 1 828 ? 24.041 4.651 -7.189 1.00 73.31 828 PRO A C 1
ATOM 6075 O O . PRO A 1 828 ? 23.109 5.456 -7.120 1.00 73.31 828 PRO A O 1
ATOM 6078 N N . PRO A 1 829 ? 23.830 3.351 -7.463 1.00 66.75 829 PRO A N 1
ATOM 6079 C CA . PRO A 1 829 ? 22.491 2.765 -7.503 1.00 66.75 829 PRO A CA 1
ATOM 6080 C C . PRO A 1 829 ? 21.740 2.992 -6.183 1.00 66.75 829 PRO A C 1
ATOM 6082 O O . PRO A 1 829 ? 22.358 3.087 -5.114 1.00 66.75 829 PRO A O 1
ATOM 6085 N N . LEU A 1 830 ? 20.411 3.085 -6.242 1.00 67.69 830 LEU A N 1
ATOM 6086 C CA . LEU A 1 830 ? 19.578 3.167 -5.043 1.00 67.69 830 LEU A CA 1
ATOM 6087 C C . LEU A 1 830 ? 19.585 1.783 -4.369 1.00 67.69 830 LEU A C 1
ATOM 6089 O O . LEU A 1 830 ? 19.232 0.797 -4.996 1.00 67.69 830 LEU A O 1
ATOM 6093 N N . THR A 1 831 ? 20.049 1.686 -3.121 1.00 49.19 831 THR A N 1
ATOM 6094 C CA . THR A 1 831 ? 20.241 0.388 -2.430 1.00 49.19 831 THR A CA 1
ATOM 6095 C C . THR A 1 831 ? 19.193 0.103 -1.351 1.00 49.19 831 THR A C 1
ATOM 6097 O O . THR A 1 831 ? 19.336 -0.874 -0.623 1.00 49.19 831 THR A O 1
ATOM 6100 N N . ASN A 1 832 ? 18.164 0.953 -1.227 1.00 44.03 832 ASN A N 1
ATOM 6101 C CA . ASN A 1 832 ? 17.020 0.743 -0.335 1.00 44.03 832 ASN A CA 1
ATOM 6102 C C . ASN A 1 832 ? 15.855 1.704 -0.698 1.00 44.03 832 ASN A C 1
ATOM 6104 O O . ASN A 1 832 ? 15.890 2.856 -0.259 1.00 44.03 832 ASN A O 1
ATOM 6108 N N . PRO A 1 833 ? 14.863 1.301 -1.517 1.00 38.97 833 PRO A N 1
ATOM 6109 C CA . PRO A 1 833 ? 13.759 2.178 -1.927 1.00 38.97 833 PRO A CA 1
ATOM 6110 C C . PRO A 1 833 ? 12.768 2.512 -0.794 1.00 38.97 833 PRO A C 1
ATOM 6112 O O . PRO A 1 833 ? 12.048 3.502 -0.902 1.00 38.97 833 PRO A O 1
ATOM 6115 N N . THR A 1 834 ? 12.778 1.768 0.321 1.00 38.00 834 THR A N 1
ATOM 6116 C CA . THR A 1 834 ? 11.859 1.949 1.467 1.00 38.00 834 THR A CA 1
ATOM 6117 C C . THR A 1 834 ? 12.570 2.280 2.795 1.00 38.00 834 THR A C 1
ATOM 6119 O O . THR A 1 834 ? 11.973 2.228 3.869 1.00 38.00 834 THR A O 1
ATOM 6122 N N . GLY A 1 835 ? 13.849 2.683 2.755 1.00 32.03 835 GLY A N 1
ATOM 6123 C CA . GLY A 1 835 ? 14.673 2.938 3.946 1.00 32.03 835 GLY A CA 1
ATOM 6124 C C . GLY A 1 835 ? 15.025 4.405 4.228 1.00 32.03 835 GLY A C 1
ATOM 6125 O O . GLY A 1 835 ? 15.290 5.210 3.339 1.00 32.03 835 GLY A O 1
ATOM 6126 N N . THR A 1 836 ? 15.126 4.743 5.514 1.00 37.25 836 THR A N 1
ATOM 6127 C CA . THR A 1 836 ? 15.477 6.067 6.052 1.00 37.25 836 THR A CA 1
ATOM 6128 C C . THR A 1 836 ? 16.940 6.480 5.792 1.00 37.25 836 THR A C 1
ATOM 6130 O O . THR A 1 836 ? 17.789 6.372 6.677 1.00 37.25 836 THR A O 1
ATOM 6133 N N . ASN A 1 837 ? 17.289 7.041 4.622 1.00 35.50 837 ASN A N 1
ATOM 6134 C CA . ASN A 1 837 ? 18.515 7.858 4.512 1.00 35.50 837 ASN A CA 1
ATOM 6135 C C . ASN A 1 837 ? 18.555 8.961 3.426 1.00 35.50 837 ASN A C 1
ATOM 6137 O O . ASN A 1 837 ? 18.903 8.753 2.275 1.00 35.50 837 ASN A O 1
ATOM 6141 N N . THR A 1 838 ? 18.494 10.200 3.930 1.00 40.84 838 THR A N 1
ATOM 6142 C CA . THR A 1 838 ? 19.176 11.435 3.484 1.00 40.84 838 THR A CA 1
ATOM 6143 C C . THR A 1 838 ? 18.821 12.063 2.131 1.00 40.84 838 THR A C 1
ATOM 6145 O O . THR A 1 838 ? 18.966 11.466 1.075 1.00 40.84 838 THR A O 1
ATOM 6148 N N . ASN A 1 839 ? 18.571 13.376 2.172 1.00 44.25 839 ASN A N 1
ATOM 6149 C CA . ASN A 1 839 ? 18.508 14.301 1.031 1.00 44.25 839 ASN A CA 1
ATOM 6150 C C . ASN A 1 839 ? 19.695 14.183 0.047 1.00 44.25 839 ASN A C 1
ATOM 6152 O O . ASN A 1 839 ? 19.581 14.605 -1.089 1.00 44.25 839 ASN A O 1
ATOM 6156 N N . ALA A 1 840 ? 20.840 13.622 0.464 1.00 48.31 840 ALA A N 1
ATOM 6157 C CA . ALA A 1 840 ? 21.991 13.387 -0.412 1.00 48.31 840 ALA A CA 1
ATOM 6158 C C . ALA A 1 840 ? 21.866 12.106 -1.257 1.00 48.31 840 ALA A C 1
ATOM 6160 O O . ALA A 1 840 ? 22.558 11.976 -2.266 1.00 48.31 840 ALA A O 1
ATOM 6161 N N . ALA A 1 841 ? 21.026 11.151 -0.842 1.00 61.28 841 ALA A N 1
ATOM 6162 C CA . ALA A 1 841 ? 20.846 9.900 -1.557 1.00 61.28 841 ALA A CA 1
ATOM 6163 C C . ALA A 1 841 ? 20.029 10.106 -2.827 1.00 61.28 841 ALA A C 1
ATOM 6165 O O . ALA A 1 841 ? 20.412 9.506 -3.814 1.00 61.28 841 ALA A O 1
ATOM 6166 N N . ASN A 1 842 ? 18.995 10.959 -2.833 1.00 70.00 842 ASN A N 1
ATOM 6167 C CA . ASN A 1 842 ? 18.083 11.192 -3.971 1.00 70.00 842 ASN A CA 1
ATOM 6168 C C . ASN A 1 842 ? 18.494 12.365 -4.886 1.00 70.00 842 ASN A C 1
ATOM 6170 O O . ASN A 1 842 ? 17.693 12.815 -5.696 1.00 70.00 842 ASN A O 1
ATOM 6174 N N . GLY A 1 843 ? 19.728 12.858 -4.759 1.00 67.50 843 GLY A N 1
ATOM 6175 C CA . GLY A 1 843 ? 20.172 14.072 -5.448 1.00 67.50 843 GLY A CA 1
ATOM 6176 C C . GLY A 1 843 ? 19.673 15.354 -4.768 1.00 67.50 843 GLY A C 1
ATOM 6177 O O . GLY A 1 843 ? 18.791 15.335 -3.910 1.00 67.50 843 GLY A O 1
ATOM 6178 N N . SER A 1 844 ? 20.290 16.484 -5.108 1.00 73.12 844 SER A N 1
ATOM 6179 C CA . SER A 1 844 ? 20.033 17.787 -4.475 1.00 73.12 844 SER A CA 1
ATOM 6180 C C . SER A 1 844 ? 18.926 18.589 -5.170 1.00 73.12 844 SER A C 1
ATOM 6182 O O . SER A 1 844 ? 18.874 19.797 -4.984 1.00 73.12 844 SER A O 1
ATOM 6184 N N . GLY A 1 845 ? 18.053 17.935 -5.945 1.00 75.19 845 GLY A N 1
ATOM 6185 C CA . GLY A 1 845 ? 17.118 18.600 -6.855 1.00 75.19 845 GLY A CA 1
ATOM 6186 C C . GLY A 1 845 ? 17.775 18.939 -8.193 1.00 75.19 845 GLY A C 1
ATOM 6187 O O . GLY A 1 845 ? 18.429 18.087 -8.801 1.00 75.19 845 GLY A O 1
ATOM 6188 N N . GLU A 1 846 ? 17.596 20.176 -8.628 1.00 67.88 846 GLU A N 1
ATOM 6189 C CA . GLU A 1 846 ? 18.300 20.854 -9.713 1.00 67.88 846 GLU A CA 1
ATOM 6190 C C . GLU A 1 846 ? 19.818 20.886 -9.532 1.00 67.88 846 GLU A C 1
ATOM 6192 O O . GLU A 1 846 ? 20.510 20.650 -10.504 1.00 67.88 846 GLU A O 1
ATOM 6197 N N . GLU A 1 847 ? 20.353 21.020 -8.315 1.00 66.62 847 GLU A N 1
ATOM 6198 C CA . GLU A 1 847 ? 21.810 21.112 -8.042 1.00 66.62 847 GLU A CA 1
ATOM 6199 C C . GLU A 1 847 ? 22.591 19.785 -8.263 1.00 66.62 847 GLU A C 1
ATOM 6201 O O . GLU A 1 847 ? 23.738 19.612 -7.828 1.00 66.62 847 GLU A O 1
ATOM 6206 N N . GLY A 1 848 ? 21.952 18.802 -8.905 1.00 72.25 848 GLY A N 1
ATOM 6207 C CA . GLY A 1 848 ? 22.543 17.533 -9.311 1.00 72.25 848 GLY A CA 1
ATOM 6208 C C . GLY A 1 848 ? 22.979 16.659 -8.133 1.00 72.25 848 GLY A C 1
ATOM 6209 O O . GLY A 1 848 ? 22.227 16.408 -7.187 1.00 72.25 848 GLY A O 1
ATOM 6210 N N . TRP A 1 849 ? 24.212 16.147 -8.197 1.00 77.81 849 TRP A N 1
ATOM 6211 C CA . TRP A 1 849 ? 24.736 15.132 -7.273 1.00 77.81 849 TRP A CA 1
ATOM 6212 C C . TRP A 1 849 ? 25.979 15.621 -6.511 1.00 77.81 849 TRP A C 1
ATOM 6214 O O . TRP A 1 849 ? 26.589 16.634 -6.835 1.00 77.81 849 TRP A O 1
ATOM 6224 N N . GLY A 1 850 ? 26.386 14.917 -5.451 1.00 68.88 850 GLY A N 1
ATOM 6225 C CA . GLY A 1 850 ? 27.489 15.363 -4.586 1.00 68.88 850 GLY A CA 1
ATOM 6226 C C . GLY A 1 850 ? 28.815 15.643 -5.322 1.00 68.88 850 GLY A C 1
ATOM 6227 O O . GLY A 1 850 ? 29.140 15.011 -6.326 1.00 68.88 850 GLY A O 1
ATOM 6228 N N . ALA A 1 851 ? 29.628 16.560 -4.781 1.00 66.19 851 ALA A N 1
ATOM 6229 C CA . ALA A 1 851 ? 30.889 17.007 -5.394 1.00 66.19 851 ALA A CA 1
ATOM 6230 C C . ALA A 1 851 ? 31.983 15.917 -5.505 1.00 66.19 851 ALA A C 1
ATOM 6232 O O . ALA A 1 851 ? 32.966 16.094 -6.227 1.00 66.19 851 ALA A O 1
ATOM 6233 N N . ASP A 1 852 ? 31.830 14.794 -4.798 1.00 73.19 852 ASP A N 1
ATOM 6234 C CA . ASP A 1 852 ? 32.842 13.735 -4.689 1.00 73.19 852 ASP A CA 1
ATOM 6235 C C . ASP A 1 852 ? 32.799 12.698 -5.831 1.00 73.19 852 ASP A C 1
ATOM 6237 O O . ASP A 1 852 ? 33.710 11.872 -5.932 1.00 73.19 852 ASP A O 1
ATOM 6241 N N . ILE A 1 853 ? 31.782 12.740 -6.700 1.00 80.56 853 ILE A N 1
ATOM 6242 C CA . ILE A 1 853 ? 31.590 11.786 -7.807 1.00 80.56 853 ILE A CA 1
ATOM 6243 C C . ILE A 1 853 ? 31.461 12.497 -9.159 1.00 80.56 853 ILE A C 1
ATOM 6245 O O . ILE A 1 853 ? 30.787 13.518 -9.221 1.00 80.56 853 ILE A O 1
ATOM 6249 N N . PRO A 1 854 ? 32.087 12.002 -10.245 1.00 86.19 854 PRO A N 1
ATOM 6250 C CA . PRO A 1 854 ? 31.969 12.610 -11.569 1.00 86.19 854 PRO A CA 1
ATOM 6251 C C . PRO A 1 854 ? 30.550 12.486 -12.129 1.00 86.19 854 PRO A C 1
ATOM 6253 O O . PRO A 1 854 ? 30.015 11.383 -12.219 1.00 86.19 854 PRO A O 1
ATOM 6256 N N . TRP A 1 855 ? 29.976 13.610 -12.552 1.00 88.88 855 TRP A N 1
ATOM 6257 C CA . TRP A 1 855 ? 28.701 13.671 -13.268 1.00 88.88 855 TRP A CA 1
ATOM 6258 C C . TRP A 1 855 ? 28.629 14.923 -14.148 1.00 88.88 855 TRP A C 1
ATOM 6260 O O . TRP A 1 855 ? 29.315 15.922 -13.897 1.00 88.88 855 TRP A O 1
ATOM 6270 N N . VAL A 1 856 ? 27.783 14.844 -15.171 1.00 90.31 856 VAL A N 1
ATOM 6271 C CA . VAL A 1 856 ? 27.282 15.973 -15.960 1.00 90.31 856 VAL A CA 1
ATOM 6272 C C . VAL A 1 856 ? 25.769 16.042 -15.783 1.00 90.31 856 VAL A C 1
ATOM 6274 O O . VAL A 1 856 ? 25.118 14.999 -15.750 1.00 90.31 856 VAL A O 1
ATOM 6277 N N . SER A 1 857 ? 25.223 17.246 -15.626 1.00 90.81 857 SER A N 1
ATOM 6278 C CA . SER A 1 857 ? 23.800 17.452 -15.354 1.00 90.81 857 SER A CA 1
ATOM 6279 C C . SER A 1 857 ? 23.222 18.563 -16.221 1.00 90.81 857 SER A C 1
ATOM 6281 O O . SER A 1 857 ? 23.877 19.588 -16.423 1.00 90.81 857 SER A O 1
ATOM 6283 N N . VAL A 1 858 ? 22.011 18.345 -16.734 1.00 90.69 858 VAL A N 1
ATOM 6284 C CA . VAL A 1 858 ? 21.142 19.389 -17.287 1.00 90.69 858 VAL A CA 1
ATOM 6285 C C . VAL A 1 858 ? 20.088 19.697 -16.234 1.00 90.69 858 VAL A C 1
ATOM 6287 O O . VAL A 1 858 ? 19.371 18.803 -15.788 1.00 90.69 858 VAL A O 1
ATOM 6290 N N . GLU A 1 859 ? 20.017 20.953 -15.828 1.00 88.69 859 GLU A N 1
ATOM 6291 C CA . GLU A 1 859 ? 19.334 21.386 -14.615 1.00 88.69 859 GLU A CA 1
ATOM 6292 C C . GLU A 1 859 ? 18.249 22.401 -14.988 1.00 88.69 859 GLU A C 1
ATOM 6294 O O . GLU A 1 859 ? 18.485 23.352 -15.741 1.00 88.69 859 GLU A O 1
ATOM 6299 N N . PHE A 1 860 ? 17.030 22.139 -14.522 1.00 86.88 860 PHE A N 1
ATOM 6300 C CA . PHE A 1 860 ? 15.834 22.933 -14.762 1.00 86.88 860 PHE A CA 1
ATOM 6301 C C . PHE A 1 860 ? 15.463 23.633 -13.458 1.00 86.88 860 PHE A C 1
ATOM 6303 O O . PHE A 1 860 ? 14.639 23.125 -12.703 1.00 86.88 860 PHE A O 1
ATOM 6310 N N . ASP A 1 861 ? 16.059 24.796 -13.209 1.00 83.81 861 ASP A N 1
ATOM 6311 C CA . ASP A 1 861 ? 15.801 25.587 -12.008 1.00 83.81 861 ASP A CA 1
ATOM 6312 C C . ASP A 1 861 ? 14.536 26.440 -12.186 1.00 83.81 861 ASP A C 1
ATOM 6314 O O . ASP A 1 861 ? 14.461 27.378 -12.999 1.00 83.81 861 ASP A O 1
ATOM 6318 N N . THR A 1 862 ? 13.508 26.094 -11.420 1.00 82.38 862 THR A N 1
ATOM 6319 C CA . THR A 1 862 ? 12.213 26.779 -11.401 1.00 82.38 862 THR A CA 1
ATOM 6320 C C . THR A 1 862 ? 12.090 27.844 -10.319 1.00 82.38 862 THR A C 1
ATOM 6322 O O . THR A 1 862 ? 11.174 28.679 -10.395 1.00 82.38 862 THR A O 1
ATOM 6325 N N . TYR A 1 863 ? 13.027 27.903 -9.374 1.00 79.25 863 TYR A N 1
ATOM 6326 C CA . TYR A 1 863 ? 13.021 28.853 -8.274 1.00 79.25 863 TYR A CA 1
ATOM 6327 C C . TYR A 1 863 ? 13.758 30.142 -8.663 1.00 79.25 863 TYR A C 1
ATOM 6329 O O . TYR A 1 863 ? 14.729 30.166 -9.403 1.00 79.25 863 TYR A O 1
ATOM 6337 N N . ASP A 1 864 ? 13.276 31.298 -8.201 1.00 71.94 864 ASP A N 1
ATOM 6338 C CA . ASP A 1 864 ? 14.024 32.554 -8.369 1.00 71.94 864 ASP A CA 1
ATOM 6339 C C . ASP A 1 864 ? 13.734 33.474 -7.189 1.00 71.94 864 ASP A C 1
ATOM 6341 O O . ASP A 1 864 ? 12.665 34.092 -7.135 1.00 71.94 864 ASP A O 1
ATOM 6345 N N . ASN A 1 865 ? 14.678 33.615 -6.257 1.00 69.25 865 ASN A N 1
ATOM 6346 C CA . ASN A 1 865 ? 14.533 34.511 -5.103 1.00 69.25 865 ASN A CA 1
ATOM 6347 C C . ASN A 1 865 ? 14.658 36.016 -5.453 1.00 69.25 865 ASN A C 1
ATOM 6349 O O . ASN A 1 865 ? 14.709 36.874 -4.563 1.00 69.25 865 ASN A O 1
ATOM 6353 N N . GLY A 1 866 ? 14.722 36.366 -6.743 1.00 63.81 866 GLY A N 1
ATOM 6354 C CA . GLY A 1 866 ? 14.946 37.722 -7.238 1.00 63.81 866 GLY A CA 1
ATOM 6355 C C . GLY A 1 866 ? 16.421 38.056 -7.482 1.00 63.81 866 GLY A C 1
ATOM 6356 O O . GLY A 1 866 ? 16.731 39.197 -7.850 1.00 63.81 866 GLY A O 1
ATOM 6357 N N . ALA A 1 867 ? 17.328 37.091 -7.298 1.00 66.31 867 ALA A N 1
ATOM 6358 C CA . ALA A 1 867 ? 18.708 37.142 -7.776 1.00 66.31 867 ALA A CA 1
ATOM 6359 C C . ALA A 1 867 ? 18.833 36.787 -9.269 1.00 66.31 867 ALA A C 1
ATOM 6361 O O . ALA A 1 867 ? 19.873 37.081 -9.867 1.00 66.31 867 ALA A O 1
ATOM 6362 N N . GLY A 1 868 ? 17.770 36.251 -9.883 1.00 66.62 868 GLY A N 1
ATOM 6363 C CA . GLY A 1 868 ? 17.762 35.809 -11.271 1.00 66.62 868 GLY A CA 1
ATOM 6364 C C . GLY A 1 868 ? 18.527 34.502 -11.470 1.00 66.62 868 GLY A C 1
ATOM 6365 O O . GLY A 1 868 ? 19.244 34.382 -12.464 1.00 66.62 868 GLY A O 1
ATOM 6366 N N . GLU A 1 869 ? 18.414 33.610 -10.491 1.00 70.31 869 GLU A N 1
ATOM 6367 C CA . GLU A 1 869 ? 19.024 32.274 -10.434 1.00 70.31 869 GLU A CA 1
ATOM 6368 C C . GLU A 1 869 ? 18.210 31.226 -11.214 1.00 70.31 869 GLU A C 1
ATOM 6370 O O . GLU A 1 869 ? 18.814 30.444 -11.929 1.00 70.31 869 GLU A O 1
ATOM 6375 N N . GLY A 1 870 ? 16.878 31.353 -11.273 1.00 74.31 870 GLY A N 1
ATOM 6376 C CA . GLY A 1 870 ? 16.039 30.460 -12.079 1.00 74.31 870 GLY A CA 1
ATOM 6377 C C . GLY A 1 870 ? 16.329 30.481 -13.582 1.00 74.31 870 GLY A C 1
ATOM 6378 O O . GLY A 1 870 ? 16.452 31.550 -14.213 1.00 74.31 870 GLY A O 1
ATOM 6379 N N . GLY A 1 871 ? 16.374 29.295 -14.186 1.00 80.00 871 GLY A N 1
ATOM 6380 C CA . GLY A 1 871 ? 16.704 29.108 -15.591 1.00 80.00 871 GLY A CA 1
ATOM 6381 C C . GLY A 1 871 ? 17.067 27.671 -15.956 1.00 80.00 871 GLY A C 1
ATOM 6382 O O . GLY A 1 871 ? 16.787 26.729 -15.231 1.00 80.00 871 GLY A O 1
ATOM 6383 N N . LEU A 1 872 ? 17.681 27.518 -17.128 1.00 85.62 872 LEU A N 1
ATOM 6384 C CA . LEU A 1 872 ? 18.267 26.250 -17.562 1.00 85.62 872 LEU A CA 1
ATOM 6385 C C . LEU A 1 872 ? 19.789 26.347 -17.466 1.00 85.62 872 LEU A C 1
ATOM 6387 O O . LEU A 1 872 ? 20.375 27.237 -18.097 1.00 85.62 872 LEU A O 1
ATOM 6391 N N . ASN A 1 873 ? 20.433 25.425 -16.762 1.00 87.00 873 ASN A N 1
ATOM 6392 C CA . ASN A 1 873 ? 21.888 25.321 -16.695 1.00 87.00 873 ASN A CA 1
ATOM 6393 C C . ASN A 1 873 ? 22.409 23.924 -17.044 1.00 87.00 873 ASN A C 1
ATOM 6395 O O . ASN A 1 873 ? 21.690 22.930 -17.076 1.00 87.00 873 ASN A O 1
ATOM 6399 N N . VAL A 1 874 ? 23.698 23.884 -17.384 1.00 88.81 874 VAL A N 1
ATOM 6400 C CA . VAL A 1 874 ? 24.474 22.648 -17.506 1.00 88.81 874 VAL A CA 1
ATOM 6401 C C . VAL A 1 874 ? 25.656 22.748 -16.562 1.00 88.81 874 VAL A C 1
ATOM 6403 O O . VAL A 1 874 ? 26.450 23.689 -16.676 1.00 88.81 874 VAL A O 1
ATOM 6406 N N . ALA A 1 875 ? 25.804 21.769 -15.677 1.00 86.12 875 ALA A N 1
ATOM 6407 C CA . ALA A 1 875 ? 26.832 21.769 -14.646 1.00 86.12 875 ALA A CA 1
ATOM 6408 C C . ALA A 1 875 ? 27.618 20.453 -14.595 1.00 86.12 875 ALA A C 1
ATOM 6410 O O . ALA A 1 875 ? 27.225 19.417 -15.138 1.00 86.12 875 ALA A O 1
ATOM 6411 N N . THR A 1 876 ? 28.779 20.521 -13.940 1.00 84.62 876 THR A N 1
ATOM 6412 C CA . THR A 1 876 ? 29.601 19.353 -13.600 1.00 84.62 876 THR A CA 1
ATOM 6413 C C . THR A 1 876 ? 30.203 19.521 -12.212 1.00 84.62 876 THR A C 1
ATOM 6415 O O . THR A 1 876 ? 30.439 20.637 -11.740 1.00 84.62 876 THR A O 1
ATOM 6418 N N . ASN A 1 877 ? 30.555 18.403 -11.586 1.00 74.88 877 ASN A N 1
ATOM 6419 C CA . ASN A 1 877 ? 31.120 18.378 -10.238 1.00 74.88 877 ASN A CA 1
ATOM 6420 C C . ASN A 1 877 ? 32.588 18.862 -10.144 1.00 74.88 877 ASN A C 1
ATOM 6422 O O . ASN A 1 877 ? 33.117 19.048 -9.041 1.00 74.88 877 ASN A O 1
ATOM 6426 N N . ASN A 1 878 ? 33.302 19.037 -11.267 1.00 54.81 878 ASN A N 1
ATOM 6427 C CA . ASN A 1 878 ? 34.746 19.258 -11.231 1.00 54.81 878 ASN A CA 1
ATOM 6428 C C . ASN A 1 878 ? 35.108 20.745 -11.039 1.00 54.81 878 ASN A C 1
ATOM 6430 O O . ASN A 1 878 ? 35.301 21.533 -11.954 1.00 54.81 878 ASN A O 1
ATOM 6434 N N . THR A 1 879 ? 35.350 21.108 -9.781 1.00 45.91 879 THR A N 1
ATOM 6435 C CA . THR A 1 879 ? 35.937 22.391 -9.347 1.00 45.91 879 THR A CA 1
ATOM 6436 C C . THR A 1 879 ? 34.959 23.576 -9.329 1.00 45.91 879 THR A C 1
ATOM 6438 O O . THR A 1 879 ? 34.992 24.452 -10.186 1.00 45.91 879 THR A O 1
ATOM 6441 N N . ALA A 1 880 ? 34.218 23.663 -8.216 1.00 49.75 880 ALA A N 1
ATOM 6442 C CA . ALA A 1 880 ? 33.443 24.817 -7.733 1.00 49.75 880 ALA A CA 1
ATOM 6443 C C . ALA A 1 880 ? 32.003 24.990 -8.248 1.00 49.75 880 ALA A C 1
ATOM 6445 O O . ALA A 1 880 ? 31.486 26.092 -8.091 1.00 49.75 880 ALA A O 1
ATOM 6446 N N . HIS A 1 881 ? 31.380 23.947 -8.814 1.00 60.41 881 HIS A N 1
ATOM 6447 C CA . HIS A 1 881 ? 30.022 24.016 -9.383 1.00 60.41 881 HIS A CA 1
ATOM 6448 C C . HIS A 1 881 ? 29.784 25.268 -10.266 1.00 60.41 881 HIS A C 1
ATOM 6450 O O . HIS A 1 881 ? 28.848 26.021 -10.017 1.00 60.41 881 HIS A O 1
ATOM 6456 N N . PRO A 1 882 ? 30.657 25.612 -11.237 1.00 63.25 882 PRO A N 1
ATOM 6457 C CA . PRO A 1 882 ? 30.326 26.675 -12.172 1.00 63.25 882 PRO A CA 1
ATOM 6458 C C . PRO A 1 882 ? 29.376 26.138 -13.247 1.00 63.25 882 PRO A C 1
ATOM 6460 O O . PRO A 1 882 ? 29.700 25.149 -13.907 1.00 63.25 882 PRO A O 1
ATOM 6463 N N . ASP A 1 883 ? 28.273 26.843 -13.489 1.00 73.12 883 ASP A N 1
ATOM 6464 C CA . ASP A 1 883 ? 27.444 26.626 -14.675 1.00 73.12 883 ASP A CA 1
ATOM 6465 C C . ASP A 1 883 ? 28.309 26.742 -15.939 1.00 73.12 883 ASP A C 1
ATOM 6467 O O . ASP A 1 883 ? 28.869 27.804 -16.244 1.00 73.12 883 ASP A O 1
ATOM 6471 N N . LEU A 1 884 ? 28.445 25.644 -16.686 1.00 82.31 884 LEU A N 1
ATOM 6472 C CA . LEU A 1 884 ? 29.099 25.632 -17.999 1.00 82.31 884 LEU A CA 1
ATOM 6473 C C . LEU A 1 884 ? 28.243 26.370 -19.032 1.00 82.31 884 LEU A C 1
ATOM 6475 O O . LEU A 1 884 ? 28.758 26.997 -19.961 1.00 82.31 884 LEU A O 1
ATOM 6479 N N . PHE A 1 885 ? 26.932 26.329 -18.825 1.00 84.88 885 PHE A N 1
ATOM 6480 C CA . PHE A 1 885 ? 25.920 27.063 -19.560 1.00 84.88 885 PHE A CA 1
ATOM 6481 C C . PHE A 1 885 ? 24.838 27.497 -18.573 1.00 84.88 885 PHE A C 1
ATOM 6483 O O . PHE A 1 885 ? 24.449 26.698 -17.736 1.00 84.88 885 PHE A O 1
ATOM 6490 N N . PHE A 1 886 ? 24.347 28.732 -18.685 1.00 85.69 886 PHE A N 1
ATOM 6491 C CA . PHE A 1 886 ? 23.187 29.208 -17.932 1.00 85.69 886 PHE A CA 1
ATOM 6492 C C . PHE A 1 886 ? 22.347 30.129 -18.813 1.00 85.69 886 PHE A C 1
ATOM 6494 O O . PHE A 1 886 ? 22.848 31.122 -19.362 1.00 85.69 886 PHE A O 1
ATOM 6501 N N . LEU A 1 887 ? 21.065 29.809 -18.937 1.00 83.19 887 LEU A N 1
ATOM 6502 C CA . LEU A 1 887 ? 20.063 30.629 -19.591 1.00 83.19 887 LEU A CA 1
ATOM 6503 C C . LEU A 1 887 ? 19.028 31.078 -18.563 1.00 83.19 887 LEU A C 1
ATOM 6505 O O . LEU A 1 887 ? 18.121 30.338 -18.202 1.00 83.19 887 LEU A O 1
ATOM 6509 N N . GLN A 1 888 ? 19.160 32.335 -18.152 1.00 80.31 888 GLN A N 1
ATOM 6510 C CA . GLN A 1 888 ? 18.286 32.972 -17.177 1.00 80.31 888 GLN A CA 1
ATOM 6511 C C . GLN A 1 888 ? 16.834 33.091 -17.668 1.00 80.31 888 GLN A C 1
ATOM 6513 O O . GLN A 1 888 ? 16.579 33.628 -18.754 1.00 80.31 888 GLN A O 1
ATOM 6518 N N . GLY A 1 889 ? 15.888 32.724 -16.804 1.00 70.31 889 GLY A N 1
ATOM 6519 C CA . GLY A 1 889 ? 14.460 32.972 -16.974 1.00 70.31 889 GLY A CA 1
ATOM 6520 C C . GLY A 1 889 ? 13.613 31.898 -16.304 1.00 70.31 889 GLY A C 1
ATOM 6521 O O . GLY A 1 889 ? 13.706 30.740 -16.689 1.00 70.31 889 GLY A O 1
ATOM 6522 N N . ARG A 1 890 ? 12.743 32.301 -15.365 1.00 67.50 890 ARG A N 1
ATOM 6523 C CA . ARG A 1 890 ? 11.859 31.385 -14.629 1.00 67.50 890 ARG A CA 1
ATOM 6524 C C . ARG A 1 890 ? 11.000 30.546 -15.608 1.00 67.50 890 ARG A C 1
ATOM 6526 O O . ARG A 1 890 ? 10.166 31.145 -16.300 1.00 67.50 890 ARG A O 1
ATOM 6533 N N . PRO A 1 891 ? 11.180 29.211 -15.684 1.00 65.19 891 PRO A N 1
ATOM 6534 C CA . PRO A 1 891 ? 10.500 28.345 -16.654 1.00 65.19 891 PRO A CA 1
ATOM 6535 C C . PRO A 1 891 ? 8.981 28.253 -16.457 1.00 65.19 891 PRO A C 1
ATOM 6537 O O . PRO A 1 891 ? 8.244 28.184 -17.442 1.00 65.19 891 PRO A O 1
ATOM 6540 N N . VAL A 1 892 ? 8.508 28.310 -15.205 1.00 75.31 892 VAL A N 1
ATOM 6541 C CA . VAL A 1 892 ? 7.084 28.204 -14.846 1.00 75.31 892 VAL A CA 1
ATOM 6542 C C . VAL A 1 892 ? 6.678 29.370 -13.930 1.00 75.31 892 VAL A C 1
ATOM 6544 O O . VAL A 1 892 ? 7.336 29.622 -12.920 1.00 75.31 892 VAL A O 1
ATOM 6547 N N . PRO A 1 893 ? 5.628 30.148 -14.261 1.00 73.88 893 PRO A N 1
ATOM 6548 C CA . PRO A 1 893 ? 5.107 31.181 -13.368 1.00 73.88 893 PRO A CA 1
ATOM 6549 C C . PRO A 1 893 ? 4.291 30.567 -12.221 1.00 73.88 893 PRO A C 1
ATOM 6551 O O . PRO A 1 893 ? 3.744 29.479 -12.366 1.00 73.88 893 PRO A O 1
ATOM 6554 N N . ASN A 1 894 ? 4.132 31.297 -11.113 1.00 77.56 894 ASN A N 1
ATOM 6555 C CA . ASN A 1 894 ? 3.317 30.841 -9.983 1.00 77.56 894 ASN A CA 1
ATOM 6556 C C . ASN A 1 894 ? 1.887 30.479 -10.416 1.00 77.56 894 ASN A C 1
ATOM 6558 O O . ASN A 1 894 ? 1.233 31.284 -11.089 1.00 77.56 894 ASN A O 1
ATOM 6562 N N . GLY A 1 895 ? 1.397 29.306 -10.007 1.00 78.38 895 GLY A N 1
ATOM 6563 C CA . GLY A 1 895 ? 0.079 28.803 -10.420 1.00 78.38 895 GLY A CA 1
ATOM 6564 C C . GLY A 1 895 ? 0.011 28.328 -11.880 1.00 78.38 895 GLY A C 1
ATOM 6565 O O . GLY A 1 895 ? -1.084 28.142 -12.411 1.00 78.38 895 GLY A O 1
ATOM 6566 N N . GLY A 1 896 ? 1.150 28.243 -12.575 1.00 82.56 896 GLY A N 1
ATOM 6567 C CA . GLY A 1 896 ? 1.254 27.874 -13.984 1.00 82.56 896 GLY A CA 1
ATOM 6568 C C . GLY A 1 896 ? 1.670 26.421 -14.197 1.00 82.56 896 GLY A C 1
ATOM 6569 O O . GLY A 1 896 ? 2.139 25.746 -13.288 1.00 82.56 896 GLY A O 1
ATOM 6570 N N . SER A 1 897 ? 1.532 25.959 -15.437 1.00 88.19 897 SER A N 1
ATOM 6571 C CA . SER A 1 897 ? 1.993 24.642 -15.876 1.00 88.19 897 SER A CA 1
ATOM 6572 C C . SER A 1 897 ? 2.737 24.762 -17.205 1.00 88.19 897 SER A C 1
ATOM 6574 O O . SER A 1 897 ? 2.433 25.642 -18.021 1.00 88.19 897 SER A O 1
ATOM 6576 N N . LEU A 1 898 ? 3.729 23.900 -17.392 1.00 87.12 898 LEU A N 1
ATOM 6577 C CA . LEU A 1 898 ? 4.593 23.803 -18.558 1.00 87.12 898 LEU A CA 1
ATOM 6578 C C . LEU A 1 898 ? 4.757 22.326 -18.914 1.00 87.12 898 LEU A C 1
ATOM 6580 O O . LEU A 1 898 ? 5.128 21.539 -18.049 1.00 87.12 898 LEU A O 1
ATOM 6584 N N . SER A 1 899 ? 4.586 21.987 -20.190 1.00 90.31 899 SER A N 1
ATOM 6585 C CA . SER A 1 899 ? 4.853 20.641 -20.702 1.00 90.31 899 SER A CA 1
ATOM 6586 C C . SER A 1 899 ? 5.616 20.707 -22.015 1.00 90.31 899 SER A C 1
ATOM 6588 O O . SER A 1 899 ? 5.340 21.576 -22.848 1.00 90.31 899 SER A O 1
ATOM 6590 N N . GLY A 1 900 ? 6.549 19.784 -22.218 1.00 88.88 900 GLY A N 1
ATOM 6591 C CA . GLY A 1 900 ? 7.333 19.672 -23.442 1.00 88.88 900 GLY A CA 1
ATOM 6592 C C . GLY A 1 900 ? 8.161 18.395 -23.479 1.00 88.88 900 GLY A C 1
ATOM 6593 O O . GLY A 1 900 ? 8.090 17.571 -22.577 1.00 88.88 900 GLY A O 1
ATOM 6594 N N . THR A 1 901 ? 8.966 18.269 -24.526 1.00 88.88 901 THR A N 1
ATOM 6595 C CA . THR A 1 901 ? 9.919 17.170 -24.718 1.00 88.88 901 THR A CA 1
ATOM 6596 C C . THR A 1 901 ? 11.341 17.701 -24.574 1.00 88.88 901 THR A C 1
ATOM 6598 O O . THR A 1 901 ? 11.653 18.782 -25.100 1.00 88.88 901 THR A O 1
ATOM 6601 N N . ALA A 1 902 ? 12.199 16.944 -23.893 1.00 87.94 902 ALA A N 1
ATOM 6602 C CA . ALA A 1 902 ? 13.632 17.183 -23.797 1.00 87.94 902 ALA A CA 1
ATOM 6603 C C . ALA A 1 902 ? 14.401 16.079 -24.532 1.00 87.94 902 ALA A C 1
ATOM 6605 O O . ALA A 1 902 ? 14.157 14.897 -24.311 1.00 87.94 902 ALA A O 1
ATOM 6606 N N . THR A 1 903 ? 15.355 16.472 -25.375 1.00 90.56 903 THR A N 1
ATOM 6607 C CA . THR A 1 903 ? 16.328 15.580 -26.016 1.00 90.56 903 THR A CA 1
ATOM 6608 C C . THR A 1 903 ? 17.727 16.001 -25.585 1.00 90.56 903 THR A C 1
ATOM 6610 O O . THR A 1 903 ? 18.103 17.150 -25.797 1.00 90.56 903 THR A O 1
ATOM 6613 N N . ILE A 1 904 ? 18.502 15.101 -24.984 1.00 91.81 904 ILE A N 1
ATOM 6614 C CA . ILE A 1 904 ? 19.858 15.359 -24.476 1.00 91.81 904 ILE A CA 1
ATOM 6615 C C . ILE A 1 904 ? 20.800 14.316 -25.073 1.00 91.81 904 ILE A C 1
ATOM 6617 O O . ILE A 1 904 ? 20.490 13.130 -25.041 1.00 91.81 904 ILE A O 1
ATOM 6621 N N . SER A 1 905 ? 21.952 14.725 -25.598 1.00 91.81 905 SER A N 1
ATOM 6622 C CA . SER A 1 905 ? 22.924 13.808 -26.197 1.00 91.81 905 SER A CA 1
ATOM 6623 C C . SER A 1 905 ? 24.359 14.098 -25.775 1.00 91.81 905 SER A C 1
ATOM 6625 O O . SER A 1 905 ? 24.752 15.256 -25.621 1.00 91.81 905 SER A O 1
ATOM 6627 N N . TRP A 1 906 ? 25.156 13.039 -25.678 1.00 91.81 906 TRP A N 1
ATOM 6628 C CA . TRP A 1 906 ? 26.588 13.070 -25.387 1.00 91.81 906 TRP A CA 1
ATOM 6629 C C . TRP A 1 906 ? 27.395 12.502 -26.553 1.00 91.81 906 TRP A C 1
ATOM 6631 O O . TRP A 1 906 ? 27.094 11.413 -27.045 1.00 91.81 906 TRP A O 1
ATOM 6641 N N . ASP A 1 907 ? 28.443 13.226 -26.945 1.00 89.12 907 ASP A N 1
ATOM 6642 C CA . ASP A 1 907 ? 29.496 12.771 -27.855 1.00 89.12 907 ASP A CA 1
ATOM 6643 C C . ASP A 1 907 ? 30.796 12.630 -27.050 1.00 89.12 907 ASP A C 1
ATOM 6645 O O . ASP A 1 907 ? 31.419 13.624 -26.662 1.00 89.12 907 ASP A O 1
ATOM 6649 N N . GLY A 1 908 ? 31.189 11.388 -26.765 1.00 84.75 908 GLY A N 1
ATOM 6650 C CA . GLY A 1 908 ? 32.378 11.056 -25.983 1.00 84.75 908 GLY A CA 1
ATOM 6651 C C . GLY A 1 908 ? 33.694 11.255 -26.730 1.00 84.75 908 GLY A C 1
ATOM 6652 O O . GLY A 1 908 ? 34.711 11.510 -26.081 1.00 84.75 908 GLY A O 1
ATOM 6653 N N . ASP A 1 909 ? 33.684 11.217 -28.067 1.00 80.81 909 ASP A N 1
ATOM 6654 C CA . ASP A 1 909 ? 34.867 11.491 -28.892 1.00 80.81 909 ASP A CA 1
ATOM 6655 C C . ASP A 1 909 ? 35.182 12.993 -28.905 1.00 80.81 909 ASP A C 1
ATOM 6657 O O . ASP A 1 909 ? 36.347 13.401 -28.804 1.00 80.81 909 ASP A O 1
ATOM 6661 N N . ALA A 1 910 ? 34.144 13.827 -29.005 1.00 81.69 910 ALA A N 1
ATOM 6662 C CA . ALA A 1 910 ? 34.260 15.281 -28.936 1.00 81.69 910 ALA A CA 1
ATOM 6663 C C . ALA A 1 910 ? 34.322 15.814 -27.493 1.00 81.69 910 ALA A C 1
ATOM 6665 O O . ALA A 1 910 ? 34.851 16.906 -27.265 1.00 81.69 910 ALA A O 1
ATOM 6666 N N . GLY A 1 911 ? 33.811 15.055 -26.518 1.00 87.56 911 GLY A N 1
ATOM 6667 C CA . GLY A 1 911 ? 33.653 15.490 -25.129 1.00 87.56 911 GLY A CA 1
ATOM 6668 C C . GLY A 1 911 ? 32.604 16.595 -24.978 1.00 87.56 911 GLY A C 1
ATOM 6669 O O . GLY A 1 911 ? 32.801 17.533 -24.196 1.00 87.56 911 GLY A O 1
ATOM 6670 N N . THR A 1 912 ? 31.529 16.531 -25.767 1.00 88.44 912 THR A N 1
ATOM 6671 C CA . THR A 1 912 ? 30.511 17.585 -25.865 1.00 88.44 912 THR A CA 1
ATOM 6672 C C . THR A 1 912 ? 29.109 17.079 -25.543 1.00 88.44 912 THR A C 1
ATOM 6674 O O . THR A 1 912 ? 28.757 15.948 -25.871 1.00 88.44 912 THR A O 1
ATOM 6677 N N . LEU A 1 913 ? 28.288 17.951 -24.954 1.00 91.25 913 LEU A N 1
ATOM 6678 C CA . LEU A 1 913 ? 26.871 17.718 -24.681 1.00 91.25 913 LEU A CA 1
ATOM 6679 C C . LEU A 1 913 ? 25.995 18.651 -25.529 1.00 91.25 913 LEU A C 1
ATOM 6681 O O . LEU A 1 913 ? 26.243 19.855 -25.604 1.00 91.25 913 LEU A O 1
ATOM 6685 N N . SER A 1 914 ? 24.944 18.102 -26.128 1.00 86.75 914 SER A N 1
ATOM 6686 C CA . SER A 1 914 ? 23.911 18.851 -26.849 1.00 86.75 914 SER A CA 1
ATOM 6687 C C . SER A 1 914 ? 22.554 18.605 -26.196 1.00 86.75 914 SER A C 1
ATOM 6689 O O . SER A 1 914 ? 22.306 17.527 -25.662 1.00 86.75 914 SER A O 1
ATOM 6691 N N . ALA A 1 915 ? 21.675 19.605 -26.208 1.00 87.69 915 ALA A N 1
ATOM 6692 C CA . ALA A 1 915 ? 20.331 19.484 -25.650 1.00 87.69 915 ALA A CA 1
ATOM 6693 C C . ALA A 1 915 ? 19.323 20.333 -26.433 1.00 87.69 915 ALA A C 1
ATOM 6695 O O . ALA A 1 915 ? 19.610 21.475 -26.791 1.00 87.69 915 ALA A O 1
ATOM 6696 N N . TYR A 1 916 ? 18.129 19.798 -26.666 1.00 83.56 916 TYR A N 1
ATOM 6697 C CA . TYR A 1 916 ? 17.013 20.486 -27.304 1.00 83.56 916 TYR A CA 1
ATOM 6698 C C . TYR A 1 916 ? 15.746 20.320 -26.467 1.00 83.56 916 TYR A C 1
ATOM 6700 O O . TYR A 1 916 ? 15.314 19.202 -26.201 1.00 83.56 916 TYR A O 1
ATOM 6708 N N . LEU A 1 917 ? 15.163 21.434 -26.028 1.00 84.00 917 LEU A N 1
ATOM 6709 C CA . LEU A 1 917 ? 13.995 21.452 -25.149 1.00 84.00 917 LEU A CA 1
ATOM 6710 C C . LEU A 1 917 ? 12.846 22.211 -25.808 1.00 84.00 917 LEU A C 1
ATOM 6712 O O . LEU A 1 917 ? 13.022 23.330 -26.305 1.00 84.00 917 LEU A O 1
ATOM 6716 N N . THR A 1 918 ? 11.652 21.629 -25.760 1.00 82.31 918 THR A N 1
ATOM 6717 C CA . THR A 1 918 ? 10.404 22.220 -26.266 1.00 82.31 918 THR A CA 1
ATOM 6718 C C . THR A 1 918 ? 9.447 22.559 -25.116 1.00 82.31 918 THR A C 1
ATOM 6720 O O . THR A 1 918 ? 9.819 22.475 -23.955 1.00 82.31 918 THR A O 1
ATOM 6723 N N . GLY A 1 919 ? 8.239 23.058 -25.396 1.00 74.50 919 GLY A N 1
ATOM 6724 C CA . GLY A 1 919 ? 7.260 23.404 -24.350 1.00 74.50 919 GLY A CA 1
ATOM 6725 C C . GLY A 1 919 ? 7.470 24.759 -23.665 1.00 74.50 919 GLY A C 1
ATOM 6726 O O . GLY A 1 919 ? 6.508 25.391 -23.237 1.00 74.50 919 GLY A O 1
ATOM 6727 N N . LEU A 1 920 ? 8.706 25.262 -23.637 1.00 71.88 920 LEU A N 1
ATOM 6728 C CA . LEU A 1 920 ? 9.066 26.595 -23.143 1.00 71.88 920 LEU A CA 1
ATOM 6729 C C . LEU A 1 920 ? 8.581 27.720 -24.074 1.00 71.88 920 LEU A C 1
ATOM 6731 O O . LEU A 1 920 ? 8.321 27.514 -25.261 1.00 71.88 920 LEU A O 1
ATOM 6735 N N . ALA A 1 921 ? 8.524 28.958 -23.557 1.00 65.56 921 ALA A N 1
ATOM 6736 C CA . ALA A 1 921 ? 8.098 30.138 -24.327 1.00 65.56 921 ALA A CA 1
ATOM 6737 C C . ALA A 1 921 ? 8.871 30.325 -25.652 1.00 65.56 921 ALA A C 1
ATOM 6739 O O . ALA A 1 921 ? 8.333 30.890 -26.605 1.00 65.56 921 ALA A O 1
ATOM 6740 N N . ASN A 1 922 ? 10.120 29.850 -25.710 1.00 69.50 922 ASN A N 1
ATOM 6741 C CA . ASN A 1 922 ? 10.847 29.543 -26.940 1.00 69.50 922 ASN A CA 1
ATOM 6742 C C . ASN A 1 922 ? 11.610 28.224 -26.731 1.00 69.50 922 ASN A C 1
ATOM 6744 O O . ASN A 1 922 ? 12.114 28.031 -25.623 1.00 69.50 922 ASN A O 1
ATOM 6748 N N . PRO A 1 923 ? 11.765 27.373 -27.762 1.00 73.69 923 PRO A N 1
ATOM 6749 C CA . PRO A 1 923 ? 12.639 26.210 -27.671 1.00 73.69 923 PRO A CA 1
ATOM 6750 C C . PRO A 1 923 ? 14.071 26.619 -27.322 1.00 73.69 923 PRO A C 1
ATOM 6752 O O . PRO A 1 923 ? 14.571 27.626 -27.840 1.00 73.69 923 PRO A O 1
ATOM 6755 N N . ILE A 1 924 ? 14.716 25.843 -26.455 1.00 80.94 924 ILE A N 1
ATOM 6756 C CA . ILE A 1 924 ? 16.125 26.030 -26.098 1.00 80.94 924 ILE A CA 1
ATOM 6757 C C . ILE A 1 924 ? 16.949 24.990 -26.848 1.00 80.94 924 ILE A C 1
ATOM 6759 O O . ILE A 1 924 ? 16.587 23.819 -26.881 1.00 80.94 924 ILE A O 1
ATOM 6763 N N . GLU A 1 925 ? 18.057 25.431 -27.437 1.00 83.88 925 GLU A N 1
ATOM 6764 C CA . GLU A 1 925 ? 19.006 24.582 -28.151 1.00 83.88 925 GLU A CA 1
ATOM 6765 C C . GLU A 1 925 ? 20.423 24.864 -27.631 1.00 83.88 925 GLU A C 1
ATOM 6767 O O . GLU A 1 925 ? 20.917 25.995 -27.700 1.00 83.88 925 GLU A O 1
ATOM 6772 N N . ILE A 1 926 ? 21.058 23.828 -27.092 1.00 84.12 926 ILE A N 1
ATOM 6773 C CA . ILE A 1 926 ? 22.467 23.766 -26.712 1.00 84.12 926 ILE A CA 1
ATOM 6774 C C . ILE A 1 926 ? 23.140 22.853 -27.734 1.00 84.12 926 ILE A C 1
ATOM 6776 O O . ILE A 1 926 ? 22.729 21.707 -27.900 1.00 84.12 926 ILE A O 1
ATOM 6780 N N . VAL A 1 927 ? 24.158 23.367 -28.424 1.00 83.62 927 VAL A N 1
ATOM 6781 C CA . VAL A 1 927 ? 24.872 22.640 -29.482 1.00 83.62 927 VAL A CA 1
ATOM 6782 C C . VAL A 1 927 ? 26.335 22.507 -29.093 1.00 83.62 927 VAL A C 1
ATOM 6784 O O . VAL A 1 927 ? 27.009 23.523 -28.902 1.00 83.62 927 VAL A O 1
ATOM 6787 N N . ASP A 1 928 ? 26.799 21.266 -29.003 1.00 84.44 928 ASP A N 1
ATOM 6788 C CA . ASP A 1 928 ? 28.187 20.848 -28.807 1.00 84.44 928 ASP A CA 1
ATOM 6789 C C . ASP A 1 928 ? 28.888 21.593 -27.654 1.00 84.44 928 ASP A C 1
ATOM 6791 O O . ASP A 1 928 ? 29.992 22.131 -27.799 1.00 84.44 928 ASP A O 1
ATOM 6795 N N . LEU A 1 929 ? 28.234 21.669 -26.491 1.00 88.94 929 LEU A N 1
ATOM 6796 C CA . LEU A 1 929 ? 28.798 22.291 -25.296 1.00 88.94 929 LEU A CA 1
ATOM 6797 C C . LEU A 1 929 ? 29.952 21.435 -24.764 1.00 88.94 929 LEU A C 1
ATOM 6799 O O . LEU A 1 929 ? 29.739 20.321 -24.301 1.00 88.94 929 LEU A O 1
ATOM 6803 N N . GLU A 1 930 ? 31.173 21.963 -24.807 1.00 89.69 930 GLU A N 1
ATOM 6804 C CA . GLU A 1 930 ? 32.372 21.287 -24.295 1.00 89.69 930 GLU A CA 1
ATOM 6805 C C . GLU A 1 930 ? 32.274 21.054 -22.777 1.00 89.69 930 GLU A C 1
ATOM 6807 O O . GLU A 1 930 ? 32.068 22.003 -22.014 1.00 89.69 930 GLU A O 1
ATOM 6812 N N . ILE A 1 931 ? 32.465 19.803 -22.338 1.00 89.19 931 ILE A N 1
ATOM 6813 C CA . ILE A 1 931 ? 32.396 19.396 -20.927 1.00 89.19 931 ILE A CA 1
ATOM 6814 C C . ILE A 1 931 ? 33.811 19.066 -20.414 1.00 89.19 931 ILE A C 1
ATOM 6816 O O . ILE A 1 931 ? 34.278 17.925 -20.498 1.00 89.19 931 ILE A O 1
ATOM 6820 N N . PRO A 1 932 ? 34.554 20.054 -19.885 1.00 82.06 932 PRO A N 1
ATOM 6821 C CA . PRO A 1 932 ? 35.945 19.859 -19.497 1.00 82.06 932 PRO A CA 1
ATOM 6822 C C . PRO A 1 932 ? 36.079 18.950 -18.267 1.00 82.06 932 PRO A C 1
ATOM 6824 O O . PRO A 1 932 ? 35.343 19.077 -17.295 1.00 82.06 932 PRO A O 1
ATOM 6827 N N . ASN A 1 933 ? 37.096 18.083 -18.276 1.00 78.94 933 ASN A N 1
ATOM 6828 C CA . ASN A 1 933 ? 37.462 17.164 -17.184 1.00 78.94 933 ASN A CA 1
ATOM 6829 C C . ASN A 1 933 ? 36.357 16.189 -16.723 1.00 78.94 933 ASN A C 1
ATOM 6831 O O . ASN A 1 933 ? 36.447 15.656 -15.617 1.00 78.94 933 ASN A O 1
ATOM 6835 N N . PHE A 1 934 ? 35.353 15.931 -17.559 1.00 86.88 934 PHE A N 1
ATOM 6836 C CA . PHE A 1 934 ? 34.455 14.792 -17.404 1.00 86.88 934 PHE A CA 1
ATOM 6837 C C . PHE A 1 934 ? 34.966 13.626 -18.260 1.00 86.88 934 PHE A C 1
ATOM 6839 O O . PHE A 1 934 ? 35.521 13.825 -19.340 1.00 86.88 934 PHE A O 1
ATOM 6846 N N . THR A 1 935 ? 34.853 12.402 -17.760 1.00 88.38 935 THR A N 1
ATOM 6847 C CA . THR A 1 935 ? 35.211 11.187 -18.501 1.00 88.38 935 THR A CA 1
ATOM 6848 C C . THR A 1 935 ? 34.074 10.209 -18.299 1.00 88.38 935 THR A C 1
ATOM 6850 O O . THR A 1 935 ? 33.847 9.780 -17.173 1.00 88.38 935 THR A O 1
ATOM 6853 N N . ALA A 1 936 ? 33.342 9.931 -19.374 1.00 89.94 936 ALA A N 1
ATOM 6854 C CA . ALA A 1 936 ? 32.238 8.987 -19.365 1.00 89.94 936 ALA A CA 1
ATOM 6855 C C . ALA A 1 936 ? 32.752 7.546 -19.197 1.00 89.94 936 ALA A C 1
ATOM 6857 O O . ALA A 1 936 ? 33.889 7.238 -19.562 1.00 89.94 936 ALA A O 1
ATOM 6858 N N . ASP A 1 937 ? 31.913 6.675 -18.644 1.00 90.81 937 ASP A N 1
ATOM 6859 C CA . ASP A 1 937 ? 32.224 5.273 -18.372 1.00 90.81 937 ASP A CA 1
ATOM 6860 C C . ASP A 1 937 ? 30.945 4.440 -18.539 1.00 90.81 937 ASP A C 1
ATOM 6862 O O . ASP A 1 937 ? 29.868 4.896 -18.165 1.00 90.81 937 ASP A O 1
ATOM 6866 N N . ASP A 1 938 ? 31.061 3.226 -19.076 1.00 87.94 938 ASP A N 1
ATOM 6867 C CA . ASP A 1 938 ? 29.917 2.331 -19.321 1.00 87.94 938 ASP A CA 1
ATOM 6868 C C . ASP A 1 938 ? 29.244 1.838 -18.026 1.00 87.94 938 ASP A C 1
ATOM 6870 O O . ASP A 1 938 ? 28.164 1.258 -18.065 1.00 87.94 938 ASP A O 1
ATOM 6874 N N . SER A 1 939 ? 29.873 2.043 -16.864 1.00 86.31 939 SER A N 1
ATOM 6875 C CA . SER A 1 939 ? 29.276 1.771 -15.551 1.00 86.31 939 SER A CA 1
ATOM 6876 C C . SER A 1 939 ? 28.413 2.912 -15.007 1.00 86.31 939 SER A C 1
ATOM 6878 O O . SER A 1 939 ? 27.827 2.771 -13.933 1.00 86.31 939 SER A O 1
ATOM 6880 N N . TYR A 1 940 ? 28.366 4.056 -15.692 1.00 91.69 940 TYR A N 1
ATOM 6881 C CA . TYR A 1 940 ? 27.580 5.206 -15.257 1.00 91.69 940 TYR A CA 1
ATOM 6882 C C . TYR A 1 940 ? 26.097 5.006 -15.560 1.00 91.69 940 TYR A C 1
ATOM 6884 O O . TYR A 1 940 ? 25.719 4.324 -16.510 1.00 91.69 940 TYR A O 1
ATOM 6892 N N . ILE A 1 941 ? 25.260 5.634 -14.739 1.00 90.75 941 ILE A N 1
ATOM 6893 C CA . ILE A 1 941 ? 23.800 5.565 -14.841 1.00 90.75 941 ILE A CA 1
ATOM 6894 C C . ILE A 1 941 ? 23.220 6.947 -15.121 1.00 90.75 941 ILE A C 1
ATOM 6896 O O . ILE A 1 941 ? 23.883 7.969 -14.896 1.00 90.75 941 ILE A O 1
ATOM 6900 N N . TRP A 1 942 ? 21.968 6.973 -15.569 1.00 93.69 942 TRP A N 1
ATOM 6901 C CA . TRP A 1 942 ? 21.171 8.189 -15.625 1.00 93.69 942 TRP A CA 1
ATOM 6902 C C . TRP A 1 942 ? 20.330 8.316 -14.366 1.00 93.69 942 TRP A C 1
ATOM 6904 O O . TRP A 1 942 ? 19.822 7.320 -13.845 1.00 93.69 942 TRP A O 1
ATOM 6914 N N . ALA A 1 943 ? 20.173 9.546 -13.890 1.00 92.44 943 ALA A N 1
ATOM 6915 C CA . ALA A 1 943 ? 19.308 9.832 -12.765 1.00 92.44 943 ALA A CA 1
ATOM 6916 C C . ALA A 1 943 ? 18.554 11.147 -12.947 1.00 92.44 943 ALA A C 1
ATOM 6918 O O . ALA A 1 943 ? 19.154 12.181 -13.249 1.00 92.44 943 ALA A O 1
ATOM 6919 N N . PHE A 1 944 ? 17.252 11.100 -12.696 1.00 93.69 944 PHE A N 1
ATOM 6920 C CA . PHE A 1 944 ? 16.438 12.280 -12.451 1.00 93.69 944 PHE A CA 1
ATOM 6921 C C . PHE A 1 944 ? 16.507 12.609 -10.963 1.00 93.69 944 PHE A C 1
ATOM 6923 O O . PHE A 1 944 ? 16.532 11.695 -10.139 1.00 93.69 944 PHE A O 1
ATOM 6930 N N . SER A 1 945 ? 16.536 13.893 -10.621 1.00 90.00 945 SER A N 1
ATOM 6931 C CA . SER A 1 945 ? 16.509 14.381 -9.238 1.00 90.00 945 SER A CA 1
ATOM 6932 C C . SER A 1 945 ? 15.619 15.616 -9.166 1.00 90.00 945 SER A C 1
ATOM 6934 O O . SER A 1 945 ? 15.797 16.528 -9.963 1.00 90.00 945 SER A O 1
ATOM 6936 N N . ALA A 1 946 ? 14.659 15.663 -8.245 1.00 89.44 946 ALA A N 1
ATOM 6937 C CA . ALA A 1 946 ? 13.714 16.776 -8.106 1.00 89.44 946 ALA A CA 1
ATOM 6938 C C . ALA A 1 946 ? 13.474 17.122 -6.635 1.00 89.44 946 ALA A C 1
ATOM 6940 O O . ALA A 1 946 ? 13.564 16.243 -5.774 1.00 89.44 946 ALA A O 1
ATOM 6941 N N . ARG A 1 947 ? 13.155 18.389 -6.337 1.00 84.31 947 ARG A N 1
ATOM 6942 C CA . ARG A 1 947 ? 13.017 18.873 -4.954 1.00 84.31 947 ARG A CA 1
ATOM 6943 C C . ARG A 1 947 ? 11.914 19.920 -4.794 1.00 84.31 947 ARG A C 1
ATOM 6945 O O . ARG A 1 947 ? 11.837 20.852 -5.582 1.00 84.31 947 ARG A O 1
ATOM 6952 N N . THR A 1 948 ? 11.118 19.832 -3.717 1.00 78.69 948 THR A N 1
ATOM 6953 C CA . THR A 1 948 ? 10.099 20.858 -3.398 1.00 78.69 948 THR A CA 1
ATOM 6954 C C . THR A 1 948 ? 10.557 21.911 -2.392 1.00 78.69 948 THR A C 1
ATOM 6956 O O . THR A 1 948 ? 10.097 23.042 -2.446 1.00 78.69 948 THR A O 1
ATOM 6959 N N . GLY A 1 949 ? 11.443 21.589 -1.441 1.00 66.12 949 GLY A N 1
ATOM 6960 C CA . GLY A 1 949 ? 12.072 22.592 -0.559 1.00 66.12 949 GLY A CA 1
ATOM 6961 C C . GLY A 1 949 ? 11.128 23.486 0.279 1.00 66.12 949 GLY A C 1
ATOM 6962 O O . GLY A 1 949 ? 11.588 24.490 0.816 1.00 66.12 949 GLY A O 1
ATOM 6963 N N . GLY A 1 950 ? 9.838 23.137 0.407 1.00 63.44 950 GLY A N 1
ATOM 6964 C CA . GLY A 1 950 ? 8.803 23.951 1.073 1.00 63.44 950 GLY A CA 1
ATOM 6965 C C . GLY A 1 950 ? 7.915 24.774 0.122 1.00 63.44 950 GLY A C 1
ATOM 6966 O O . GLY A 1 950 ? 7.016 25.473 0.582 1.00 63.44 950 GLY A O 1
ATOM 6967 N N . ALA A 1 951 ? 8.156 24.681 -1.183 1.00 65.94 951 ALA A N 1
ATOM 6968 C CA . ALA A 1 951 ? 7.356 25.236 -2.270 1.00 65.94 951 ALA A CA 1
ATOM 6969 C C . ALA A 1 951 ? 6.384 24.185 -2.858 1.00 65.94 951 ALA A C 1
ATOM 6971 O O . ALA A 1 951 ? 6.399 23.018 -2.466 1.00 65.94 951 ALA A O 1
ATOM 6972 N N . THR A 1 952 ? 5.501 24.598 -3.773 1.00 80.94 952 THR A N 1
ATOM 6973 C CA . THR A 1 952 ? 4.392 23.772 -4.296 1.00 80.94 952 THR A CA 1
ATOM 6974 C C . THR A 1 952 ? 4.589 23.471 -5.780 1.00 80.94 952 THR A C 1
ATOM 6976 O O . THR A 1 952 ? 4.211 24.283 -6.631 1.00 80.94 952 THR A O 1
ATOM 6979 N N . GLU A 1 953 ? 5.172 22.316 -6.096 1.00 88.06 953 GLU A N 1
ATOM 6980 C CA . GLU A 1 953 ? 5.488 21.921 -7.469 1.00 88.06 953 GLU A CA 1
ATOM 6981 C C . GLU A 1 953 ? 5.313 20.417 -7.696 1.00 88.06 953 GLU A C 1
ATOM 6983 O O . GLU A 1 953 ? 5.796 19.606 -6.908 1.00 88.06 953 GLU A O 1
ATOM 6988 N N . THR A 1 954 ? 4.642 20.066 -8.792 1.00 91.06 954 THR A N 1
ATOM 6989 C CA . THR A 1 954 ? 4.528 18.698 -9.304 1.00 91.06 954 THR A CA 1
ATOM 6990 C C . THR A 1 954 ? 5.407 18.543 -10.540 1.00 91.06 954 THR A C 1
ATOM 6992 O O . THR A 1 954 ? 5.242 19.310 -11.493 1.00 91.06 954 THR A O 1
ATOM 6995 N N . VAL A 1 955 ? 6.280 17.533 -10.553 1.00 92.38 955 VAL A N 1
ATOM 6996 C CA . VAL A 1 955 ? 7.113 17.148 -11.705 1.00 92.38 955 VAL A CA 1
ATOM 6997 C C . VAL A 1 955 ? 6.720 15.747 -12.165 1.00 92.38 955 VAL A C 1
ATOM 6999 O O . VAL A 1 955 ? 6.790 14.796 -11.383 1.00 92.38 955 VAL A O 1
ATOM 7002 N N . LEU A 1 956 ? 6.329 15.633 -13.434 1.00 95.25 956 LEU A N 1
ATOM 7003 C CA . LEU A 1 956 ? 5.962 14.385 -14.107 1.00 95.25 956 LEU A CA 1
ATOM 7004 C C . LEU A 1 956 ? 6.911 14.130 -15.280 1.00 95.25 956 LEU A C 1
ATOM 7006 O O . LEU A 1 956 ? 7.215 15.065 -16.027 1.00 95.25 956 LEU A O 1
ATOM 7010 N N . ILE A 1 957 ? 7.331 12.878 -15.449 1.00 96.75 957 ILE A N 1
ATOM 7011 C CA . ILE A 1 957 ? 8.169 12.385 -16.546 1.00 96.75 957 ILE A CA 1
ATOM 7012 C C . ILE A 1 957 ? 7.435 11.251 -17.262 1.00 96.75 957 ILE A C 1
ATOM 7014 O O . ILE A 1 957 ? 6.802 10.411 -16.623 1.00 96.75 957 ILE A O 1
ATOM 7018 N N . ASP A 1 958 ? 7.536 11.226 -18.586 1.00 94.81 958 ASP A N 1
ATOM 7019 C CA . ASP A 1 958 ? 6.865 10.247 -19.436 1.00 94.81 958 ASP A CA 1
ATOM 7020 C C . ASP A 1 958 ? 7.683 9.958 -20.711 1.00 94.81 958 ASP A C 1
ATOM 7022 O O . ASP A 1 958 ? 8.596 10.716 -21.049 1.00 94.81 958 ASP A O 1
ATOM 7026 N N . ASN A 1 959 ? 7.384 8.865 -21.417 1.00 89.50 959 ASN A N 1
ATOM 7027 C CA . ASN A 1 959 ? 8.002 8.477 -22.694 1.00 89.50 959 ASN A CA 1
ATOM 7028 C C . ASN A 1 959 ? 9.544 8.524 -22.684 1.00 89.50 959 ASN A C 1
ATOM 7030 O O . ASN A 1 959 ? 10.174 9.032 -23.617 1.00 89.50 959 ASN A O 1
ATOM 7034 N N . LEU A 1 960 ? 10.165 8.009 -21.620 1.00 93.44 960 LEU A N 1
ATOM 7035 C CA . LEU A 1 960 ? 11.612 7.981 -21.462 1.00 93.44 960 LEU A CA 1
ATOM 7036 C C . LEU A 1 960 ? 12.254 6.965 -22.413 1.00 93.44 960 LEU A C 1
ATOM 7038 O O . LEU A 1 960 ? 11.930 5.780 -22.418 1.00 93.44 960 LEU A O 1
ATOM 7042 N N . SER A 1 961 ? 13.242 7.425 -23.171 1.00 89.25 961 SER A N 1
ATOM 7043 C CA . SER A 1 961 ? 14.072 6.611 -24.049 1.00 89.25 961 SER A CA 1
ATOM 7044 C C . SER A 1 961 ? 15.528 7.023 -23.919 1.00 89.25 961 SER A C 1
ATOM 7046 O O . SER A 1 961 ? 15.857 8.189 -24.113 1.00 89.25 961 SER A O 1
ATOM 7048 N N . ILE A 1 962 ? 16.414 6.066 -23.668 1.00 91.00 962 ILE A N 1
ATOM 7049 C CA . ILE A 1 962 ? 17.865 6.244 -23.659 1.00 91.00 962 ILE A CA 1
ATOM 7050 C C . ILE A 1 962 ? 18.463 5.240 -24.632 1.00 91.00 962 ILE A C 1
ATOM 7052 O O . ILE A 1 962 ? 18.247 4.039 -24.492 1.00 91.00 962 ILE A O 1
ATOM 7056 N N . THR A 1 963 ? 19.243 5.711 -25.598 1.00 85.25 963 THR A N 1
ATOM 7057 C CA . THR A 1 963 ? 19.971 4.854 -26.537 1.00 85.25 963 THR A CA 1
ATOM 7058 C C . THR A 1 963 ? 21.454 5.188 -26.491 1.00 85.25 963 THR A C 1
ATOM 7060 O O . THR A 1 963 ? 21.841 6.351 -26.595 1.00 85.25 963 THR A O 1
ATOM 7063 N N . THR A 1 964 ? 22.302 4.172 -26.333 1.00 79.56 964 THR A N 1
ATOM 7064 C CA . THR A 1 964 ? 23.764 4.303 -26.505 1.00 79.56 964 THR A CA 1
ATOM 7065 C C . THR A 1 964 ? 24.190 4.020 -27.945 1.00 79.56 964 THR A C 1
ATOM 7067 O O . THR A 1 964 ? 25.323 4.280 -28.348 1.00 79.56 964 THR A O 1
ATOM 7070 N N . THR A 1 965 ? 23.250 3.531 -28.755 1.00 63.31 965 THR A N 1
ATOM 7071 C CA . THR A 1 965 ? 23.348 3.554 -30.209 1.00 63.31 965 THR A CA 1
ATOM 7072 C C . THR A 1 965 ? 23.075 4.969 -30.718 1.00 63.31 965 THR A C 1
ATOM 7074 O O . THR A 1 965 ? 22.312 5.729 -30.114 1.00 63.31 965 THR A O 1
ATOM 7077 N N . SER A 1 966 ? 23.778 5.332 -31.794 1.00 47.50 966 SER A N 1
ATOM 7078 C CA . SER A 1 966 ? 23.789 6.678 -32.376 1.00 47.50 966 SER A CA 1
ATOM 7079 C C . SER A 1 966 ? 22.366 7.249 -32.494 1.00 47.50 966 SER A C 1
ATOM 7081 O O . SER A 1 966 ? 21.474 6.493 -32.885 1.00 47.50 966 SER A O 1
ATOM 7083 N N . PRO A 1 967 ? 22.130 8.538 -32.165 1.00 50.66 967 PRO A N 1
ATOM 7084 C CA . PRO A 1 967 ? 20.828 9.178 -32.361 1.00 50.66 967 PRO A CA 1
ATOM 7085 C C . PRO A 1 967 ? 20.263 8.845 -33.744 1.00 50.66 967 PRO A C 1
ATOM 7087 O O . PRO A 1 967 ? 21.034 8.773 -34.702 1.00 50.66 967 PRO A O 1
ATOM 7090 N N . ASP A 1 968 ? 18.937 8.680 -33.870 1.00 59.06 968 ASP A N 1
ATOM 7091 C CA . ASP A 1 968 ? 18.289 8.640 -35.188 1.00 59.06 968 ASP A CA 1
ATOM 7092 C C . ASP A 1 968 ? 18.448 10.015 -35.849 1.00 59.06 968 ASP A C 1
ATOM 7094 O O . ASP A 1 968 ? 17.574 10.884 -35.821 1.00 59.06 968 ASP A O 1
ATOM 7098 N N . ILE A 1 969 ? 19.624 10.222 -36.435 1.00 58.09 969 ILE A N 1
ATOM 7099 C CA . ILE A 1 969 ? 19.999 11.410 -37.186 1.00 58.09 969 ILE A CA 1
ATOM 7100 C C . ILE A 1 969 ? 19.067 11.598 -38.389 1.00 58.09 969 ILE A C 1
ATOM 7102 O O . ILE A 1 969 ? 18.920 12.716 -38.893 1.00 58.09 969 ILE A O 1
ATOM 7106 N N . HIS A 1 970 ? 18.405 10.525 -38.833 1.00 75.38 970 HIS A N 1
ATOM 7107 C CA . HIS A 1 970 ? 17.475 10.517 -39.948 1.00 75.38 970 HIS A CA 1
ATOM 7108 C C . HIS A 1 970 ? 16.079 10.990 -39.541 1.00 75.38 970 HIS A C 1
ATOM 7110 O O . HIS A 1 970 ? 15.361 11.457 -40.415 1.00 75.38 970 HIS A O 1
ATOM 7116 N N . ASN A 1 971 ? 15.697 10.991 -38.262 1.00 80.12 971 ASN A N 1
ATOM 7117 C CA . ASN A 1 971 ? 14.388 11.474 -37.792 1.00 80.12 971 ASN A CA 1
ATOM 7118 C C . ASN A 1 971 ? 13.229 10.910 -38.648 1.00 80.12 971 ASN A C 1
ATOM 7120 O O . ASN A 1 971 ? 12.449 11.661 -39.251 1.00 80.12 971 ASN A O 1
ATOM 7124 N N . PHE A 1 972 ? 13.196 9.583 -38.808 1.00 89.12 972 PHE A N 1
ATOM 7125 C CA . PHE A 1 972 ? 12.286 8.922 -39.743 1.00 89.12 972 PHE A CA 1
ATOM 7126 C C . PHE A 1 972 ? 10.836 8.991 -39.256 1.00 89.12 972 PHE A C 1
ATOM 7128 O O . PHE A 1 972 ? 10.487 8.499 -38.187 1.00 89.12 972 PHE A O 1
ATOM 7135 N N . SER A 1 973 ? 9.959 9.568 -40.076 1.00 87.69 973 SER A N 1
ATOM 7136 C CA . SER A 1 973 ? 8.551 9.769 -39.744 1.00 87.69 973 SER A CA 1
ATOM 7137 C C . SER A 1 973 ? 7.619 9.243 -40.830 1.00 87.69 973 SER A C 1
ATOM 7139 O O . SER A 1 973 ? 7.910 9.302 -42.031 1.00 87.69 973 SER A O 1
ATOM 7141 N N . VAL A 1 974 ? 6.462 8.742 -40.391 1.00 89.50 974 VAL A N 1
ATOM 7142 C CA . VAL A 1 974 ? 5.361 8.316 -41.257 1.00 89.50 974 VAL A CA 1
ATOM 7143 C C . VAL A 1 974 ? 4.099 9.071 -40.854 1.00 89.50 974 VAL A C 1
ATOM 7145 O O . VAL A 1 974 ? 3.689 9.038 -39.699 1.00 89.50 974 VAL A O 1
ATOM 7148 N N . SER A 1 975 ? 3.464 9.756 -41.799 1.00 87.75 975 SER A N 1
ATOM 7149 C CA . SER A 1 975 ? 2.259 10.553 -41.559 1.00 87.75 975 SER A CA 1
ATOM 7150 C C . SER A 1 975 ? 1.191 10.306 -42.619 1.00 87.75 975 SER A C 1
ATOM 7152 O O . SER A 1 975 ? 1.458 9.778 -43.697 1.00 87.75 975 SER A O 1
ATOM 7154 N N . SER A 1 976 ? -0.048 10.693 -42.329 1.00 86.12 976 SER A N 1
ATOM 7155 C CA . SER A 1 976 ? -1.146 10.650 -43.293 1.00 86.12 976 SER A CA 1
ATOM 7156 C C . SER A 1 976 ? -2.048 11.862 -43.102 1.00 86.12 976 SER A C 1
ATOM 7158 O O . SER A 1 976 ? -2.734 11.990 -42.091 1.00 86.12 976 SER A O 1
ATOM 7160 N N . GLU A 1 977 ? -2.050 12.772 -44.074 1.00 81.12 977 GLU A N 1
ATOM 7161 C CA . GLU A 1 977 ? -2.870 13.993 -44.018 1.00 81.12 977 GLU A CA 1
ATOM 7162 C C . GLU A 1 977 ? -4.323 13.762 -44.471 1.00 81.12 977 GLU A C 1
ATOM 7164 O O . GLU A 1 977 ? -5.179 14.630 -44.301 1.00 81.12 977 GLU A O 1
ATOM 7169 N N . ASP A 1 978 ? -4.613 12.603 -45.069 1.00 83.88 978 ASP A N 1
ATOM 7170 C CA . ASP A 1 978 ? -5.906 12.265 -45.669 1.00 83.88 978 ASP A CA 1
ATOM 7171 C C . ASP A 1 978 ? -6.694 11.201 -44.887 1.00 83.88 978 ASP A C 1
ATOM 7173 O O . ASP A 1 978 ? -7.700 10.693 -45.378 1.00 83.88 978 ASP A O 1
ATOM 7177 N N . GLY A 1 979 ? -6.296 10.920 -43.643 1.00 73.06 979 GLY A N 1
ATOM 7178 C CA . GLY A 1 979 ? -7.013 9.992 -42.764 1.00 73.06 979 GLY A CA 1
ATOM 7179 C C . GLY A 1 979 ? -6.729 8.517 -43.051 1.00 73.06 979 GLY A C 1
ATOM 7180 O O . GLY A 1 979 ? -7.577 7.673 -42.767 1.00 73.06 979 GLY A O 1
ATOM 7181 N N . GLY A 1 980 ? -5.551 8.208 -43.600 1.00 74.06 980 GLY A N 1
ATOM 7182 C CA . GLY A 1 980 ? -5.056 6.845 -43.804 1.00 74.06 980 GLY A CA 1
ATOM 7183 C C . GLY A 1 980 ? -5.161 6.327 -45.238 1.00 74.06 980 GLY A C 1
ATOM 7184 O O . GLY A 1 980 ? -4.885 5.148 -45.455 1.00 74.06 980 GLY A O 1
ATOM 7185 N N . ASP A 1 981 ? -5.537 7.160 -46.215 1.00 83.75 981 ASP A N 1
ATOM 7186 C CA . ASP A 1 981 ? -5.588 6.768 -47.633 1.00 83.75 981 ASP A CA 1
ATOM 7187 C C . ASP A 1 981 ? -4.173 6.762 -48.255 1.00 83.75 981 ASP A C 1
ATOM 7189 O O . ASP A 1 981 ? -3.820 5.858 -49.028 1.00 83.75 981 ASP A O 1
ATOM 7193 N N . THR A 1 982 ? -3.336 7.731 -47.872 1.00 89.81 982 THR A N 1
ATOM 7194 C CA . THR A 1 982 ? -1.942 7.886 -48.311 1.00 89.81 982 THR A CA 1
ATOM 7195 C C . THR A 1 982 ? -1.010 7.975 -47.108 1.00 89.81 982 THR A C 1
ATOM 7197 O O . THR A 1 982 ? -1.258 8.747 -46.183 1.00 89.81 982 THR A O 1
ATOM 7200 N N . LEU A 1 983 ? 0.091 7.222 -47.144 1.00 92.06 983 LEU A N 1
ATOM 7201 C CA . LEU A 1 983 ? 1.174 7.312 -46.165 1.00 92.06 983 LEU A CA 1
ATOM 7202 C C . LEU A 1 983 ? 2.332 8.121 -46.758 1.00 92.06 983 LEU A C 1
ATOM 7204 O O . LEU A 1 983 ? 2.809 7.809 -47.852 1.00 92.06 983 LEU A O 1
ATOM 7208 N N . ASN A 1 984 ? 2.764 9.151 -46.039 1.00 92.38 984 ASN A N 1
ATOM 7209 C CA . ASN A 1 984 ? 3.905 10.009 -46.337 1.00 92.38 984 ASN A CA 1
ATOM 7210 C C . ASN A 1 984 ? 5.070 9.624 -45.427 1.00 92.38 984 ASN A C 1
ATOM 7212 O O . ASN A 1 984 ? 4.885 9.517 -44.223 1.00 92.38 984 ASN A O 1
ATOM 7216 N N . PHE A 1 985 ? 6.249 9.453 -46.005 1.00 94.12 985 PHE A N 1
ATOM 7217 C CA . PHE A 1 985 ? 7.493 9.082 -45.344 1.00 94.12 985 PHE A CA 1
ATOM 7218 C C . PHE A 1 985 ? 8.466 10.247 -45.472 1.00 94.12 985 PHE A C 1
ATOM 7220 O O . PHE A 1 985 ? 8.675 10.741 -46.586 1.00 94.12 985 PHE A O 1
ATOM 7227 N N . GLU A 1 986 ? 9.063 10.666 -44.364 1.00 91.38 986 GLU A N 1
ATOM 7228 C CA . GLU A 1 986 ? 10.000 11.787 -44.313 1.00 91.38 986 GLU A CA 1
ATOM 7229 C C . GLU A 1 986 ? 11.175 11.470 -43.383 1.00 91.38 986 GLU A C 1
ATOM 7231 O O . GLU A 1 986 ? 10.965 10.948 -42.294 1.00 91.38 986 GLU A O 1
ATOM 7236 N N . TRP A 1 987 ? 12.404 11.754 -43.829 1.00 92.50 987 TRP A N 1
ATOM 7237 C CA . TRP A 1 987 ? 13.622 11.615 -43.021 1.00 92.50 987 TRP A CA 1
ATOM 7238 C C . TRP A 1 987 ? 14.727 12.570 -43.482 1.00 92.50 987 TRP A C 1
ATOM 7240 O O . TRP A 1 987 ? 14.857 12.864 -44.677 1.00 92.50 987 TRP A O 1
ATOM 7250 N N . ASN A 1 988 ? 15.550 13.046 -42.549 1.00 79.31 988 ASN A N 1
ATOM 7251 C CA . ASN A 1 988 ? 16.813 13.720 -42.822 1.00 79.31 988 ASN A CA 1
ATOM 7252 C C . ASN A 1 988 ? 17.724 12.788 -43.626 1.00 79.31 988 ASN A C 1
ATOM 7254 O O . ASN A 1 988 ? 17.842 11.603 -43.328 1.00 79.31 988 ASN A O 1
ATOM 7258 N N . SER A 1 989 ? 18.377 13.318 -44.657 1.00 77.38 989 SER A N 1
ATOM 7259 C CA . SER A 1 989 ? 19.226 12.532 -45.552 1.00 77.38 989 SER A CA 1
ATOM 7260 C C . SER A 1 989 ? 20.612 13.139 -45.739 1.00 77.38 989 SER A C 1
ATOM 7262 O O . SER A 1 989 ? 20.781 14.359 -45.841 1.00 77.38 989 SER A O 1
ATOM 7264 N N . TYR A 1 990 ? 21.603 12.259 -45.854 1.00 70.94 990 TYR A N 1
ATOM 7265 C CA . TYR A 1 990 ? 23.027 12.553 -45.923 1.00 70.94 990 TYR A CA 1
ATOM 7266 C C . TYR A 1 990 ? 23.608 12.016 -47.229 1.00 70.94 990 TYR A C 1
ATOM 7268 O O . TYR A 1 990 ? 23.305 10.911 -47.667 1.00 70.94 990 TYR A O 1
ATOM 7276 N N . ALA A 1 991 ? 24.458 12.809 -47.888 1.00 61.66 991 ALA A N 1
ATOM 7277 C CA . ALA A 1 991 ? 24.959 12.494 -49.230 1.00 61.66 991 ALA A CA 1
ATOM 7278 C C . ALA A 1 991 ? 25.769 11.182 -49.320 1.00 61.66 991 ALA A C 1
ATOM 7280 O O . ALA A 1 991 ? 25.955 10.672 -50.423 1.00 61.66 991 ALA A O 1
ATOM 7281 N N . SER A 1 992 ? 26.251 10.672 -48.185 1.00 56.16 992 SER A N 1
ATOM 7282 C CA . SER A 1 992 ? 27.061 9.459 -48.041 1.00 56.16 992 SER A CA 1
ATOM 7283 C C . SER A 1 992 ? 26.245 8.175 -47.854 1.00 56.16 992 SER A C 1
ATOM 7285 O O . SER A 1 992 ? 26.837 7.124 -47.621 1.00 56.16 992 SER A O 1
ATOM 7287 N N . GLU A 1 993 ? 24.915 8.231 -47.958 1.00 72.00 993 GLU A N 1
ATOM 7288 C CA . GLU A 1 993 ? 24.038 7.108 -47.613 1.00 72.00 993 GLU A CA 1
ATOM 7289 C C . GLU A 1 993 ? 23.032 6.744 -48.715 1.00 72.00 993 GLU A C 1
ATOM 7291 O O . GLU A 1 993 ? 22.672 7.545 -49.589 1.00 72.00 993 GLU A O 1
ATOM 7296 N N . VAL A 1 994 ? 22.559 5.499 -48.649 1.00 82.75 994 VAL A N 1
ATOM 7297 C CA . VAL A 1 994 ? 21.431 4.970 -49.423 1.00 82.75 994 VAL A CA 1
ATOM 7298 C C . VAL A 1 994 ? 20.388 4.429 -48.450 1.00 82.75 994 VAL A C 1
ATOM 7300 O O . VAL A 1 994 ? 20.732 3.848 -47.424 1.00 82.75 994 VAL A O 1
ATOM 7303 N N . TYR A 1 995 ? 19.112 4.604 -48.795 1.00 88.19 995 TYR A N 1
ATOM 7304 C CA . TYR A 1 995 ? 17.992 4.295 -47.911 1.00 88.19 995 TYR A CA 1
ATOM 7305 C C . TYR A 1 995 ? 17.077 3.219 -48.486 1.00 88.19 995 TYR A C 1
ATOM 7307 O O . TYR A 1 995 ? 16.730 3.253 -49.667 1.00 88.19 995 TYR A O 1
ATOM 7315 N N . THR A 1 996 ? 16.620 2.294 -47.649 1.00 92.62 996 THR A N 1
ATOM 7316 C CA . THR A 1 996 ? 15.543 1.355 -47.983 1.00 92.62 996 THR A CA 1
ATOM 7317 C C . THR A 1 996 ? 14.520 1.338 -46.861 1.00 92.62 996 THR A C 1
ATOM 7319 O O . THR A 1 996 ? 14.872 1.080 -45.717 1.00 92.62 996 THR A O 1
ATOM 7322 N N . VAL A 1 997 ? 13.246 1.570 -47.178 1.00 94.19 997 VAL A N 1
ATOM 7323 C CA . VAL A 1 997 ? 12.166 1.377 -46.201 1.00 94.19 997 VAL A CA 1
ATOM 7324 C C . VAL A 1 997 ? 11.707 -0.074 -46.265 1.00 94.19 997 VAL A C 1
ATOM 7326 O O . VAL A 1 997 ? 11.316 -0.560 -47.329 1.00 94.19 997 VAL A O 1
ATOM 7329 N N . VAL A 1 998 ? 11.733 -0.763 -45.131 1.00 93.94 998 VAL A N 1
ATOM 7330 C CA . VAL A 1 998 ? 11.229 -2.132 -44.962 1.00 93.94 998 VAL A CA 1
ATOM 7331 C C . VAL A 1 998 ? 9.958 -2.130 -44.120 1.00 93.94 998 VAL A C 1
ATOM 7333 O O . VAL A 1 998 ? 9.661 -1.156 -43.428 1.00 93.94 998 VAL A O 1
ATOM 7336 N N . SER A 1 999 ? 9.166 -3.199 -44.206 1.00 93.56 999 SER A N 1
ATOM 7337 C CA . SER A 1 999 ? 7.959 -3.335 -43.387 1.00 93.56 999 SER A CA 1
ATOM 7338 C C . SER A 1 999 ? 7.690 -4.771 -42.961 1.00 93.56 999 SER A C 1
ATOM 7340 O O . SER A 1 999 ? 7.957 -5.694 -43.735 1.00 93.56 999 SER A O 1
ATOM 7342 N N . SER A 1 1000 ? 7.078 -4.932 -41.789 1.00 91.06 1000 SER A N 1
ATOM 7343 C CA . SER A 1 1000 ? 6.575 -6.210 -41.281 1.00 91.06 1000 SER A CA 1
ATOM 7344 C C . SER A 1 1000 ? 5.180 -6.048 -40.662 1.00 91.06 1000 SER A C 1
ATOM 7346 O O . SER A 1 1000 ? 4.788 -4.968 -40.210 1.00 91.06 1000 SER A O 1
ATOM 7348 N N . THR A 1 1001 ? 4.403 -7.129 -40.690 1.00 91.25 1001 THR A N 1
ATOM 7349 C CA . THR A 1 1001 ? 3.148 -7.281 -39.933 1.00 91.25 1001 THR A CA 1
ATOM 7350 C C . THR A 1 1001 ? 3.299 -8.239 -38.746 1.00 91.25 1001 THR A C 1
ATOM 7352 O O . THR A 1 1001 ? 2.340 -8.407 -38.002 1.00 91.25 1001 THR A O 1
ATOM 7355 N N . ASP A 1 1002 ? 4.460 -8.884 -38.606 1.00 86.00 1002 ASP A N 1
ATOM 7356 C CA . ASP A 1 1002 ? 4.810 -9.850 -37.557 1.00 86.00 1002 ASP A CA 1
ATOM 7357 C C . ASP A 1 1002 ? 6.322 -9.745 -37.238 1.00 86.00 1002 ASP A C 1
ATOM 7359 O O . ASP A 1 1002 ? 7.118 -10.574 -37.684 1.00 86.00 1002 ASP A O 1
ATOM 7363 N N . PRO A 1 1003 ? 6.748 -8.675 -36.536 1.00 77.12 1003 PRO A N 1
ATOM 7364 C CA . PRO A 1 1003 ? 8.161 -8.400 -36.259 1.00 77.12 1003 PRO A CA 1
ATOM 7365 C C . PRO A 1 1003 ? 8.870 -9.529 -35.500 1.00 77.12 1003 PRO A C 1
ATOM 7367 O O . PRO A 1 1003 ? 10.040 -9.800 -35.754 1.00 77.12 1003 PRO A O 1
ATOM 7370 N N . GLU A 1 1004 ? 8.156 -10.196 -34.589 1.00 73.06 1004 GLU A N 1
ATOM 7371 C CA . GLU A 1 1004 ? 8.680 -11.295 -33.772 1.00 73.06 1004 GLU A CA 1
ATOM 7372 C C . GLU A 1 1004 ? 8.973 -12.534 -34.631 1.00 73.06 1004 GLU A C 1
ATOM 7374 O O . GLU A 1 1004 ? 10.029 -13.158 -34.501 1.00 73.06 1004 GLU A O 1
ATOM 7379 N N . GLY A 1 1005 ? 8.074 -12.860 -35.568 1.00 70.25 1005 GLY A N 1
ATOM 7380 C CA . GLY A 1 1005 ? 8.251 -13.973 -36.499 1.00 70.25 1005 GLY A CA 1
ATOM 7381 C C . GLY A 1 1005 ? 9.255 -13.708 -37.627 1.00 70.25 1005 GLY A C 1
ATOM 7382 O O . GLY A 1 1005 ? 9.916 -14.645 -38.088 1.00 70.25 1005 GLY A O 1
ATOM 7383 N N . ASP A 1 1006 ? 9.374 -12.455 -38.078 1.00 71.81 1006 ASP A N 1
ATOM 7384 C CA . ASP A 1 1006 ? 10.229 -12.070 -39.209 1.00 71.81 1006 ASP A CA 1
ATOM 7385 C C . ASP A 1 1006 ? 11.697 -11.821 -38.811 1.00 71.81 1006 ASP A C 1
ATOM 7387 O O . ASP A 1 1006 ? 12.569 -11.887 -39.676 1.00 71.81 1006 ASP A O 1
ATOM 7391 N N . GLY A 1 1007 ? 11.997 -11.600 -37.526 1.00 71.69 1007 GLY A N 1
ATOM 7392 C CA . GLY A 1 1007 ? 13.357 -11.364 -37.028 1.00 71.69 1007 GLY A CA 1
ATOM 7393 C C . GLY A 1 1007 ? 13.808 -9.904 -37.157 1.00 71.69 1007 GLY A C 1
ATOM 7394 O O . GLY A 1 1007 ? 12.992 -8.986 -37.126 1.00 71.69 1007 GLY A O 1
ATOM 7395 N N . LEU A 1 1008 ? 15.121 -9.666 -37.272 1.00 64.12 1008 LEU A N 1
ATOM 7396 C CA . LEU A 1 1008 ? 15.687 -8.308 -37.283 1.00 64.12 1008 LEU A CA 1
ATOM 7397 C C . LEU A 1 1008 ? 15.247 -7.495 -38.526 1.00 64.12 1008 LEU A C 1
ATOM 7399 O O . LEU A 1 1008 ? 15.078 -8.091 -39.599 1.00 64.12 1008 LEU A O 1
ATOM 7403 N N . PRO A 1 1009 ? 15.100 -6.155 -38.436 1.00 77.94 1009 PRO A N 1
ATOM 7404 C CA . PRO A 1 1009 ? 14.595 -5.315 -39.528 1.00 77.94 1009 PRO A CA 1
ATOM 7405 C C . PRO A 1 1009 ? 15.320 -5.458 -40.874 1.00 77.94 1009 PRO A C 1
ATOM 7407 O O . PRO A 1 1009 ? 14.697 -5.325 -41.926 1.00 77.94 1009 PRO A O 1
ATOM 7410 N N . GLU A 1 1010 ? 16.607 -5.800 -40.890 1.00 79.50 1010 GLU A N 1
ATOM 7411 C CA . GLU A 1 1010 ? 17.398 -6.017 -42.112 1.00 79.50 1010 GLU A CA 1
ATOM 7412 C C . GLU A 1 1010 ? 16.896 -7.208 -42.942 1.00 79.50 1010 GLU A C 1
ATOM 7414 O O . GLU A 1 1010 ? 17.183 -7.318 -44.137 1.00 79.50 1010 GLU A O 1
ATOM 7419 N N . THR A 1 1011 ? 16.137 -8.109 -42.316 1.00 79.81 1011 THR A N 1
ATOM 7420 C CA . THR A 1 1011 ? 15.540 -9.287 -42.956 1.00 79.81 1011 THR A CA 1
ATOM 7421 C C . THR A 1 1011 ? 14.097 -9.057 -43.412 1.00 79.81 1011 THR A C 1
ATOM 7423 O O . THR A 1 1011 ? 13.542 -9.887 -44.140 1.00 79.81 1011 THR A O 1
ATOM 7426 N N . TRP A 1 1012 ? 13.494 -7.920 -43.041 1.00 90.62 1012 TRP A N 1
ATOM 7427 C CA . TRP A 1 1012 ? 12.117 -7.584 -43.393 1.00 90.62 1012 TRP A CA 1
ATOM 7428 C C . TRP A 1 1012 ? 11.959 -7.287 -44.884 1.00 90.62 1012 TRP A C 1
ATOM 7430 O O . TRP A 1 1012 ? 12.894 -6.935 -45.606 1.00 90.62 1012 TRP A O 1
ATOM 7440 N N . THR A 1 1013 ? 10.724 -7.407 -45.373 1.00 90.00 1013 THR A N 1
ATOM 7441 C CA . THR A 1 1013 ? 10.439 -7.199 -46.796 1.00 90.00 1013 THR A CA 1
ATOM 7442 C C . THR A 1 1013 ? 10.491 -5.702 -47.146 1.00 90.00 1013 THR A C 1
ATOM 7444 O O . THR A 1 1013 ? 9.754 -4.919 -46.536 1.00 90.00 1013 THR A O 1
ATOM 7447 N N . PRO A 1 1014 ? 11.277 -5.283 -48.161 1.00 92.69 1014 PRO A N 1
ATOM 7448 C CA . PRO A 1 1014 ? 11.286 -3.901 -48.633 1.00 92.69 1014 PRO A CA 1
ATOM 7449 C C . PRO A 1 1014 ? 9.919 -3.432 -49.140 1.00 92.69 1014 PRO A C 1
ATOM 7451 O O . PRO A 1 1014 ? 9.186 -4.178 -49.798 1.00 92.69 1014 PRO A O 1
ATOM 7454 N N . VAL A 1 1015 ? 9.581 -2.176 -48.851 1.00 93.25 1015 VAL A N 1
ATOM 7455 C CA . VAL A 1 1015 ? 8.341 -1.545 -49.304 1.00 93.25 1015 VAL A CA 1
ATOM 7456 C C . VAL A 1 1015 ? 8.453 -1.225 -50.798 1.00 93.25 1015 VAL A C 1
ATOM 7458 O O . VAL A 1 1015 ? 9.344 -0.466 -51.187 1.00 93.25 1015 VAL A O 1
ATOM 7461 N N . PRO A 1 1016 ? 7.529 -1.724 -51.644 1.00 88.56 1016 PRO A N 1
ATOM 7462 C CA . PRO A 1 1016 ? 7.582 -1.499 -53.083 1.00 88.56 1016 PRO A CA 1
ATOM 7463 C C . PRO A 1 1016 ? 7.661 -0.017 -53.467 1.00 88.56 1016 PRO A C 1
ATOM 7465 O O . PRO A 1 1016 ? 6.711 0.741 -53.259 1.00 88.56 1016 PRO A O 1
ATOM 7468 N N . GLY A 1 1017 ? 8.760 0.376 -54.111 1.00 84.75 1017 GLY A N 1
ATOM 7469 C CA . GLY A 1 1017 ? 9.018 1.745 -54.562 1.00 84.75 1017 GLY A CA 1
ATOM 7470 C C . GLY A 1 1017 ? 9.840 2.598 -53.595 1.00 84.75 1017 GLY A C 1
ATOM 7471 O O . GLY A 1 1017 ? 10.114 3.750 -53.937 1.00 84.75 1017 GLY A O 1
ATOM 7472 N N . LEU A 1 1018 ? 10.235 2.052 -52.441 1.00 93.31 1018 LEU A N 1
ATOM 7473 C CA . LEU A 1 1018 ? 11.081 2.704 -51.436 1.00 93.31 1018 LEU A CA 1
ATOM 7474 C C . LEU A 1 1018 ? 12.402 1.950 -51.195 1.00 93.31 1018 LEU A C 1
ATOM 7476 O O . LEU A 1 1018 ? 12.971 2.028 -50.110 1.00 93.31 1018 LEU A O 1
ATOM 7480 N N . GLU A 1 1019 ? 12.898 1.220 -52.196 1.00 92.31 1019 GLU A N 1
ATOM 7481 C CA . GLU A 1 1019 ? 14.157 0.472 -52.128 1.00 92.31 1019 GLU A CA 1
ATOM 7482 C C . GLU A 1 1019 ? 15.330 1.226 -52.776 1.00 92.31 1019 GLU A C 1
ATOM 7484 O O . GLU A 1 1019 ? 15.194 1.770 -53.876 1.00 92.31 1019 GLU A O 1
ATOM 7489 N N . ASN A 1 1020 ? 16.513 1.181 -52.147 1.00 83.88 1020 ASN A N 1
ATOM 7490 C CA . ASN A 1 1020 ? 17.771 1.760 -52.651 1.00 83.88 1020 ASN A CA 1
ATOM 7491 C C . ASN A 1 1020 ? 17.653 3.230 -53.099 1.00 83.88 1020 ASN A C 1
ATOM 7493 O O . ASN A 1 1020 ? 18.134 3.631 -54.166 1.00 83.88 1020 ASN A O 1
ATOM 7497 N N . LEU A 1 1021 ? 16.974 4.036 -52.292 1.00 86.25 1021 LEU A N 1
ATOM 7498 C CA . LEU A 1 1021 ? 16.757 5.452 -52.525 1.00 86.25 1021 LEU A CA 1
ATOM 7499 C C . LEU A 1 1021 ? 18.052 6.229 -52.289 1.00 86.25 1021 LEU A C 1
ATOM 7501 O O . LEU A 1 1021 ? 18.658 6.163 -51.223 1.00 86.25 1021 LEU A O 1
ATOM 7505 N N . THR A 1 1022 ? 18.462 7.011 -53.283 1.00 83.62 1022 THR A N 1
ATOM 7506 C CA . THR A 1 1022 ? 19.580 7.947 -53.138 1.00 83.62 1022 THR A CA 1
ATOM 7507 C C . THR A 1 1022 ? 19.201 9.109 -52.222 1.00 83.62 1022 THR A C 1
ATOM 7509 O O . THR A 1 1022 ? 18.068 9.599 -52.289 1.00 83.62 1022 THR A O 1
ATOM 7512 N N . ALA A 1 1023 ? 20.167 9.613 -51.456 1.00 74.81 1023 ALA A N 1
ATOM 7513 C CA . ALA A 1 1023 ? 19.983 10.784 -50.609 1.00 74.81 1023 ALA A CA 1
ATOM 7514 C C . ALA A 1 1023 ? 19.530 12.041 -51.375 1.00 74.81 1023 ALA A C 1
ATOM 7516 O O . ALA A 1 1023 ? 20.063 12.389 -52.434 1.00 74.81 1023 ALA A O 1
ATOM 7517 N N . THR A 1 1024 ? 18.568 12.759 -50.797 1.00 82.69 1024 THR A N 1
ATOM 7518 C CA . THR A 1 1024 ? 18.046 14.052 -51.255 1.00 82.69 1024 THR A CA 1
ATOM 7519 C C . THR A 1 1024 ? 18.271 15.094 -50.162 1.00 82.69 1024 THR A C 1
ATOM 7521 O O . THR A 1 1024 ? 17.343 15.554 -49.511 1.00 82.69 1024 THR A O 1
ATOM 7524 N N . VAL A 1 1025 ? 19.529 15.484 -49.955 1.00 67.00 1025 VAL A N 1
ATOM 7525 C CA . VAL A 1 1025 ? 19.931 16.367 -48.846 1.00 67.00 1025 VAL A CA 1
ATOM 7526 C C . VAL A 1 1025 ? 19.164 17.708 -48.871 1.00 67.00 1025 VAL A C 1
ATOM 7528 O O . VAL A 1 1025 ? 19.122 18.363 -49.923 1.00 67.00 1025 VAL A O 1
ATOM 7531 N N . PRO A 1 1026 ? 18.603 18.178 -47.739 1.00 68.19 1026 PRO A N 1
ATOM 7532 C CA . PRO A 1 1026 ? 18.736 17.611 -46.392 1.00 68.19 1026 PRO A CA 1
ATOM 7533 C C . PRO A 1 1026 ? 17.667 16.578 -46.017 1.00 68.19 1026 PRO A C 1
ATOM 7535 O O . PRO A 1 1026 ? 17.733 16.055 -44.919 1.00 68.19 1026 PRO A O 1
ATOM 7538 N N . LEU A 1 1027 ? 16.679 16.299 -46.870 1.00 79.12 1027 LEU A N 1
ATOM 7539 C CA . LEU A 1 1027 ? 15.447 15.613 -46.482 1.00 79.12 1027 LEU A CA 1
ATOM 7540 C C . LEU A 1 1027 ? 14.888 14.767 -47.637 1.00 79.12 1027 LEU A C 1
ATOM 7542 O O . LEU A 1 1027 ? 14.546 15.293 -48.702 1.00 79.12 1027 LEU A O 1
ATOM 7546 N N . ASN A 1 1028 ? 14.750 13.463 -47.418 1.00 89.25 1028 ASN A N 1
ATOM 7547 C CA . ASN A 1 1028 ? 14.042 12.563 -48.320 1.00 89.25 1028 ASN A CA 1
ATOM 7548 C C . ASN A 1 1028 ? 12.550 12.558 -47.975 1.00 89.25 1028 ASN A C 1
ATOM 7550 O O . ASN A 1 1028 ? 12.171 12.442 -46.816 1.00 89.25 1028 ASN A O 1
ATOM 7554 N N . THR A 1 1029 ? 11.703 12.659 -49.002 1.00 92.06 1029 THR A N 1
ATOM 7555 C CA . THR A 1 1029 ? 10.241 12.606 -48.860 1.00 92.06 1029 THR A CA 1
ATOM 7556 C C . THR A 1 1029 ? 9.641 11.691 -49.918 1.00 92.06 1029 THR A C 1
ATOM 7558 O O . THR A 1 1029 ? 9.940 11.816 -51.110 1.00 92.06 1029 THR A O 1
ATOM 7561 N N . HIS A 1 1030 ? 8.791 10.759 -49.495 1.00 94.06 1030 HIS A N 1
ATOM 7562 C CA . HIS A 1 1030 ? 8.135 9.790 -50.371 1.00 94.06 1030 HIS A CA 1
ATOM 7563 C C . HIS A 1 1030 ? 6.705 9.502 -49.909 1.00 94.06 1030 HIS A C 1
ATOM 7565 O O . HIS A 1 1030 ? 6.392 9.646 -48.737 1.00 94.06 1030 HIS A O 1
ATOM 7571 N N . SER A 1 1031 ? 5.834 9.054 -50.816 1.00 92.19 1031 SER A N 1
ATOM 7572 C CA . SER A 1 1031 ? 4.461 8.679 -50.457 1.00 92.19 1031 SER A CA 1
ATOM 7573 C C . SER A 1 1031 ? 4.029 7.407 -51.173 1.00 92.19 1031 SER A C 1
ATOM 7575 O O . SER A 1 1031 ? 4.326 7.228 -52.359 1.00 92.19 1031 SER A O 1
ATOM 7577 N N . ILE A 1 1032 ? 3.269 6.559 -50.480 1.00 92.62 1032 ILE A N 1
ATOM 7578 C CA . ILE A 1 1032 ? 2.630 5.368 -51.051 1.00 92.62 1032 ILE A CA 1
ATOM 7579 C C . ILE A 1 1032 ? 1.150 5.283 -50.640 1.00 92.62 1032 ILE A C 1
ATOM 7581 O O . ILE A 1 1032 ? 0.756 5.850 -49.620 1.00 92.62 1032 ILE A O 1
ATOM 7585 N N . PRO A 1 1033 ? 0.304 4.576 -51.412 1.00 90.44 1033 PRO A N 1
ATOM 7586 C CA . PRO A 1 1033 ? -1.039 4.224 -50.959 1.00 90.44 1033 PRO A CA 1
ATOM 7587 C C . PRO A 1 1033 ? -0.974 3.347 -49.708 1.00 90.44 1033 PRO A C 1
ATOM 7589 O O . PRO A 1 1033 ? -0.082 2.501 -49.601 1.00 90.44 1033 PRO A O 1
ATOM 7592 N N . SER A 1 1034 ? -1.944 3.496 -48.808 1.00 84.06 1034 SER A N 1
ATOM 7593 C CA . SER A 1 1034 ? -2.025 2.647 -47.621 1.00 84.06 1034 SER A CA 1
ATOM 7594 C C . SER A 1 1034 ? -2.147 1.154 -47.990 1.00 84.06 1034 SER A C 1
ATOM 7596 O O . SER A 1 1034 ? -2.957 0.798 -48.855 1.00 84.06 1034 SER A O 1
ATOM 7598 N N . PRO A 1 1035 ? -1.350 0.262 -47.366 1.00 80.44 1035 PRO A N 1
ATOM 7599 C CA . PRO A 1 1035 ? -1.338 -1.167 -47.684 1.00 80.44 1035 PRO A CA 1
ATOM 7600 C C . PRO A 1 1035 ? -2.604 -1.925 -47.240 1.00 80.44 1035 PRO A C 1
ATOM 7602 O O . PRO A 1 1035 ? -2.819 -3.046 -47.697 1.00 80.44 1035 PRO A O 1
ATOM 7605 N N . GLY A 1 1036 ? -3.486 -1.304 -46.444 1.00 78.44 1036 GLY A N 1
ATOM 7606 C CA . GLY A 1 1036 ? -4.822 -1.820 -46.111 1.00 78.44 1036 GLY A CA 1
ATOM 7607 C C . GLY A 1 1036 ? -4.884 -2.835 -44.963 1.00 78.44 1036 GLY A C 1
ATOM 7608 O O . GLY A 1 1036 ? -5.983 -3.264 -44.607 1.00 78.44 1036 GLY A O 1
ATOM 7609 N N . ASP A 1 1037 ? -3.742 -3.206 -44.386 1.00 84.81 1037 ASP A N 1
ATOM 7610 C CA . ASP A 1 1037 ? -3.670 -3.999 -43.156 1.00 84.81 1037 ASP A CA 1
ATOM 7611 C C . ASP A 1 1037 ? -4.008 -3.132 -41.928 1.00 84.81 1037 ASP A C 1
ATOM 7613 O O . ASP A 1 1037 ? -3.757 -1.925 -41.956 1.00 84.81 1037 ASP A O 1
ATOM 7617 N N . PRO A 1 1038 ? -4.568 -3.715 -40.850 1.00 78.38 1038 PRO A N 1
ATOM 7618 C CA . PRO A 1 1038 ? -4.949 -2.960 -39.653 1.00 78.38 1038 PRO A CA 1
ATOM 7619 C C . PRO A 1 1038 ? -3.746 -2.425 -38.865 1.00 78.38 1038 PRO A C 1
ATOM 7621 O O . PRO A 1 1038 ? -3.870 -1.398 -38.207 1.00 78.38 1038 PRO A O 1
ATOM 7624 N N . LEU A 1 1039 ? -2.600 -3.108 -38.939 1.00 81.38 1039 LEU A N 1
ATOM 7625 C CA . LEU A 1 1039 ? -1.341 -2.705 -38.321 1.00 81.38 1039 LEU A CA 1
ATOM 7626 C C . LEU A 1 1039 ? -0.181 -3.184 -39.197 1.00 81.38 1039 LEU A C 1
ATOM 7628 O O . LEU A 1 1039 ? -0.187 -4.314 -39.688 1.00 81.38 1039 LEU A O 1
ATOM 7632 N N . ARG A 1 1040 ? 0.802 -2.312 -39.407 1.00 87.69 1040 ARG A N 1
ATOM 7633 C CA . ARG A 1 1040 ? 2.043 -2.609 -40.122 1.00 87.69 1040 ARG A CA 1
ATOM 7634 C C . ARG A 1 1040 ? 3.133 -1.693 -39.590 1.00 87.69 1040 ARG A C 1
ATOM 7636 O O . ARG A 1 1040 ? 2.906 -0.491 -39.472 1.00 87.69 1040 ARG A O 1
ATOM 7643 N N . ILE A 1 1041 ? 4.298 -2.259 -39.315 1.00 89.88 1041 ILE A N 1
ATOM 7644 C CA . ILE A 1 1041 ? 5.466 -1.523 -38.833 1.00 89.88 1041 ILE A CA 1
ATOM 7645 C C . ILE A 1 1041 ? 6.387 -1.237 -40.016 1.00 89.88 1041 ILE A C 1
ATOM 7647 O O . ILE A 1 1041 ? 6.537 -2.076 -40.909 1.00 89.88 1041 ILE A O 1
ATOM 7651 N N . PHE A 1 1042 ? 6.977 -0.044 -40.032 1.00 92.56 1042 PHE A N 1
ATOM 7652 C CA . PHE A 1 1042 ? 7.947 0.394 -41.030 1.00 92.56 1042 PHE A CA 1
ATOM 7653 C C . PHE A 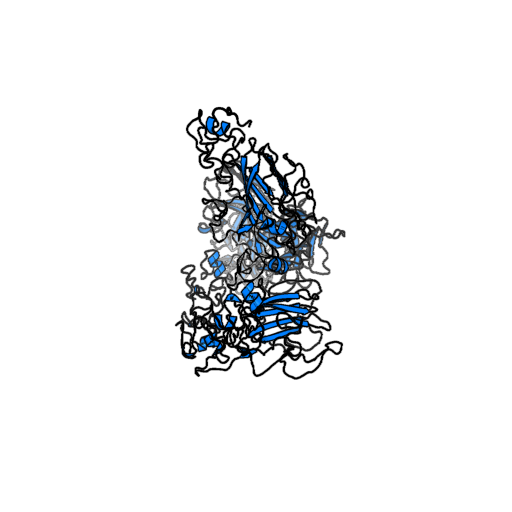1 1042 ? 9.271 0.719 -40.351 1.00 92.56 1042 PHE A C 1
ATOM 7655 O O . PHE A 1 1042 ? 9.279 1.234 -39.238 1.00 92.56 1042 PHE A O 1
ATOM 7662 N N . HIS A 1 1043 ? 10.375 0.454 -41.038 1.00 90.12 1043 HIS A N 1
ATOM 7663 C CA . HIS A 1 1043 ? 11.712 0.769 -40.551 1.00 90.12 1043 HIS A CA 1
ATOM 7664 C C . HIS A 1 1043 ? 12.576 1.300 -41.702 1.00 90.12 1043 HIS A C 1
ATOM 7666 O O . HIS A 1 1043 ? 12.429 0.855 -42.846 1.00 90.12 1043 HIS A O 1
ATOM 7672 N N . LEU A 1 1044 ? 13.440 2.275 -41.415 1.00 91.62 1044 LEU A N 1
ATOM 7673 C CA . LEU A 1 1044 ? 14.360 2.869 -42.382 1.00 91.62 1044 LEU A CA 1
ATOM 7674 C C . LEU A 1 1044 ? 15.734 2.217 -42.236 1.00 91.62 1044 LEU A C 1
ATOM 7676 O O . LEU A 1 1044 ? 16.432 2.447 -41.259 1.00 91.62 1044 LEU A O 1
ATOM 7680 N N . LEU A 1 1045 ? 16.149 1.452 -43.240 1.00 84.75 1045 LEU A N 1
ATOM 7681 C CA . LEU A 1 1045 ? 17.527 0.995 -43.350 1.00 84.75 1045 LEU A CA 1
ATOM 7682 C C . LEU A 1 1045 ? 18.340 2.094 -44.034 1.00 84.75 1045 LEU A C 1
ATOM 7684 O O . LEU A 1 1045 ? 18.194 2.312 -45.242 1.00 84.75 1045 LEU A O 1
ATOM 7688 N N . ALA A 1 1046 ? 19.165 2.792 -43.259 1.00 77.25 1046 ALA A N 1
ATOM 7689 C CA . ALA A 1 1046 ? 20.195 3.695 -43.752 1.00 77.25 1046 ALA A CA 1
ATOM 7690 C C . ALA A 1 1046 ? 21.544 2.973 -43.702 1.00 77.25 1046 ALA A C 1
ATOM 7692 O O . ALA A 1 1046 ? 21.904 2.374 -42.693 1.00 77.25 1046 ALA A O 1
ATOM 7693 N N . GLY A 1 1047 ? 22.283 3.001 -44.803 1.00 62.91 1047 GLY A N 1
ATOM 7694 C CA . GLY A 1 1047 ? 23.626 2.439 -44.854 1.00 62.91 1047 GLY A CA 1
ATOM 7695 C C . GLY A 1 1047 ? 24.547 3.321 -45.681 1.00 62.91 1047 GLY A C 1
ATOM 7696 O O . GLY A 1 1047 ? 24.056 4.094 -46.517 1.00 62.91 1047 GLY A O 1
ATOM 7697 N N . PRO A 1 1048 ? 25.874 3.206 -45.487 1.00 57.53 1048 PRO A N 1
ATOM 7698 C CA . PRO A 1 1048 ? 26.825 3.861 -46.372 1.00 57.53 1048 PRO A CA 1
ATOM 7699 C C . PRO A 1 1048 ? 26.521 3.456 -47.813 1.00 57.53 1048 PRO A C 1
ATOM 7701 O O . PRO A 1 1048 ? 25.990 2.367 -48.060 1.00 57.53 1048 PRO A O 1
ATOM 7704 N N . VAL A 1 1049 ? 26.849 4.319 -48.779 1.00 61.59 1049 VAL A N 1
ATOM 7705 C CA . VAL A 1 1049 ? 26.812 3.911 -50.191 1.00 61.59 1049 VAL A CA 1
ATOM 7706 C C . VAL A 1 1049 ? 27.544 2.569 -50.292 1.00 61.59 1049 VAL A C 1
ATOM 7708 O O . VAL A 1 1049 ? 28.722 2.529 -49.931 1.00 61.59 1049 VAL A O 1
ATOM 7711 N N . PRO A 1 1050 ? 26.872 1.481 -50.727 1.00 61.78 1050 PRO A N 1
ATOM 7712 C CA . PRO A 1 1050 ? 27.487 0.165 -50.747 1.00 61.78 1050 PRO A CA 1
ATOM 7713 C C . PRO A 1 1050 ? 28.838 0.231 -51.443 1.00 61.78 1050 PRO A C 1
ATOM 7715 O O . PRO A 1 1050 ? 28.964 0.910 -52.473 1.00 61.78 1050 PRO A O 1
ATOM 7718 N N . ALA A 1 1051 ? 29.832 -0.454 -50.875 1.00 65.88 1051 ALA A N 1
ATOM 7719 C CA . ALA A 1 1051 ? 31.154 -0.511 -51.464 1.00 65.88 1051 ALA A CA 1
ATOM 7720 C C . ALA A 1 1051 ? 31.021 -0.894 -52.945 1.00 65.88 1051 ALA A C 1
ATOM 7722 O O . ALA A 1 1051 ? 30.274 -1.795 -53.333 1.00 65.88 1051 ALA A O 1
ATOM 7723 N N . LEU A 1 1052 ? 31.741 -0.176 -53.803 1.00 81.50 1052 LEU A N 1
ATOM 7724 C CA . LEU A 1 1052 ? 31.833 -0.483 -55.228 1.00 81.50 1052 LEU A CA 1
ATOM 7725 C C . LEU A 1 1052 ? 32.382 -1.900 -55.452 1.00 81.50 1052 LEU A C 1
ATOM 7727 O O . LEU A 1 1052 ? 32.172 -2.483 -56.519 1.00 81.50 1052 LEU A O 1
ATOM 7731 N N . PHE A 1 1053 ? 33.101 -2.427 -54.461 1.00 89.56 1053 PHE A N 1
ATOM 7732 C CA . PHE A 1 1053 ? 33.604 -3.788 -54.383 1.00 89.56 1053 PHE A CA 1
ATOM 7733 C C . PHE A 1 1053 ? 33.909 -4.139 -52.924 1.00 89.56 1053 PHE A C 1
ATOM 7735 O O . PHE A 1 1053 ? 34.484 -3.311 -52.229 1.00 89.56 1053 PHE A O 1
ATOM 7742 N N . GLU A 1 1054 ? 33.592 -5.357 -52.497 1.00 91.12 1054 GLU A N 1
ATOM 7743 C CA . GLU A 1 1054 ? 33.961 -5.896 -51.187 1.00 91.12 1054 GLU A CA 1
ATOM 7744 C C . GLU A 1 1054 ? 34.216 -7.400 -51.312 1.00 91.12 1054 GLU A C 1
ATOM 7746 O O . GLU A 1 1054 ? 33.531 -8.081 -52.084 1.00 91.12 1054 GLU A O 1
ATOM 7751 N N . ASP A 1 1055 ? 35.224 -7.894 -50.602 1.00 91.31 1055 ASP A N 1
ATOM 7752 C CA . ASP A 1 1055 ? 35.554 -9.312 -50.510 1.00 91.31 1055 ASP A CA 1
ATOM 7753 C C . ASP A 1 1055 ? 36.275 -9.593 -49.182 1.00 91.31 1055 ASP A C 1
ATOM 7755 O O . ASP A 1 1055 ? 37.397 -9.126 -48.969 1.00 91.31 1055 ASP A O 1
ATOM 7759 N N . ASP A 1 1056 ? 35.607 -10.353 -48.316 1.00 91.25 1056 ASP A N 1
ATOM 7760 C CA . ASP A 1 1056 ? 36.097 -10.872 -47.029 1.00 91.25 1056 ASP A CA 1
ATOM 7761 C C . ASP A 1 1056 ? 36.808 -12.231 -47.182 1.00 91.25 1056 ASP A C 1
ATOM 7763 O O . ASP A 1 1056 ? 37.174 -12.875 -46.209 1.00 91.25 1056 ASP A O 1
ATOM 7767 N N . PHE A 1 1057 ? 36.931 -12.730 -48.418 1.00 93.69 1057 PHE A N 1
ATOM 7768 C CA . PHE A 1 1057 ? 37.523 -14.015 -48.791 1.00 93.69 1057 PHE A CA 1
ATOM 7769 C C . PHE A 1 1057 ? 36.870 -15.286 -48.236 1.00 93.69 1057 PHE A C 1
ATOM 7771 O O . PHE A 1 1057 ? 37.234 -16.394 -48.660 1.00 93.69 1057 PHE A O 1
ATOM 7778 N N . GLU A 1 1058 ? 35.840 -15.173 -47.404 1.00 92.81 1058 GLU A N 1
ATOM 7779 C CA . GLU A 1 1058 ? 35.133 -16.311 -46.812 1.00 92.81 1058 GLU A CA 1
ATOM 7780 C C . GLU A 1 1058 ? 34.254 -17.046 -47.827 1.00 92.81 1058 GLU A C 1
ATOM 7782 O O . GLU A 1 1058 ? 34.016 -18.257 -47.737 1.00 92.81 1058 GLU A O 1
ATOM 7787 N N . SER A 1 1059 ? 33.838 -16.339 -48.876 1.00 85.12 1059 SER A N 1
ATOM 7788 C CA . SER A 1 1059 ? 33.154 -16.928 -50.031 1.00 85.12 1059 SER A CA 1
ATOM 7789 C C . SER A 1 1059 ? 34.106 -17.623 -51.027 1.00 85.12 1059 SER A C 1
ATOM 7791 O O . SER A 1 1059 ? 33.655 -18.351 -51.924 1.00 85.12 1059 SER A O 1
ATOM 7793 N N . GLY A 1 1060 ? 35.425 -17.487 -50.832 1.00 82.94 1060 GLY A N 1
ATOM 7794 C CA . GLY A 1 1060 ? 36.491 -18.091 -51.632 1.00 82.94 1060 GLY A CA 1
ATOM 7795 C C . GLY A 1 1060 ? 37.130 -17.147 -52.663 1.00 82.94 1060 GLY A C 1
ATOM 7796 O O . GLY A 1 1060 ? 36.860 -15.962 -52.732 1.00 82.94 1060 GLY A O 1
ATOM 7797 N N . ALA A 1 1061 ? 38.009 -17.682 -53.517 1.00 81.50 1061 ALA A N 1
ATOM 7798 C CA . ALA A 1 1061 ? 38.847 -16.890 -54.434 1.00 81.50 1061 ALA A CA 1
ATOM 7799 C C . ALA A 1 1061 ? 38.164 -16.470 -55.761 1.00 81.50 1061 ALA A C 1
ATOM 7801 O O . ALA A 1 1061 ? 38.821 -16.456 -56.811 1.00 81.50 1061 ALA A O 1
ATOM 7802 N N . GLU A 1 1062 ? 36.850 -16.223 -55.797 1.00 84.88 1062 GLU A N 1
ATOM 7803 C CA . GLU A 1 1062 ? 36.153 -16.009 -57.074 1.00 84.88 1062 GLU A CA 1
ATOM 7804 C C . GLU A 1 1062 ? 36.603 -14.705 -57.764 1.00 84.88 1062 GLU A C 1
ATOM 7806 O O . GLU A 1 1062 ? 36.412 -13.599 -57.283 1.00 84.88 1062 GLU A O 1
ATOM 7811 N N . GLY A 1 1063 ? 37.241 -14.834 -58.933 1.00 87.88 1063 GLY A N 1
ATOM 7812 C CA . GLY A 1 1063 ? 37.706 -13.698 -59.737 1.00 87.88 1063 GLY A CA 1
ATOM 7813 C C . GLY A 1 1063 ? 39.066 -13.109 -59.332 1.00 87.88 1063 GLY A C 1
ATOM 7814 O O . GLY A 1 1063 ? 39.640 -12.357 -60.124 1.00 87.88 1063 GLY A O 1
ATOM 7815 N N . TRP A 1 1064 ? 39.629 -13.509 -58.190 1.00 96.06 1064 TRP A N 1
ATOM 7816 C CA . TRP A 1 1064 ? 41.000 -13.174 -57.801 1.00 96.06 1064 TRP A CA 1
ATOM 7817 C C . TRP A 1 1064 ? 42.032 -13.951 -58.616 1.00 96.06 1064 TRP A C 1
ATOM 7819 O O . TRP A 1 1064 ? 41.832 -15.106 -59.004 1.00 96.06 1064 TRP A O 1
ATOM 7829 N N . THR A 1 1065 ? 43.171 -13.318 -58.897 1.00 95.12 1065 THR A N 1
ATOM 7830 C CA . THR A 1 1065 ? 44.263 -13.952 -59.647 1.00 95.12 1065 THR A CA 1
ATOM 7831 C C . THR A 1 1065 ? 45.620 -13.681 -59.022 1.00 95.12 1065 THR A C 1
ATOM 7833 O O . THR A 1 1065 ? 45.919 -12.561 -58.621 1.00 95.12 1065 THR A O 1
ATOM 7836 N N . THR A 1 1066 ? 46.472 -14.704 -58.991 1.00 96.00 1066 THR A N 1
ATOM 7837 C CA . THR A 1 1066 ? 47.844 -14.601 -58.491 1.00 96.00 1066 THR A CA 1
ATOM 7838 C C . THR A 1 1066 ? 48.848 -14.714 -59.633 1.00 96.00 1066 THR A C 1
ATOM 7840 O O . THR A 1 1066 ? 48.628 -15.419 -60.625 1.00 96.00 1066 THR A O 1
ATOM 7843 N N . LEU A 1 1067 ? 49.962 -13.996 -59.516 1.00 95.12 1067 LEU A N 1
ATOM 7844 C CA . LEU A 1 1067 ? 51.082 -14.045 -60.447 1.00 95.12 1067 LEU A CA 1
ATOM 7845 C C . LEU A 1 1067 ? 52.389 -14.198 -59.678 1.00 95.12 1067 LEU A C 1
ATOM 7847 O O . LEU A 1 1067 ? 52.631 -13.503 -58.697 1.00 95.12 1067 LEU A O 1
ATOM 7851 N N . VAL A 1 1068 ? 53.249 -15.075 -60.187 1.00 95.44 1068 VAL A N 1
ATOM 7852 C CA . VAL A 1 1068 ? 54.651 -15.186 -59.783 1.00 95.44 1068 VAL A CA 1
ATOM 7853 C C . VAL A 1 1068 ? 55.482 -14.519 -60.873 1.00 95.44 1068 VAL A C 1
ATOM 7855 O O . VAL A 1 1068 ? 55.535 -15.007 -62.007 1.00 95.44 1068 VAL A O 1
ATOM 7858 N N . ASN A 1 1069 ? 56.062 -13.366 -60.551 1.00 91.12 1069 ASN A N 1
ATOM 7859 C CA . ASN A 1 1069 ? 56.798 -12.503 -61.475 1.00 91.12 1069 ASN A CA 1
ATOM 7860 C C . ASN A 1 1069 ? 58.311 -12.777 -61.467 1.00 91.12 1069 ASN A C 1
ATOM 7862 O O . ASN A 1 1069 ? 59.032 -12.243 -62.317 1.00 91.12 1069 ASN A O 1
ATOM 7866 N N . ASP A 1 1070 ? 58.798 -13.639 -60.574 1.00 91.00 1070 ASP A N 1
ATOM 7867 C CA . ASP A 1 1070 ? 60.195 -14.057 -60.510 1.00 91.00 1070 ASP A CA 1
ATOM 7868 C C . ASP A 1 1070 ? 60.458 -15.444 -61.161 1.00 91.00 1070 ASP A C 1
ATOM 7870 O O . ASP A 1 1070 ? 59.543 -16.238 -61.397 1.00 91.00 1070 ASP A O 1
ATOM 7874 N N . PRO A 1 1071 ? 61.722 -15.772 -61.509 1.00 85.75 1071 PRO A N 1
ATOM 7875 C CA . PRO A 1 1071 ? 62.073 -17.062 -62.113 1.00 85.75 1071 PRO A CA 1
ATOM 7876 C C . PRO A 1 1071 ? 62.146 -18.249 -61.137 1.00 85.75 1071 PRO A C 1
ATOM 7878 O O . PRO A 1 1071 ? 62.269 -19.386 -61.606 1.00 85.75 1071 PRO A O 1
ATOM 7881 N N . SER A 1 1072 ? 62.190 -17.998 -59.827 1.00 83.81 1072 SER A N 1
ATOM 7882 C CA . SER A 1 1072 ? 62.429 -18.998 -58.779 1.00 83.81 1072 SER A CA 1
ATOM 7883 C C . SER A 1 1072 ? 61.133 -19.685 -58.355 1.00 83.81 1072 SER A C 1
ATOM 7885 O O . SER A 1 1072 ? 61.138 -20.905 -58.175 1.00 83.81 1072 SER A O 1
ATOM 7887 N N . GLY A 1 1073 ? 60.039 -18.925 -58.248 1.00 86.81 1073 GLY A N 1
ATOM 7888 C CA . GLY A 1 1073 ? 58.699 -19.396 -57.895 1.00 86.81 1073 GLY A CA 1
ATOM 7889 C C . GLY A 1 1073 ? 58.637 -20.139 -56.568 1.00 86.81 1073 GLY A C 1
ATOM 7890 O O . GLY A 1 1073 ? 57.968 -21.165 -56.460 1.00 86.81 1073 GLY A O 1
ATOM 7891 N N . ASN A 1 1074 ? 59.400 -19.662 -55.590 1.00 88.94 1074 ASN A N 1
ATOM 7892 C CA . ASN A 1 1074 ? 59.459 -20.179 -54.225 1.00 88.94 1074 ASN A CA 1
ATOM 7893 C C . ASN A 1 1074 ? 58.428 -19.540 -53.283 1.00 88.94 1074 ASN A C 1
ATOM 7895 O O . ASN A 1 1074 ? 58.226 -20.080 -52.197 1.00 88.94 1074 ASN A O 1
ATOM 7899 N N . THR A 1 1075 ? 57.770 -18.457 -53.701 1.00 93.25 1075 THR A N 1
ATOM 7900 C CA . THR A 1 1075 ? 56.633 -17.858 -52.991 1.00 93.25 1075 THR A CA 1
ATOM 7901 C C . THR A 1 1075 ? 55.446 -17.710 -53.930 1.00 93.25 1075 THR A C 1
ATOM 7903 O O . THR A 1 1075 ? 55.618 -17.424 -55.117 1.00 93.25 1075 THR A O 1
ATOM 7906 N N . ALA A 1 1076 ? 54.242 -17.897 -53.403 1.00 94.06 1076 ALA A N 1
ATOM 7907 C CA . ALA A 1 1076 ? 52.988 -17.550 -54.052 1.00 94.06 1076 ALA A CA 1
ATOM 7908 C C . ALA A 1 1076 ? 52.027 -16.924 -53.035 1.00 94.06 1076 ALA A C 1
ATOM 7910 O O . ALA A 1 1076 ? 52.130 -17.171 -51.837 1.00 94.06 1076 ALA A O 1
ATOM 7911 N N . TRP A 1 1077 ? 51.079 -16.129 -53.525 1.00 95.81 1077 TRP A N 1
ATOM 7912 C CA . TRP A 1 1077 ? 49.879 -15.809 -52.759 1.00 95.81 1077 TRP A CA 1
ATOM 7913 C C . TRP A 1 1077 ? 49.000 -17.060 -52.687 1.00 95.81 1077 TRP A C 1
ATOM 7915 O O . TRP A 1 1077 ? 48.737 -17.685 -53.721 1.00 95.81 1077 TRP A O 1
ATOM 7925 N N . GLU A 1 1078 ? 48.560 -17.416 -51.486 1.00 94.75 1078 GLU A N 1
ATOM 7926 C CA . GLU A 1 1078 ? 47.682 -18.553 -51.204 1.00 94.75 1078 GLU A CA 1
ATOM 7927 C C . GLU A 1 1078 ? 46.526 -18.103 -50.298 1.00 94.75 1078 GLU A C 1
ATOM 7929 O O . GLU A 1 1078 ? 46.749 -17.314 -49.383 1.00 94.75 1078 GLU A O 1
ATOM 7934 N N . LEU A 1 1079 ? 45.308 -18.581 -50.579 1.00 94.94 1079 LEU A N 1
ATOM 7935 C CA . LEU A 1 1079 ? 44.108 -18.290 -49.790 1.00 94.94 1079 LEU A CA 1
ATOM 7936 C C . LEU A 1 1079 ? 43.830 -19.430 -48.808 1.00 94.94 1079 LEU A C 1
ATOM 7938 O O . LEU A 1 1079 ? 43.817 -20.599 -49.213 1.00 94.94 1079 LEU A O 1
ATOM 7942 N N . GLY A 1 1080 ? 43.569 -19.090 -47.550 1.00 92.31 1080 GLY A N 1
ATOM 7943 C CA . GLY A 1 1080 ? 43.226 -20.032 -46.485 1.00 92.31 1080 GLY A CA 1
ATOM 7944 C C . GLY A 1 1080 ? 43.614 -19.491 -45.113 1.00 92.31 1080 GLY A C 1
ATOM 7945 O O . GLY A 1 1080 ? 44.010 -18.338 -44.995 1.00 92.31 1080 GLY A O 1
ATOM 7946 N N . SER A 1 1081 ? 43.531 -20.327 -44.078 1.00 91.88 1081 SER A N 1
ATOM 7947 C CA . SER A 1 1081 ? 43.922 -19.919 -42.724 1.00 91.88 1081 SER A CA 1
ATOM 7948 C C . SER A 1 1081 ? 45.440 -19.725 -42.646 1.00 91.88 1081 SER A C 1
ATOM 7950 O O . SER A 1 1081 ? 46.176 -20.691 -42.904 1.00 91.88 1081 SER A O 1
ATOM 7952 N N . PRO A 1 1082 ? 45.929 -18.524 -42.298 1.00 89.94 1082 PRO A N 1
ATOM 7953 C CA . PRO A 1 1082 ? 47.353 -18.283 -42.116 1.00 89.94 1082 PRO A CA 1
ATOM 7954 C C . PRO A 1 1082 ? 47.959 -19.228 -41.064 1.00 89.94 1082 PRO A C 1
ATOM 7956 O O . PRO A 1 1082 ? 47.357 -19.530 -40.040 1.00 89.94 1082 PRO A O 1
ATOM 7959 N N . VAL A 1 1083 ? 49.165 -19.735 -41.313 1.00 84.69 1083 VAL A N 1
ATOM 7960 C CA . VAL A 1 1083 ? 49.938 -20.592 -40.393 1.00 84.69 1083 VAL A CA 1
ATOM 7961 C C . VAL A 1 1083 ? 51.376 -20.086 -40.256 1.00 84.69 1083 VAL A C 1
ATOM 7963 O O . VAL A 1 1083 ? 52.339 -20.860 -40.253 1.00 84.69 1083 VAL A O 1
ATOM 7966 N N . GLY A 1 1084 ? 51.508 -18.761 -40.159 1.00 75.56 1084 GLY A N 1
ATOM 7967 C CA . GLY A 1 1084 ? 52.772 -18.046 -40.017 1.00 75.56 1084 GLY A CA 1
ATOM 7968 C C . GLY A 1 1084 ? 53.615 -18.508 -38.830 1.00 75.56 1084 GLY A C 1
ATOM 7969 O O . GLY A 1 1084 ? 53.091 -18.860 -37.773 1.00 75.56 1084 GLY A O 1
ATOM 7970 N N . SER A 1 1085 ? 54.943 -18.504 -38.981 1.00 80.44 1085 SER A N 1
ATOM 7971 C CA . SER A 1 1085 ? 55.847 -18.785 -37.856 1.00 80.44 1085 SER A CA 1
ATOM 7972 C C . SER A 1 1085 ? 55.916 -17.620 -36.855 1.00 80.44 1085 SER A C 1
ATOM 7974 O O . SER A 1 1085 ? 56.144 -17.851 -35.662 1.00 80.44 1085 SER A O 1
ATOM 7976 N N . THR A 1 1086 ? 55.674 -16.397 -37.334 1.00 84.94 1086 THR A N 1
ATOM 7977 C CA . THR A 1 1086 ? 55.615 -15.143 -36.559 1.00 84.94 1086 THR A CA 1
ATOM 7978 C C . THR A 1 1086 ? 54.393 -14.267 -36.881 1.00 84.94 1086 THR A C 1
ATOM 7980 O O . THR A 1 1086 ? 54.201 -13.250 -36.221 1.00 84.94 1086 THR A O 1
ATOM 7983 N N . GLY A 1 1087 ? 53.568 -14.673 -37.850 1.00 84.06 1087 GLY A N 1
ATOM 7984 C CA . GLY A 1 1087 ? 52.434 -13.917 -38.388 1.00 84.06 1087 GLY A CA 1
ATOM 7985 C C . GLY A 1 1087 ? 51.086 -14.416 -37.870 1.00 84.06 1087 GLY A C 1
ATOM 7986 O O . GLY A 1 1087 ? 51.050 -15.148 -36.875 1.00 84.06 1087 GLY A O 1
ATOM 7987 N N . PRO A 1 1088 ? 49.971 -14.044 -38.522 1.00 89.94 1088 PRO A N 1
ATOM 7988 C CA . PRO A 1 1088 ? 48.652 -14.369 -38.009 1.00 89.94 1088 PRO A CA 1
ATOM 7989 C C . PRO A 1 1088 ? 48.398 -15.883 -38.090 1.00 89.94 1088 PRO A C 1
ATOM 7991 O O . PRO A 1 1088 ? 48.99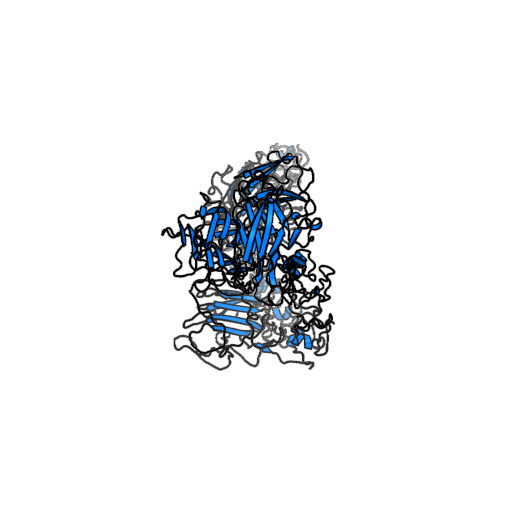5 -16.592 -38.908 1.00 89.94 1088 PRO A O 1
ATOM 7994 N N . LEU A 1 1089 ? 47.534 -16.380 -37.199 1.00 90.94 1089 LEU A N 1
ATOM 7995 C CA . LEU A 1 1089 ? 47.096 -17.786 -37.149 1.00 90.94 1089 LEU A CA 1
ATOM 7996 C C . LEU A 1 1089 ? 45.682 -17.993 -37.721 1.00 90.94 1089 LEU A C 1
ATOM 7998 O O . LEU A 1 1089 ? 45.236 -19.127 -37.883 1.00 90.94 1089 LEU A O 1
ATOM 8002 N N . GLU A 1 1090 ? 44.989 -16.895 -37.988 1.00 91.62 1090 GLU A N 1
ATOM 8003 C CA . GLU A 1 1090 ? 43.632 -16.796 -38.517 1.00 91.62 1090 GLU A CA 1
ATOM 8004 C C . GLU A 1 1090 ? 43.544 -15.525 -39.372 1.00 91.62 1090 GLU A C 1
ATOM 8006 O O . GLU A 1 1090 ? 44.475 -14.710 -39.356 1.00 91.62 1090 GLU A O 1
ATOM 8011 N N . GLY A 1 1091 ? 42.495 -15.391 -40.179 1.00 91.12 1091 GLY A N 1
ATOM 8012 C CA . GLY A 1 1091 ? 42.260 -14.152 -40.915 1.00 91.12 1091 GLY A CA 1
ATOM 8013 C C . GLY A 1 1091 ? 41.874 -13.001 -39.979 1.00 91.12 1091 GLY A C 1
ATOM 8014 O O . GLY A 1 1091 ? 41.906 -13.139 -38.749 1.00 91.12 1091 GLY A O 1
ATOM 8015 N N . ALA A 1 1092 ? 41.597 -11.832 -40.542 1.00 91.12 1092 ALA A N 1
ATOM 8016 C CA . ALA A 1 1092 ? 41.181 -10.674 -39.761 1.00 91.12 1092 ALA A CA 1
ATOM 8017 C C . ALA A 1 1092 ? 39.864 -10.964 -39.028 1.00 91.12 1092 ALA A C 1
ATOM 8019 O O . ALA A 1 1092 ? 39.061 -11.787 -39.456 1.00 91.12 1092 ALA A O 1
ATOM 8020 N N . ASP A 1 1093 ? 39.688 -10.351 -37.856 1.00 90.06 1093 ASP A N 1
ATOM 8021 C CA . ASP A 1 1093 ? 38.481 -10.488 -37.030 1.00 90.06 1093 ASP A CA 1
ATOM 8022 C C . ASP A 1 1093 ? 38.092 -11.953 -36.695 1.00 90.06 1093 ASP A C 1
ATOM 8024 O O . ASP A 1 1093 ? 36.940 -12.269 -36.393 1.00 90.06 1093 ASP A O 1
ATOM 8028 N N . GLY A 1 1094 ? 39.078 -12.862 -36.697 1.00 86.94 1094 GLY A N 1
ATOM 8029 C CA . GLY A 1 1094 ? 38.894 -14.288 -36.404 1.00 86.94 1094 GLY A CA 1
ATOM 8030 C C . GLY A 1 1094 ? 38.375 -15.119 -37.584 1.00 86.94 1094 GLY A C 1
ATOM 8031 O O . GLY A 1 1094 ? 37.884 -16.235 -37.378 1.00 86.94 1094 GLY A O 1
ATOM 8032 N N . SER A 1 1095 ? 38.454 -14.589 -38.808 1.00 89.88 1095 SER A N 1
ATOM 8033 C CA . SER A 1 1095 ? 37.990 -15.245 -40.032 1.00 89.88 1095 SER A CA 1
ATOM 8034 C C . SER A 1 1095 ? 38.835 -16.481 -40.396 1.00 89.88 1095 SER A C 1
ATOM 8036 O O . SER A 1 1095 ? 39.941 -16.718 -39.885 1.00 89.88 1095 SER A O 1
ATOM 8038 N N . LEU A 1 1096 ? 38.298 -17.347 -41.261 1.00 90.12 1096 LEU A N 1
ATOM 8039 C CA . LEU A 1 1096 ? 38.962 -18.603 -41.621 1.00 90.12 1096 LEU A CA 1
ATOM 8040 C C . LEU A 1 1096 ? 39.960 -18.427 -42.764 1.00 90.12 1096 LEU A C 1
ATOM 8042 O O . LEU A 1 1096 ? 40.856 -19.268 -42.896 1.00 90.12 1096 LEU A O 1
ATOM 8046 N N . ASN A 1 1097 ? 39.802 -17.413 -43.607 1.00 93.31 1097 ASN A N 1
ATOM 8047 C CA . ASN A 1 1097 ? 40.513 -17.279 -44.865 1.00 93.31 1097 ASN A CA 1
ATOM 8048 C C . ASN A 1 1097 ? 41.105 -15.882 -45.011 1.00 93.31 1097 ASN A C 1
ATOM 8050 O O . ASN A 1 1097 ? 40.385 -14.908 -45.078 1.00 93.31 1097 ASN A O 1
ATOM 8054 N N . ALA A 1 1098 ? 42.416 -15.817 -45.220 1.00 95.31 1098 ALA A N 1
ATOM 8055 C CA . ALA A 1 1098 ? 43.080 -14.618 -45.709 1.00 95.31 1098 ALA A CA 1
ATOM 8056 C C . ALA A 1 1098 ? 44.009 -14.984 -46.868 1.00 95.31 1098 ALA A C 1
ATOM 8058 O O . ALA A 1 1098 ? 44.414 -16.144 -47.034 1.00 95.31 1098 ALA A O 1
ATOM 8059 N N . TRP A 1 1099 ? 44.373 -14.003 -47.693 1.00 96.12 1099 TRP A N 1
ATOM 8060 C CA . TRP A 1 1099 ? 45.464 -14.193 -48.643 1.00 96.12 1099 TRP A CA 1
ATOM 8061 C C . TRP A 1 1099 ? 46.784 -13.946 -47.930 1.00 96.12 1099 TRP A C 1
ATOM 8063 O O . TRP A 1 1099 ? 47.013 -12.857 -47.418 1.00 96.12 1099 TRP A O 1
ATOM 8073 N N . SER A 1 1100 ? 47.689 -14.919 -47.963 1.00 94.56 1100 SER A N 1
ATOM 8074 C CA . SER A 1 1100 ? 49.021 -14.795 -47.365 1.00 94.56 1100 SER A CA 1
ATOM 8075 C C . SER A 1 1100 ? 50.100 -15.276 -48.321 1.00 94.56 1100 SER A C 1
ATOM 8077 O O . SER A 1 1100 ? 49.876 -16.135 -49.182 1.00 94.56 1100 SER A O 1
ATOM 8079 N N . THR A 1 1101 ? 51.316 -14.771 -48.147 1.00 93.25 1101 THR A N 1
ATOM 8080 C CA . THR A 1 1101 ? 52.490 -15.341 -48.808 1.00 93.25 1101 THR A CA 1
ATOM 8081 C C . THR A 1 1101 ? 52.760 -16.756 -48.274 1.00 93.25 1101 THR A C 1
ATOM 8083 O O . THR A 1 1101 ? 53.101 -16.917 -47.113 1.00 93.25 1101 THR A O 1
ATOM 8086 N N . ASN A 1 1102 ? 52.583 -17.798 -49.099 1.00 89.38 1102 ASN A N 1
ATOM 8087 C CA . ASN A 1 1102 ? 52.746 -19.229 -48.759 1.00 89.38 1102 ASN A CA 1
ATOM 8088 C C . ASN A 1 1102 ? 51.915 -19.760 -47.559 1.00 89.38 1102 ASN A C 1
ATOM 8090 O O . ASN A 1 1102 ? 52.318 -20.756 -46.950 1.00 89.38 1102 ASN A O 1
ATOM 8094 N N . LEU A 1 1103 ? 50.805 -19.101 -47.178 1.00 87.94 1103 LEU A N 1
ATOM 8095 C CA . LEU A 1 1103 ? 50.072 -19.342 -45.912 1.00 87.94 1103 LEU A CA 1
ATOM 8096 C C . LEU A 1 1103 ? 50.978 -19.373 -44.669 1.00 87.94 1103 LEU A C 1
ATOM 8098 O O . LEU A 1 1103 ? 50.608 -19.912 -43.638 1.00 87.94 1103 LEU A O 1
ATOM 8102 N N . GLY A 1 1104 ? 52.184 -18.829 -44.744 1.00 84.25 1104 GLY A N 1
ATOM 8103 C CA . GLY A 1 1104 ? 53.238 -19.095 -43.782 1.00 84.25 1104 GLY A CA 1
ATOM 8104 C C . GLY A 1 1104 ? 54.495 -18.370 -44.217 1.00 84.25 1104 GLY A C 1
ATOM 8105 O O . GLY A 1 1104 ? 54.423 -17.218 -44.617 1.00 84.25 1104 GLY A O 1
ATOM 8106 N N . ASP A 1 1105 ? 55.648 -19.032 -44.179 1.00 89.12 1105 ASP A N 1
ATOM 8107 C CA . ASP A 1 1105 ? 56.897 -18.330 -44.467 1.00 89.12 1105 ASP A CA 1
ATOM 8108 C C . ASP A 1 1105 ? 57.131 -18.106 -45.978 1.00 89.12 1105 ASP A C 1
ATOM 8110 O O . ASP A 1 1105 ? 57.086 -19.049 -46.787 1.00 89.12 1105 ASP A O 1
ATOM 8114 N N . TYR A 1 1106 ? 57.444 -16.866 -46.372 1.00 91.06 1106 TYR A N 1
ATOM 8115 C CA . TYR A 1 1106 ? 57.849 -16.549 -47.749 1.00 91.06 1106 TYR A CA 1
ATOM 8116 C C . TYR A 1 1106 ? 59.287 -17.016 -48.043 1.00 91.06 1106 TYR A C 1
ATOM 8118 O O . TYR A 1 1106 ? 60.090 -17.311 -47.161 1.00 91.06 1106 TYR A O 1
ATOM 8126 N N . GLY A 1 1107 ? 59.623 -17.138 -49.326 1.00 89.75 1107 GLY A N 1
ATOM 8127 C CA . GLY A 1 1107 ? 60.962 -17.472 -49.810 1.00 89.75 1107 GLY A CA 1
ATOM 8128 C C . GLY A 1 1107 ? 61.747 -16.255 -50.310 1.00 89.75 1107 GLY A C 1
ATOM 8129 O O . GLY A 1 1107 ? 61.171 -15.270 -50.748 1.00 89.75 1107 GLY A O 1
ATOM 8130 N N . THR A 1 1108 ? 63.078 -16.357 -50.333 1.00 90.94 1108 THR A N 1
ATOM 8131 C CA . THR A 1 1108 ? 63.993 -15.282 -50.775 1.00 90.94 1108 THR A CA 1
ATOM 8132 C C . THR A 1 1108 ? 63.878 -14.941 -52.266 1.00 90.94 1108 THR A C 1
ATOM 8134 O O . THR A 1 1108 ? 63.584 -15.819 -53.075 1.00 90.94 1108 THR A O 1
ATOM 8137 N N . ASP A 1 1109 ? 64.255 -13.725 -52.662 1.00 91.69 1109 ASP A N 1
ATOM 8138 C CA . ASP A 1 1109 ? 64.253 -13.227 -54.047 1.00 91.69 1109 ASP A CA 1
ATOM 8139 C C . ASP A 1 1109 ? 62.891 -13.379 -54.771 1.00 91.69 1109 ASP A C 1
ATOM 8141 O O . ASP A 1 1109 ? 62.852 -13.639 -55.981 1.00 91.69 1109 ASP A O 1
ATOM 8145 N N . SER A 1 1110 ? 61.780 -13.251 -54.040 1.00 93.25 1110 SER A N 1
ATOM 8146 C CA . SER A 1 1110 ? 60.419 -13.386 -54.574 1.00 93.25 1110 SER A CA 1
ATOM 8147 C C . SER A 1 1110 ? 59.910 -12.079 -55.174 1.00 93.25 1110 SER A C 1
ATOM 8149 O O . SER A 1 1110 ? 60.216 -11.006 -54.665 1.00 93.25 1110 SER A O 1
ATOM 8151 N N . ASP A 1 1111 ? 59.089 -12.159 -56.222 1.00 95.38 1111 ASP A N 1
ATOM 8152 C CA . ASP A 1 1111 ? 58.284 -11.036 -56.728 1.00 95.38 1111 ASP A CA 1
ATOM 8153 C C . ASP A 1 1111 ? 56.929 -11.592 -57.160 1.00 95.38 1111 ASP A C 1
ATOM 8155 O O . ASP A 1 1111 ? 56.833 -12.327 -58.145 1.00 95.38 1111 ASP A O 1
ATOM 8159 N N . ILE A 1 1112 ? 55.881 -11.278 -56.406 1.00 96.88 1112 ILE A N 1
ATOM 8160 C CA . ILE A 1 1112 ? 54.549 -11.855 -56.588 1.00 96.88 1112 ILE A CA 1
ATOM 8161 C C . ILE A 1 1112 ? 53.466 -10.783 -56.558 1.00 96.88 1112 ILE A C 1
ATOM 8163 O O . ILE A 1 1112 ? 53.605 -9.736 -55.923 1.00 96.88 1112 ILE A O 1
ATOM 8167 N N . SER A 1 1113 ? 52.362 -11.044 -57.249 1.00 97.31 1113 SER A N 1
ATOM 8168 C CA . SER A 1 1113 ? 51.213 -10.144 -57.315 1.00 97.31 1113 SER A CA 1
ATOM 8169 C C . SER A 1 1113 ? 49.915 -10.892 -57.061 1.00 97.31 1113 SER A C 1
ATOM 8171 O O . SER A 1 1113 ? 49.710 -11.977 -57.605 1.00 97.31 1113 SER A O 1
ATOM 8173 N N . LEU A 1 1114 ? 49.024 -10.279 -56.296 1.00 97.62 1114 LEU A N 1
ATOM 8174 C CA . LEU A 1 1114 ? 47.631 -10.672 -56.134 1.00 97.62 1114 LEU A CA 1
ATOM 8175 C C . LEU A 1 1114 ? 46.760 -9.586 -56.756 1.00 97.62 1114 LEU A C 1
ATOM 8177 O O . LEU A 1 1114 ? 47.013 -8.400 -56.551 1.00 97.62 1114 LEU A O 1
ATOM 8181 N N . ARG A 1 1115 ? 45.779 -9.982 -57.566 1.00 97.38 1115 ARG A N 1
ATOM 8182 C CA . ARG A 1 1115 ? 44.905 -9.058 -58.286 1.00 97.38 1115 ARG A CA 1
ATOM 8183 C C . ARG A 1 1115 ? 43.438 -9.351 -58.042 1.00 97.38 1115 ARG A C 1
ATOM 8185 O O . ARG A 1 1115 ? 43.030 -10.506 -58.181 1.00 97.38 1115 ARG A O 1
ATOM 8192 N N . SER A 1 1116 ? 42.680 -8.291 -57.784 1.00 96.81 1116 SER A N 1
ATOM 8193 C CA . SER A 1 1116 ? 41.229 -8.331 -57.606 1.00 96.81 1116 SER A CA 1
ATOM 8194 C C . SER A 1 1116 ? 40.486 -8.683 -58.908 1.00 96.81 1116 SER A C 1
ATOM 8196 O O . SER A 1 1116 ? 41.055 -8.573 -60.005 1.00 96.81 1116 SER A O 1
ATOM 8198 N N . PRO A 1 1117 ? 39.187 -9.021 -58.820 1.00 95.25 1117 PRO A N 1
ATOM 8199 C CA . PRO A 1 1117 ? 38.239 -8.896 -59.925 1.00 95.25 1117 PRO A CA 1
ATOM 8200 C C . PRO A 1 1117 ? 38.176 -7.467 -60.499 1.00 95.25 1117 PRO A C 1
ATOM 8202 O O . PRO A 1 1117 ? 38.725 -6.517 -59.937 1.00 95.25 1117 PRO A O 1
ATOM 8205 N N . SER A 1 1118 ? 37.504 -7.302 -61.644 1.00 94.44 1118 SER A N 1
ATOM 8206 C CA . SER A 1 1118 ? 37.340 -5.987 -62.277 1.00 94.44 1118 SER A CA 1
ATOM 8207 C C . SER A 1 1118 ? 36.312 -5.119 -61.553 1.00 94.44 1118 SER A C 1
ATOM 8209 O O . SER A 1 1118 ? 35.161 -5.536 -61.437 1.00 94.44 1118 SER A O 1
ATOM 8211 N N . ILE A 1 1119 ? 36.699 -3.897 -61.188 1.00 94.62 1119 ILE A N 1
ATOM 8212 C CA . ILE A 1 1119 ? 35.876 -2.927 -60.451 1.00 94.62 1119 ILE A CA 1
ATOM 8213 C C . ILE A 1 1119 ? 35.586 -1.733 -61.369 1.00 94.62 1119 ILE A C 1
ATOM 8215 O O . ILE A 1 1119 ? 36.513 -1.167 -61.952 1.00 94.62 1119 ILE A O 1
ATOM 8219 N N . ASP A 1 1120 ? 34.314 -1.372 -61.556 1.00 92.38 1120 ASP A N 1
ATOM 8220 C CA . ASP A 1 1120 ? 33.910 -0.263 -62.435 1.00 92.38 1120 ASP A CA 1
ATOM 8221 C C . ASP A 1 1120 ? 33.818 1.055 -61.656 1.00 92.38 1120 ASP A C 1
ATOM 8223 O O . ASP A 1 1120 ? 32.891 1.259 -60.879 1.00 92.38 1120 ASP A O 1
ATOM 8227 N N . LEU A 1 1121 ? 34.760 1.969 -61.898 1.00 90.44 1121 LEU A N 1
ATOM 8228 C CA . LEU A 1 1121 ? 34.779 3.304 -61.290 1.00 90.44 1121 LEU A CA 1
ATOM 8229 C C . LEU A 1 1121 ? 34.225 4.381 -62.242 1.00 90.44 1121 LEU A C 1
ATOM 8231 O O . LEU A 1 1121 ? 34.507 5.577 -62.093 1.00 90.44 1121 LEU A O 1
ATOM 8235 N N . SER A 1 1122 ? 33.466 3.985 -63.268 1.00 83.50 1122 SER A N 1
ATOM 8236 C CA . SER A 1 1122 ? 32.881 4.904 -64.246 1.00 83.50 1122 SER A CA 1
ATOM 8237 C C . SER A 1 1122 ? 31.849 5.831 -63.606 1.00 83.50 1122 SER A C 1
ATOM 8239 O O . SER A 1 1122 ? 30.789 5.402 -63.167 1.00 83.50 1122 SER A O 1
ATOM 8241 N N . GLY A 1 1123 ? 32.113 7.139 -63.641 1.00 76.31 1123 GLY A N 1
ATOM 8242 C CA . GLY A 1 1123 ? 31.176 8.152 -63.140 1.00 76.31 1123 GLY A CA 1
ATOM 8243 C C . GLY A 1 1123 ? 31.284 8.442 -61.643 1.00 76.31 1123 GLY A C 1
ATOM 8244 O O . GLY A 1 1123 ? 30.500 9.245 -61.144 1.00 76.31 1123 GLY A O 1
ATOM 8245 N N . ILE A 1 1124 ? 32.268 7.852 -60.963 1.00 80.44 1124 ILE A N 1
ATOM 8246 C CA . ILE A 1 1124 ? 32.543 8.074 -59.544 1.00 80.44 1124 ILE A CA 1
ATOM 8247 C C . ILE A 1 1124 ? 33.498 9.279 -59.369 1.00 80.44 1124 ILE A C 1
ATOM 8249 O O . ILE A 1 1124 ? 34.519 9.343 -60.064 1.00 80.44 1124 ILE A O 1
ATOM 8253 N N . PRO A 1 1125 ? 33.182 10.266 -58.501 1.00 74.50 1125 PRO A N 1
ATOM 8254 C CA . PRO A 1 1125 ? 33.978 11.489 -58.332 1.00 74.50 1125 PRO A CA 1
ATOM 8255 C C . PRO A 1 1125 ? 35.234 11.307 -57.463 1.00 74.50 1125 PRO A C 1
ATOM 8257 O O . PRO A 1 1125 ? 36.174 12.093 -57.598 1.00 74.50 1125 PRO A O 1
ATOM 8260 N N . GLY A 1 1126 ? 35.257 10.278 -56.616 1.00 83.19 1126 GLY A N 1
ATOM 8261 C CA . GLY A 1 1126 ? 36.361 9.882 -55.744 1.00 83.19 1126 GLY A CA 1
ATOM 8262 C C . GLY A 1 1126 ? 36.087 8.499 -55.151 1.00 83.19 1126 GLY A C 1
ATOM 8263 O O . GLY A 1 1126 ? 34.933 8.093 -55.074 1.00 83.19 1126 GLY A O 1
ATOM 8264 N N . ALA A 1 1127 ? 37.135 7.762 -54.798 1.00 88.25 1127 ALA A N 1
ATOM 8265 C CA . ALA A 1 1127 ? 37.017 6.449 -54.174 1.00 88.25 1127 ALA A CA 1
ATOM 8266 C C . ALA A 1 1127 ? 38.238 6.166 -53.290 1.00 88.25 1127 ALA A C 1
ATOM 8268 O O . ALA A 1 1127 ? 39.320 6.720 -53.525 1.00 88.25 1127 ALA A O 1
ATOM 8269 N N . GLU A 1 1128 ? 38.078 5.267 -52.332 1.00 93.69 1128 GLU A N 1
ATOM 8270 C CA . GLU A 1 1128 ? 39.111 4.818 -51.405 1.00 93.69 1128 GLU A CA 1
ATOM 8271 C C . GLU A 1 1128 ? 39.116 3.292 -51.327 1.00 93.69 1128 GLU A C 1
ATOM 8273 O O . GLU A 1 1128 ? 38.069 2.652 -51.320 1.00 93.69 1128 GLU A O 1
ATOM 8278 N N . LEU A 1 1129 ? 40.314 2.712 -51.338 1.00 95.44 1129 LEU A N 1
ATOM 8279 C CA . LEU A 1 1129 ? 40.544 1.296 -51.085 1.00 95.44 1129 LEU A CA 1
ATOM 8280 C C . LEU A 1 1129 ? 40.895 1.127 -49.607 1.00 95.44 1129 LEU A C 1
ATOM 8282 O O . LEU A 1 1129 ? 41.828 1.775 -49.142 1.00 95.44 1129 LEU A O 1
ATOM 8286 N N . SER A 1 1130 ? 40.221 0.218 -48.916 1.00 95.12 1130 SER A N 1
ATOM 8287 C CA . SER A 1 1130 ? 40.561 -0.221 -47.563 1.00 95.12 1130 SER A CA 1
ATOM 8288 C C . SER A 1 1130 ? 40.798 -1.729 -47.550 1.00 95.12 1130 SER A C 1
ATOM 8290 O O . SER A 1 1130 ? 40.157 -2.465 -48.299 1.00 95.12 1130 SER A O 1
ATOM 8292 N N . PHE A 1 1131 ? 41.770 -2.189 -46.768 1.00 97.00 1131 PHE A N 1
ATOM 8293 C CA . PHE A 1 1131 ? 42.026 -3.612 -46.543 1.00 97.00 1131 PHE A CA 1
ATOM 8294 C C . PHE A 1 1131 ? 42.748 -3.829 -45.215 1.00 97.00 1131 PHE A C 1
ATOM 8296 O O . PHE A 1 1131 ? 43.540 -2.985 -44.782 1.00 97.00 1131 PHE A O 1
ATOM 8303 N N . LYS A 1 1132 ? 42.524 -4.977 -44.581 1.00 97.00 1132 LYS A N 1
ATOM 8304 C CA . LYS A 1 1132 ? 43.314 -5.427 -43.434 1.00 97.00 1132 LYS A CA 1
ATOM 8305 C C . LYS A 1 1132 ? 44.626 -6.012 -43.926 1.00 97.00 1132 LYS A C 1
ATOM 8307 O O . LYS A 1 1132 ? 44.678 -6.741 -44.914 1.00 97.00 1132 LYS A O 1
ATOM 8312 N N . ALA A 1 1133 ? 45.705 -5.695 -43.230 1.00 95.88 1133 ALA A N 1
ATOM 8313 C CA . ALA A 1 1133 ? 47.032 -6.202 -43.509 1.00 95.88 1133 ALA A CA 1
ATOM 8314 C C . ALA A 1 1133 ? 47.718 -6.658 -42.224 1.00 95.88 1133 ALA A C 1
ATOM 8316 O O . ALA A 1 1133 ? 47.691 -5.965 -41.204 1.00 95.88 1133 ALA A O 1
ATOM 8317 N N . PHE A 1 1134 ? 48.400 -7.794 -42.312 1.00 94.75 1134 PHE A N 1
ATOM 8318 C CA . PHE A 1 1134 ? 49.362 -8.236 -41.313 1.00 94.75 1134 PHE A CA 1
ATOM 8319 C C . PHE A 1 1134 ? 50.744 -8.259 -41.960 1.00 94.75 1134 PHE A C 1
ATOM 8321 O O . PHE A 1 1134 ? 51.022 -9.088 -42.837 1.00 94.75 1134 PHE A O 1
ATOM 8328 N N . ARG A 1 1135 ? 51.608 -7.325 -41.554 1.00 94.06 1135 ARG A N 1
ATOM 8329 C CA . ARG A 1 1135 ? 52.985 -7.205 -42.045 1.00 94.06 1135 ARG A CA 1
ATOM 8330 C C . ARG A 1 1135 ? 53.939 -7.868 -41.069 1.00 94.06 1135 ARG A C 1
ATOM 8332 O O . ARG A 1 1135 ? 54.115 -7.423 -39.938 1.00 94.06 1135 ARG A O 1
ATOM 8339 N N . ASP A 1 1136 ? 54.580 -8.919 -41.544 1.00 90.62 1136 ASP A N 1
ATOM 8340 C CA . ASP A 1 1136 ? 55.526 -9.723 -40.785 1.00 90.62 1136 ASP A CA 1
ATOM 8341 C C . ASP A 1 1136 ? 56.597 -10.250 -41.742 1.00 90.62 1136 ASP A C 1
ATOM 8343 O O . ASP A 1 1136 ? 56.688 -11.441 -42.008 1.00 90.62 1136 ASP A O 1
ATOM 8347 N N . ALA A 1 1137 ? 57.350 -9.333 -42.351 1.00 85.00 1137 ALA A N 1
ATOM 8348 C CA . ALA A 1 1137 ? 58.522 -9.637 -43.176 1.00 85.00 1137 ALA A CA 1
ATOM 8349 C C . ALA A 1 1137 ? 59.810 -9.477 -42.347 1.00 85.00 1137 ALA A C 1
ATOM 8351 O O . ALA A 1 1137 ? 59.731 -9.226 -41.155 1.00 85.00 1137 ALA A O 1
ATOM 8352 N N . ASP A 1 1138 ? 61.013 -9.562 -42.917 1.00 82.38 1138 ASP A N 1
ATOM 8353 C CA . ASP A 1 1138 ? 62.251 -9.418 -42.122 1.00 82.38 1138 ASP A CA 1
ATOM 8354 C C . ASP A 1 1138 ? 62.528 -7.976 -41.623 1.00 82.38 1138 ASP A C 1
ATOM 8356 O O . ASP A 1 1138 ? 63.495 -7.720 -40.890 1.00 82.38 1138 ASP A O 1
ATOM 8360 N N . GLY A 1 1139 ? 61.660 -7.027 -41.994 1.00 72.81 1139 GLY A N 1
ATOM 8361 C CA . GLY A 1 1139 ? 61.713 -5.615 -41.623 1.00 72.81 1139 GLY A CA 1
ATOM 8362 C C . GLY A 1 1139 ? 62.777 -4.799 -42.357 1.00 72.81 1139 GLY A C 1
ATOM 8363 O O . GLY A 1 1139 ? 62.932 -3.603 -42.078 1.00 72.81 1139 GLY A O 1
ATOM 8364 N N . PHE A 1 1140 ? 63.544 -5.405 -43.270 1.00 78.12 1140 PHE A N 1
ATOM 8365 C CA . PHE A 1 1140 ? 64.660 -4.774 -43.964 1.00 78.12 1140 PHE A CA 1
ATOM 8366 C C . PHE A 1 1140 ? 64.708 -5.157 -45.449 1.00 78.12 1140 PHE A C 1
ATOM 8368 O O . PHE A 1 1140 ? 65.021 -6.270 -45.816 1.00 78.12 1140 PHE A O 1
ATOM 8375 N N . ALA A 1 1141 ? 64.584 -4.160 -46.328 1.00 87.00 1141 ALA A N 1
ATOM 8376 C CA . ALA A 1 1141 ? 64.745 -4.292 -47.786 1.00 87.00 1141 ALA A CA 1
ATOM 8377 C C . ALA A 1 1141 ? 63.653 -5.079 -48.536 1.00 87.00 1141 ALA A C 1
ATOM 8379 O O . ALA A 1 1141 ? 63.539 -4.868 -49.748 1.00 87.00 1141 ALA A O 1
ATOM 8380 N N . ASP A 1 1142 ? 62.818 -5.854 -47.845 1.00 91.81 1142 ASP A N 1
ATOM 8381 C CA . ASP A 1 1142 ? 61.528 -6.318 -48.36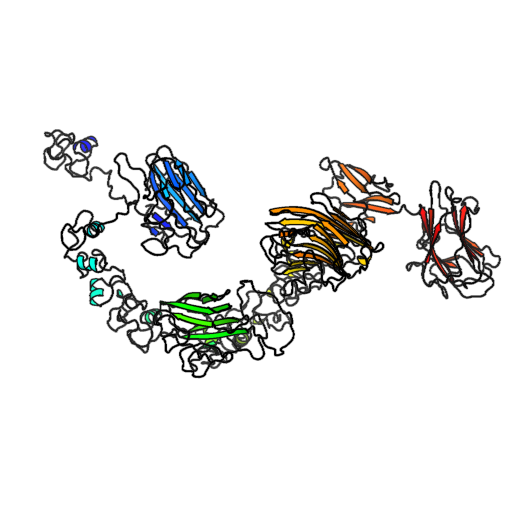3 1.00 91.81 1142 ASP A CA 1
ATOM 8382 C C . ASP A 1 1142 ? 60.597 -5.131 -48.655 1.00 91.81 1142 ASP A C 1
ATOM 8384 O O . ASP A 1 1142 ? 60.590 -4.123 -47.938 1.00 91.81 1142 ASP A O 1
ATOM 8388 N N . VAL A 1 1143 ? 59.824 -5.216 -49.742 1.00 94.25 1143 VAL A N 1
ATOM 8389 C CA . VAL A 1 1143 ? 58.928 -4.137 -50.183 1.00 94.25 1143 VAL A CA 1
ATOM 8390 C C . VAL A 1 1143 ? 57.574 -4.675 -50.620 1.00 94.25 1143 VAL A C 1
ATOM 8392 O O . VAL A 1 1143 ? 57.474 -5.723 -51.259 1.00 94.25 1143 VAL A O 1
ATOM 8395 N N . ALA A 1 1144 ? 56.526 -3.905 -50.346 1.00 96.12 1144 ALA A N 1
ATOM 8396 C CA . ALA A 1 1144 ? 55.196 -4.158 -50.868 1.00 96.12 1144 ALA A CA 1
ATOM 8397 C C . ALA A 1 1144 ? 54.575 -2.869 -51.414 1.00 96.12 1144 ALA A C 1
ATOM 8399 O O . ALA A 1 1144 ? 54.917 -1.766 -50.989 1.00 96.12 1144 ALA A O 1
ATOM 8400 N N . SER A 1 1145 ? 53.689 -2.998 -52.401 1.00 96.56 1145 SER A N 1
ATOM 8401 C CA . SER A 1 1145 ? 52.979 -1.852 -52.974 1.00 96.56 1145 SER A CA 1
ATOM 8402 C C . SER A 1 1145 ? 51.597 -2.229 -53.489 1.00 96.56 1145 SER A C 1
ATOM 8404 O O . SER A 1 1145 ? 51.394 -3.337 -53.987 1.00 96.56 1145 SER A O 1
ATOM 8406 N N . VAL A 1 1146 ? 50.681 -1.268 -53.431 1.00 97.94 1146 VAL A N 1
ATOM 8407 C CA . VAL A 1 1146 ? 49.356 -1.317 -54.046 1.00 97.94 1146 VAL A CA 1
ATOM 8408 C C . VAL A 1 1146 ? 49.372 -0.523 -55.350 1.00 97.94 1146 VAL A C 1
ATOM 8410 O O . VAL A 1 1146 ? 49.933 0.576 -55.432 1.00 97.94 1146 VAL A O 1
ATOM 8413 N N . ARG A 1 1147 ? 48.777 -1.083 -56.405 1.00 97.19 1147 ARG A N 1
ATOM 8414 C CA . ARG A 1 1147 ? 48.688 -0.455 -57.731 1.00 97.19 1147 ARG A CA 1
ATOM 8415 C C . ARG A 1 1147 ? 47.290 -0.607 -58.303 1.00 97.19 1147 ARG A C 1
ATOM 8417 O O . ARG A 1 1147 ? 46.693 -1.672 -58.215 1.00 97.19 1147 ARG A O 1
ATOM 8424 N N . PHE A 1 1148 ? 46.823 0.419 -59.003 1.00 97.31 1148 PHE A N 1
ATOM 8425 C CA . PHE A 1 1148 ? 45.591 0.353 -59.783 1.00 97.31 1148 PHE A CA 1
ATOM 8426 C C . PHE A 1 1148 ? 45.936 0.102 -61.251 1.00 97.31 1148 PHE A C 1
ATOM 8428 O O . PHE A 1 1148 ? 46.730 0.832 -61.846 1.00 97.31 1148 PHE A O 1
ATOM 8435 N N . LEU A 1 1149 ? 45.377 -0.943 -61.854 1.00 96.88 1149 LEU A N 1
ATOM 8436 C CA . LEU A 1 1149 ? 45.617 -1.312 -63.251 1.00 96.88 1149 LEU A CA 1
ATOM 8437 C C . LEU A 1 1149 ? 44.326 -1.164 -64.050 1.00 96.88 1149 LEU A C 1
ATOM 8439 O O . LEU A 1 1149 ? 43.277 -1.602 -63.598 1.00 96.88 1149 LEU A O 1
ATOM 8443 N N . ARG A 1 1150 ? 44.375 -0.643 -65.277 1.00 97.00 1150 ARG A N 1
ATOM 8444 C CA . ARG A 1 1150 ? 43.200 -0.687 -66.162 1.00 97.00 1150 ARG A CA 1
ATOM 8445 C C . ARG A 1 1150 ? 42.871 -2.142 -66.501 1.00 97.00 1150 ARG A C 1
ATOM 8447 O O . ARG A 1 1150 ? 43.708 -2.841 -67.072 1.00 97.00 1150 ARG A O 1
ATOM 8454 N N . ALA A 1 1151 ? 41.642 -2.589 -66.260 1.00 95.19 1151 ALA A N 1
ATOM 8455 C CA . ALA A 1 1151 ? 41.243 -3.984 -66.461 1.00 95.19 1151 ALA A CA 1
ATOM 8456 C C . ALA A 1 1151 ? 41.406 -4.469 -67.915 1.00 95.19 1151 ALA A C 1
ATOM 8458 O O . ALA A 1 1151 ? 41.701 -5.638 -68.160 1.00 95.19 1151 ALA A O 1
ATOM 8459 N N . ALA A 1 1152 ? 41.258 -3.570 -68.895 1.00 93.69 1152 ALA A N 1
ATOM 8460 C CA . ALA A 1 1152 ? 41.308 -3.916 -70.316 1.00 93.69 1152 ALA A CA 1
ATOM 8461 C C . ALA A 1 1152 ? 42.713 -4.274 -70.843 1.00 93.69 1152 ALA A C 1
ATOM 8463 O O . ALA A 1 1152 ? 42.829 -5.096 -71.754 1.00 93.69 1152 ALA A O 1
ATOM 8464 N N . ASP A 1 1153 ? 43.770 -3.634 -70.332 1.00 94.94 1153 ASP A N 1
ATOM 8465 C CA . ASP A 1 1153 ? 45.139 -3.763 -70.858 1.00 94.94 1153 ASP A CA 1
ATOM 8466 C C . ASP A 1 1153 ? 46.235 -3.868 -69.784 1.00 94.94 1153 ASP A C 1
ATOM 8468 O O . ASP A 1 1153 ? 47.409 -4.008 -70.130 1.00 94.94 1153 ASP A O 1
ATOM 8472 N N . GLN A 1 1154 ? 45.854 -3.858 -68.503 1.00 94.00 1154 GLN A N 1
ATOM 8473 C CA . GLN A 1 1154 ? 46.724 -3.957 -67.326 1.00 94.00 1154 GLN A CA 1
ATOM 8474 C C . GLN A 1 1154 ? 47.775 -2.842 -67.234 1.00 94.00 1154 GLN A C 1
ATOM 8476 O O . GLN A 1 1154 ? 48.803 -2.995 -66.574 1.00 94.00 1154 GLN A O 1
ATOM 8481 N N . VAL A 1 1155 ? 47.539 -1.705 -67.894 1.00 95.44 1155 VAL A N 1
ATOM 8482 C CA . VAL A 1 1155 ? 48.379 -0.517 -67.728 1.00 95.44 1155 VAL A CA 1
ATOM 8483 C C . VAL A 1 1155 ? 48.145 0.058 -66.337 1.00 95.44 1155 VAL A C 1
ATOM 8485 O O . VAL A 1 1155 ? 47.002 0.325 -65.972 1.00 95.44 1155 VAL A O 1
ATOM 8488 N N . GLN A 1 1156 ? 49.223 0.288 -65.587 1.00 96.44 1156 GLN A N 1
ATOM 8489 C CA . GLN A 1 1156 ? 49.151 0.973 -64.301 1.00 96.44 1156 GLN A CA 1
ATOM 8490 C C . GLN A 1 1156 ? 48.618 2.402 -64.473 1.00 96.44 1156 GLN A C 1
ATOM 8492 O O . GLN A 1 1156 ? 49.114 3.174 -65.301 1.00 96.44 1156 GLN A O 1
ATOM 8497 N N . LEU A 1 1157 ? 47.609 2.731 -63.677 1.00 94.69 1157 LEU A N 1
ATOM 8498 C CA . LEU A 1 1157 ? 46.960 4.027 -63.579 1.00 94.69 1157 LEU A CA 1
ATOM 8499 C C . LEU A 1 1157 ? 47.420 4.675 -62.272 1.00 94.69 1157 LEU A C 1
ATOM 8501 O O . LEU A 1 1157 ? 47.210 4.123 -61.198 1.00 94.69 1157 LEU A O 1
ATOM 8505 N N . GLY A 1 1158 ? 48.082 5.826 -62.373 1.00 92.31 1158 GLY A N 1
ATOM 8506 C CA . GLY A 1 1158 ? 48.591 6.529 -61.197 1.00 92.31 1158 GLY A CA 1
ATOM 8507 C C . GLY A 1 1158 ? 49.921 6.007 -60.652 1.00 92.31 1158 GLY A C 1
ATOM 8508 O O . GLY A 1 1158 ? 50.593 5.150 -61.244 1.00 92.31 1158 GLY A O 1
ATOM 8509 N N . THR A 1 1159 ? 50.343 6.582 -59.529 1.00 92.06 1159 THR A N 1
ATOM 8510 C CA . THR A 1 1159 ? 51.546 6.144 -58.804 1.00 92.06 1159 THR A CA 1
ATOM 8511 C C . THR A 1 1159 ? 51.249 4.934 -57.926 1.00 92.06 1159 THR A C 1
ATOM 8513 O O . THR A 1 1159 ? 50.174 4.847 -57.350 1.00 92.06 1159 THR A O 1
ATOM 8516 N N . ALA A 1 1160 ? 52.207 4.008 -57.819 1.00 93.06 1160 ALA A N 1
ATOM 8517 C CA . ALA A 1 1160 ? 52.112 2.921 -56.847 1.00 93.06 1160 ALA A CA 1
ATOM 8518 C C . ALA A 1 1160 ? 52.176 3.499 -55.427 1.00 93.06 1160 ALA A C 1
ATOM 8520 O O . ALA A 1 1160 ? 52.909 4.467 -55.201 1.00 93.06 1160 ALA A O 1
ATOM 8521 N N . VAL A 1 1161 ? 51.421 2.907 -54.508 1.00 96.06 1161 VAL A N 1
ATOM 8522 C CA . VAL A 1 1161 ? 51.399 3.289 -53.095 1.00 96.06 1161 VAL A CA 1
ATOM 8523 C C . VAL A 1 1161 ? 52.160 2.232 -52.314 1.00 96.06 1161 VAL A C 1
ATOM 8525 O O . VAL A 1 1161 ? 51.814 1.056 -52.374 1.00 96.06 1161 VAL A O 1
ATOM 8528 N N . ASP A 1 1162 ? 53.234 2.637 -51.644 1.00 95.00 1162 ASP A N 1
ATOM 8529 C CA . ASP A 1 1162 ? 54.084 1.718 -50.890 1.00 95.00 1162 ASP A CA 1
ATOM 8530 C C . ASP A 1 1162 ? 53.386 1.301 -49.587 1.00 95.00 1162 ASP A C 1
ATOM 8532 O O . ASP A 1 1162 ? 52.854 2.142 -48.862 1.00 95.00 1162 ASP A O 1
ATOM 8536 N N . VAL A 1 1163 ? 53.428 0.006 -49.279 1.00 94.38 1163 VAL A N 1
ATOM 8537 C CA . VAL A 1 1163 ? 53.060 -0.541 -47.969 1.00 94.38 1163 VAL A CA 1
ATOM 8538 C C . VAL A 1 1163 ? 54.346 -0.632 -47.152 1.00 94.38 1163 VAL A C 1
ATOM 8540 O O . VAL A 1 1163 ? 55.312 -1.268 -47.578 1.00 94.38 1163 VAL A O 1
ATOM 8543 N N . ASP A 1 1164 ? 54.392 0.049 -46.005 1.00 92.62 1164 ASP A N 1
ATOM 8544 C CA . ASP A 1 1164 ? 55.603 0.123 -45.182 1.00 92.62 1164 ASP A CA 1
ATOM 8545 C C . ASP A 1 1164 ? 55.893 -1.220 -44.498 1.00 92.62 1164 ASP A C 1
ATOM 8547 O O . ASP A 1 1164 ? 55.354 -1.516 -43.432 1.00 92.62 1164 ASP A O 1
ATOM 8551 N N . MET A 1 1165 ? 56.768 -2.011 -45.124 1.00 91.81 1165 MET A N 1
ATOM 8552 C CA . MET A 1 1165 ? 57.224 -3.317 -44.636 1.00 91.81 1165 MET A CA 1
ATOM 8553 C C . MET A 1 1165 ? 58.312 -3.222 -43.555 1.00 91.81 1165 MET A C 1
ATOM 8555 O O . MET A 1 1165 ? 58.855 -4.244 -43.148 1.00 91.81 1165 MET A O 1
ATOM 8559 N N . THR A 1 1166 ? 58.660 -2.018 -43.078 1.00 88.19 1166 THR A N 1
ATOM 8560 C CA . THR A 1 1166 ? 59.513 -1.872 -41.881 1.00 88.19 1166 THR A CA 1
ATOM 8561 C C . THR A 1 1166 ? 58.726 -2.022 -40.579 1.00 88.19 1166 THR A C 1
ATOM 8563 O O . THR A 1 1166 ? 59.322 -2.143 -39.505 1.00 88.19 1166 THR A O 1
ATOM 8566 N N . ILE A 1 1167 ? 57.394 -2.012 -40.672 1.00 89.88 1167 ILE A N 1
ATOM 8567 C CA . ILE A 1 1167 ? 56.478 -2.231 -39.558 1.00 89.88 1167 ILE A CA 1
ATOM 8568 C C . ILE A 1 1167 ? 56.255 -3.734 -39.376 1.00 89.88 1167 ILE A C 1
ATOM 8570 O O . ILE A 1 1167 ? 55.996 -4.449 -40.341 1.00 89.88 1167 ILE A O 1
ATOM 8574 N N . PHE A 1 1168 ? 56.350 -4.171 -38.120 1.00 89.50 1168 PHE A N 1
ATOM 8575 C CA . PHE A 1 1168 ? 55.953 -5.501 -37.673 1.00 89.50 1168 PHE A CA 1
ATOM 8576 C C . PHE A 1 1168 ? 54.643 -5.379 -36.919 1.00 89.50 1168 PHE A C 1
ATOM 8578 O O . PHE A 1 1168 ? 54.609 -4.810 -35.822 1.00 89.50 1168 PHE A O 1
ATOM 8585 N N . ASP A 1 1169 ? 53.589 -5.900 -37.519 1.00 92.25 1169 ASP A N 1
ATOM 8586 C CA . ASP A 1 1169 ? 52.276 -5.916 -36.909 1.00 92.25 1169 ASP A CA 1
ATOM 8587 C C . ASP A 1 1169 ? 52.210 -7.041 -35.865 1.00 92.25 1169 ASP A C 1
ATOM 8589 O O . ASP A 1 1169 ? 52.689 -8.153 -36.079 1.00 92.25 1169 ASP A O 1
ATOM 8593 N N . THR A 1 1170 ? 51.658 -6.739 -34.688 1.00 89.88 1170 THR A N 1
ATOM 8594 C CA . THR A 1 1170 ? 51.329 -7.758 -33.674 1.00 89.88 1170 THR A CA 1
ATOM 8595 C C . THR A 1 1170 ? 49.888 -8.246 -33.792 1.00 89.88 1170 THR A C 1
ATOM 8597 O O . THR A 1 1170 ? 49.529 -9.208 -33.121 1.00 89.88 1170 THR A O 1
ATOM 8600 N N . ASP A 1 1171 ? 49.085 -7.551 -34.596 1.00 91.75 1171 ASP A N 1
ATOM 8601 C CA . ASP A 1 1171 ? 47.679 -7.814 -34.884 1.00 91.75 1171 ASP A CA 1
ATOM 8602 C C . ASP A 1 1171 ? 47.321 -7.193 -36.246 1.00 91.75 1171 ASP A C 1
ATOM 8604 O O . ASP A 1 1171 ? 48.068 -6.349 -36.748 1.00 91.75 1171 ASP A O 1
ATOM 8608 N N . TRP A 1 1172 ? 46.200 -7.583 -36.847 1.00 94.38 1172 TRP A N 1
ATOM 8609 C CA . TRP A 1 1172 ? 45.743 -7.041 -38.127 1.00 94.38 1172 TRP A CA 1
ATOM 8610 C C . TRP A 1 1172 ? 45.579 -5.516 -38.078 1.00 94.38 1172 TRP A C 1
ATOM 8612 O O . TRP A 1 1172 ? 44.983 -4.956 -37.159 1.00 94.38 1172 TRP A O 1
ATOM 8622 N N . SER A 1 1173 ? 46.094 -4.824 -39.096 1.00 93.12 1173 SER A N 1
ATOM 8623 C CA . SER A 1 1173 ? 46.020 -3.365 -39.215 1.00 93.12 1173 SER A CA 1
ATOM 8624 C C . SER A 1 1173 ? 45.283 -2.952 -40.485 1.00 93.12 1173 SER A C 1
ATOM 8626 O O . SER A 1 1173 ? 45.514 -3.514 -41.551 1.00 93.12 1173 SER A O 1
ATOM 8628 N N . THR A 1 1174 ? 44.393 -1.965 -40.397 1.00 95.56 1174 THR A N 1
ATOM 8629 C CA . THR A 1 1174 ? 43.708 -1.428 -41.581 1.00 95.56 1174 THR A CA 1
ATOM 8630 C C . THR A 1 1174 ? 44.639 -0.488 -42.347 1.00 95.56 1174 THR A C 1
ATOM 8632 O O . THR A 1 1174 ? 45.242 0.416 -41.761 1.00 95.56 1174 THR A O 1
ATOM 8635 N N . ILE A 1 1175 ? 44.750 -0.683 -43.662 1.00 94.31 1175 ILE A N 1
ATOM 8636 C CA . ILE A 1 1175 ? 45.469 0.206 -44.577 1.00 94.31 1175 ILE A CA 1
ATOM 8637 C C . ILE A 1 1175 ? 44.480 0.813 -45.569 1.00 94.31 1175 ILE A C 1
ATOM 8639 O O . ILE A 1 1175 ? 43.860 0.109 -46.363 1.00 94.31 1175 ILE A O 1
ATOM 8643 N N . GLU A 1 1176 ? 44.413 2.142 -45.566 1.00 95.00 1176 GLU A N 1
ATOM 8644 C CA . GLU A 1 1176 ? 43.589 2.927 -46.483 1.00 95.00 1176 GLU A CA 1
ATOM 8645 C C . GLU A 1 1176 ? 44.453 3.570 -47.572 1.00 95.00 1176 GLU A C 1
ATOM 8647 O O . GLU A 1 1176 ? 45.513 4.157 -47.321 1.00 95.00 1176 GLU A O 1
ATOM 8652 N N . VAL A 1 1177 ? 44.007 3.434 -48.818 1.00 94.12 1177 VAL A N 1
ATOM 8653 C CA . VAL A 1 1177 ? 44.696 3.907 -50.015 1.00 94.12 1177 VAL A CA 1
ATOM 8654 C C . VAL A 1 1177 ? 43.712 4.698 -50.879 1.00 94.12 1177 VAL A C 1
ATOM 8656 O O . VAL A 1 1177 ? 42.853 4.105 -51.537 1.00 94.12 1177 VAL A O 1
ATOM 8659 N N . PRO A 1 1178 ? 43.873 6.029 -50.982 1.00 91.06 1178 PRO A N 1
ATOM 8660 C CA . PRO A 1 1178 ? 43.066 6.834 -51.887 1.00 91.06 1178 PRO A CA 1
ATOM 8661 C C . PRO A 1 1178 ? 43.248 6.364 -53.332 1.00 91.06 1178 PRO A C 1
ATOM 8663 O O . PRO A 1 1178 ? 44.381 6.214 -53.809 1.00 91.06 1178 PRO A O 1
ATOM 8666 N N . VAL A 1 1179 ? 42.149 6.169 -54.062 1.00 91.94 1179 VAL A N 1
ATOM 8667 C CA . VAL A 1 1179 ? 42.222 5.785 -55.474 1.00 91.94 1179 VAL A CA 1
ATOM 8668 C C . VAL A 1 1179 ? 42.766 6.959 -56.289 1.00 91.94 1179 VAL A C 1
ATOM 8670 O O . VAL A 1 1179 ? 42.260 8.082 -56.230 1.00 91.94 1179 VAL A O 1
ATOM 8673 N N . ASP A 1 1180 ? 43.817 6.708 -57.076 1.00 90.56 1180 ASP A N 1
ATOM 8674 C CA . ASP A 1 1180 ? 44.453 7.754 -57.879 1.00 90.56 1180 ASP A CA 1
ATOM 8675 C C . ASP A 1 1180 ? 43.440 8.356 -58.878 1.00 90.56 1180 ASP A C 1
ATOM 8677 O O . ASP A 1 1180 ? 42.730 7.611 -59.562 1.00 90.56 1180 ASP A O 1
ATOM 8681 N N . PRO A 1 1181 ? 43.390 9.690 -59.056 1.00 89.62 1181 PRO A N 1
ATOM 8682 C CA . PRO A 1 1181 ? 42.492 10.322 -60.020 1.00 89.62 1181 PRO A CA 1
ATOM 8683 C C . PRO A 1 1181 ? 42.606 9.802 -61.462 1.00 89.62 1181 PRO A C 1
ATOM 8685 O O . PRO A 1 1181 ? 41.671 9.964 -62.242 1.00 89.62 1181 PRO A O 1
ATOM 8688 N N . ALA A 1 1182 ? 43.737 9.202 -61.851 1.00 91.19 1182 ALA A N 1
ATOM 8689 C CA . ALA A 1 1182 ? 43.913 8.563 -63.156 1.00 91.19 1182 ALA A CA 1
ATOM 8690 C C . ALA A 1 1182 ? 43.178 7.214 -63.298 1.00 91.19 1182 ALA A C 1
ATOM 8692 O O . ALA A 1 1182 ? 43.037 6.733 -64.425 1.00 91.19 1182 ALA A O 1
ATOM 8693 N N . ALA A 1 1183 ? 42.759 6.604 -62.187 1.00 91.50 1183 ALA A N 1
ATOM 8694 C CA . ALA A 1 1183 ? 41.954 5.385 -62.128 1.00 91.50 1183 ALA A CA 1
ATOM 8695 C C . ALA A 1 1183 ? 40.440 5.673 -62.083 1.00 91.50 1183 ALA A C 1
ATOM 8697 O O . ALA A 1 1183 ? 39.650 4.837 -62.521 1.00 91.50 1183 ALA A O 1
ATOM 8698 N N . LEU A 1 1184 ? 40.034 6.864 -61.627 1.00 90.38 1184 LEU A N 1
ATOM 8699 C CA . LEU A 1 1184 ? 38.635 7.305 -61.639 1.00 90.38 1184 LEU A CA 1
ATOM 8700 C C . LEU A 1 1184 ? 38.110 7.432 -63.082 1.00 90.38 1184 LEU A C 1
ATOM 8702 O O . LEU A 1 1184 ? 38.752 8.037 -63.946 1.00 90.38 1184 LEU A O 1
ATOM 8706 N N . GLY A 1 1185 ? 36.923 6.881 -63.354 1.00 85.69 1185 GLY A N 1
ATOM 8707 C CA . GLY A 1 1185 ? 36.329 6.863 -64.696 1.00 85.69 1185 GLY A CA 1
ATOM 8708 C C . GLY A 1 1185 ? 36.754 5.691 -65.594 1.00 85.69 1185 GLY A C 1
ATOM 8709 O O . GLY A 1 1185 ? 36.436 5.704 -66.785 1.00 85.69 1185 GLY A O 1
ATOM 8710 N N . GLU A 1 1186 ? 37.472 4.703 -65.055 1.00 93.44 1186 GLU A N 1
ATOM 8711 C CA . GLU A 1 1186 ? 37.913 3.486 -65.747 1.00 93.44 1186 GLU A CA 1
ATOM 8712 C C . GLU A 1 1186 ? 37.359 2.228 -65.050 1.00 93.44 1186 GLU A C 1
ATOM 8714 O O . GLU A 1 1186 ? 36.926 2.273 -63.902 1.00 93.44 1186 GLU A O 1
ATOM 8719 N N . VAL A 1 1187 ? 37.424 1.079 -65.733 1.00 95.56 1187 VAL A N 1
ATOM 8720 C CA . VAL A 1 1187 ? 37.275 -0.238 -65.090 1.00 95.56 1187 VAL A CA 1
ATOM 8721 C C . VAL A 1 1187 ? 38.668 -0.733 -64.715 1.00 95.56 1187 VAL A C 1
ATOM 8723 O O . VAL A 1 1187 ? 39.535 -0.840 -65.593 1.00 95.56 1187 VAL A O 1
ATOM 8726 N N . ILE A 1 1188 ? 38.896 -1.032 -63.440 1.00 96.62 1188 ILE A N 1
ATOM 8727 C CA . ILE A 1 1188 ? 40.225 -1.287 -62.875 1.00 96.62 1188 ILE A CA 1
ATOM 8728 C C . ILE A 1 1188 ? 40.370 -2.689 -62.266 1.00 96.62 1188 ILE A C 1
ATOM 8730 O O . ILE A 1 1188 ? 39.393 -3.407 -62.094 1.00 96.62 1188 ILE A O 1
ATOM 8734 N N . LEU A 1 1189 ? 41.610 -3.067 -61.963 1.00 97.19 1189 LEU A N 1
ATOM 8735 C CA . LEU A 1 1189 ? 42.013 -4.156 -61.071 1.00 97.19 1189 LEU A CA 1
ATOM 8736 C C . LEU A 1 1189 ? 42.908 -3.541 -59.989 1.00 97.19 1189 LEU A C 1
ATOM 8738 O O . LEU A 1 1189 ? 43.754 -2.700 -60.315 1.00 97.19 1189 LEU A O 1
ATOM 8742 N N . ILE A 1 1190 ? 42.776 -3.985 -58.746 1.00 97.69 1190 ILE A N 1
ATOM 8743 C CA . ILE A 1 1190 ? 43.733 -3.683 -57.677 1.00 97.69 1190 ILE A CA 1
ATOM 8744 C C . ILE A 1 1190 ? 44.820 -4.751 -57.716 1.00 97.69 1190 ILE A C 1
ATOM 8746 O O . ILE A 1 1190 ? 44.509 -5.933 -57.811 1.00 97.69 1190 ILE A O 1
ATOM 8750 N N . GLU A 1 1191 ? 46.087 -4.348 -57.677 1.00 97.69 1191 GLU A N 1
ATOM 8751 C CA . GLU A 1 1191 ? 47.239 -5.241 -57.565 1.00 97.69 1191 GLU A CA 1
ATOM 8752 C C . GLU A 1 1191 ? 47.978 -4.993 -56.247 1.00 97.69 1191 GLU A C 1
ATOM 8754 O O . GLU A 1 1191 ? 48.544 -3.917 -56.052 1.00 97.69 1191 GLU A O 1
ATOM 8759 N N . PHE A 1 1192 ? 48.038 -6.019 -55.398 1.00 98.06 1192 PHE A N 1
ATOM 8760 C CA . PHE A 1 1192 ? 48.919 -6.099 -54.234 1.00 98.06 1192 PHE A CA 1
ATOM 8761 C C . PHE A 1 1192 ? 50.203 -6.821 -54.643 1.00 98.06 1192 PHE A C 1
ATOM 8763 O O . PHE A 1 1192 ? 50.179 -7.996 -55.017 1.00 98.06 1192 PHE A O 1
ATOM 8770 N N . ASN A 1 1193 ? 51.334 -6.123 -54.625 1.00 97.12 1193 ASN A N 1
ATOM 8771 C CA . ASN A 1 1193 ? 52.640 -6.681 -54.967 1.00 97.12 1193 ASN A CA 1
ATOM 8772 C C . ASN A 1 1193 ? 53.508 -6.807 -53.719 1.00 97.12 1193 ASN A C 1
ATOM 8774 O O . ASN A 1 1193 ? 53.611 -5.849 -52.960 1.00 97.12 1193 ASN A O 1
ATOM 8778 N N . PHE A 1 1194 ? 54.166 -7.954 -53.564 1.00 96.06 1194 PHE A N 1
ATOM 8779 C CA . PHE A 1 1194 ? 55.172 -8.209 -52.537 1.00 96.06 1194 PHE A CA 1
ATOM 8780 C C . PHE A 1 1194 ? 56.461 -8.677 -53.213 1.00 96.06 1194 PHE A C 1
ATOM 8782 O O . PHE A 1 1194 ? 56.422 -9.561 -54.077 1.00 96.06 1194 PHE A O 1
ATOM 8789 N N . ALA A 1 1195 ? 57.588 -8.081 -52.834 1.00 94.12 1195 ALA A N 1
ATOM 8790 C CA . ALA A 1 1195 ? 58.905 -8.478 -53.298 1.00 94.12 1195 ALA A CA 1
ATOM 8791 C C . ALA A 1 1195 ? 59.872 -8.604 -52.122 1.00 94.12 1195 ALA A C 1
ATOM 8793 O O . ALA A 1 1195 ? 60.044 -7.656 -51.353 1.00 94.12 1195 ALA A O 1
ATOM 8794 N N . SER A 1 1196 ? 60.517 -9.765 -52.025 1.00 92.94 1196 SER A N 1
ATOM 8795 C CA . SER A 1 1196 ? 61.463 -10.051 -50.956 1.00 92.94 1196 SER A CA 1
ATOM 8796 C C . SER A 1 1196 ? 62.912 -9.892 -51.405 1.00 92.94 1196 SER A C 1
ATOM 8798 O O . SER A 1 1196 ? 63.246 -10.057 -52.585 1.00 92.94 1196 SER A O 1
ATOM 8800 N N . ASP A 1 1197 ? 63.800 -9.635 -50.457 1.00 89.69 1197 ASP A N 1
ATOM 8801 C CA . ASP A 1 1197 ? 65.233 -9.561 -50.688 1.00 89.69 1197 ASP A CA 1
ATOM 8802 C C . ASP A 1 1197 ? 65.900 -10.966 -50.639 1.00 89.69 1197 ASP A C 1
ATOM 8804 O O . ASP A 1 1197 ? 65.243 -12.008 -50.725 1.00 89.69 1197 ASP A O 1
ATOM 8808 N N . SER A 1 1198 ? 67.237 -11.014 -50.605 1.00 88.25 1198 SER A N 1
ATOM 8809 C CA . SER A 1 1198 ? 68.015 -12.266 -50.630 1.00 88.25 1198 SER A CA 1
ATOM 8810 C C . SER A 1 1198 ? 68.262 -12.907 -49.248 1.00 88.25 1198 SER A C 1
ATOM 8812 O O . SER A 1 1198 ? 69.037 -13.871 -49.155 1.00 88.25 1198 SER A O 1
ATOM 8814 N N . SER A 1 1199 ? 67.696 -12.348 -48.177 1.00 82.94 1199 SER A N 1
ATOM 8815 C CA . SER A 1 1199 ? 67.839 -12.799 -46.793 1.00 82.94 1199 SER A CA 1
ATOM 8816 C C . SER A 1 1199 ? 67.010 -14.075 -46.559 1.00 82.94 1199 SER A C 1
ATOM 8818 O O . SER A 1 1199 ? 65.837 -14.150 -46.914 1.00 82.94 1199 SER A O 1
ATOM 8820 N N . PRO A 1 1200 ? 67.618 -15.177 -46.077 1.00 76.56 1200 PRO A N 1
ATOM 8821 C CA . PRO A 1 1200 ? 66.874 -16.384 -45.748 1.00 76.56 1200 PRO A CA 1
ATOM 8822 C C . PRO A 1 1200 ? 66.341 -16.292 -44.322 1.00 76.56 1200 PRO A C 1
ATOM 8824 O O . PRO A 1 1200 ? 67.006 -16.752 -43.387 1.00 76.56 1200 PRO A O 1
ATOM 8827 N N . ASP A 1 1201 ? 65.134 -15.761 -44.189 1.00 72.25 1201 ASP A N 1
ATOM 8828 C CA . ASP A 1 1201 ? 64.448 -15.610 -42.914 1.00 72.25 1201 ASP A CA 1
ATOM 8829 C C . ASP A 1 1201 ? 63.092 -16.342 -42.908 1.00 72.25 1201 ASP A C 1
ATOM 8831 O O . ASP A 1 1201 ? 62.491 -16.586 -43.951 1.00 72.25 1201 ASP A O 1
ATOM 8835 N N . ALA A 1 1202 ? 62.674 -16.809 -41.728 1.00 76.25 1202 ALA A N 1
ATOM 8836 C CA . ALA A 1 1202 ? 61.410 -17.518 -41.526 1.00 76.25 1202 ALA A CA 1
ATOM 8837 C C . ALA A 1 1202 ? 60.428 -16.539 -40.882 1.00 76.25 1202 ALA A C 1
ATOM 8839 O O . ALA A 1 1202 ? 60.389 -16.428 -39.659 1.00 76.25 1202 ALA A O 1
ATOM 8840 N N . PHE A 1 1203 ? 59.754 -15.781 -41.739 1.00 84.19 1203 PHE A N 1
ATOM 8841 C CA . PHE A 1 1203 ? 58.761 -14.769 -41.406 1.00 84.19 1203 PHE A CA 1
ATOM 8842 C C . PHE A 1 1203 ? 57.567 -14.940 -42.339 1.00 84.19 1203 PHE A C 1
ATOM 8844 O O . PHE A 1 1203 ? 57.734 -15.391 -43.476 1.00 84.19 1203 PHE A O 1
ATOM 8851 N N . SER A 1 1204 ? 56.379 -14.550 -41.887 1.00 84.62 1204 SER A N 1
ATOM 8852 C CA . SER A 1 1204 ? 55.123 -14.904 -42.565 1.00 84.62 1204 SER A CA 1
ATOM 8853 C C . SER A 1 1204 ? 54.783 -14.012 -43.769 1.00 84.62 1204 SER A C 1
ATOM 8855 O O . SER A 1 1204 ? 53.827 -14.268 -44.496 1.00 84.62 1204 SER A O 1
ATOM 8857 N N . GLY A 1 1205 ? 55.581 -12.966 -43.992 1.00 91.19 1205 GLY A N 1
ATOM 8858 C CA . GLY A 1 1205 ? 55.524 -12.041 -45.119 1.00 91.19 1205 GLY A CA 1
ATOM 8859 C C . GLY A 1 1205 ? 54.387 -11.030 -45.013 1.00 91.19 1205 GLY A C 1
ATOM 8860 O O . GLY A 1 1205 ? 54.324 -10.254 -44.061 1.00 91.19 1205 GLY A O 1
ATOM 8861 N N . LEU A 1 1206 ? 53.527 -10.987 -46.030 1.00 94.38 1206 LEU A N 1
ATOM 8862 C CA . LEU A 1 1206 ? 52.363 -10.101 -46.071 1.00 94.38 1206 LEU A CA 1
ATOM 8863 C C . LEU A 1 1206 ? 51.093 -10.943 -46.152 1.00 94.38 1206 LEU A C 1
ATOM 8865 O O . LEU A 1 1206 ? 50.961 -11.782 -47.047 1.00 94.38 1206 LEU A O 1
ATOM 8869 N N . SER A 1 1207 ? 50.162 -10.682 -45.239 1.00 95.56 1207 SER A N 1
ATOM 8870 C CA . SER A 1 1207 ? 48.795 -11.201 -45.313 1.00 95.56 1207 SER A CA 1
ATOM 8871 C C . SER A 1 1207 ? 47.816 -10.055 -45.523 1.00 95.56 1207 SER A C 1
ATOM 8873 O O . SER A 1 1207 ? 48.037 -8.973 -44.977 1.00 95.56 1207 SER A O 1
ATOM 8875 N N . ILE A 1 1208 ? 46.777 -10.281 -46.326 1.00 96.25 1208 ILE A N 1
ATOM 8876 C CA . ILE A 1 1208 ? 45.697 -9.325 -46.570 1.00 96.25 1208 ILE A CA 1
ATOM 8877 C C . ILE A 1 1208 ? 44.333 -9.979 -46.373 1.00 96.25 1208 ILE A C 1
ATOM 8879 O O . ILE A 1 1208 ? 44.152 -11.144 -46.740 1.00 96.25 1208 ILE A O 1
ATOM 8883 N N . ASP A 1 1209 ? 43.400 -9.200 -45.841 1.00 95.00 1209 ASP A N 1
ATOM 8884 C CA . ASP A 1 1209 ? 42.015 -9.593 -45.599 1.00 95.00 1209 ASP A CA 1
ATOM 8885 C C . ASP A 1 1209 ? 41.063 -8.390 -45.739 1.00 95.00 1209 ASP A C 1
ATOM 8887 O O . ASP A 1 1209 ? 41.540 -7.258 -45.875 1.00 95.00 1209 ASP A O 1
ATOM 8891 N N . ASP A 1 1210 ? 39.751 -8.629 -45.745 1.00 94.12 1210 ASP A N 1
ATOM 8892 C CA . ASP A 1 1210 ? 38.678 -7.614 -45.774 1.00 94.12 1210 ASP A CA 1
ATOM 8893 C C . ASP A 1 1210 ? 38.905 -6.479 -46.790 1.00 94.12 1210 ASP A C 1
ATOM 8895 O O . ASP A 1 1210 ? 39.054 -5.303 -46.438 1.00 94.12 1210 ASP A O 1
ATOM 8899 N N . VAL A 1 1211 ? 38.989 -6.813 -48.082 1.00 94.81 1211 VAL A N 1
ATOM 8900 C CA . VAL A 1 1211 ? 39.278 -5.820 -49.129 1.00 94.81 1211 VAL A CA 1
ATOM 8901 C C . VAL A 1 1211 ? 37.998 -5.130 -49.582 1.00 94.81 1211 VAL A C 1
ATOM 8903 O O . VAL A 1 1211 ? 37.123 -5.760 -50.168 1.00 94.81 1211 VAL A O 1
ATOM 8906 N N . SER A 1 1212 ? 37.946 -3.806 -49.445 1.00 93.44 1212 SER A N 1
ATOM 8907 C CA . SER A 1 1212 ? 36.806 -2.981 -49.849 1.00 93.44 1212 SER A CA 1
ATOM 8908 C C . SER A 1 1212 ? 37.224 -1.760 -50.674 1.00 93.44 1212 SER A C 1
ATOM 8910 O O . SER A 1 1212 ? 38.288 -1.172 -50.473 1.00 93.44 1212 SER A O 1
ATOM 8912 N N . VAL A 1 1213 ? 36.393 -1.370 -51.642 1.00 91.38 1213 VAL A N 1
ATOM 8913 C CA . VAL A 1 1213 ? 36.510 -0.108 -52.386 1.00 91.38 1213 VAL A CA 1
ATOM 8914 C C . VAL A 1 1213 ? 35.222 0.670 -52.237 1.00 91.38 1213 VAL A C 1
ATOM 8916 O O . VAL A 1 1213 ? 34.202 0.285 -52.803 1.00 91.38 1213 VAL A O 1
ATOM 8919 N N . SER A 1 1214 ? 35.291 1.819 -51.586 1.00 84.81 1214 SER A N 1
ATOM 8920 C CA . SER A 1 1214 ? 34.134 2.680 -51.351 1.00 84.81 1214 SER A CA 1
ATOM 8921 C C . SER A 1 1214 ? 34.218 3.942 -52.200 1.00 84.81 1214 SER A C 1
ATOM 8923 O O . SER A 1 1214 ? 35.305 4.428 -52.513 1.00 84.81 1214 SER A O 1
ATOM 8925 N N . ALA A 1 1215 ? 33.066 4.455 -52.633 1.00 79.38 1215 ALA A N 1
ATOM 8926 C CA . ALA A 1 1215 ? 32.994 5.777 -53.248 1.00 79.38 1215 ALA A CA 1
ATOM 8927 C C . ALA A 1 1215 ? 33.085 6.854 -52.153 1.00 79.38 1215 ALA A C 1
ATOM 8929 O O . ALA A 1 1215 ? 32.469 6.696 -51.102 1.00 79.38 1215 ALA A O 1
ATOM 8930 N N . ASN A 1 1216 ? 33.813 7.941 -52.424 1.00 60.53 1216 ASN A N 1
ATOM 8931 C CA . ASN A 1 1216 ? 33.951 9.092 -51.522 1.00 60.53 1216 ASN A CA 1
ATOM 8932 C C . ASN A 1 1216 ? 32.916 10.180 -51.802 1.00 60.53 1216 ASN A C 1
ATOM 8934 O O . ASN A 1 1216 ? 32.610 10.419 -53.001 1.00 60.53 1216 ASN A O 1
#

Nearest PDB structures (foldseek):
  5t7p-assembly1_B  TM=7.108E-01  e=7.242E-09  Pisum sativum
  5t7p-assembly1_A  TM=7.090E-01  e=8.049E-09  Pisum sativum
  4gwm-assembly1_A  TM=7.871E-01  e=1.039E-06  Homo sapiens
  5t52-assembly1_B  TM=6.178E-01  e=3.015E-08  Bauhinia forficata
  4gwm-assembly1_B  TM=7.245E-01  e=2.111E-05  Homo sapiens

Secondary structure (DSSP, 8-state):
--SS--TTT--SSS---BTTB----TT-S-TT-SSS-HHHHHHHT--TT-TTS--S---TT-----EEEEEES---TT-TTSPPPTTS--SSSTTS--STT-EEES---SS--SSSSS---TT---EEEEEEEEEESSSEEEEE--SSSEEEEEEEEEEETTEEEESS--EEEE---TT---EEEEE-SS-EEEEEEEEEE-----S------EE-STTS---STTSPEETT--TTSSSS-SSB---PPPTT----S-------TT--SS-SSS-HHHHHHHSTT-TTSSSSS-SS-SSS-HHHHHHHT--TT-S-SS-SSS-HHHHHHHT--TT-S-SS-SSS-GGG--SSSS--BTTB----TT-SSSSSSSS-HHHHHHTT--TT-TT-PPPPEEPPPSSPPSS---TT-EEE-TTS--------S--S-----------------SS---S-SSSS---------S-------S----------EEEEEEEEE-TTS-SEEEEEEEEESSEEEEEEEETTEEEEEEESS-SS-EEEEEEESS-EEEEEEEEEE--SSS--EEEEEEETTEEEEEETT-GGGTPPPEE-EEE----SS-SSS-HHHHTTSTT--SGGGS-TT--SS-SSS-HHHHHHHT--TT-SSTTSSSS-GGG-B-SSS--BTTB---BTT-S-SS-SSS-GGG----SS--BTTB----TT-S-SSSSSS-HHHHHHHT--TTS------BTTEEEE--TTPPTT----SSS-EEEESSS--EEETTEEEEE-TT-TT-EEEEEPPP-TTTTTEEEEEEEEEEEESSS--SEEEEEEESPPPPS-TTS---TTTS--GGG-S-TTS-EEEEEEE---SSSS--EEEEEESSSS---SEEEES-SS-TT-EEEEEEEEEEETTTTEEEEEE-SSSS-EEEEEEE-TT----TT-EEEEEEE-TTS-EEEEEEEEEEESS---TT--EEE-TTSSSEEEEEEE--TTEEEEEEEES-HHHH-SGGGSEEPTT-SSEEP-TTEEEEEEE----S--EEEEEEEEPPPSEEE-STT--TT-EEEE-SSS----EEEE----SSS-SS-GGG-S-EEEETTSPPPTT-EEEEEPPPEE-TT-S-EEEEEEEEEES-SSS-EEEEEEEETTT--EEEEEEEE-TT---SS-EEEEEEPPTTTTTSEEEEEEEEE--S------EEEEEEEEEEE-

Radius of gyration: 49.2 Å; Cα contacts (8 Å, |Δi|>4): 2848; chains: 1; bounding box: 160×71×124 Å

Mean predicted aligned error: 24.42 Å